Protein 4NVT (pdb70)

Solvent-accessible surface area: 35595 Å² total; per-residue (Å²): 104,108,24,1,0,0,0,2,4,42,0,38,11,73,20,94,28,11,99,52,0,35,46,0,7,71,26,6,59,57,76,8,9,90,45,6,49,6,4,0,0,0,2,13,3,0,0,14,28,0,22,25,6,9,73,43,83,94,6,16,6,0,0,7,25,2,15,80,89,82,51,20,52,26,1,24,17,22,0,0,36,4,1,87,64,4,32,2,61,20,0,0,0,0,8,12,28,11,35,91,81,52,128,13,60,45,173,52,0,30,41,10,0,91,15,0,46,91,13,42,4,28,0,0,0,0,2,9,1,50,58,85,47,82,188,54,167,102,20,81,78,10,0,9,84,24,5,68,30,0,2,6,120,41,2,48,11,125,28,0,0,0,0,6,10,6,28,21,11,120,83,72,86,93,74,11,72,46,116,35,0,107,56,4,0,48,32,0,19,94,52,3,75,88,93,11,30,77,93,0,39,112,0,39,0,0,1,17,9,47,5,111,61,106,39,0,74,64,8,12,66,7,68,49,13,16,0,0,8,0,23,55,9,0,67,133,8,76,51,0,34,44,0,0,99,46,43,61,144,108,112,25,1,0,0,0,3,4,33,0,39,12,66,18,115,27,29,99,56,0,47,44,0,5,70,35,9,77,55,67,27,4,170,51,5,51,5,5,0,0,0,2,13,3,0,0,10,53,0,27,133,47,9,142,82,84,107,6,18,6,0,0,7,25,3,14,86,87,83,50,21,50,22,1,24,18,23,1,0,39,6,1,85,76,4,33,2,64,20,0,0,0,0,10,11,29,9,36,89,80,52,127,13,58,45,76,50,0,26,39,10,0,91,14,0,44,88,13,44,4,28,0,0,0,0,1,9,1,50,59,85,44,85,187,55,163,106,20,82,81,11,2,9,82,22,6,72,30,0,3,8,120,42,1,45,12,128,29,0,0,0,0,6,8,4,28,22,9,118,30,52,6,78,35,10,70,61,126,39,1,93,57,5,0,33,40,0,18,56,66,3,76,147,93,11,31,77,93,0,36,109,0,39,0,0,1,18,11,24,4,59,46,20,32,0,44,43,9,10,68,17,55,38,13,17,0,0,7,0,18,30,9,0,70,39,7,75,56,0,40,45,0,2,104,40,57,94,106,113,25,1,0,0,0,3,3,44,0,38,13,60,19,131,22,20,78,59,0,117,41,0,5,70,28,14,80,67,86,5,12,74,38,4,51,5,4,0,0,0,2,13,2,0,0,11,44,0,26,133,29,8,79,83,83,131,12,15,7,0,0,8,27,2,17,51,39,78,51,8,31,27,0,22,19,22,0,0,38,5,1,86,61,6,31,2,59,20,0,0,1,1,9,18,27,11,34,83,83,50,126,12,59,48,74,52,0,26,28,10,0,86,18,0,44,91,12,45,4,29,0,0,0,0,1,9,0,51,58,83,58,71,94,75,97,29,16,84,103,26,1,9,96,21,5,67,31,0,3,6,128,43,1,46,16,131,30,0,0,0,0,4,13,10,37,42,14,124,114,88,27,81,36,103,30,0,97,48,5,0,48,29,0,18,106,63,3,73,88,91,14,33,77,93,0,39,106,0,38,0,0,2,17,13,70,6,104,54,100,37,0,71,108,11,12,66,9,73,46,10,16,0,0,7,0,18,54,16,0,65,38,7,77,56,0,37,43,0,0,74,47,39,122,142,103,113,26,1,0,0,0,3,2,41,0,35,13,77,2,84,26,2,75,56,0,67,42,0,7,67,30,6,77,59,56,10,6,174,44,4,50,7,4,0,0,0,2,13,3,0,0,7,28,0,26,97,32,9,75,88,84,85,10,15,7,0,1,7,28,3,17,88,83,84,49,19,54,29,1,24,18,23,0,0,40,5,1,88,72,5,33,2,59,21,0,0,1,1,8,16,29,11,36,80,84,53,124,13,57,47,75,50,0,28,40,10,0,96,14,0,44,90,13,44,4,28,0,0,0,0,1,9,1,51,60,78,57,77,93,76,93,28,18,86,97,24,2,8,91,21,5,68,30,0,3,5,126,45,1,47,12,132,30,0,0,0,0,5,12,9,36,35,16,126,109,106,14,67,31,107,38,1,117,62,6,0,51,32,0,20,102,59,4,70,91,94,15,31,86,88,0,42,112,0,36,0,0,1,16,12,64,6,104,57,103,28,1,75,122,12,11,67,12,74,47,12,18,0,0,7,0,18,54,13,0,61,37,5,78,52,0,36,45,0,0,72,48,41,121,135

Organism: Brucella melitensis biotype 2 (strain ATCC 23457) (NCBI:txid546272)

Nearest PDB structures (foldseek):
  4nvt-assembly2_B  TM=1.003E+00  e=1.559E-51  Brucella melitensis ATCC 23457
  1i45-assembly1_A  TM=9.392E-01  e=7.499E-29  Saccharomyces cerevisiae
  4ff7-assembly1_B  TM=9.339E-01  e=5.400E-28  Saccharomyces cerevisiae S288C
  3ypi-assembly1_B  TM=9.392E-01  e=1.540E-26  Saccharomyces cerevisiae
  3uwz-assembly1_B  TM=8.805E-01  e=1.287E-26  Staphylococcus aureus subsp. aureus MRSA252

Radius of gyration: 33.06 Å; Cα contacts (8 Å, |Δi|>4): 2331; chains: 4; bounding box: 88×71×91 Å

Sequence (989 aa):
IRPLVAGNWKMNGKGESLTELRAIAAGLSSDLGRKLDAVICVPATLLSRAAETLEGETVGLGGQDAHFKTSGAHTGDISPEMLKEAGATHVILGHSERRTDHHESNKLICAKTEAAWAAGLVAIVCVGETASERKAERALDVIGDQLSGSLPDGVTAENTIIAYEPVWAIGTGLTPTVQQDVRAAHAFMREQLIERFGAKGAHLRLLYGGSVKPSNAAELLGVADVDGALVGGASLKAADFLAICETYRNIRPLVAGNWKMNGKGESLTELRAIAAGLSSDLGRKLDAVICVPATLLSRAAETLEGETVGLGGQDAHFKTSGAHTGDISPEMLKEAGATHVILGHSERRTDHHESNKLICAKTEAAWAAGLVAIVCVGETASERKAERALDVIGDQLSGSLPDGVTAENTIIAYEPVWAIGTGLTPTVQDVRAAHAFMREQLIERFGAKGAHLRLLYGGSVKPSNAAELLGVADVDGALVGGASLKAADFLAICETYRIRPLVAGNWKMNGKGESLTELRAIAAGLSSDLGRKLDAVICVPATLLSRAAETLEGETVGLGGQDAHFKTSGAHTGDISPEMLKEAGATHVILGHSERRTDHHESNKLICAKTEAAWAAGLVAIVCVGETASERKAERALDVIGDQLSGSLPDGVTAENTIIAYEPVWAILTPTVQDVRAAHAFMREQLIERFGAKGAHLRLLYGGSVKPSNAAELLGVADVDGALVGGASLKAADFLAICETYRNIRPLVAGNWKMNGKGESLTELRAIAAGLSSDLGRKLDAVICVPATLLSRAAETLEGETVGLGGQDAHFKTSGAHTGDISPEMLKEAGATHVILGHSERRTDHHESNKLICAKTEAAWAAGLVAIVCVGETASERKAERALDVIGDQLSGSLPDGVTAENTIIAYEPVWAILTPTVQDVRAAHAFMREQLIERFGAKGAHLRLLYGGSVKPSNAAELLGVADVDGALVGGASLKAADFLAICETYRN

Foldseek 3Di:
DQFEAEEEADADDDPVLLVQLVLLQVLLVPVLVVRHAYEYEYELVCLLVNQVSQVPTRYAYEHAEAFLDQDDDDPPGHHLLSNVVSGHQAYEFDPVCCCPVVVQDLQRLQSNLVRNVVNNHAYAYEFEDALVCVVVVCGLVRRLVSCVSNHDLPDALPRYAYEYEHNNCPPVPDFDDLVRLLVNQVSQLVSQCVRPNPRSNNRAYAYEYADWLVCLLSNCPHPRHRYHHHYPLSSGSVGSSSSSCSRVD/DQFEAEEEADQDDDPVLLVQLLLLLVLLVDPLVVRHAYEYEDELVCLLVNQVSQPPTRYFYEHAFAFLDQDDDDPPGHHLLSSVVSGHQAYEFAPPCCCPPVVQDLQRLQSNLVRNVVNNHAYAYEAFDALVCVVVVCGLVRRLVSVVSNHDLPDAQVRYAYEYEHNNCPPVPDFDDLVVLLVNQVSQLVSQCVRPNPRSVNHAYAYEYADWLVCLLSNCPRPNHRYHHHYPLSSGSVTSSSSSSSSD/DQFEAEEEADPDDDPVLLVQVLLLLVLLPDPLVVSHAYEYADELNCQLVNQVSCPPGRHFYEHAFAFLDPDDDDPPGHHLLSNVVSGHQAYEFADVCCCPVVVQDLQRLQSSLVRNVVSNHAYAYEFEDALVCVVVPNGLVRSLVSVVSNHDLPDALVRYAYEYEHNHPCVDDDLVRLQVSLVSQLVSQCVRPNPRSNNHAYAYEYADWLVCLLSNCPHPNHRYHHHYPLSSGSVTSSSNSCSSVD/DQFEAEEEADADDDPVLLVQLLLLLVLLVDPLVVRHAYEYADELVCQLVNQVSCPPTRYAYEHAFAFLDPDDDDPPGHHLLSNVVSGHQAYEFADVCCCPPVVQDLQRLQSNLVRNVVSNHAYAYEFEDAQVCVVVVNGLVRSLVSVVSNHDLPDALVRYAYEYEHNHPCPDDDLVRLQVSQVSQLVSQCVRPNPRSVNHAYAYEYADWLVCLLSNCVHPNHRYHHHYPLSSGNVTSSSSSCSSVD

Secondary structure (DSSP, 8-state):
---EEEEE--B---GGGHHHHHHHHHHTSSSGGGT-EEEEE--TTTHHHHHHHTTTSS-EEEES---SSSSBS-TT---HHHHHHHT-SEEEES-HHHHHHS---HHHHHHHHHHHHHTTPEEEEEE---HHHHHTT-HHHHHHHHHHHHS-TT--TTTEEEEE--GGGTTSS----HHHHHHHHHHHHHHHHHHHTHHHHHS-EEE-S---TTTHHHHHTSTT--EEEESGGGSSHHHHHHHHGGG--/---EEEEE--B---GGGHHHHHHHHHHHSSSSGGGSEEEEE--TTTHHHHHHHTTTSS-EEEES---SSSSBS-TT---HHHHHHTT-SEEEES-HHHHHHT---HHHHHHHHHHHHHTTPEEEEEE---HHHHHTT-HHHHHHHHHHHHS-TT--TTTEEEEE--GGGTTTS----HHHHHHHHHHHHHHHHHHHTHHHHHSEEEE-S---TTTHHHHHTSTT--EEEESGGGSSHHHHHHHHHTT-/---EEEEE--B---GGGHHHHHHHHHHTSSTTTTT-EEEEE--TTTHHHHHHHHTTSS-EEEES---SSSSBS-TT---HHHHHHHT-SEEEES-HHHHHHT---HHHHHHHHHHHHHHT-EEEEEE---HHHHHTT-HHHHHHHHHHHHS-TT--TTTEEEEE--GGG-----HHHHHHHHHHHHHHHHHHHTHHHHHS-EEE-S---TTTHHHHHTSTT--EEEE-GGGSSHHHHHHHHHTT--/---EEEEE--B---GGGHHHHHHHHHHTSSHHHHHSEEEEE--TTTHHHHHHHTTTSS-EEEES---SSSSBS-TT---HHHHHHHT-SEEEES-HHHHHHS---HHHHHHHHHHHHHHT-EEEEEE---HHHHHTT-HHHHHHHHHHHHS-TT--TTTEEEEE--GGG-----HHHHHHHHHHHHHHHHHHHTHHHHHS-EEE-S---HHHHHHHHTSTT--EEEESGGGSSHHHHHHHHHGGG-

InterPro domains:
  IPR000652 Triosephosphate isomerase [PF00121] (7-250)
  IPR000652 Triosephosphate isomerase [PS51440] (6-250)
  IPR000652 Triosephosphate isomerase [PTHR21139] (7-249)
  IPR000652 Triosephosphate isomerase [TIGR00419] (8-241)
  IPR000652 Triosephosphate isomerase [cd00311] (7-249)
  IPR013785 Aldolase-type TIM barrel [G3DSA:3.20.20.70] (1-254)
  IPR020861 Triosephosphate isomerase, active site [PS00171] (167-177)
  IPR022896 Triosephosphate isomerase, bacterial/eukaryotic [MF_00147_B] (5-250)
  IPR035990 Triosephosphate isomerase superfamily [SSF51351] (5-251)

CATH classification: 3.20.20.70

Structure (mmCIF, N/CA/C/O backbone):
data_4NVT
#
_entry.id   4NVT
#
_cell.length_a   51.910
_cell.length_b   60.600
_cell.length_c   86.170
_cell.angle_alpha   104.57
_cell.angle_beta   99.46
_cell.angle_gamma   90.31
#
_symmetry.space_group_name_H-M   'P 1'
#
loop_
_entity.id
_entity.type
_entity.pdbx_description
1 polymer 'Triosephosphate isomerase'
2 water water
#
loop_
_atom_site.group_PDB
_atom_site.id
_atom_site.type_symbol
_atom_site.label_atom_id
_atom_site.label_alt_id
_atom_site.label_comp_id
_atom_site.label_asym_id
_atom_site.label_entity_id
_atom_site.label_seq_id
_atom_site.pdbx_PDB_ins_code
_atom_site.Cartn_x
_atom_site.Cartn_y
_atom_site.Cartn_z
_atom_site.occupancy
_atom_site.B_iso_or_equiv
_atom_site.auth_seq_id
_atom_site.auth_comp_id
_atom_site.auth_asym_id
_atom_site.auth_atom_id
_atom_site.pdbx_PDB_model_num
ATOM 1 N N . ILE A 1 13 ? -23.772 -0.590 -48.358 1.00 54.63 5 ILE A N 1
ATOM 2 C CA . ILE A 1 13 ? -24.174 -0.604 -46.901 1.00 53.96 5 ILE A CA 1
ATOM 3 C C . ILE A 1 13 ? -22.944 -0.931 -46.031 1.00 50.77 5 ILE A C 1
ATOM 4 O O . ILE A 1 13 ? -22.312 -1.975 -46.207 1.00 48.36 5 ILE A O 1
ATOM 9 N N . ARG A 1 14 ? -22.622 -0.044 -45.092 1.00 46.87 6 ARG A N 1
ATOM 10 C CA . ARG A 1 14 ? -21.479 -0.230 -44.167 1.00 45.30 6 ARG A CA 1
ATOM 11 C C . ARG A 1 14 ? -21.684 -1.398 -43.169 1.00 39.76 6 ARG A C 1
ATOM 12 O O . ARG A 1 14 ? -22.656 -1.401 -42.442 1.00 40.33 6 ARG A O 1
ATOM 20 N N . PRO A 1 15 ? -20.751 -2.364 -43.136 1.00 37.38 7 PRO A N 1
ATOM 21 C CA . PRO A 1 15 ? -20.974 -3.576 -42.373 1.00 36.06 7 PRO A CA 1
ATOM 22 C C . PRO A 1 15 ? -20.814 -3.390 -40.873 1.00 33.16 7 PRO A C 1
ATOM 23 O O . PRO A 1 15 ? -20.061 -2.532 -40.420 1.00 30.77 7 PRO A O 1
ATOM 27 N N . LEU A 1 16 ? -21.509 -4.240 -40.135 1.00 30.87 8 LEU A N 1
ATOM 28 C CA . LEU A 1 16 ? -21.532 -4.188 -38.683 1.00 29.39 8 LEU A CA 1
ATOM 29 C C . LEU A 1 16 ? -21.305 -5.585 -38.135 1.00 27.93 8 LEU A C 1
ATOM 30 O O . LEU A 1 16 ? -22.039 -6.523 -38.430 1.00 26.42 8 LEU A O 1
ATOM 35 N N . VAL A 1 17 ? -20.269 -5.724 -37.340 1.00 27.70 9 VAL A N 1
ATOM 36 C CA . VAL A 1 17 ? -20.071 -6.933 -36.579 1.00 26.86 9 VAL A CA 1
ATOM 37 C C . VAL A 1 17 ? -20.511 -6.663 -35.136 1.00 25.61 9 VAL A C 1
ATOM 38 O O . VAL A 1 17 ? -19.888 -5.900 -34.403 1.00 25.45 9 VAL A O 1
ATOM 42 N N . ALA A 1 18 ? -21.611 -7.296 -34.752 1.00 23.98 10 ALA A N 1
ATOM 43 C CA . ALA A 1 18 ? -22.131 -7.196 -33.419 1.00 22.70 10 ALA A CA 1
ATOM 44 C C . ALA A 1 18 ? -21.857 -8.471 -32.637 1.00 22.90 10 ALA A C 1
ATOM 45 O O . ALA A 1 18 ? -21.948 -9.574 -33.180 1.00 27.58 10 ALA A O 1
ATOM 47 N N . GLY A 1 19 ? -21.527 -8.346 -31.369 1.00 21.46 11 GLY A N 1
ATOM 48 C CA . GLY A 1 19 ? -21.210 -9.491 -30.545 1.00 21.92 11 GLY A CA 1
ATOM 49 C C . GLY A 1 19 ? -22.242 -9.593 -29.465 1.00 22.37 11 GLY A C 1
ATOM 50 O O . GLY A 1 19 ? -22.681 -8.568 -28.929 1.00 23.12 11 GLY A O 1
ATOM 51 N N . ASN A 1 20 ? -22.694 -10.816 -29.224 1.00 20.95 12 ASN A N 1
ATOM 52 C CA . ASN A 1 20 ? -23.686 -11.089 -28.242 1.00 21.17 12 ASN A CA 1
ATOM 53 C C . ASN A 1 20 ? -23.015 -11.952 -27.185 1.00 21.66 12 ASN A C 1
ATOM 54 O O . ASN A 1 20 ? -22.747 -13.119 -27.411 1.00 23.29 12 ASN A O 1
ATOM 59 N N . TRP A 1 21 ? -22.733 -11.364 -26.029 1.00 21.77 13 TRP A N 1
ATOM 60 C CA . TRP A 1 21 ? -22.115 -12.109 -24.944 1.00 21.22 13 TRP A CA 1
ATOM 61 C C . TRP A 1 21 ? -23.044 -13.061 -24.225 1.00 20.41 13 TRP A C 1
ATOM 62 O O . TRP A 1 21 ? -22.606 -13.934 -23.453 1.00 19.33 13 TRP A O 1
ATOM 73 N N . LYS A 1 22 ? -24.335 -12.890 -24.461 1.00 19.53 14 LYS A N 1
ATOM 74 C CA . LYS A 1 22 ? -25.348 -13.614 -23.735 1.00 19.43 14 LYS A CA 1
ATOM 75 C C . LYS A 1 22 ? -25.105 -13.452 -22.205 1.00 19.38 14 LYS A C 1
ATOM 76 O O . LYS A 1 22 ? -24.667 -12.404 -21.781 1.00 19.77 14 LYS A O 1
ATOM 82 N N . MET A 1 23 ? -25.381 -14.436 -21.376 1.00 19.69 15 MET A N 1
ATOM 83 C CA . MET A 1 23 ? -25.260 -14.241 -19.929 1.00 19.26 15 MET A CA 1
ATOM 84 C C . MET A 1 23 ? -23.824 -14.607 -19.565 1.00 20.16 15 MET A C 1
ATOM 85 O O . MET A 1 23 ? -23.576 -15.635 -18.930 1.00 21.27 15 MET A O 1
ATOM 90 N N . ASN A 1 24 ? -22.891 -13.770 -20.004 1.00 20.98 16 ASN A N 1
ATOM 91 C CA . ASN A 1 24 ? -21.453 -13.896 -19.702 1.00 22.19 16 ASN A CA 1
ATOM 92 C C . ASN A 1 24 ? -20.919 -12.486 -19.587 1.00 23.17 16 ASN A C 1
ATOM 93 O O . ASN A 1 24 ? -21.215 -11.621 -20.440 1.00 23.50 16 ASN A O 1
ATOM 98 N N . GLY A 1 25 ? -20.105 -12.253 -18.571 1.00 24.32 17 GLY A N 1
ATOM 99 C CA . GLY A 1 25 ? -19.452 -10.961 -18.416 1.00 24.94 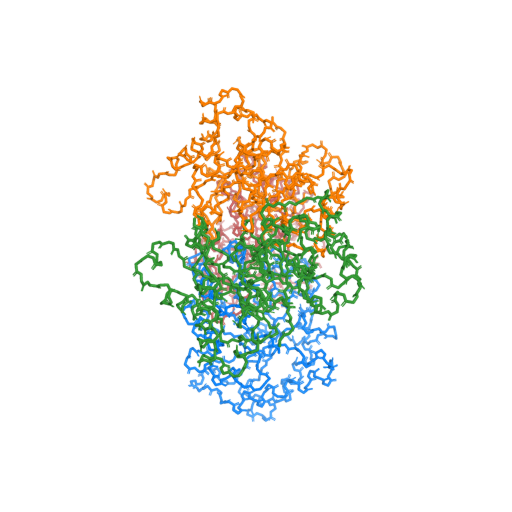17 GLY A CA 1
ATOM 100 C C . GLY A 1 25 ? -19.611 -10.296 -17.055 1.00 25.96 17 GLY A C 1
ATOM 101 O O . GLY A 1 25 ? -20.727 -10.085 -16.563 1.00 24.82 17 GLY A O 1
ATOM 102 N N . LYS A 1 26 ? -18.457 -9.934 -16.497 1.00 27.63 18 LYS A N 1
ATOM 103 C CA . LYS A 1 26 ? -18.297 -9.266 -15.215 1.00 27.82 18 LYS A CA 1
ATOM 104 C C . LYS A 1 26 ? -17.139 -8.281 -15.328 1.00 26.19 18 LYS A C 1
ATOM 105 O O . LYS A 1 26 ? -16.536 -8.128 -16.394 1.00 24.29 18 LYS A O 1
ATOM 111 N N . GLY A 1 27 ? -16.794 -7.655 -14.218 1.00 26.54 19 GLY A N 1
ATOM 112 C CA . GLY A 1 27 ? -15.685 -6.712 -14.181 1.00 26.83 19 GLY A CA 1
ATOM 113 C C . GLY A 1 27 ? -14.456 -7.267 -14.864 1.00 26.91 19 GLY A C 1
ATOM 114 O O . GLY A 1 27 ? -13.816 -6.592 -15.677 1.00 27.11 19 GLY A O 1
ATOM 115 N N . GLU A 1 28 ? -14.133 -8.510 -14.550 1.00 27.19 20 GLU A N 1
ATOM 116 C CA . GLU A 1 28 ? -12.923 -9.130 -15.099 1.00 28.62 20 GLU A CA 1
ATOM 117 C C . GLU A 1 28 ? -12.975 -9.216 -16.660 1.00 29.02 20 GLU A C 1
ATOM 118 O O . GLU A 1 28 ? -11.946 -9.279 -17.309 1.00 28.52 20 GLU A O 1
ATOM 120 N N . SER A 1 29 ? -14.172 -9.182 -17.258 1.00 28.52 21 SER A N 1
ATOM 121 C CA . SER A 1 29 ? -14.329 -9.269 -18.718 1.00 27.95 21 SER A CA 1
ATOM 122 C C . SER A 1 29 ? -14.018 -7.973 -19.485 1.00 28.64 21 SER A C 1
ATOM 123 O O . SER A 1 29 ? -13.948 -7.976 -20.732 1.00 27.22 21 SER A O 1
ATOM 126 N N . LEU A 1 30 ? -13.831 -6.872 -18.764 1.00 28.15 22 LEU A N 1
ATOM 127 C CA . LEU A 1 30 ? -13.736 -5.562 -19.388 1.00 29.52 22 LEU A CA 1
ATOM 128 C C . LEU A 1 30 ? -12.472 -5.419 -20.215 1.00 31.29 22 LEU A C 1
ATOM 129 O O . LEU A 1 30 ? -12.447 -4.601 -21.147 1.00 30.81 22 LEU A O 1
ATOM 134 N N . THR A 1 31 ? -11.440 -6.206 -19.900 1.00 30.92 23 THR A N 1
ATOM 135 C CA . THR A 1 31 ? -10.197 -6.139 -20.643 1.00 30.90 23 THR A CA 1
ATOM 136 C C . THR A 1 31 ? -10.413 -6.623 -22.056 1.00 30.78 23 THR A C 1
ATOM 137 O O . THR A 1 31 ? -9.760 -6.153 -22.973 1.00 29.76 23 THR A O 1
ATOM 141 N N . GLU A 1 32 ? -11.342 -7.565 -22.241 1.00 32.81 24 GLU A N 1
ATOM 142 C CA . GLU A 1 32 ? -11.704 -8.038 -23.591 1.00 32.12 24 GLU A CA 1
ATOM 143 C C . GLU A 1 32 ? -12.277 -6.929 -24.487 1.00 30.38 24 GLU A C 1
ATOM 144 O O . GLU A 1 32 ? -12.032 -6.893 -25.693 1.00 30.36 24 GLU A O 1
ATOM 150 N N . LEU A 1 33 ? -13.058 -6.045 -23.902 1.00 29.49 25 LEU A N 1
ATOM 151 C CA . LEU A 1 33 ? -13.639 -4.915 -24.623 1.00 30.90 25 LEU A CA 1
ATOM 152 C C . LEU A 1 33 ? -12.553 -3.955 -25.017 1.00 30.51 25 LEU A C 1
ATOM 153 O O . LEU A 1 33 ? -12.532 -3.412 -26.128 1.00 29.23 25 LEU A O 1
ATOM 158 N N . ARG A 1 34 ? -11.676 -3.733 -24.055 1.00 30.30 26 ARG A N 1
ATOM 159 C CA . ARG A 1 34 ? -10.470 -2.957 -24.257 1.00 31.04 26 ARG A CA 1
ATOM 160 C C . ARG A 1 34 ? -9.669 -3.528 -25.434 1.00 31.98 26 ARG A C 1
ATOM 161 O O . ARG A 1 34 ? -9.331 -2.789 -26.346 1.00 31.64 26 ARG A O 1
ATOM 163 N N . ALA A 1 35 ? -9.404 -4.837 -25.440 1.00 32.91 27 ALA A N 1
ATOM 164 C CA . ALA A 1 35 ? -8.618 -5.433 -26.548 1.00 33.56 27 ALA A CA 1
ATOM 165 C C . ALA A 1 35 ? -9.318 -5.311 -27.907 1.00 32.33 27 ALA A C 1
ATOM 166 O O . ALA A 1 35 ? -8.685 -5.027 -28.919 1.00 30.70 27 ALA A O 1
ATOM 168 N N . ILE A 1 36 ? -10.635 -5.485 -27.910 1.00 32.08 28 ILE A N 1
ATOM 169 C CA . ILE A 1 36 ? -11.413 -5.325 -29.128 1.00 31.65 28 ILE A CA 1
ATOM 170 C C . ILE A 1 36 ? -11.284 -3.905 -29.636 1.00 32.81 28 ILE A C 1
ATOM 171 O O . ILE A 1 36 ? -10.997 -3.710 -30.818 1.00 32.07 28 ILE A O 1
ATOM 176 N N . ALA A 1 37 ? -11.500 -2.916 -28.770 1.00 32.76 29 ALA A N 1
ATOM 177 C CA . ALA A 1 37 ? -11.313 -1.508 -29.183 1.00 35.22 29 ALA A CA 1
ATOM 178 C C . ALA A 1 37 ? -9.959 -1.285 -29.856 1.00 37.20 29 ALA A C 1
ATOM 179 O O . ALA A 1 37 ? -9.877 -0.632 -30.897 1.00 38.29 29 ALA A O 1
ATOM 181 N N . ALA A 1 38 ? -8.907 -1.848 -29.261 1.00 37.31 30 ALA A N 1
ATOM 182 C CA . ALA A 1 38 ? -7.536 -1.606 -29.707 1.00 38.13 30 ALA A CA 1
ATOM 183 C C . ALA A 1 38 ? -7.257 -2.289 -31.024 1.00 38.69 30 ALA A C 1
ATOM 184 O O . ALA A 1 38 ? -6.560 -1.739 -31.869 1.00 42.04 30 ALA A O 1
ATOM 186 N N . GLY A 1 39 ? -7.798 -3.491 -31.212 1.00 37.27 31 GLY A N 1
ATOM 187 C CA . GLY A 1 39 ? -7.715 -4.153 -32.504 1.00 39.08 31 GLY A CA 1
ATOM 188 C C . GLY A 1 39 ? -8.407 -3.430 -33.653 1.00 39.26 31 GLY A C 1
ATOM 189 O O . GLY A 1 39 ? -8.095 -3.641 -34.815 1.00 40.73 31 GLY A O 1
ATOM 190 N N . LEU A 1 40 ? -9.366 -2.585 -33.324 1.00 40.21 32 LEU A N 1
ATOM 191 C CA . LEU A 1 40 ? -10.192 -1.951 -34.321 1.00 42.05 32 LEU A CA 1
ATOM 192 C C . LEU A 1 40 ? -9.782 -0.503 -34.488 1.00 47.94 32 LEU A C 1
ATOM 193 O O . LEU A 1 40 ? -10.451 0.255 -35.182 1.00 45.97 32 LEU A O 1
ATOM 198 N N . SER A 1 41 ? -8.679 -0.134 -33.831 1.00 56.04 33 SER A N 1
ATOM 199 C CA . SER A 1 41 ? -8.026 1.166 -34.018 1.00 62.23 33 SER A CA 1
ATOM 200 C C . SER A 1 41 ? -7.275 1.239 -35.350 1.00 65.17 33 SER A C 1
ATOM 201 O O . SER A 1 41 ? -7.026 2.333 -35.843 1.00 77.52 33 SER A O 1
ATOM 203 N N . SER A 1 42 ? -6.940 0.086 -35.937 1.00 69.47 34 SER A N 1
ATOM 204 C CA . SER A 1 42 ? -6.231 0.016 -37.229 1.00 68.29 34 SER A CA 1
ATOM 205 C C . SER A 1 42 ? -7.032 0.649 -38.359 1.00 66.49 34 SER A C 1
ATOM 206 O O . SER A 1 42 ? -8.105 1.234 -38.132 1.00 62.82 34 SER A O 1
ATOM 208 N N . ASP A 1 43 ? -6.509 0.512 -39.580 1.00 64.47 35 ASP A N 1
ATOM 209 C CA . ASP A 1 43 ? -7.263 0.849 -40.791 1.00 66.40 35 ASP A CA 1
ATOM 210 C C . ASP A 1 43 ? -8.602 0.075 -40.837 1.00 65.09 35 ASP A C 1
ATOM 211 O O . ASP A 1 43 ? -9.534 0.470 -41.552 1.00 58.28 35 ASP A O 1
ATOM 213 N N . LEU A 1 44 ? -8.682 -1.006 -40.055 1.00 66.04 36 LEU A N 1
ATOM 214 C CA . LEU A 1 44 ? -9.839 -1.903 -40.032 1.00 64.07 36 LEU A CA 1
ATOM 215 C C . LEU A 1 44 ? -11.128 -1.212 -39.662 1.00 64.22 36 LEU A C 1
ATOM 216 O O . LEU A 1 44 ? -12.071 -1.182 -40.460 1.00 66.36 36 LEU A O 1
ATOM 221 N N . GLY A 1 45 ? -11.159 -0.626 -38.468 1.00 65.38 37 GLY A N 1
ATOM 222 C CA . GLY A 1 45 ? -12.373 0.008 -37.946 1.00 60.69 37 GLY A CA 1
ATOM 223 C C . GLY A 1 45 ? -12.884 1.202 -38.733 1.00 58.96 37 GLY A C 1
ATOM 224 O O . GLY A 1 45 ? -13.997 1.647 -38.512 1.00 57.15 37 GLY A O 1
ATOM 225 N N . ARG A 1 46 ? -12.091 1.721 -39.660 1.00 61.59 38 ARG A N 1
ATOM 226 C CA . ARG A 1 46 ? -12.577 2.793 -40.519 1.00 65.74 38 ARG A CA 1
ATOM 227 C C . ARG A 1 46 ? -13.605 2.243 -41.479 1.00 66.04 38 ARG A C 1
ATOM 228 O O . ARG A 1 46 ? -14.435 2.991 -41.988 1.00 76.06 38 ARG A O 1
ATOM 236 N N . LYS A 1 47 ? -13.525 0.942 -41.750 1.00 61.54 39 LYS A N 1
ATOM 237 C CA . LYS A 1 47 ? -14.379 0.289 -42.737 1.00 58.41 39 LYS A CA 1
ATOM 238 C C . LYS A 1 47 ? -15.617 -0.429 -42.146 1.00 52.93 39 LYS A C 1
ATOM 239 O O . LYS A 1 47 ? -16.542 -0.752 -42.890 1.00 53.07 39 LYS A O 1
ATOM 241 N N . LEU A 1 48 ? -15.651 -0.684 -40.834 1.00 46.94 40 LEU A N 1
ATOM 242 C CA . LEU A 1 48 ? -16.784 -1.427 -40.258 1.00 42.68 40 LEU A CA 1
ATOM 243 C C . LEU A 1 48 ? -17.222 -0.887 -38.899 1.00 37.71 40 LEU A C 1
ATOM 244 O O . LEU A 1 48 ? -16.448 -0.227 -38.199 1.00 36.34 40 LEU A O 1
ATOM 249 N N . ASP A 1 49 ? -18.474 -1.149 -38.523 1.00 32.88 41 ASP A N 1
ATOM 250 C CA . ASP A 1 49 ? -18.938 -0.765 -37.198 1.00 30.27 41 ASP A CA 1
ATOM 251 C C . ASP A 1 49 ? -18.912 -2.026 -36.332 1.00 30.10 41 ASP A C 1
ATOM 252 O O . ASP A 1 49 ? -19.065 -3.152 -36.827 1.00 29.90 41 ASP A O 1
ATOM 257 N N . ALA A 1 50 ? -18.766 -1.830 -35.034 1.00 26.97 42 ALA A N 1
ATOM 258 C CA . ALA A 1 50 ? -18.713 -2.915 -34.107 1.00 26.91 42 ALA A CA 1
ATOM 259 C C . ALA A 1 50 ? -19.515 -2.518 -32.881 1.00 25.28 42 ALA A C 1
ATOM 260 O O . ALA A 1 50 ? -19.469 -1.356 -32.460 1.00 25.73 42 ALA A O 1
ATOM 262 N N . VAL A 1 51 ? -20.267 -3.478 -32.352 1.00 23.83 43 VAL A N 1
ATOM 263 C CA . VAL A 1 51 ? -21.084 -3.311 -31.151 1.00 23.55 43 VAL A CA 1
ATOM 264 C C . VAL A 1 51 ? -20.963 -4.600 -30.367 1.00 24.34 43 VAL A C 1
ATOM 265 O O . VAL A 1 51 ? -21.044 -5.668 -30.932 1.00 25.99 43 VAL A O 1
ATOM 269 N N . ILE A 1 52 ? -20.761 -4.498 -29.066 1.00 24.18 44 ILE A N 1
ATOM 270 C CA . ILE A 1 52 ? -20.726 -5.638 -28.196 1.00 23.32 44 ILE A CA 1
ATOM 271 C C . ILE A 1 52 ? -21.927 -5.488 -27.253 1.00 23.02 44 ILE A C 1
ATOM 272 O O . ILE A 1 52 ? -22.093 -4.446 -26.625 1.00 21.31 44 ILE A O 1
ATOM 277 N N . CYS A 1 53 ? -22.738 -6.535 -27.162 1.00 21.95 45 CYS A N 1
ATOM 278 C CA . CYS A 1 53 ? -23.915 -6.526 -26.340 1.00 21.66 45 CYS A CA 1
ATOM 279 C C . CYS A 1 53 ? -23.636 -7.339 -25.078 1.00 21.15 45 CYS A C 1
ATOM 280 O O . CYS A 1 53 ? -23.526 -8.533 -25.141 1.00 20.49 45 CYS A O 1
ATOM 283 N N . VAL A 1 54 ? -23.598 -6.653 -23.934 1.00 19.66 46 VAL A N 1
ATOM 284 C CA . VAL A 1 54 ? -23.150 -7.180 -22.691 1.00 20.69 46 VAL A CA 1
ATOM 285 C C . VAL A 1 54 ? -24.294 -7.247 -21.693 1.00 19.71 46 VAL A C 1
ATOM 286 O O . VAL A 1 54 ? -25.306 -6.585 -21.850 1.00 21.99 46 VAL A O 1
ATOM 290 N N . PRO A 1 55 ? -24.125 -8.022 -20.642 1.00 19.98 47 PRO A N 1
ATOM 291 C CA . PRO A 1 55 ? -25.144 -8.047 -19.616 1.00 19.80 47 PRO A CA 1
ATOM 292 C C . PRO A 1 55 ? -25.459 -6.677 -19.081 1.00 19.00 47 PRO A C 1
ATOM 293 O O . PRO A 1 55 ? -24.589 -5.887 -18.906 1.00 19.06 47 PRO A O 1
ATOM 297 N N . ALA A 1 56 ? -26.719 -6.412 -18.796 1.00 19.91 48 ALA A N 1
ATOM 298 C CA . ALA A 1 56 ? -27.118 -5.118 -18.205 1.00 20.85 48 ALA A CA 1
ATOM 299 C C . ALA A 1 56 ? -26.314 -4.734 -16.924 1.00 21.39 48 ALA A C 1
ATOM 300 O O . ALA A 1 56 ? -26.098 -3.566 -16.650 1.00 20.70 48 ALA A O 1
ATOM 302 N N . THR A 1 57 ? -25.872 -5.714 -16.158 1.00 21.59 49 THR A N 1
ATOM 303 C CA . THR A 1 57 ? -25.085 -5.397 -14.951 1.00 23.07 49 THR A CA 1
ATOM 304 C C . THR A 1 57 ? -23.727 -4.762 -15.284 1.00 23.07 49 THR A C 1
ATOM 305 O O . THR A 1 57 ? -23.137 -4.087 -14.430 1.00 23.31 49 THR A O 1
ATOM 309 N N . LEU A 1 58 ? -23.225 -5.013 -16.498 1.00 22.07 50 LEU A N 1
ATOM 310 C CA . LEU A 1 58 ? -21.893 -4.576 -16.868 1.00 22.55 50 LEU A CA 1
ATOM 311 C C . LEU A 1 58 ? -21.939 -3.338 -17.720 1.00 23.27 50 LEU A C 1
ATOM 312 O O . LEU A 1 58 ? -20.902 -2.696 -17.973 1.00 24.08 50 LEU A O 1
ATOM 317 N N . LEU A 1 59 ? -23.116 -2.985 -18.197 1.00 22.32 51 LEU A N 1
ATOM 318 C CA . LEU A 1 59 ? -23.197 -1.941 -19.222 1.00 21.75 51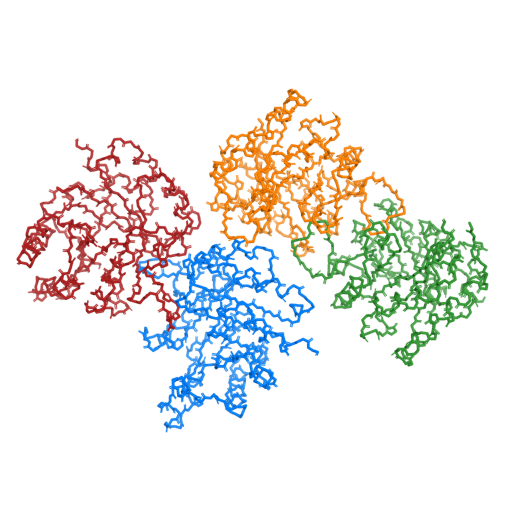 LEU A CA 1
ATOM 319 C C . LEU A 1 59 ? -22.499 -0.620 -18.909 1.00 21.65 51 LEU A C 1
ATOM 320 O O . LEU A 1 59 ? -21.730 -0.142 -19.755 1.00 20.52 51 LEU A O 1
ATOM 325 N N . SER A 1 60 ? -22.728 -0.060 -17.724 1.00 21.59 52 SER A N 1
ATOM 326 C CA . SER A 1 60 ? -22.191 1.228 -17.370 1.00 23.00 52 SER A CA 1
ATOM 327 C C . SER A 1 60 ? -20.688 1.135 -17.248 1.00 23.48 52 SER A C 1
ATOM 328 O O . SER A 1 60 ? -19.961 2.038 -17.675 1.00 25.51 52 SER A O 1
ATOM 331 N N . ARG A 1 61 ? -20.182 0.037 -16.712 1.00 23.13 53 ARG A N 1
ATOM 332 C CA . ARG A 1 61 ? -18.720 -0.142 -16.635 1.00 23.62 53 ARG A CA 1
ATOM 333 C C . ARG A 1 61 ? -18.073 -0.352 -18.026 1.00 23.70 53 ARG A C 1
ATOM 334 O O . ARG A 1 61 ? -16.982 0.175 -18.343 1.00 23.05 53 ARG A O 1
ATOM 342 N N . ALA A 1 62 ? -18.758 -1.097 -18.872 1.00 23.92 54 ALA A N 1
ATOM 343 C CA . ALA A 1 62 ? -18.324 -1.243 -20.265 1.00 25.08 54 ALA A CA 1
ATOM 344 C C . ALA A 1 62 ? -18.366 0.091 -21.023 1.00 24.51 54 ALA A C 1
ATOM 345 O O . ALA A 1 62 ? -17.505 0.347 -21.881 1.00 24.09 54 ALA A O 1
ATOM 347 N N . ALA A 1 63 ? -19.372 0.927 -20.719 1.00 24.57 55 ALA A N 1
ATOM 348 C CA . ALA A 1 63 ? -19.469 2.295 -21.282 1.00 24.85 55 ALA A CA 1
ATOM 349 C C . ALA A 1 63 ? -18.228 3.106 -20.887 1.00 26.27 55 ALA A C 1
ATOM 350 O O . ALA A 1 63 ? -17.625 3.805 -21.711 1.00 24.96 55 ALA A O 1
ATOM 352 N N . GLU A 1 64 ? -17.901 3.040 -19.605 1.00 27.11 56 GLU A N 1
ATOM 353 C CA . GLU A 1 64 ? -16.715 3.703 -19.096 1.00 30.96 56 GLU A CA 1
ATOM 354 C C . GLU A 1 64 ? -15.442 3.159 -19.793 1.00 30.40 56 GLU A C 1
ATOM 355 O O . GLU A 1 64 ? -14.540 3.909 -20.088 1.00 31.82 56 GLU A O 1
ATOM 361 N N . THR A 1 65 ? -15.401 1.849 -20.050 1.00 30.03 57 THR A N 1
ATOM 362 C CA . THR A 1 65 ? -14.258 1.188 -20.648 1.00 28.93 57 THR A CA 1
ATOM 363 C C . THR A 1 65 ? -14.039 1.686 -22.085 1.00 28.84 57 THR A C 1
ATOM 364 O O . THR A 1 65 ? -12.914 1.828 -22.550 1.00 26.30 57 THR A O 1
ATOM 368 N N . LEU A 1 66 ? -15.127 1.937 -22.785 1.00 29.05 58 LEU A N 1
ATOM 369 C CA . LEU A 1 66 ? -15.041 2.249 -24.207 1.00 30.61 58 LEU A CA 1
ATOM 370 C C . LEU A 1 66 ? -15.219 3.744 -24.501 1.00 31.36 58 LEU A C 1
ATOM 371 O O . LEU A 1 66 ? -15.397 4.124 -25.648 1.00 29.17 58 LEU A O 1
ATOM 376 N N . GLU A 1 67 ? -15.170 4.576 -23.463 1.00 33.12 59 GLU A N 1
ATOM 377 C CA . GLU A 1 67 ? -15.311 6.028 -23.613 1.00 36.40 59 GLU A CA 1
ATOM 378 C C . GLU A 1 67 ? -14.370 6.525 -24.685 1.00 34.16 59 GLU A C 1
ATOM 379 O O . GLU A 1 67 ? -13.205 6.200 -24.668 1.00 31.95 59 GLU A O 1
ATOM 385 N N . GLY A 1 68 ? -14.900 7.277 -25.639 1.00 35.28 60 GLY A N 1
ATOM 386 C CA . GLY A 1 68 ? -14.103 7.786 -26.764 1.00 37.56 60 GLY A CA 1
ATOM 387 C C . GLY A 1 68 ? -13.959 6.880 -27.973 1.00 38.91 60 GLY A C 1
ATOM 388 O O . GLY A 1 68 ? -13.656 7.361 -29.065 1.00 43.66 60 GLY A O 1
ATOM 389 N N . GLU A 1 69 ? -14.156 5.576 -27.789 1.00 40.05 61 GLU A N 1
ATOM 390 C CA . GLU A 1 69 ? -13.824 4.573 -28.802 1.00 40.55 61 GLU A CA 1
ATOM 391 C C . GLU A 1 69 ? -14.933 4.427 -29.798 1.00 40.94 61 GLU A C 1
ATOM 392 O O . GLU A 1 69 ? -16.038 4.852 -29.526 1.00 40.76 61 GLU A O 1
ATOM 398 N N . THR A 1 70 ? -14.635 3.778 -30.927 1.00 38.96 62 THR A N 1
ATOM 399 C CA . THR A 1 70 ? -15.620 3.522 -31.965 1.00 40.36 62 THR A CA 1
ATOM 400 C C . THR A 1 70 ? -16.600 2.358 -31.650 1.00 39.13 62 THR A C 1
ATOM 401 O O . THR A 1 70 ? -17.709 2.344 -32.175 1.00 40.32 62 THR A O 1
ATOM 405 N N . VAL A 1 71 ? -16.187 1.416 -30.790 1.00 36.86 63 VAL A N 1
ATOM 406 C CA . VAL A 1 71 ? -16.976 0.253 -30.467 1.00 34.16 63 VAL A CA 1
ATOM 407 C C . VAL A 1 71 ? -18.222 0.624 -29.679 1.00 32.09 63 VAL A C 1
ATOM 408 O O . VAL A 1 71 ? -18.145 1.092 -28.548 1.00 31.76 63 VAL A O 1
ATOM 412 N N . GLY A 1 72 ? -19.384 0.361 -30.263 1.00 29.69 64 GLY A N 1
ATOM 413 C CA . GLY A 1 72 ? -20.642 0.653 -29.595 1.00 27.32 64 GLY A CA 1
ATOM 414 C C . GLY A 1 72 ? -20.971 -0.411 -28.565 1.00 25.83 64 GLY A C 1
ATOM 415 O O . GLY A 1 72 ? -20.366 -1.477 -28.539 1.00 24.97 64 GLY A O 1
ATOM 416 N N . LEU A 1 73 ? -21.945 -0.104 -27.714 1.00 25.08 65 LEU A N 1
ATOM 417 C CA . LEU A 1 73 ? -22.429 -1.018 -26.723 1.00 25.00 65 LEU A CA 1
ATOM 418 C C . LEU A 1 73 ? -23.910 -1.318 -26.926 1.00 24.31 65 LEU A C 1
ATOM 419 O O . LEU A 1 73 ? -24.730 -0.412 -27.219 1.00 24.61 65 LEU A O 1
ATOM 424 N N . GLY A 1 74 ? -24.259 -2.583 -26.746 1.00 23.47 66 GLY A N 1
ATOM 425 C CA . GLY A 1 74 ? -25.668 -3.012 -26.759 1.00 22.89 66 GLY A CA 1
ATOM 426 C C . GLY A 1 74 ? -26.203 -3.635 -25.473 1.00 23.14 66 GLY A C 1
ATOM 427 O O . GLY A 1 74 ? -25.487 -4.298 -24.720 1.00 24.80 66 GLY A O 1
ATOM 428 N N . GLY A 1 75 ? -27.492 -3.473 -25.239 1.00 21.66 67 GLY A N 1
ATOM 429 C CA . GLY A 1 75 ? -28.173 -4.357 -24.298 1.00 21.06 67 GLY A CA 1
ATOM 430 C C . GLY A 1 75 ? -28.613 -5.594 -25.025 1.00 20.21 67 GLY A C 1
ATOM 431 O O . GLY A 1 75 ? -28.535 -5.665 -26.285 1.00 18.71 67 GLY A O 1
ATOM 432 N N . GLN A 1 76 ? -29.109 -6.554 -24.247 1.00 18.90 68 GLN A N 1
ATOM 433 C CA . GLN A 1 76 ? -29.508 -7.858 -24.779 1.00 18.65 68 GLN A CA 1
ATOM 434 C C . GLN A 1 76 ? -31.022 -8.128 -24.770 1.00 19.99 68 GLN A C 1
ATOM 435 O O . GLN A 1 76 ? -31.509 -9.152 -25.290 1.00 20.94 68 GLN A O 1
ATOM 441 N N . ASP A 1 77 ? -31.748 -7.179 -24.205 1.00 20.26 69 ASP A N 1
ATOM 442 C CA . ASP A 1 77 ? -33.192 -7.143 -24.176 1.00 20.44 69 ASP A CA 1
ATOM 443 C C . ASP A 1 77 ? -33.607 -5.805 -23.510 1.00 20.05 69 ASP A C 1
ATOM 444 O O . ASP A 1 77 ? -32.782 -5.079 -22.891 1.00 19.49 69 ASP A O 1
ATOM 449 N N . ALA A 1 78 ? -34.866 -5.441 -23.672 1.00 19.76 70 ALA A N 1
ATOM 450 C CA . ALA A 1 78 ? -35.412 -4.294 -22.958 1.00 19.94 70 ALA A CA 1
ATOM 451 C C . ALA A 1 78 ? -36.913 -4.359 -22.986 1.00 20.12 70 ALA A C 1
ATOM 452 O O . ALA A 1 78 ? -37.509 -4.966 -23.873 1.00 19.44 70 ALA A O 1
ATOM 454 N N . HIS A 1 79 ? -37.494 -3.712 -21.999 1.00 19.70 71 HIS A N 1
ATOM 455 C CA . HIS A 1 79 ? -38.911 -3.631 -21.847 1.00 20.28 71 HIS A CA 1
ATOM 456 C C . HIS A 1 79 ? -39.582 -2.732 -22.879 1.00 20.60 71 HIS A C 1
ATOM 457 O O . HIS A 1 79 ? -38.927 -2.019 -23.639 1.00 21.09 71 HIS A O 1
ATOM 464 N N . PHE A 1 80 ? -40.901 -2.832 -22.947 1.00 22.02 72 PHE A N 1
ATOM 465 C CA . PHE A 1 80 ? -41.729 -1.982 -23.849 1.00 22.68 72 PHE A CA 1
ATOM 466 C C . PHE A 1 80 ? -42.258 -0.683 -23.226 1.00 23.50 72 PHE A C 1
ATOM 467 O O . PHE A 1 80 ? -42.725 0.180 -23.922 1.00 25.59 72 PHE A O 1
ATOM 475 N N . LYS A 1 81 ? -42.128 -0.539 -21.915 1.00 23.94 73 LYS A N 1
ATOM 476 C CA . LYS A 1 81 ? -42.476 0.680 -21.208 1.00 24.45 73 LYS A CA 1
ATOM 477 C C . LYS A 1 81 ? -41.202 1.328 -20.694 1.00 24.08 73 LYS A C 1
ATOM 478 O O . LYS A 1 81 ? -40.173 0.675 -20.530 1.00 23.56 73 LYS A O 1
ATOM 484 N N . THR A 1 82 ? -41.313 2.608 -20.419 1.00 23.64 74 THR A N 1
ATOM 485 C CA . THR A 1 82 ? -40.234 3.474 -20.006 1.00 24.03 74 THR A CA 1
ATOM 486 C C . THR A 1 82 ? -39.914 3.226 -18.517 1.00 23.01 74 THR A C 1
ATOM 487 O O . THR A 1 82 ? -38.774 3.349 -18.037 1.00 23.89 74 THR A O 1
ATOM 491 N N . SER A 1 83 ? -40.940 2.916 -17.761 1.00 21.99 75 SER A N 1
ATOM 492 C CA . SER A 1 83 ? -40.773 2.686 -16.349 1.00 22.01 75 SER A CA 1
ATOM 493 C C . SER A 1 83 ? -42.041 2.051 -15.834 1.00 21.93 75 SER A C 1
ATOM 494 O O . SER A 1 83 ? -43.076 2.007 -16.548 1.00 22.42 75 SER A O 1
ATOM 497 N N . GLY A 1 84 ? -41.984 1.608 -14.583 1.00 20.32 76 GLY A N 1
ATOM 498 C CA . GLY A 1 84 ? -43.170 1.135 -13.892 1.00 19.80 76 GLY A CA 1
ATOM 499 C C . GLY A 1 84 ? -42.945 -0.149 -13.111 1.00 19.73 76 GLY A C 1
ATOM 500 O O . GLY A 1 84 ? -41.800 -0.526 -12.837 1.00 18.46 76 GLY A O 1
ATOM 501 N N . ALA A 1 85 ? -44.055 -0.815 -12.797 1.00 20.07 77 ALA A N 1
ATOM 502 C CA . ALA A 1 85 ? -44.088 -1.930 -11.878 1.00 20.74 77 ALA A CA 1
ATOM 503 C C . ALA A 1 85 ? -43.764 -3.218 -12.625 1.00 20.11 77 ALA A C 1
ATOM 504 O O . ALA A 1 85 ? -44.622 -4.020 -12.958 1.00 19.66 77 ALA A O 1
ATOM 506 N N . HIS A 1 86 ? -42.496 -3.383 -12.923 1.00 19.84 78 HIS A N 1
ATOM 507 C CA . HIS A 1 86 ? -42.063 -4.513 -13.711 1.00 19.92 78 HIS A CA 1
ATOM 508 C C . HIS A 1 86 ? -40.783 -5.012 -13.064 1.00 20.05 78 HIS A C 1
ATOM 509 O O . HIS A 1 86 ? -39.688 -4.812 -13.598 1.00 19.11 78 HIS A O 1
ATOM 516 N N . THR A 1 87 ? -40.948 -5.653 -11.902 1.00 18.81 79 THR A N 1
ATOM 517 C CA . THR A 1 87 ? -39.805 -6.001 -11.063 1.00 19.01 79 THR A CA 1
ATOM 518 C C . THR A 1 87 ? -38.864 -6.871 -11.884 1.00 18.78 79 THR A C 1
ATOM 519 O O . THR A 1 87 ? -39.305 -7.831 -12.455 1.00 17.46 79 THR A O 1
ATOM 523 N N . GLY A 1 88 ? -37.577 -6.494 -11.962 1.00 18.45 80 GLY A N 1
ATOM 524 C CA . GLY A 1 88 ? -36.569 -7.259 -12.681 1.00 18.36 80 GLY A CA 1
ATOM 525 C C . GLY A 1 88 ? -36.424 -6.924 -14.179 1.00 19.82 80 GLY A C 1
ATOM 526 O O . GLY A 1 88 ? -35.524 -7.440 -14.852 1.00 19.56 80 GLY A O 1
ATOM 527 N N . ASP A 1 89 ? -37.298 -6.075 -14.712 1.00 19.51 81 ASP A N 1
ATOM 528 C CA . ASP A 1 89 ? -37.200 -5.683 -16.112 1.00 20.37 81 ASP A CA 1
ATOM 529 C C . ASP A 1 89 ? -36.395 -4.369 -16.257 1.00 20.69 81 ASP A C 1
ATOM 530 O O . ASP A 1 89 ? -36.257 -3.590 -15.307 1.00 19.24 81 ASP A O 1
ATOM 535 N N . ILE A 1 90 ? -35.801 -4.178 -17.424 1.00 20.80 82 ILE A N 1
ATOM 536 C CA . ILE A 1 90 ? -34.964 -3.048 -17.689 1.00 21.91 82 ILE A CA 1
ATOM 537 C C . ILE A 1 90 ? -35.608 -2.283 -18.810 1.00 21.57 82 ILE A C 1
ATOM 538 O O . ILE A 1 90 ? -35.936 -2.877 -19.862 1.00 22.20 82 ILE A O 1
ATOM 543 N N . SER A 1 91 ? -35.786 -0.984 -18.628 1.00 20.11 83 SER A N 1
ATOM 544 C CA . SER A 1 91 ? -36.374 -0.198 -19.734 1.00 19.54 83 SER A CA 1
ATOM 545 C C . SER A 1 91 ? -35.303 0.260 -20.728 1.00 19.58 83 SER A C 1
ATOM 546 O O . SER A 1 91 ? -34.125 0.392 -20.402 1.00 18.96 83 SER A O 1
ATOM 549 N N . PRO A 1 92 ? -35.706 0.475 -21.966 1.00 19.80 84 PRO A N 1
ATOM 550 C CA . PRO A 1 92 ? -34.708 0.911 -22.950 1.00 20.45 84 PRO A CA 1
ATOM 551 C C . PRO A 1 92 ? -34.049 2.254 -22.528 1.00 21.43 84 PRO A C 1
ATOM 552 O O . PRO A 1 92 ? -32.907 2.474 -22.870 1.00 21.66 84 PRO A O 1
ATOM 556 N N . GLU A 1 93 ? -34.700 3.059 -21.674 1.00 21.75 85 GLU A N 1
ATOM 557 C CA . GLU A 1 93 ? -34.081 4.294 -21.218 1.00 24.10 85 GLU A CA 1
ATOM 558 C C . GLU A 1 93 ? -32.953 4.069 -20.232 1.00 22.94 85 GLU A C 1
ATOM 559 O O . GLU A 1 93 ? -32.007 4.882 -20.164 1.00 21.97 85 GLU A O 1
ATOM 565 N N . MET A 1 94 ? -33.038 2.986 -19.463 1.00 21.33 86 MET A N 1
ATOM 566 C CA . MET A 1 94 ? -31.979 2.617 -18.546 1.00 21.07 86 MET A CA 1
ATOM 567 C C . MET A 1 94 ? -30.792 2.146 -19.343 1.00 21.39 86 MET A C 1
ATOM 568 O O . MET A 1 94 ? -29.649 2.536 -19.069 1.00 21.31 86 MET A O 1
ATOM 573 N N . LEU A 1 95 ? -31.033 1.358 -20.387 1.00 21.79 87 LEU A N 1
ATOM 574 C CA . LEU A 1 95 ? -29.907 0.966 -21.246 1.00 21.94 87 LEU A CA 1
ATOM 575 C C . LEU A 1 95 ? -29.270 2.209 -21.829 1.00 21.84 87 LEU A C 1
ATOM 576 O O . LEU A 1 95 ? -28.058 2.373 -21.773 1.00 22.25 87 LEU A O 1
ATOM 581 N N . LYS A 1 96 ? -30.067 3.058 -22.448 1.00 22.01 88 LYS A N 1
ATOM 582 C CA . LYS A 1 96 ? -29.536 4.292 -23.036 1.00 21.81 88 LYS A CA 1
ATOM 583 C C . LYS A 1 96 ? -28.738 5.095 -22.031 1.00 22.75 88 LYS A C 1
ATOM 584 O O . LYS A 1 96 ? -27.622 5.500 -22.301 1.00 21.39 88 LYS A O 1
ATOM 590 N N . GLU A 1 97 ? -29.319 5.360 -20.860 1.00 24.16 89 GLU A N 1
ATOM 591 C CA . GLU A 1 97 ? -28.621 6.169 -19.862 1.00 24.09 89 GLU A CA 1
ATOM 592 C C . GLU A 1 97 ? -27.352 5.432 -19.366 1.00 23.93 89 GLU A C 1
ATOM 593 O O . GLU A 1 97 ? -26.417 6.062 -18.950 1.00 23.98 89 GLU A O 1
ATOM 599 N N . ALA A 1 98 ? -27.278 4.112 -19.418 1.00 24.09 90 ALA A N 1
ATOM 600 C CA . ALA A 1 98 ? -26.039 3.413 -18.992 1.00 24.25 90 ALA A CA 1
ATOM 601 C C . ALA A 1 98 ? -24.965 3.426 -20.040 1.00 24.35 90 ALA A C 1
ATOM 602 O O . ALA A 1 98 ? -23.868 2.939 -19.760 1.00 24.91 90 ALA A O 1
ATOM 604 N N . GLY A 1 99 ? -25.299 3.869 -21.264 1.00 25.08 91 GLY A N 1
ATOM 605 C CA . GLY A 1 99 ? -24.309 3.990 -22.330 1.00 23.72 91 GLY A CA 1
ATOM 606 C C . GLY A 1 99 ? -24.472 3.151 -23.570 1.00 23.21 91 GLY A C 1
ATOM 607 O O . GLY A 1 99 ? -23.661 3.217 -24.457 1.00 22.82 91 GLY A O 1
ATOM 608 N N . ALA A 1 100 ? -25.540 2.378 -23.670 1.00 22.87 92 ALA A N 1
ATOM 609 C CA . ALA A 1 100 ? -25.785 1.587 -24.825 1.00 22.18 92 ALA A CA 1
ATOM 610 C C . ALA A 1 100 ? -26.279 2.475 -25.954 1.00 22.49 92 ALA A C 1
ATOM 611 O O . ALA A 1 100 ? -27.052 3.449 -25.727 1.00 22.52 92 ALA A O 1
ATOM 613 N N . THR A 1 101 ? -25.927 2.086 -27.169 1.00 22.15 93 THR A N 1
ATOM 614 C CA . THR A 1 101 ? -26.562 2.635 -28.360 1.00 22.40 93 THR A CA 1
ATOM 615 C C . THR A 1 101 ? -27.486 1.641 -29.062 1.00 20.65 93 THR A C 1
ATOM 616 O O . THR A 1 101 ? -28.280 2.030 -29.916 1.00 20.03 93 THR A O 1
ATOM 620 N N . HIS A 1 102 ? -27.348 0.362 -28.744 1.00 20.45 94 HIS A N 1
ATOM 621 C CA . HIS A 1 102 ? -28.135 -0.694 -29.363 1.00 20.44 94 HIS A CA 1
ATOM 622 C C . HIS A 1 102 ? -28.800 -1.582 -28.327 1.00 20.31 94 HIS A C 1
ATOM 623 O O . HIS A 1 102 ? -28.427 -1.549 -27.167 1.00 19.41 94 HIS A O 1
ATOM 630 N N . VAL A 1 103 ? -29.795 -2.365 -28.772 1.00 19.56 95 VAL A N 1
ATOM 631 C CA . VAL A 1 103 ? -30.385 -3.408 -27.956 1.00 19.45 95 VAL A CA 1
ATOM 632 C C . VAL A 1 103 ? -30.843 -4.533 -28.838 1.00 19.34 95 VAL A C 1
ATOM 633 O O . VAL A 1 103 ? -31.461 -4.286 -29.875 1.00 20.67 95 VAL A O 1
ATOM 637 N N . ILE A 1 104 ? -30.472 -5.758 -28.452 1.00 18.25 96 ILE A N 1
ATOM 638 C CA . ILE A 1 104 ? -30.947 -6.943 -29.090 1.00 17.59 96 ILE A CA 1
ATOM 639 C C . ILE A 1 104 ? -32.365 -7.188 -28.606 1.00 18.03 96 ILE A C 1
ATOM 640 O O . ILE A 1 104 ? -32.670 -7.205 -27.347 1.00 16.76 96 ILE A O 1
ATOM 645 N N . LEU A 1 105 ? -33.244 -7.368 -29.578 1.00 17.18 97 LEU A N 1
ATOM 646 C CA . LEU A 1 105 ? -34.622 -7.754 -29.248 1.00 17.78 97 LEU A CA 1
ATOM 647 C C . LEU A 1 105 ? -35.101 -8.982 -30.036 1.00 18.27 97 LEU A C 1
ATOM 648 O O . LEU A 1 105 ? -34.856 -9.162 -31.272 1.00 18.21 97 LEU A O 1
ATOM 653 N N . GLY A 1 106 ? -35.834 -9.817 -29.333 1.00 17.69 98 GLY A N 1
ATOM 654 C CA . GLY A 1 106 ? -36.434 -10.985 -29.961 1.00 18.62 98 GLY A CA 1
ATOM 655 C C . GLY A 1 106 ? -35.462 -12.128 -30.239 1.00 19.48 98 GLY A C 1
ATOM 656 O O . GLY A 1 106 ? -35.740 -12.991 -31.121 1.00 19.81 98 GLY A O 1
ATOM 657 N N . HIS A 1 107 ? -34.340 -12.161 -29.505 1.00 19.95 99 HIS A N 1
ATOM 658 C CA . HIS A 1 107 ? -33.376 -13.260 -29.642 1.00 20.46 99 HIS A CA 1
ATOM 659 C C . HIS A 1 107 ? -34.102 -14.605 -29.451 1.00 20.82 99 HIS A C 1
ATOM 660 O O . HIS A 1 107 ? -35.003 -14.707 -28.631 1.00 18.10 99 HIS A O 1
ATOM 667 N N . SER A 1 108 ? -33.751 -15.616 -30.258 1.00 22.07 100 SER A N 1
ATOM 668 C CA . SER A 1 108 ? -34.386 -16.948 -30.152 1.00 22.95 100 SER A CA 1
ATOM 669 C C . SER A 1 108 ? -34.426 -17.478 -28.724 1.00 21.26 100 SER A C 1
ATOM 670 O O . SER A 1 108 ? -35.346 -18.134 -28.343 1.00 20.27 100 SER A O 1
ATOM 673 N N . GLU A 1 109 ? -33.439 -17.171 -27.930 1.00 20.81 101 GLU A N 1
ATOM 674 C CA . GLU A 1 109 ? -33.410 -17.663 -26.555 1.00 22.57 101 GLU A CA 1
ATOM 675 C C . GLU A 1 109 ? -34.549 -17.052 -25.743 1.00 22.03 101 GLU A C 1
ATOM 676 O O . GLU A 1 109 ? -35.136 -17.727 -24.923 1.00 22.05 101 GLU A O 1
ATOM 682 N N . ARG A 1 110 ? -34.894 -15.805 -26.047 1.00 19.97 102 ARG A N 1
ATOM 683 C CA . ARG A 1 110 ? -35.983 -15.141 -25.388 1.00 19.80 102 ARG A CA 1
ATOM 684 C C . ARG A 1 110 ? -37.334 -15.544 -26.014 1.00 20.07 102 ARG A C 1
ATOM 685 O O . ARG A 1 110 ? -38.307 -15.749 -25.282 1.00 19.36 102 ARG A O 1
ATOM 693 N N . ARG A 1 111 ? -37.385 -15.676 -27.344 1.00 19.14 103 ARG A N 1
ATOM 694 C CA . ARG A 1 111 ? -38.578 -16.140 -27.991 1.00 19.84 103 ARG A CA 1
ATOM 695 C C . ARG A 1 111 ? -38.928 -17.549 -27.491 1.00 20.64 103 ARG A C 1
ATOM 696 O O . ARG A 1 111 ? -40.050 -17.810 -27.260 1.00 20.69 103 ARG A O 1
ATOM 704 N N . THR A 1 112 ? -37.947 -18.418 -27.259 1.00 21.11 104 THR A N 1
ATOM 705 C CA . THR A 1 112 ? -38.220 -19.780 -26.846 1.00 22.64 104 THR A CA 1
ATOM 706 C C . THR A 1 112 ? -38.382 -19.847 -25.347 1.00 22.69 104 THR A C 1
ATOM 707 O O . THR A 1 112 ? -39.400 -20.305 -24.890 1.00 21.67 104 THR A O 1
ATOM 711 N N . ASP A 1 113 ? -37.405 -19.387 -24.583 1.00 22.59 105 ASP A N 1
ATOM 712 C CA . ASP A 1 113 ? -37.423 -19.605 -23.124 1.00 24.51 105 ASP A CA 1
ATOM 713 C C . ASP A 1 113 ? -38.247 -18.575 -22.360 1.00 24.07 105 ASP A C 1
ATOM 714 O O . ASP A 1 113 ? -38.615 -18.790 -21.209 1.00 21.62 105 ASP A O 1
ATOM 719 N N . HIS A 1 114 ? -38.468 -17.403 -22.935 1.00 24.22 106 HIS A N 1
ATOM 720 C CA . HIS A 1 114 ? -39.228 -16.403 -22.200 1.00 25.92 106 HIS A CA 1
ATOM 721 C C . HIS A 1 114 ? -40.557 -16.175 -22.907 1.00 25.39 106 HIS A C 1
ATOM 722 O O . HIS A 1 114 ? -41.291 -15.284 -22.551 1.00 24.16 106 HIS A O 1
ATOM 729 N N . HIS A 1 115 ? -40.855 -17.019 -23.886 1.00 25.53 107 HIS A N 1
ATOM 730 C CA . HIS A 1 115 ? -42.121 -17.000 -24.603 1.00 27.82 107 HIS A CA 1
ATOM 731 C C . HIS A 1 115 ? -42.486 -15.671 -25.217 1.00 26.16 107 HIS A C 1
ATOM 732 O O . HIS A 1 115 ? -43.653 -15.310 -25.211 1.00 26.02 107 HIS A O 1
ATOM 739 N N . GLU A 1 116 ? -41.505 -14.950 -25.737 1.00 24.74 108 GLU A N 1
ATOM 740 C CA . GLU A 1 116 ? -41.733 -13.621 -26.253 1.00 23.96 108 GLU A CA 1
ATOM 741 C C . GLU A 1 116 ? -42.411 -13.704 -27.615 1.00 23.16 108 GLU A C 1
ATOM 742 O O . GLU A 1 116 ? -41.896 -14.375 -28.516 1.00 23.62 108 GLU A O 1
ATOM 748 N N . SER A 1 117 ? -43.548 -13.024 -27.770 1.00 22.55 109 SER A N 1
ATOM 749 C CA . SER A 1 117 ? -44.301 -13.079 -29.017 1.00 24.16 109 SER A CA 1
ATOM 750 C C . SER A 1 117 ? -43.843 -11.969 -29.977 1.00 22.53 109 SER A C 1
ATOM 751 O O . SER A 1 117 ? -43.139 -11.049 -29.575 1.00 21.75 109 SER A O 1
ATOM 754 N N . ASN A 1 118 ? -44.255 -12.047 -31.234 1.00 22.87 110 ASN A N 1
ATOM 755 C CA . ASN A 1 118 ? -43.920 -10.994 -32.208 1.00 23.52 110 ASN A CA 1
ATOM 756 C C . ASN A 1 118 ? -44.488 -9.702 -31.702 1.00 23.59 110 ASN A C 1
ATOM 757 O O . ASN A 1 118 ? -43.851 -8.679 -31.715 1.00 23.62 110 ASN A O 1
ATOM 762 N N . LYS A 1 119 ? -45.705 -9.778 -31.208 1.00 25.19 111 LYS A N 1
ATOM 763 C CA . LYS A 1 119 ? -46.365 -8.618 -30.647 1.00 27.61 111 LYS A CA 1
ATOM 764 C C . LYS A 1 119 ? -45.533 -7.925 -29.546 1.00 24.85 111 LYS A C 1
ATOM 765 O O . LYS A 1 119 ? -45.359 -6.698 -29.558 1.00 23.00 111 LYS A O 1
ATOM 771 N N . LEU A 1 120 ? -44.998 -8.701 -28.616 1.00 23.33 112 LEU A N 1
ATOM 772 C CA . LEU A 1 120 ? -44.137 -8.113 -27.547 1.00 22.98 112 LEU A CA 1
ATOM 773 C C . LEU A 1 120 ? -42.902 -7.429 -28.146 1.00 22.35 112 LEU A C 1
ATOM 774 O O . LEU A 1 120 ? -42.519 -6.315 -27.768 1.00 21.40 112 LEU A O 1
ATOM 779 N N . ILE A 1 121 ? -42.313 -8.094 -29.125 1.00 22.11 113 ILE A N 1
ATOM 780 C CA . ILE A 1 121 ? -41.064 -7.631 -29.704 1.00 21.96 113 ILE A CA 1
ATOM 781 C C . ILE A 1 121 ? -41.302 -6.351 -30.492 1.00 22.02 113 ILE A C 1
ATOM 782 O O . ILE A 1 121 ? -40.470 -5.451 -30.516 1.00 22.46 113 ILE A O 1
ATOM 787 N N . CYS A 1 122 ? -42.454 -6.272 -31.130 1.00 23.22 114 CYS A N 1
ATOM 788 C CA . CYS A 1 122 ? -42.865 -5.058 -31.799 1.00 23.48 114 CYS A CA 1
ATOM 789 C C . CYS A 1 122 ? -42.979 -3.928 -30.796 1.00 22.40 114 CYS A C 1
ATOM 790 O O . CYS A 1 122 ? -42.453 -2.830 -31.021 1.00 22.08 114 CYS A O 1
ATOM 793 N N . ALA A 1 123 ? -43.595 -4.210 -29.652 1.00 22.24 115 ALA A N 1
ATOM 794 C CA . ALA A 1 123 ? -43.768 -3.186 -28.647 1.00 21.29 115 ALA A CA 1
ATOM 795 C C . ALA A 1 123 ? -42.411 -2.802 -28.076 1.00 21.59 115 ALA A C 1
ATOM 796 O O . ALA A 1 123 ? -42.131 -1.610 -27.829 1.00 22.44 115 ALA A O 1
ATOM 798 N N . LYS A 1 124 ? -41.544 -3.781 -27.885 1.00 20.93 116 LYS A N 1
ATOM 799 C CA . LYS A 1 124 ? -40.203 -3.475 -27.403 1.00 20.48 116 LYS A CA 1
ATOM 800 C C . LYS A 1 124 ? -39.428 -2.629 -28.437 1.00 19.36 116 LYS A C 1
ATOM 801 O O . LYS A 1 124 ? -38.716 -1.750 -28.046 1.00 19.52 116 LYS A O 1
ATOM 807 N N . THR A 1 125 ? -39.571 -2.901 -29.732 1.00 19.14 117 THR A N 1
ATOM 808 C CA . THR A 1 125 ? -38.816 -2.183 -30.755 1.00 19.42 117 THR A CA 1
ATOM 809 C C . THR A 1 125 ? -39.206 -0.673 -30.787 1.00 21.91 117 THR A C 1
ATOM 810 O O . THR A 1 125 ? -38.330 0.196 -30.781 1.00 21.70 117 THR A O 1
ATOM 814 N N . GLU A 1 126 ? -40.501 -0.364 -30.734 1.00 23.42 118 GLU A N 1
ATOM 815 C CA . GLU A 1 126 ? -40.958 1.028 -30.630 1.00 25.80 118 GLU A CA 1
ATOM 816 C C . GLU A 1 126 ? -40.358 1.696 -29.423 1.00 25.15 118 GLU A C 1
ATOM 817 O O . GLU A 1 126 ? -39.921 2.801 -29.528 1.00 23.62 118 GLU A O 1
ATOM 823 N N . ALA A 1 127 ? -40.374 1.039 -28.273 1.00 24.39 119 ALA A N 1
ATOM 824 C CA . ALA A 1 127 ? -39.881 1.695 -27.100 1.00 25.68 119 ALA A CA 1
ATOM 825 C C . ALA A 1 127 ? -38.356 1.904 -27.242 1.00 24.96 119 ALA A C 1
ATOM 826 O O . ALA A 1 127 ? -37.829 2.959 -26.860 1.00 25.65 119 ALA A O 1
ATOM 828 N N . ALA A 1 128 ? -37.664 0.932 -27.828 1.00 22.37 120 ALA A N 1
ATOM 829 C CA . ALA A 1 128 ? -36.233 1.104 -28.069 1.00 22.18 120 ALA A CA 1
ATOM 830 C C . ALA A 1 128 ? -35.971 2.367 -28.889 1.00 21.50 120 ALA A C 1
ATOM 831 O O . ALA A 1 128 ? -35.143 3.185 -28.519 1.00 21.46 120 ALA A O 1
ATOM 833 N N . TRP A 1 129 ? -36.663 2.519 -29.997 1.00 22.22 121 TRP A N 1
ATOM 834 C CA . TRP A 1 129 ? -36.547 3.751 -30.801 1.00 23.09 121 TRP A CA 1
ATOM 835 C C . TRP A 1 129 ? -36.820 5.016 -29.992 1.00 23.55 121 TRP A C 1
ATOM 836 O O . TRP A 1 129 ? -36.026 5.958 -29.997 1.00 22.28 121 TRP A O 1
ATOM 847 N N . ALA A 1 130 ? -37.922 5.011 -29.243 1.00 24.47 122 ALA A N 1
ATOM 848 C CA . ALA A 1 130 ? -38.255 6.194 -28.442 1.00 25.74 122 ALA A CA 1
ATOM 849 C C . ALA A 1 130 ? -37.212 6.506 -27.373 1.00 26.12 122 ALA A C 1
ATOM 850 O O . ALA A 1 130 ? -37.088 7.661 -26.959 1.00 27.23 122 ALA A O 1
ATOM 852 N N . ALA A 1 131 ? -36.417 5.514 -26.976 1.00 24.08 123 ALA A N 1
ATOM 853 C CA . ALA A 1 131 ? -35.337 5.767 -26.050 1.00 23.25 123 ALA A CA 1
ATOM 854 C C . ALA A 1 131 ? -34.054 6.225 -26.718 1.00 22.78 123 ALA A C 1
ATOM 855 O O . ALA A 1 131 ? -33.128 6.581 -26.019 1.00 23.14 123 ALA A O 1
ATOM 857 N N . GLY A 1 132 ? -33.990 6.249 -28.044 1.00 22.92 124 GLY A N 1
ATOM 858 C CA . GLY A 1 132 ? -32.737 6.597 -28.735 1.00 23.00 124 GLY A CA 1
ATOM 859 C C . GLY A 1 132 ? -31.816 5.411 -29.038 1.00 22.93 124 GLY A C 1
ATOM 860 O O . GLY A 1 132 ? -30.621 5.612 -29.338 1.00 22.43 124 GLY A O 1
ATOM 861 N N . LEU A 1 133 ? -32.359 4.187 -29.004 1.00 21.79 125 LEU A N 1
ATOM 862 C CA . LEU A 1 133 ? -31.584 3.009 -29.338 1.00 22.18 125 LEU A CA 1
ATOM 863 C C . LEU A 1 133 ? -31.879 2.495 -30.748 1.00 21.87 125 LEU A C 1
ATOM 864 O O . LEU A 1 133 ? -32.963 2.658 -31.246 1.00 23.96 125 LEU A O 1
ATOM 869 N N . VAL A 1 134 ? -30.883 1.893 -31.394 1.00 21.80 126 VAL A N 1
ATOM 870 C CA . VAL A 1 134 ? -31.068 1.070 -32.580 1.00 20.27 126 VAL A CA 1
ATOM 871 C C . VAL A 1 134 ? -31.439 -0.345 -32.148 1.00 20.25 126 VAL A C 1
ATOM 872 O O . VAL A 1 134 ? -30.724 -0.988 -31.372 1.00 21.86 126 VAL A O 1
ATOM 876 N N . ALA A 1 135 ? -32.575 -0.840 -32.609 1.00 20.92 127 ALA A N 1
ATOM 877 C CA . ALA A 1 135 ? -33.022 -2.184 -32.278 1.00 19.23 127 ALA A CA 1
ATOM 878 C C . ALA A 1 135 ? -32.418 -3.174 -33.221 1.00 20.35 127 ALA A C 1
ATOM 879 O O . ALA A 1 135 ? -32.515 -2.970 -34.454 1.00 21.13 127 ALA A O 1
ATOM 881 N N . ILE A 1 136 ? -31.731 -4.188 -32.659 1.00 18.95 128 ILE A N 1
ATOM 882 C CA . ILE A 1 136 ? -31.284 -5.357 -33.389 1.00 19.03 128 ILE A CA 1
ATOM 883 C C . ILE A 1 136 ? -32.300 -6.459 -33.221 1.00 18.54 128 ILE A C 1
ATOM 884 O O . ILE A 1 136 ? -32.293 -7.190 -32.215 1.00 18.68 128 ILE A O 1
ATOM 889 N N . VAL A 1 137 ? -33.178 -6.600 -34.202 1.00 18.69 129 VAL A N 1
ATOM 890 C CA . VAL A 1 137 ? -34.337 -7.477 -34.069 1.00 19.61 129 VAL A CA 1
ATOM 891 C C . VAL A 1 137 ? -34.122 -8.827 -34.723 1.00 19.68 129 VAL A C 1
ATOM 892 O O . VAL A 1 137 ? -33.828 -8.906 -35.896 1.00 19.14 129 VAL A O 1
ATOM 896 N N . CYS A 1 138 ? -34.221 -9.893 -33.935 1.00 21.21 130 CYS A N 1
ATOM 897 C CA . CYS A 1 138 ? -33.822 -11.243 -34.393 1.00 20.85 130 CYS A CA 1
ATOM 898 C C . CYS A 1 138 ? -35.001 -12.059 -34.844 1.00 20.89 130 CYS A C 1
ATOM 899 O O . CYS A 1 138 ? -36.059 -12.051 -34.219 1.00 21.12 130 CYS A O 1
ATOM 902 N N . VAL A 1 139 ? -34.777 -12.782 -35.927 1.00 20.37 131 VAL A N 1
ATOM 903 C CA . VAL A 1 139 ? -35.763 -13.656 -36.519 1.00 21.25 131 VAL A CA 1
ATOM 904 C C . VAL A 1 139 ? -35.041 -14.916 -36.865 1.00 20.28 131 VAL A C 1
ATOM 905 O O . VAL A 1 139 ? -33.811 -14.918 -36.928 1.00 20.38 131 VAL A O 1
ATOM 909 N N . GLY A 1 140 ? -35.791 -15.987 -37.062 1.00 20.28 132 GLY A N 1
ATOM 910 C CA . GLY A 1 140 ? -35.180 -17.285 -37.337 1.00 22.37 132 GLY A CA 1
ATOM 911 C C . GLY A 1 140 ? -36.086 -18.498 -37.142 1.00 22.11 132 GLY A C 1
ATOM 912 O O . GLY A 1 140 ? -36.843 -18.533 -36.199 1.00 22.81 132 GLY A O 1
ATOM 913 N N . GLU A 1 141 ? -35.971 -19.495 -38.015 1.00 20.69 133 GLU A N 1
ATOM 914 C CA . GLU A 1 141 ? -36.850 -20.661 -37.947 1.00 22.65 133 GLU A CA 1
ATOM 915 C C . GLU A 1 141 ? -36.172 -21.810 -37.209 1.00 22.65 133 GLU A C 1
ATOM 916 O O . GLU A 1 141 ? -34.940 -21.925 -37.244 1.00 22.11 133 GLU A O 1
ATOM 922 N N . THR A 1 142 ? -36.991 -22.672 -36.606 1.00 23.69 134 THR A N 1
ATOM 923 C CA . THR A 1 142 ? -36.540 -23.875 -35.870 1.00 25.61 134 THR A CA 1
ATOM 924 C C . THR A 1 142 ? -36.366 -25.052 -36.793 1.00 26.16 134 THR A C 1
ATOM 925 O O . THR A 1 142 ? -36.685 -24.947 -37.995 1.00 26.15 134 THR A O 1
ATOM 929 N N . ALA A 1 143 ? -35.835 -26.168 -36.252 1.00 24.68 135 ALA A N 1
ATOM 930 C CA . ALA A 1 143 ? -35.669 -27.357 -37.058 1.00 24.43 135 ALA A CA 1
ATOM 931 C C . ALA A 1 143 ? -37.061 -27.924 -37.368 1.00 23.89 135 ALA A C 1
ATOM 932 O O . ALA A 1 143 ? -37.301 -28.427 -38.458 1.00 23.36 135 ALA A O 1
ATOM 934 N N . SER A 1 144 ? -37.971 -27.794 -36.422 1.00 22.47 136 SER A N 1
ATOM 935 C CA . SER A 1 144 ? -39.323 -28.219 -36.651 1.00 26.92 136 SER A CA 1
ATOM 936 C C . SER A 1 144 ? -40.029 -27.435 -37.809 1.00 25.78 136 SER A C 1
ATOM 937 O O . SER A 1 144 ? -40.731 -28.037 -38.662 1.00 22.53 136 SER A O 1
ATOM 940 N N . GLU A 1 145 ? -39.828 -26.105 -37.837 1.00 23.76 137 GLU A N 1
ATOM 941 C CA . GLU A 1 145 ? -40.463 -25.291 -38.860 1.00 23.97 137 GLU A CA 1
ATOM 942 C C . GLU A 1 145 ? -39.814 -25.569 -40.226 1.00 24.73 137 GLU A C 1
ATOM 943 O O . GLU A 1 145 ? -40.475 -25.592 -41.261 1.00 23.29 137 GLU A O 1
ATOM 949 N N . ARG A 1 146 ? -38.526 -25.889 -40.207 1.00 26.34 138 ARG A N 1
ATOM 950 C CA . ARG A 1 146 ? -37.846 -26.262 -41.420 1.00 27.40 138 ARG A CA 1
ATOM 951 C C . ARG A 1 146 ? -38.344 -27.598 -41.952 1.00 26.62 138 ARG A C 1
ATOM 952 O O . ARG A 1 146 ? -38.669 -27.728 -43.130 1.00 25.15 138 ARG A O 1
ATOM 960 N N . LYS A 1 147 ? -38.439 -28.604 -41.089 1.00 25.66 139 LYS A N 1
ATOM 961 C CA . LYS A 1 147 ? -38.984 -29.870 -41.499 1.00 27.24 139 LYS A CA 1
ATOM 962 C C . LYS A 1 147 ? -40.444 -29.705 -41.923 1.00 26.00 139 LYS A C 1
ATOM 963 O O . LYS A 1 147 ? -40.912 -30.453 -42.730 1.00 27.20 139 LYS A O 1
ATOM 969 N N . ALA A 1 148 ? -41.162 -28.700 -41.427 1.00 25.36 140 ALA A N 1
ATOM 970 C CA . ALA A 1 148 ? -42.537 -28.454 -41.925 1.00 25.26 140 ALA A CA 1
ATOM 971 C C . ALA A 1 148 ? -42.546 -27.762 -43.304 1.00 24.81 140 ALA A C 1
ATOM 972 O O . ALA A 1 148 ? -43.605 -27.500 -43.827 1.00 21.69 140 ALA A O 1
ATOM 974 N N . GLU A 1 149 ? -41.382 -27.428 -43.844 1.00 25.31 141 GLU A N 1
ATOM 975 C CA . GLU A 1 149 ? -41.309 -26.705 -45.113 1.00 27.43 141 GLU A CA 1
ATOM 976 C C . GLU A 1 149 ? -41.959 -25.330 -44.985 1.00 28.06 141 GLU A C 1
ATOM 977 O O . GLU A 1 149 ? -42.663 -24.904 -45.876 1.00 30.57 141 GLU A O 1
ATOM 983 N N . ARG A 1 150 ? -41.750 -24.658 -43.855 1.00 26.44 142 ARG A N 1
ATOM 984 C CA . ARG A 1 150 ? -42.358 -23.351 -43.593 1.00 25.77 142 ARG A CA 1
ATOM 985 C C . ARG A 1 150 ? -41.282 -22.345 -43.187 1.00 24.24 142 ARG A C 1
ATOM 986 O O . ARG A 1 150 ? -41.561 -21.333 -42.557 1.00 23.73 142 ARG A O 1
ATOM 994 N N . ALA A 1 151 ? -40.045 -22.631 -43.546 1.00 24.41 143 ALA A N 1
ATOM 995 C CA . ALA A 1 151 ? -38.902 -21.792 -43.123 1.00 25.38 143 ALA A CA 1
ATOM 996 C C . ALA A 1 151 ? -39.164 -20.328 -43.420 1.00 26.14 143 ALA A C 1
ATOM 997 O O . ALA A 1 151 ? -39.186 -19.464 -42.509 1.00 23.70 143 ALA A O 1
ATOM 999 N N . LEU A 1 152 ? -39.409 -20.078 -44.699 1.00 25.27 144 LEU A N 1
ATOM 1000 C CA . LEU A 1 152 ? -39.561 -18.746 -45.205 1.00 29.36 144 LEU A CA 1
ATOM 1001 C C . LEU A 1 152 ? -40.854 -18.123 -44.727 1.00 29.89 144 LEU A C 1
ATOM 1002 O O . LEU A 1 152 ? -40.866 -16.960 -44.412 1.00 27.58 144 LEU A O 1
ATOM 1007 N N . ASP A 1 153 ? -41.932 -18.907 -44.686 1.00 30.45 145 ASP A N 1
ATOM 1008 C CA . ASP A 1 153 ? -43.201 -18.471 -44.118 1.00 31.98 145 ASP A CA 1
ATOM 1009 C C . ASP A 1 153 ? -43.047 -18.006 -42.646 1.00 30.81 145 ASP A C 1
ATOM 1010 O O . ASP A 1 153 ? -43.623 -17.007 -42.251 1.00 28.08 145 ASP A O 1
ATOM 1015 N N . VAL A 1 154 ? -42.270 -18.740 -41.849 1.00 28.65 146 VAL A N 1
ATOM 1016 C CA . VAL A 1 154 ? -41.996 -18.336 -40.450 1.00 27.81 146 VAL A CA 1
ATOM 1017 C C . VAL A 1 154 ? -41.213 -17.009 -40.353 1.00 25.48 146 VAL A C 1
ATOM 1018 O O . VAL A 1 154 ? -41.591 -16.078 -39.634 1.00 25.52 146 VAL A O 1
ATOM 1022 N N . ILE A 1 155 ? -40.126 -16.911 -41.095 1.00 25.23 147 ILE A N 1
ATOM 1023 C CA . ILE A 1 155 ? -39.297 -15.696 -41.089 1.00 24.47 147 ILE A CA 1
ATOM 1024 C C . ILE A 1 155 ? -40.141 -14.504 -41.552 1.00 25.47 147 ILE A C 1
ATOM 1025 O O . ILE A 1 155 ? -40.062 -13.418 -40.976 1.00 26.63 147 ILE A O 1
ATOM 1030 N N . GLY A 1 156 ? -40.985 -14.717 -42.563 1.00 25.36 148 GLY A N 1
ATOM 1031 C CA . GLY A 1 156 ? -41.926 -13.672 -43.023 1.00 26.23 148 GLY A CA 1
ATOM 1032 C C . GLY A 1 156 ? -42.921 -13.232 -41.952 1.00 25.98 148 GLY A C 1
ATOM 1033 O O . GLY A 1 156 ? -43.131 -12.045 -41.742 1.00 25.95 148 GLY A O 1
ATOM 1034 N N . ASP A 1 157 ? -43.521 -14.186 -41.258 1.00 28.01 149 ASP A N 1
ATOM 1035 C CA . ASP A 1 157 ? -44.465 -13.849 -40.195 1.00 31.28 149 ASP A CA 1
ATOM 1036 C C . ASP A 1 157 ? -43.739 -13.107 -39.071 1.00 26.51 149 ASP A C 1
ATOM 1037 O O . ASP A 1 157 ? -44.272 -12.182 -38.518 1.00 25.45 149 ASP A O 1
ATOM 1042 N N . GLN A 1 158 ? -42.550 -13.564 -38.715 1.00 25.60 150 GLN A N 1
ATOM 1043 C CA . GLN A 1 158 ? -41.754 -12.903 -37.672 1.00 23.71 150 GLN A CA 1
ATOM 1044 C C . GLN A 1 158 ? -41.390 -11.475 -38.077 1.00 23.96 150 GLN A C 1
ATOM 1045 O O . GLN A 1 158 ? -41.512 -10.566 -37.277 1.00 24.40 150 GLN A O 1
ATOM 1051 N N . LEU A 1 159 ? -40.978 -11.258 -39.311 1.00 24.82 151 LEU A N 1
ATOM 1052 C CA . LEU A 1 159 ? -40.615 -9.897 -39.735 1.00 25.86 151 LEU A CA 1
ATOM 1053 C C . LEU A 1 159 ? -41.813 -8.925 -39.736 1.00 27.31 151 LEU A C 1
ATOM 1054 O O . LEU A 1 159 ? -41.689 -7.779 -39.320 1.00 26.09 151 LEU A O 1
ATOM 1059 N N . SER A 1 160 ? -42.945 -9.382 -40.267 1.00 29.18 152 SER A N 1
ATOM 1060 C CA . SER A 1 160 ? -44.157 -8.582 -40.304 1.00 29.67 152 SER A CA 1
ATOM 1061 C C . SER A 1 160 ? -44.719 -8.290 -38.924 1.00 28.48 152 SER A C 1
ATOM 1062 O O . SER A 1 160 ? -45.227 -7.212 -38.703 1.00 26.56 152 SER A O 1
ATOM 1065 N N . GLY A 1 161 ? -44.654 -9.269 -38.034 1.00 25.01 153 GLY A N 1
ATOM 1066 C CA . GLY A 1 161 ? -45.260 -9.123 -36.701 1.00 24.73 153 GLY A CA 1
ATOM 1067 C C . GLY A 1 161 ? -44.340 -8.423 -35.720 1.00 23.80 153 GLY A C 1
ATOM 1068 O O . GLY A 1 161 ? -44.820 -7.703 -34.880 1.00 23.56 153 GLY A O 1
ATOM 1069 N N . SER A 1 162 ? -43.017 -8.613 -35.851 1.00 22.69 154 SER A N 1
ATOM 1070 C CA . SER A 1 162 ? -42.069 -8.086 -34.887 1.00 23.48 154 SER A CA 1
ATOM 1071 C C . SER A 1 162 ? -41.678 -6.651 -35.129 1.00 23.74 154 SER A C 1
ATOM 1072 O O . SER A 1 162 ? -41.266 -5.988 -34.204 1.00 25.32 154 SER A O 1
ATOM 1075 N N . LEU A 1 163 ? -41.796 -6.171 -36.372 1.00 23.84 155 LEU A N 1
ATOM 1076 C CA . LEU A 1 163 ? -41.304 -4.876 -36.775 1.00 23.36 155 LEU A CA 1
ATOM 1077 C C . LEU A 1 163 ? -42.441 -3.840 -36.869 1.00 24.36 155 LEU A C 1
ATOM 1078 O O . LEU A 1 163 ? -43.423 -4.044 -37.598 1.00 26.57 155 LEU A O 1
ATOM 1083 N N . PRO A 1 164 ? -42.309 -2.715 -36.161 1.00 24.79 156 PRO A N 1
ATOM 1084 C CA 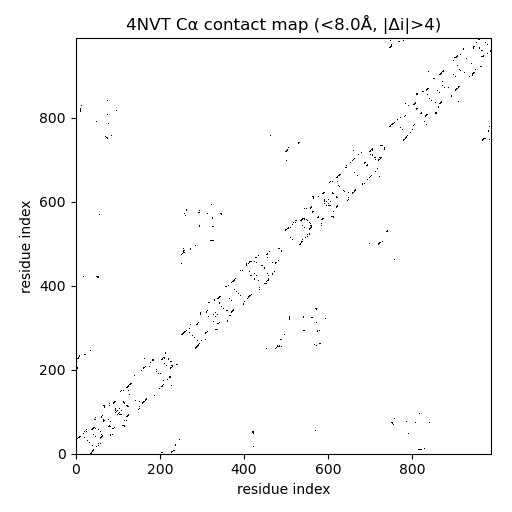. PRO A 1 164 ? -43.305 -1.618 -36.293 1.00 25.89 156 PRO A CA 1
ATOM 1085 C C . PRO A 1 164 ? -43.255 -0.887 -37.653 1.00 27.14 156 PRO A C 1
ATOM 1086 O O . PRO A 1 164 ? -42.344 -1.091 -38.457 1.00 26.07 156 PRO A O 1
ATOM 1090 N N . ASP A 1 165 ? -44.292 -0.091 -37.919 1.00 29.82 157 ASP A N 1
ATOM 1091 C CA . ASP A 1 165 ? -44.435 0.566 -39.212 1.00 30.27 157 ASP A CA 1
ATOM 1092 C C . ASP A 1 165 ? -43.378 1.633 -39.406 1.00 28.64 157 ASP A C 1
ATOM 1093 O O . ASP A 1 165 ? -42.986 1.930 -40.555 1.00 29.47 157 ASP A O 1
ATOM 1098 N N . GLY A 1 166 ? -42.935 2.214 -38.293 1.00 25.99 158 GLY A N 1
ATOM 1099 C CA . GLY A 1 166 ? -41.858 3.206 -38.289 1.00 26.19 158 GLY A CA 1
ATOM 1100 C C . GLY A 1 166 ? -40.419 2.752 -38.539 1.00 25.79 158 GLY A C 1
ATOM 1101 O O . GLY A 1 166 ? -39.503 3.487 -38.275 1.00 27.80 158 GLY A O 1
ATOM 1102 N N . VAL A 1 167 ? -40.168 1.569 -39.066 1.00 26.51 159 VAL A N 1
ATOM 1103 C CA . VAL A 1 167 ? -38.768 1.172 -39.300 1.00 26.84 159 VAL A CA 1
ATOM 1104 C C . VAL A 1 167 ? -38.025 2.177 -40.208 1.00 28.24 159 VAL A C 1
ATOM 1105 O O . VAL A 1 167 ? -38.577 2.610 -41.229 1.00 28.18 159 VAL A O 1
ATOM 1109 N N . THR A 1 168 ? -36.805 2.562 -39.817 1.00 27.45 160 THR A N 1
ATOM 1110 C CA . THR A 1 168 ? -35.881 3.244 -40.712 1.00 27.73 160 THR A CA 1
ATOM 1111 C C . THR A 1 168 ? -34.632 2.426 -40.860 1.00 28.42 160 THR A C 1
ATOM 1112 O O . THR A 1 168 ? -34.368 1.510 -40.065 1.00 27.29 160 THR A O 1
ATOM 1116 N N . ALA A 1 169 ? -33.816 2.794 -41.840 1.00 28.59 161 ALA A N 1
ATOM 1117 C CA . ALA A 1 169 ? -32.593 2.078 -42.074 1.00 30.42 161 ALA A CA 1
ATOM 1118 C C . ALA A 1 169 ? -31.594 2.395 -40.955 1.00 30.01 161 ALA A C 1
ATOM 1119 O O . ALA A 1 169 ? -30.570 1.728 -40.812 1.00 31.39 161 ALA A O 1
ATOM 1121 N N . GLU A 1 170 ? -31.875 3.426 -40.191 1.00 28.40 162 GLU A N 1
ATOM 1122 C CA . GLU A 1 170 ? -31.014 3.874 -39.113 1.00 30.44 162 GLU A CA 1
ATOM 1123 C C . GLU A 1 170 ? -31.487 3.383 -37.727 1.00 28.88 162 GLU A C 1
ATOM 1124 O O . GLU A 1 170 ? -30.723 3.399 -36.775 1.00 27.42 162 GLU A O 1
ATOM 1130 N N . ASN A 1 171 ? -32.761 3.037 -37.574 1.00 26.56 163 ASN A N 1
ATOM 1131 C CA . ASN A 1 171 ? -33.252 2.712 -36.230 1.00 24.81 163 ASN A CA 1
ATOM 1132 C C . ASN A 1 171 ? -33.394 1.201 -35.978 1.00 23.00 163 ASN A C 1
ATOM 1133 O O . ASN A 1 171 ? -33.587 0.764 -34.836 1.00 22.94 163 ASN A O 1
ATOM 1138 N N . THR A 1 172 ? -33.197 0.419 -37.035 1.00 21.66 164 THR A N 1
ATOM 1139 C CA . THR A 1 172 ? -33.444 -0.999 -37.007 1.00 22.18 164 THR A CA 1
ATOM 1140 C C . THR A 1 172 ? -32.390 -1.732 -37.775 1.00 22.43 164 THR A C 1
ATOM 1141 O O . THR A 1 172 ? -32.065 -1.372 -38.912 1.00 22.27 164 THR A O 1
ATOM 1145 N N . ILE A 1 173 ? -31.871 -2.775 -37.138 1.00 20.86 165 ILE A N 1
ATOM 1146 C CA . ILE A 1 173 ? -31.037 -3.761 -37.778 1.00 20.66 165 ILE A CA 1
ATOM 1147 C C . ILE A 1 173 ? -31.691 -5.129 -37.611 1.00 20.60 165 ILE A C 1
ATOM 1148 O O . ILE A 1 173 ? -32.240 -5.416 -36.539 1.00 19.56 165 ILE A O 1
ATOM 1153 N N . ILE A 1 174 ? -31.675 -5.967 -38.654 1.00 20.04 166 ILE A N 1
ATOM 1154 C CA . ILE A 1 174 ? -32.271 -7.282 -38.521 1.00 21.43 166 ILE A CA 1
ATOM 1155 C C . ILE A 1 174 ? -31.180 -8.314 -38.400 1.00 21.27 166 ILE A C 1
ATOM 1156 O O . ILE A 1 174 ? -30.225 -8.234 -39.131 1.00 24.55 166 ILE A O 1
ATOM 1161 N N . ALA A 1 175 ? -31.322 -9.288 -37.509 1.00 21.14 167 ALA A N 1
ATOM 1162 C CA . ALA A 1 175 ? -30.424 -10.432 -37.522 1.00 20.18 167 ALA A CA 1
ATOM 1163 C C . ALA A 1 175 ? -31.178 -11.757 -37.679 1.00 20.98 167 ALA A C 1
ATOM 1164 O O . ALA A 1 175 ? -32.152 -12.025 -36.969 1.00 21.54 167 ALA A O 1
ATOM 1166 N N . TYR A 1 176 ? -30.686 -12.582 -38.610 1.00 22.25 168 TYR A N 1
ATOM 1167 C CA . TYR A 1 176 ? -31.209 -13.901 -38.889 1.00 22.50 168 TYR A CA 1
ATOM 1168 C C . TYR A 1 176 ? -30.470 -14.978 -38.102 1.00 22.43 168 TYR A C 1
ATOM 1169 O O . TYR A 1 176 ? -29.228 -15.153 -38.225 1.00 21.88 168 TYR A O 1
ATOM 1178 N N . GLU A 1 177 ? -31.233 -15.726 -37.316 1.00 21.76 169 GLU A N 1
ATOM 1179 C CA . GLU A 1 177 ? -30.704 -16.847 -36.566 1.00 22.20 169 GLU A CA 1
ATOM 1180 C C . GLU A 1 177 ? -31.208 -18.148 -37.170 1.00 21.69 169 GLU A C 1
ATOM 1181 O O . GLU A 1 177 ? -32.427 -18.430 -37.172 1.00 20.78 169 GLU A O 1
ATOM 1187 N N . PRO A 1 178 ? -30.270 -18.964 -37.666 1.00 21.45 170 PRO A N 1
ATOM 1188 C CA . PRO A 1 178 ? -30.653 -20.257 -38.168 1.00 21.04 170 PRO A CA 1
ATOM 1189 C C . PRO A 1 178 ? -30.767 -21.175 -36.993 1.00 20.74 170 PRO A C 1
ATOM 1190 O O . PRO A 1 178 ? -29.859 -21.952 -36.695 1.00 19.91 170 PRO A O 1
ATOM 1194 N N . VAL A 1 179 ? -31.906 -21.089 -36.326 1.00 21.02 171 VAL A N 1
ATOM 1195 C CA . VAL A 1 179 ? -32.109 -21.733 -35.020 1.00 22.05 171 VAL A CA 1
ATOM 1196 C C . VAL A 1 179 ? -32.088 -23.243 -35.232 1.00 22.99 171 VAL A C 1
ATOM 1197 O O . VAL A 1 179 ? -31.645 -23.995 -34.349 1.00 21.46 171 VAL A O 1
ATOM 1201 N N . TRP A 1 180 ? -32.589 -23.660 -36.401 1.00 22.49 172 TRP A N 1
ATOM 1202 C CA . TRP A 1 180 ? -32.540 -25.065 -36.826 1.00 24.38 172 TRP A CA 1
ATOM 1203 C C . TRP A 1 180 ? -31.179 -25.778 -36.686 1.00 24.46 172 TRP A C 1
ATOM 1204 O O . TRP A 1 180 ? -31.137 -27.000 -36.497 1.00 25.16 172 TRP A O 1
ATOM 1215 N N . ALA A 1 181 ? -30.096 -25.014 -36.825 1.00 23.27 173 ALA A N 1
ATOM 1216 C CA . ALA A 1 181 ? -28.726 -25.548 -36.793 1.00 24.33 173 ALA A CA 1
ATOM 1217 C C . ALA A 1 181 ? -28.197 -25.742 -35.387 1.00 24.96 173 ALA A C 1
ATOM 1218 O O . ALA A 1 181 ? -27.256 -26.524 -35.172 1.00 23.18 173 ALA A O 1
ATOM 1220 N N . ILE A 1 182 ? -28.801 -25.051 -34.436 1.00 25.48 174 ILE A N 1
ATOM 1221 C CA . ILE A 1 182 ? -28.299 -25.084 -33.092 1.00 29.20 174 ILE A CA 1
ATOM 1222 C C . ILE A 1 182 ? -28.289 -26.515 -32.547 1.00 28.98 174 ILE A C 1
ATOM 1223 O O . ILE A 1 182 ? -29.264 -27.267 -32.657 1.00 27.62 174 ILE A O 1
ATOM 1228 N N . GLY A 1 183 ? -27.131 -26.907 -32.032 1.00 29.26 175 GLY A N 1
ATOM 1229 C CA . GLY A 1 183 ? -27.019 -28.167 -31.342 1.00 30.26 175 GLY A CA 1
ATOM 1230 C C . GLY A 1 183 ? -26.760 -29.323 -32.277 1.00 30.78 175 GLY A C 1
ATOM 1231 O O . GLY A 1 183 ? -26.601 -30.434 -31.798 1.00 35.76 175 GLY A O 1
ATOM 1232 N N . THR A 1 184 ? -26.702 -29.091 -33.593 1.00 31.95 176 THR A N 1
ATOM 1233 C CA . THR A 1 184 ? -26.548 -30.191 -34.573 1.00 31.17 176 THR A CA 1
ATOM 1234 C C . THR A 1 184 ? -25.100 -30.481 -34.967 1.00 31.22 176 THR A C 1
ATOM 1235 O O . THR A 1 184 ? -24.832 -31.528 -35.520 1.00 30.31 176 THR A O 1
ATOM 1239 N N . GLY A 1 185 ? -24.186 -29.547 -34.739 1.00 31.49 177 GLY A N 1
ATOM 1240 C CA . GLY A 1 185 ? -22.812 -29.711 -35.189 1.00 34.65 177 GLY A CA 1
ATOM 1241 C C . GLY A 1 185 ? -22.567 -29.404 -36.673 1.00 35.64 177 GLY A C 1
ATOM 1242 O O . GLY A 1 185 ? -21.418 -29.448 -37.129 1.00 35.66 177 GLY A O 1
ATOM 1243 N N . LEU A 1 186 ? -23.630 -29.101 -37.423 1.00 37.33 178 LEU A N 1
ATOM 1244 C CA . LEU A 1 186 ? -23.537 -28.663 -38.825 1.00 39.62 178 LEU A CA 1
ATOM 1245 C C . LEU A 1 186 ? -23.656 -27.128 -38.872 1.00 39.43 178 LEU A C 1
ATOM 1246 O O . LEU A 1 186 ? -24.304 -26.519 -38.003 1.00 36.59 178 LEU A O 1
ATOM 1251 N N . THR A 1 187 ? -22.992 -26.500 -39.833 1.00 39.60 179 THR A N 1
ATOM 1252 C CA . THR A 1 187 ? -23.153 -25.060 -40.043 1.00 42.22 179 THR A CA 1
ATOM 1253 C C . THR A 1 187 ? -23.864 -24.859 -41.366 1.00 38.49 179 THR A C 1
ATOM 1254 O O . THR A 1 187 ? -23.598 -25.584 -42.310 1.00 34.37 179 THR A O 1
ATOM 1258 N N . PRO A 1 188 ? -24.800 -23.885 -41.406 1.00 35.40 180 PRO A N 1
ATOM 1259 C CA . PRO A 1 188 ? -25.517 -23.522 -42.627 1.00 32.64 180 PRO A CA 1
ATOM 1260 C C . PRO A 1 188 ? -24.561 -23.299 -43.777 1.00 30.45 180 PRO A C 1
ATOM 1261 O O . PRO A 1 188 ? -23.463 -22.811 -43.572 1.00 29.75 180 PRO A O 1
ATOM 1265 N N . THR A 1 189 ? -24.993 -23.677 -44.967 1.00 30.51 181 THR A N 1
ATOM 1266 C CA . THR A 1 189 ? -24.224 -23.441 -46.173 1.00 32.34 181 THR A CA 1
ATOM 1267 C C . THR A 1 189 ? -24.433 -22.028 -46.673 1.00 32.65 181 THR A C 1
ATOM 1268 O O . THR A 1 189 ? -25.459 -21.416 -46.374 1.00 31.29 181 THR A O 1
ATOM 1272 N N . VAL A 1 190 ? -23.506 -21.536 -47.500 1.00 34.21 182 VAL A N 1
ATOM 1273 C CA . VAL A 1 190 ? -23.726 -20.266 -48.194 1.00 32.74 182 VAL A CA 1
ATOM 1274 C C . VAL A 1 190 ? -25.072 -20.207 -48.898 1.00 30.82 182 VAL A C 1
ATOM 1275 O O . VAL A 1 190 ? -25.677 -19.146 -48.988 1.00 31.10 182 VAL A O 1
ATOM 1279 N N A GLN A 1 191 ? -25.508 -21.346 -49.406 0.50 30.36 183 GLN A N 1
ATOM 1280 N N B GLN A 1 191 ? -25.575 -21.313 -49.423 0.50 30.72 183 GLN A N 1
ATOM 1281 C CA A GLN A 1 191 ? -26.799 -21.464 -50.061 0.50 30.21 183 GLN A CA 1
ATOM 1282 C CA B GLN A 1 191 ? -26.887 -21.243 -50.082 0.50 30.94 183 GLN A CA 1
ATOM 1283 C C A GLN A 1 191 ? -27.941 -21.173 -49.090 0.50 29.76 183 GLN A C 1
ATOM 1284 C C B GLN A 1 191 ? -28.025 -21.161 -49.080 0.50 30.19 183 GLN A C 1
ATOM 1285 O O A GLN A 1 191 ? -28.852 -20.410 -49.412 0.50 28.68 183 GLN A O 1
ATOM 1286 O O B GLN A 1 191 ? -29.047 -20.547 -49.380 0.50 29.30 183 GLN A O 1
ATOM 1297 N N . ASP A 1 192 ? -27.869 -21.772 -47.902 1.00 29.33 184 ASP A N 1
ATOM 1298 C CA . ASP A 1 192 ? -28.838 -21.503 -46.815 1.00 31.03 184 ASP A CA 1
ATOM 1299 C C . ASP A 1 192 ? -28.871 -20.015 -46.455 1.00 29.25 184 ASP A C 1
ATOM 1300 O O . ASP A 1 192 ? -29.941 -19.429 -46.396 1.00 32.25 184 ASP A O 1
ATOM 1305 N N . VAL A 1 193 ? -27.695 -19.421 -46.252 1.00 28.29 185 VAL A N 1
ATOM 1306 C CA . VAL A 1 193 ? -27.577 -18.024 -45.820 1.00 26.81 185 VAL A CA 1
ATOM 1307 C C . VAL A 1 193 ? -28.112 -17.094 -46.915 1.00 28.90 185 VAL A C 1
ATOM 1308 O O . VAL A 1 193 ? -28.912 -16.176 -46.639 1.00 26.03 185 VAL A O 1
ATOM 1312 N N . ARG A 1 194 ? -27.718 -17.362 -48.163 1.00 28.96 186 ARG A N 1
ATOM 1313 C CA . ARG A 1 194 ? -28.158 -16.540 -49.284 1.00 30.86 186 ARG A CA 1
ATOM 1314 C C . ARG A 1 194 ? -29.655 -16.551 -49.385 1.00 30.24 186 ARG A C 1
ATOM 1315 O O . ARG A 1 194 ? -30.274 -15.492 -49.478 1.00 33.08 186 ARG A O 1
ATOM 1323 N N . ALA A 1 195 ? -30.250 -17.737 -49.367 1.00 28.94 187 ALA A N 1
ATOM 1324 C CA . ALA A 1 195 ? -31.698 -17.873 -49.453 1.00 28.77 187 ALA A CA 1
ATOM 1325 C C . ALA A 1 195 ? -32.423 -17.146 -48.315 1.00 27.62 187 ALA A C 1
ATOM 1326 O O . ALA A 1 195 ? -33.446 -16.515 -48.533 1.00 28.41 187 ALA A O 1
ATOM 1328 N N . ALA A 1 196 ? -31.894 -17.201 -47.100 1.00 27.42 188 ALA A N 1
ATOM 1329 C CA . ALA A 1 196 ? -32.567 -16.525 -45.979 1.00 25.35 188 ALA A CA 1
ATOM 1330 C C . ALA A 1 196 ? -32.463 -15.016 -46.134 1.00 25.50 188 ALA A C 1
ATOM 1331 O O . ALA A 1 196 ? -33.429 -14.287 -45.886 1.00 24.28 188 ALA A O 1
ATOM 1333 N N . HIS A 1 197 ? -31.291 -14.539 -46.543 1.00 23.78 189 HIS A N 1
ATOM 1334 C CA . HIS A 1 197 ? -31.076 -13.117 -46.603 1.00 24.26 189 HIS A CA 1
ATOM 1335 C C . HIS A 1 197 ? -31.729 -12.465 -47.838 1.00 25.42 189 HIS A C 1
ATOM 1336 O O . HIS A 1 197 ? -32.271 -11.356 -47.760 1.00 24.63 189 HIS A O 1
ATOM 1343 N N . ALA A 1 198 ? -31.662 -13.137 -48.982 1.00 24.47 190 ALA A N 1
ATOM 1344 C CA . ALA A 1 198 ? -32.388 -12.689 -50.153 1.00 23.97 190 ALA A CA 1
ATOM 1345 C C . ALA A 1 198 ? -33.876 -12.566 -49.803 1.00 24.08 190 ALA A C 1
ATOM 1346 O O . ALA A 1 198 ? -34.525 -11.584 -50.154 1.00 25.03 190 ALA A O 1
ATOM 1348 N N . PHE A 1 199 ? -34.422 -13.559 -49.106 1.00 25.40 191 PHE A N 1
ATOM 1349 C CA . PHE A 1 199 ? -35.825 -13.504 -48.694 1.00 24.90 191 PHE A CA 1
ATOM 1350 C C . PHE A 1 199 ? -36.128 -12.331 -47.773 1.00 25.27 191 PHE A C 1
ATOM 1351 O O . PHE A 1 199 ? -37.112 -11.597 -47.987 1.00 24.78 191 PHE A O 1
ATOM 1359 N N . MET A 1 200 ? -35.309 -12.150 -46.742 1.00 23.94 192 MET A N 1
ATOM 1360 C CA . MET A 1 200 ? -35.516 -11.029 -45.840 1.00 24.17 192 MET A CA 1
ATOM 1361 C C . MET A 1 200 ? -35.448 -9.698 -46.576 1.00 24.26 192 MET A C 1
ATOM 1362 O O . MET A 1 200 ? -36.245 -8.830 -46.303 1.00 23.14 192 MET A O 1
ATOM 1367 N N . ARG A 1 201 ? -34.529 -9.544 -47.527 1.00 25.36 193 ARG A N 1
ATOM 1368 C CA . ARG A 1 201 ? -34.407 -8.275 -48.268 1.00 25.81 193 ARG A CA 1
ATOM 1369 C C . ARG A 1 201 ? -35.669 -7.970 -49.091 1.00 26.89 193 ARG A C 1
ATOM 1370 O O . ARG A 1 201 ? -36.201 -6.880 -49.034 1.00 26.60 193 ARG A O 1
ATOM 1378 N N . GLU A 1 202 ? -36.095 -8.930 -49.896 1.00 29.18 194 GLU A N 1
ATOM 1379 C CA . GLU A 1 202 ? -37.315 -8.791 -50.648 1.00 31.95 194 GLU A CA 1
ATOM 1380 C C . GLU A 1 202 ? -38.477 -8.408 -49.715 1.00 29.86 194 GLU A C 1
ATOM 1381 O O . GLU A 1 202 ? -39.183 -7.469 -49.981 1.00 29.15 194 GLU A O 1
ATOM 1387 N N . GLN A 1 203 ? -38.671 -9.103 -48.611 1.00 27.53 195 GLN A N 1
ATOM 1388 C CA . GLN A 1 203 ? -39.788 -8.780 -47.698 1.00 27.91 195 GLN A CA 1
ATOM 1389 C C . GLN A 1 203 ? -39.787 -7.341 -47.163 1.00 27.11 195 GLN A C 1
ATOM 1390 O O . GLN A 1 203 ? -40.821 -6.685 -47.093 1.00 26.54 195 GLN A O 1
ATOM 1396 N N . LEU A 1 204 ? -38.608 -6.898 -46.750 1.00 26.81 196 LEU A N 1
ATOM 1397 C CA . LEU A 1 204 ? -38.402 -5.593 -46.198 1.00 27.90 196 LEU A CA 1
ATOM 1398 C C . LEU A 1 204 ? -38.574 -4.498 -47.267 1.00 28.88 196 LEU A C 1
ATOM 1399 O O . LEU A 1 204 ? -39.130 -3.445 -46.970 1.00 29.19 196 LEU A O 1
ATOM 1404 N N . ILE A 1 205 ? -38.128 -4.763 -48.496 1.00 28.02 197 ILE A N 1
ATOM 1405 C CA . ILE A 1 205 ? -38.407 -3.845 -49.627 1.00 28.77 197 ILE A CA 1
ATOM 1406 C C . ILE A 1 205 ? -39.915 -3.794 -49.915 1.00 29.09 197 ILE A C 1
ATOM 1407 O O . ILE A 1 205 ? -40.455 -2.701 -50.072 1.00 30.11 197 ILE A O 1
ATOM 1412 N N . GLU A 1 206 ? -40.609 -4.934 -49.932 1.00 29.99 198 GLU A N 1
ATOM 1413 C CA . GLU A 1 206 ? -42.075 -4.894 -50.192 1.00 31.83 198 GLU A CA 1
ATOM 1414 C C . GLU A 1 206 ? -42.697 -3.992 -49.158 1.00 31.21 198 GLU A C 1
ATOM 1415 O O . GLU A 1 206 ? -43.449 -3.137 -49.492 1.00 30.01 198 GLU A O 1
ATOM 1417 N N . ARG A 1 207 ? -42.377 -4.189 -47.884 1.00 31.28 199 ARG A N 1
ATOM 1418 C CA . ARG A 1 207 ? -43.063 -3.438 -46.850 1.00 30.50 199 ARG A CA 1
ATOM 1419 C C . ARG A 1 207 ? -42.532 -2.003 -46.673 1.00 29.19 199 ARG A C 1
ATOM 1420 O O . ARG A 1 207 ? -43.307 -1.094 -46.553 1.00 29.98 199 ARG A O 1
ATOM 1428 N N . PHE A 1 208 ? -41.224 -1.798 -46.633 1.00 29.17 200 PHE A N 1
ATOM 1429 C CA . PHE A 1 208 ? -40.696 -0.496 -46.288 1.00 30.13 200 PHE A CA 1
ATOM 1430 C C . PHE A 1 208 ? -40.055 0.255 -47.487 1.00 32.73 200 PHE A C 1
ATOM 1431 O O . PHE A 1 208 ? -39.490 1.343 -47.305 1.00 33.39 200 PHE A O 1
ATOM 1439 N N . GLY A 1 209 ? -40.134 -0.310 -48.688 1.00 33.01 201 GLY A N 1
ATOM 1440 C CA . GLY A 1 209 ? -39.512 0.329 -49.863 1.00 33.46 201 GLY A CA 1
ATOM 1441 C C . GLY A 1 209 ? -37.998 0.471 -49.756 1.00 34.56 201 GLY A C 1
ATOM 1442 O O . GLY A 1 209 ? -37.301 -0.435 -49.277 1.00 32.28 201 GLY A O 1
ATOM 1443 N N . ALA A 1 210 ? -37.502 1.625 -50.189 1.00 35.71 202 ALA A N 1
ATOM 1444 C CA . ALA A 1 210 ? -36.073 1.942 -50.209 1.00 38.19 202 ALA A CA 1
ATOM 1445 C C . ALA A 1 210 ? -35.360 1.911 -48.844 1.00 39.69 202 ALA A C 1
ATOM 1446 O O . ALA A 1 210 ? -34.165 1.605 -48.781 1.00 43.99 202 ALA A O 1
ATOM 1448 N N . LYS A 1 211 ? -36.048 2.278 -47.776 1.00 38.19 203 LYS A N 1
ATOM 1449 C CA . LYS A 1 211 ? -35.540 2.043 -46.427 1.00 39.58 203 LYS A CA 1
ATOM 1450 C C . LYS A 1 211 ? -35.120 0.541 -46.293 1.00 38.84 203 LYS A C 1
ATOM 1451 O O . LYS A 1 211 ? -34.085 0.189 -45.692 1.00 36.09 203 LYS A O 1
ATOM 1457 N N . GLY A 1 212 ? -35.975 -0.322 -46.831 1.00 36.23 204 GLY A N 1
ATOM 1458 C CA . GLY A 1 212 ? -35.792 -1.755 -46.749 1.00 35.42 204 GLY A CA 1
ATOM 1459 C C . GLY A 1 212 ? -34.574 -2.247 -47.504 1.00 33.78 204 GLY A C 1
ATOM 1460 O O . GLY A 1 212 ? -34.000 -3.281 -47.126 1.00 32.14 204 GLY A O 1
ATOM 1461 N N . ALA A 1 213 ? -34.168 -1.512 -48.545 1.00 31.75 205 ALA A N 1
ATOM 1462 C CA . ALA A 1 213 ? -32.925 -1.822 -49.263 1.00 30.64 205 ALA A CA 1
ATOM 1463 C C . ALA A 1 213 ? -31.673 -1.413 -48.516 1.00 30.03 205 ALA A C 1
ATOM 1464 O O . ALA A 1 213 ? -30.606 -1.918 -48.808 1.00 31.55 205 ALA A O 1
ATOM 1466 N N . HIS A 1 214 ? -31.786 -0.516 -47.545 1.00 29.89 206 HIS A N 1
ATOM 1467 C CA . HIS A 1 214 ? -30.601 -0.066 -46.819 1.00 31.88 206 HIS A CA 1
ATOM 1468 C C . HIS A 1 214 ? -30.542 -0.634 -45.410 1.00 28.29 206 HIS A C 1
ATOM 1469 O O . HIS A 1 214 ? -29.639 -0.353 -44.702 1.00 28.51 206 HIS A O 1
ATOM 1476 N N . LEU A 1 215 ? -31.553 -1.362 -45.001 1.00 26.46 207 LEU A N 1
ATOM 1477 C CA . LEU A 1 215 ? -31.545 -2.041 -43.722 1.00 28.46 207 LEU A CA 1
ATOM 1478 C C . LEU A 1 215 ? -30.348 -3.005 -43.620 1.00 25.82 207 LEU A C 1
ATOM 1479 O O . LEU A 1 215 ? -30.147 -3.801 -44.483 1.00 26.52 207 LEU A O 1
ATOM 1484 N N . ARG A 1 216 ? -29.545 -2.885 -42.588 1.00 24.85 208 ARG A N 1
ATOM 1485 C CA . ARG A 1 216 ? -28.520 -3.899 -42.284 1.00 25.25 208 ARG A CA 1
ATOM 1486 C C . ARG A 1 216 ? -29.136 -5.248 -41.852 1.00 23.67 208 ARG A C 1
ATOM 1487 O O . ARG A 1 216 ? -29.918 -5.328 -40.865 1.00 23.88 208 ARG A O 1
ATOM 1495 N N . LEU A 1 217 ? -28.750 -6.279 -42.580 1.00 21.81 209 LEU A N 1
ATOM 1496 C CA . LEU A 1 217 ? -29.143 -7.667 -42.333 1.00 22.36 209 LEU A CA 1
ATOM 1497 C C . LEU A 1 217 ? -27.944 -8.497 -41.857 1.00 21.54 209 LEU A C 1
ATOM 1498 O O . LEU A 1 217 ? -27.059 -8.888 -42.645 1.00 22.83 209 LEU A O 1
ATOM 1503 N N . LEU A 1 218 ? -27.893 -8.717 -40.551 1.00 19.89 210 LEU A N 1
ATOM 1504 C CA . LEU A 1 218 ? -26.814 -9.466 -39.946 1.00 19.93 210 LEU A CA 1
ATOM 1505 C C . LEU A 1 218 ? -27.058 -10.974 -39.988 1.00 20.00 210 LEU A C 1
ATOM 1506 O O . LEU A 1 218 ? -28.174 -11.441 -39.785 1.00 18.89 210 LEU A O 1
ATOM 1511 N N . TYR A 1 219 ? -25.992 -11.716 -40.287 1.00 20.40 211 TYR A N 1
ATOM 1512 C CA . TYR A 1 219 ? -26.033 -13.153 -40.197 1.00 21.07 211 TYR A CA 1
ATOM 1513 C C . TYR A 1 219 ? -25.716 -13.554 -38.753 1.00 21.44 211 TYR A C 1
ATOM 1514 O O . TYR A 1 219 ? -24.629 -13.258 -38.228 1.00 22.81 211 TYR A O 1
ATOM 1523 N N . GLY A 1 220 ? -26.676 -14.190 -38.111 1.00 21.92 212 GLY A N 1
ATOM 1524 C CA . GLY A 1 220 ? -26.554 -14.565 -36.720 1.00 22.39 212 GLY A CA 1
ATOM 1525 C C . GLY A 1 220 ? -26.347 -16.057 -36.468 1.00 22.46 212 GLY A C 1
ATOM 1526 O O . GLY A 1 220 ? -26.642 -16.527 -35.401 1.00 22.86 212 GLY A O 1
ATOM 1527 N N . GLY A 1 221 ? -25.937 -16.808 -37.468 1.00 23.68 213 GLY A N 1
ATOM 1528 C CA . GLY A 1 221 ? -25.580 -18.198 -37.271 1.00 26.07 213 GLY A CA 1
ATOM 1529 C C . GLY A 1 221 ? -24.120 -18.286 -36.856 1.00 28.04 213 GLY A C 1
ATOM 1530 O O . GLY A 1 221 ? -23.442 -17.271 -36.624 1.00 30.76 213 GLY A O 1
ATOM 1531 N N . SER A 1 222 ? -23.639 -19.502 -36.761 1.00 29.27 214 SER A N 1
ATOM 1532 C CA . SER A 1 222 ? -22.284 -19.725 -36.326 1.00 32.28 214 SER A CA 1
ATOM 1533 C C . SER A 1 222 ? -21.317 -19.061 -37.239 1.00 33.11 214 SER A C 1
ATOM 1534 O O . SER A 1 222 ? -21.141 -19.479 -38.379 1.00 34.83 214 SER A O 1
ATOM 1537 N N . VAL A 1 223 ? -20.720 -17.984 -36.736 1.00 35.48 215 VAL A N 1
ATOM 1538 C CA . VAL A 1 223 ? -19.708 -17.249 -37.470 1.00 37.84 215 VAL A CA 1
ATOM 1539 C C . VAL A 1 223 ? -18.466 -17.251 -36.617 1.00 40.42 215 VAL A C 1
ATOM 1540 O O . VAL A 1 223 ? -18.495 -16.873 -35.421 1.00 41.86 215 VAL A O 1
ATOM 1544 N N . LYS A 1 224 ? -17.381 -17.694 -37.226 1.00 42.13 216 LYS A N 1
ATOM 1545 C CA . LYS A 1 224 ? -16.123 -17.819 -36.503 1.00 48.85 216 LYS A CA 1
ATOM 1546 C C . LYS A 1 224 ? -15.001 -17.447 -37.451 1.00 47.72 216 LYS A C 1
ATOM 1547 O O . LYS A 1 224 ? -15.211 -17.408 -38.677 1.00 46.35 216 LYS A O 1
ATOM 1553 N N . PRO A 1 225 ? -13.817 -17.123 -36.895 1.00 46.58 217 PRO A N 1
ATOM 1554 C CA . PRO A 1 225 ? -12.685 -16.791 -37.762 1.00 45.18 217 PRO A CA 1
ATOM 1555 C C . PRO A 1 225 ? -12.564 -17.720 -38.986 1.00 44.94 217 PRO A C 1
ATOM 1556 O O . PRO A 1 225 ? -12.249 -17.244 -40.058 1.00 46.40 217 PRO A O 1
ATOM 1560 N N . SER A 1 226 ? -12.878 -19.005 -38.818 1.00 42.72 218 SER A N 1
ATOM 1561 C CA . SER A 1 226 ? -12.736 -20.023 -39.863 1.00 42.78 218 SER A CA 1
ATOM 1562 C C . SER A 1 226 ? -13.706 -19.931 -41.067 1.00 41.86 218 SER A C 1
ATOM 1563 O O . SER A 1 226 ? -13.385 -20.444 -42.131 1.00 38.99 218 SER A O 1
ATOM 1565 N N . ASN A 1 227 ? -14.915 -19.366 -40.871 1.00 41.58 219 ASN A N 1
ATOM 1566 C CA . ASN A 1 227 ? -15.934 -19.293 -41.960 1.00 40.82 219 ASN A CA 1
ATOM 1567 C C . ASN A 1 227 ? -16.378 -17.887 -42.415 1.00 41.99 219 ASN A C 1
ATOM 1568 O O . ASN A 1 227 ? -17.102 -17.716 -43.431 1.00 36.30 219 ASN A O 1
ATOM 1573 N N . ALA A 1 228 ? -15.921 -16.891 -41.657 1.00 40.87 220 ALA A N 1
ATOM 1574 C CA . ALA A 1 228 ? -16.396 -15.521 -41.788 1.00 41.36 220 ALA A CA 1
ATOM 1575 C C . ALA A 1 228 ? -16.310 -14.982 -43.224 1.00 40.10 220 ALA A C 1
ATOM 1576 O O . ALA A 1 228 ? -17.272 -14.374 -43.719 1.00 36.49 220 ALA A O 1
ATOM 1578 N N . ALA A 1 229 ? -15.180 -15.213 -43.896 1.00 39.09 221 ALA A N 1
ATOM 1579 C CA . ALA A 1 229 ? -14.978 -14.687 -45.269 1.00 38.02 221 ALA A CA 1
ATOM 1580 C C . ALA A 1 229 ? -16.075 -15.068 -46.258 1.00 35.55 221 ALA A C 1
ATOM 1581 O O . ALA A 1 229 ? -16.662 -14.182 -46.907 1.00 36.74 221 ALA A O 1
ATOM 1583 N N . GLU A 1 230 ? -16.368 -16.357 -46.363 1.00 33.53 222 GLU A N 1
ATOM 1584 C CA . GLU A 1 230 ? -17.477 -16.857 -47.240 1.00 35.82 222 GLU A CA 1
ATOM 1585 C C . GLU A 1 230 ? -18.892 -16.324 -46.876 1.00 34.72 222 GLU A C 1
ATOM 1586 O O . GLU A 1 230 ? -19.604 -15.799 -47.727 1.00 34.40 222 GLU A O 1
ATOM 1588 N N . LEU A 1 231 ? -19.270 -16.441 -45.601 1.00 34.12 223 LEU A N 1
ATOM 1589 C CA . LEU A 1 231 ? -20.619 -16.046 -45.121 1.00 33.46 223 LEU A CA 1
ATOM 1590 C C . LEU A 1 231 ? -20.901 -14.553 -45.255 1.00 30.28 223 LEU A C 1
ATOM 1591 O O . LEU A 1 231 ? -21.965 -14.127 -45.695 1.00 28.22 223 LEU A O 1
ATOM 1596 N N . LEU A 1 232 ? -19.928 -13.757 -44.859 1.00 29.30 224 LEU A N 1
ATOM 1597 C CA . LEU A 1 232 ? -20.073 -12.344 -44.902 1.00 31.12 224 LEU A CA 1
ATOM 1598 C C . LEU A 1 232 ? -19.913 -11.789 -46.304 1.00 31.85 224 LEU A C 1
ATOM 1599 O O . LEU A 1 232 ? -20.322 -10.664 -46.521 1.00 32.60 224 LEU A O 1
ATOM 1604 N N . GLY A 1 233 ? -19.365 -12.569 -47.253 1.00 32.27 225 GLY A N 1
ATOM 1605 C CA . GLY A 1 233 ? -19.399 -12.185 -48.687 1.00 31.44 225 GLY A CA 1
ATOM 1606 C C . GLY A 1 233 ? -20.734 -12.453 -49.390 1.00 32.26 225 GLY A C 1
ATOM 1607 O O . GLY A 1 233 ? -20.928 -12.145 -50.564 1.00 32.34 225 GLY A O 1
ATOM 1608 N N . VAL A 1 234 ? -21.679 -13.036 -48.667 1.00 32.53 226 VAL A N 1
ATOM 1609 C CA . VAL A 1 234 ? -22.947 -13.375 -49.244 1.00 31.94 226 VAL A CA 1
ATOM 1610 C C . VAL A 1 234 ? -23.721 -12.101 -49.493 1.00 31.54 226 VAL A C 1
ATOM 1611 O O . VAL A 1 234 ? -23.716 -11.197 -48.661 1.00 32.22 226 VAL A O 1
ATOM 1615 N N . ALA A 1 235 ? -24.347 -12.012 -50.661 1.00 31.27 227 ALA A N 1
ATOM 1616 C CA . ALA A 1 235 ? -25.246 -10.912 -50.976 1.00 31.34 227 ALA A CA 1
ATOM 1617 C C . ALA A 1 235 ? -26.328 -10.754 -49.902 1.00 30.41 227 ALA A C 1
ATOM 1618 O O . ALA A 1 235 ? -26.920 -11.730 -49.434 1.00 28.72 227 ALA A O 1
ATOM 1620 N N . ASP A 1 236 ? -26.552 -9.514 -49.508 1.00 29.89 228 ASP A N 1
ATOM 1621 C CA . ASP A 1 236 ? -27.589 -9.171 -48.556 1.00 29.11 228 ASP A CA 1
ATOM 1622 C C . ASP A 1 236 ? -27.273 -9.587 -47.121 1.00 27.87 228 ASP A C 1
ATOM 1623 O O . ASP A 1 236 ? -28.126 -9.545 -46.270 1.00 25.87 228 ASP A O 1
ATOM 1628 N N . VAL A 1 237 ? -26.015 -9.935 -46.876 1.00 27.86 229 VAL A N 1
ATOM 1629 C CA . VAL A 1 237 ? -25.477 -10.064 -45.547 1.00 27.20 229 VAL A CA 1
ATOM 1630 C C . VAL A 1 237 ? -24.647 -8.814 -45.339 1.00 27.56 229 VAL A C 1
ATOM 1631 O O . VAL A 1 237 ? -23.713 -8.555 -46.058 1.00 26.54 229 VAL A O 1
ATOM 1635 N N . ASP A 1 238 ? -24.981 -8.049 -44.318 1.00 27.38 230 ASP A N 1
ATOM 1636 C CA . ASP A 1 238 ? -24.321 -6.791 -44.085 1.00 28.36 230 ASP A CA 1
ATOM 1637 C C . ASP A 1 238 ? -23.541 -6.857 -42.811 1.00 28.41 230 ASP A C 1
ATOM 1638 O O . ASP A 1 238 ? -23.217 -5.828 -42.261 1.00 30.18 230 ASP A O 1
ATOM 1643 N N . GLY A 1 239 ? -23.229 -8.070 -42.332 1.00 29.13 231 GLY A N 1
ATOM 1644 C CA . GLY A 1 239 ? -22.512 -8.218 -41.077 1.00 25.74 231 GLY A CA 1
ATOM 1645 C C . GLY A 1 239 ? -22.944 -9.456 -40.325 1.00 25.01 231 GLY A C 1
ATOM 1646 O O . GLY A 1 239 ? -23.477 -10.374 -40.900 1.00 23.95 231 GLY A O 1
ATOM 1647 N N . ALA A 1 240 ? -22.710 -9.477 -39.021 1.00 23.18 232 ALA A N 1
ATOM 1648 C CA . ALA A 1 240 ? -22.997 -10.650 -38.262 1.00 23.45 232 ALA A CA 1
ATOM 1649 C C . ALA A 1 240 ? -23.369 -10.318 -36.816 1.00 22.12 232 ALA A C 1
ATOM 1650 O O . ALA A 1 240 ? -22.913 -9.322 -36.267 1.00 20.70 232 ALA A O 1
ATOM 1652 N N . LEU A 1 241 ? -24.197 -11.168 -36.229 1.00 21.07 233 LEU A N 1
ATOM 1653 C CA . LEU A 1 241 ? -24.423 -11.131 -34.787 1.00 20.55 233 LEU A CA 1
ATOM 1654 C C . LEU A 1 241 ? -23.742 -12.346 -34.264 1.00 20.52 233 LEU A C 1
ATOM 1655 O O . LEU A 1 241 ? -24.231 -13.450 -34.449 1.00 22.13 233 LEU A O 1
ATOM 1660 N N . VAL A 1 242 ? -22.568 -12.152 -33.698 1.00 21.45 234 VAL A N 1
ATOM 1661 C CA . VAL A 1 242 ? -21.666 -13.210 -33.341 1.00 22.29 234 VAL A CA 1
ATOM 1662 C C . VAL A 1 242 ? -21.923 -13.612 -31.887 1.00 23.23 234 VAL A C 1
ATOM 1663 O O . VAL A 1 242 ? -21.998 -12.747 -31.018 1.00 24.04 234 VAL A O 1
ATOM 1667 N N . GLY A 1 243 ? -22.033 -14.914 -31.628 1.00 23.76 235 GLY A N 1
ATOM 1668 C CA . GLY A 1 243 ? -22.186 -15.467 -30.260 1.00 24.22 235 GLY A CA 1
ATOM 1669 C C . GLY A 1 243 ? -20.885 -15.791 -29.522 1.00 25.19 235 GLY A C 1
ATOM 1670 O O . GLY A 1 243 ? -20.155 -14.895 -29.066 1.00 27.02 235 GLY A O 1
ATOM 1671 N N . GLY A 1 244 ? -20.586 -17.075 -29.399 1.00 26.35 236 GLY A N 1
ATOM 1672 C CA . GLY A 1 244 ? -19.421 -17.555 -28.670 1.00 26.99 236 GLY A CA 1
ATOM 1673 C C . GLY A 1 244 ? -18.142 -16.824 -29.041 1.00 28.38 236 GLY A C 1
ATOM 1674 O O . GLY A 1 244 ? -17.444 -16.353 -28.162 1.00 26.86 236 GLY A O 1
ATOM 1675 N N . ALA A 1 245 ? -17.884 -16.678 -30.343 1.00 27.25 237 ALA A N 1
ATOM 1676 C CA . ALA A 1 245 ? -16.701 -16.027 -30.848 1.00 29.85 237 ALA A CA 1
ATOM 1677 C C . ALA A 1 245 ? -16.565 -14.520 -30.577 1.00 32.41 237 ALA A C 1
ATOM 1678 O O . ALA A 1 245 ? -15.619 -13.914 -31.100 1.00 33.19 237 ALA A O 1
ATOM 1680 N N . SER A 1 246 ? -17.535 -13.906 -29.867 1.00 30.45 238 SER A N 1
ATOM 1681 C CA . SER A 1 246 ? -17.444 -12.519 -29.418 1.00 27.15 238 SER A CA 1
ATOM 1682 C C . SER A 1 246 ? -16.918 -12.418 -28.000 1.00 26.81 238 SER A C 1
ATOM 1683 O O . SER A 1 246 ? -16.564 -11.360 -27.572 1.00 27.42 238 SER A O 1
ATOM 1686 N N . LEU A 1 247 ? -16.858 -13.531 -27.294 1.00 27.26 239 LEU A N 1
ATOM 1687 C CA . LEU A 1 247 ? -16.342 -13.593 -25.944 1.00 29.52 239 LEU A CA 1
ATOM 1688 C C . LEU A 1 247 ? -14.829 -13.339 -25.823 1.00 31.25 239 LEU A C 1
ATOM 1689 O O . LEU A 1 247 ? -14.360 -12.762 -24.815 1.00 29.80 239 LEU A O 1
ATOM 1694 N N . LYS A 1 248 ? -14.073 -13.711 -26.845 1.00 30.19 240 LYS A N 1
ATOM 1695 C CA . LYS A 1 248 ? -12.650 -13.442 -26.815 1.00 33.64 240 LYS A CA 1
ATOM 1696 C C . LYS A 1 248 ? -12.280 -12.491 -27.915 1.00 32.50 240 LYS A C 1
ATOM 1697 O O . LYS A 1 248 ? -12.566 -12.745 -29.083 1.00 31.90 240 LYS A O 1
ATOM 1703 N N . ALA A 1 249 ? -11.592 -11.431 -27.523 1.00 29.64 241 ALA A N 1
ATOM 1704 C CA . ALA A 1 249 ? -11.243 -10.364 -28.389 1.00 31.77 241 ALA A CA 1
ATOM 1705 C C . ALA A 1 249 ? -10.579 -10.839 -29.683 1.00 32.09 241 ALA A C 1
ATOM 1706 O O . ALA A 1 249 ? -10.912 -10.322 -30.728 1.00 32.68 241 ALA A O 1
ATOM 1708 N N . ALA A 1 250 ? -9.717 -11.860 -29.610 1.00 32.94 242 ALA A N 1
ATOM 1709 C CA . ALA A 1 250 ? -8.935 -12.321 -30.775 1.00 33.87 242 ALA A CA 1
ATOM 1710 C C . ALA A 1 250 ? -9.841 -13.017 -31.753 1.00 32.21 242 ALA A C 1
ATOM 1711 O O . ALA A 1 250 ? -9.723 -12.845 -32.952 1.00 34.52 242 ALA A O 1
ATOM 1713 N N . ASP A 1 251 ? -10.808 -13.762 -31.245 1.00 32.68 243 ASP A N 1
ATOM 1714 C CA . ASP A 1 251 ? -11.835 -14.366 -32.122 1.00 30.03 243 ASP A CA 1
ATOM 1715 C C . ASP A 1 251 ? -12.687 -13.278 -32.750 1.00 28.78 243 ASP A C 1
ATOM 1716 O O . ASP A 1 251 ? -12.870 -13.240 -33.951 1.00 27.02 243 ASP A O 1
ATOM 1721 N N . PHE A 1 252 ? -13.182 -12.349 -31.957 1.00 26.73 244 PHE A N 1
ATOM 1722 C CA . PHE A 1 252 ? -14.017 -11.302 -32.542 1.00 26.14 244 PHE A CA 1
ATOM 1723 C C . PHE A 1 252 ? -13.279 -10.541 -33.613 1.00 27.78 244 PHE A C 1
ATOM 1724 O O . PHE A 1 252 ? -13.839 -10.257 -34.659 1.00 28.13 244 PHE A O 1
ATOM 1732 N N . LEU A 1 253 ? -12.018 -10.195 -33.337 1.00 28.46 245 LEU A N 1
ATOM 1733 C CA . LEU A 1 253 ? -11.206 -9.416 -34.258 1.00 28.69 245 LEU A CA 1
ATOM 1734 C C . LEU A 1 253 ? -10.844 -10.150 -35.541 1.00 30.39 245 LEU A C 1
ATOM 1735 O O . LEU A 1 253 ? -10.780 -9.536 -36.606 1.00 29.08 245 LEU A O 1
ATOM 1740 N N . ALA A 1 254 ? -10.634 -11.460 -35.442 1.00 31.17 246 ALA A N 1
ATOM 1741 C CA . ALA A 1 254 ? -10.349 -12.258 -36.629 1.00 32.78 246 ALA A CA 1
ATOM 1742 C C . ALA A 1 254 ? -11.574 -12.317 -37.511 1.00 32.29 246 ALA A C 1
ATOM 1743 O O . ALA A 1 254 ? -11.448 -12.375 -38.744 1.00 30.14 246 ALA A O 1
ATOM 1745 N N . ILE A 1 255 ? -12.761 -12.316 -36.906 1.00 30.12 247 ILE A N 1
ATOM 1746 C CA . ILE A 1 255 ? -13.978 -12.216 -37.760 1.00 30.84 247 ILE A CA 1
ATOM 1747 C C . ILE A 1 255 ? -13.987 -10.849 -38.478 1.00 31.36 247 ILE A C 1
ATOM 1748 O O . ILE A 1 255 ? -14.136 -10.765 -39.688 1.00 32.35 247 ILE A O 1
ATOM 1753 N N . CYS A 1 256 ? -13.819 -9.787 -37.724 1.00 31.67 248 CYS A N 1
ATOM 1754 C CA . CYS A 1 256 ? -13.722 -8.446 -38.284 1.00 32.00 248 CYS A CA 1
ATOM 1755 C C . CYS A 1 256 ? -12.658 -8.294 -39.368 1.00 35.16 248 CYS A C 1
ATOM 1756 O O . CYS A 1 256 ? -12.864 -7.520 -40.294 1.00 32.50 248 CYS A O 1
ATOM 1759 N N . GLU A 1 257 ? -11.521 -8.992 -39.227 1.00 36.19 249 GLU A N 1
ATOM 1760 C CA . GLU A 1 257 ? -10.411 -8.849 -40.191 1.00 40.16 249 GLU A CA 1
ATOM 1761 C C . GLU A 1 257 ? -10.802 -9.377 -41.577 1.00 41.75 249 GLU A C 1
ATOM 1762 O O . GLU A 1 257 ? -10.132 -9.062 -42.565 1.00 42.60 249 GLU A O 1
ATOM 1768 N N . THR A 1 258 ? -11.882 -10.159 -41.656 1.00 39.64 250 THR A N 1
ATOM 1769 C CA . THR A 1 258 ? -12.495 -10.531 -42.936 1.00 42.25 250 THR A CA 1
ATOM 1770 C C . THR A 1 258 ? -12.769 -9.330 -43.844 1.00 42.13 250 THR A C 1
ATOM 1771 O O . THR A 1 258 ? -12.871 -9.471 -45.053 1.00 42.06 250 THR A O 1
ATOM 1775 N N . TYR A 1 259 ? -12.965 -8.156 -43.254 1.00 41.26 251 TYR A N 1
ATOM 1776 C CA . TYR A 1 259 ? -13.316 -6.978 -44.021 1.00 41.29 251 TYR A CA 1
ATOM 1777 C C . TYR A 1 259 ? -12.130 -6.068 -44.433 1.00 46.40 251 TYR A C 1
ATOM 1778 O O . TYR A 1 259 ? -12.367 -4.995 -45.014 1.00 46.71 251 TYR A O 1
ATOM 1787 N N . ARG A 1 260 ? -10.892 -6.486 -44.142 1.00 50.15 252 ARG A N 1
ATOM 1788 C CA . ARG A 1 260 ? -9.681 -5.665 -44.378 1.00 55.70 252 ARG A CA 1
ATOM 1789 C C . ARG A 1 260 ? -9.608 -5.078 -45.799 1.00 59.01 252 ARG A C 1
ATOM 1790 O O . ARG A 1 260 ? -9.150 -3.952 -45.964 1.00 58.63 252 ARG A O 1
ATOM 1792 N N . ASN A 1 261 ? -10.072 -5.835 -46.801 1.00 61.51 253 ASN A N 1
ATOM 1793 C CA . ASN A 1 261 ? -10.062 -5.400 -48.196 1.00 61.99 253 ASN A CA 1
ATOM 1794 C C . ASN A 1 261 ? -8.703 -5.674 -48.795 1.00 61.22 253 ASN A C 1
ATOM 1795 O O . ASN A 1 261 ? -8.273 -6.821 -48.814 1.00 59.99 253 ASN A O 1
ATOM 1797 N N . ILE B 1 13 ? -13.000 29.997 -3.456 1.00 52.49 5 ILE B N 1
ATOM 1798 C CA . ILE B 1 13 ? -12.687 29.775 -4.920 1.00 51.64 5 ILE B CA 1
ATOM 1799 C C . ILE B 1 13 ? -13.974 29.438 -5.690 1.00 48.65 5 ILE B C 1
ATOM 1800 O O . ILE B 1 13 ? -14.672 28.506 -5.331 1.00 51.99 5 ILE B O 1
ATOM 1805 N N . ARG B 1 14 ? -14.266 30.191 -6.751 1.00 46.93 6 ARG B N 1
ATOM 1806 C CA . ARG B 1 14 ? -15.498 30.027 -7.559 1.00 44.84 6 ARG B CA 1
ATOM 1807 C C . ARG B 1 14 ? -15.410 28.828 -8.521 1.00 39.52 6 ARG B C 1
ATOM 1808 O O . ARG B 1 14 ? -14.404 28.655 -9.199 1.00 37.95 6 ARG B O 1
ATOM 1816 N N . PRO B 1 15 ? -16.476 28.021 -8.602 1.00 36.49 7 PRO B N 1
ATOM 1817 C CA . PRO B 1 15 ? -16.347 26.765 -9.337 1.00 35.58 7 PRO B CA 1
ATOM 1818 C C . PRO B 1 15 ? -16.412 26.943 -10.853 1.00 33.40 7 PRO B C 1
ATOM 1819 O O . PRO B 1 15 ? -17.022 27.889 -11.346 1.00 33.20 7 PRO B O 1
ATOM 1823 N N . LEU B 1 16 ? -15.751 26.037 -11.563 1.00 31.07 8 LEU B N 1
ATOM 1824 C CA . LEU B 1 16 ? -15.672 26.079 -13.038 1.00 30.17 8 LEU B CA 1
ATOM 1825 C C . LEU B 1 16 ? -15.838 24.705 -13.634 1.00 28.18 8 LEU B C 1
ATOM 1826 O O . LEU B 1 16 ? -15.110 23.753 -13.309 1.00 26.25 8 LEU B O 1
ATOM 1831 N N . VAL B 1 17 ? -16.775 24.603 -14.553 1.00 27.91 9 VAL B N 1
ATOM 1832 C CA . VAL B 1 17 ? -16.926 23.368 -15.291 1.00 26.48 9 VAL B CA 1
ATOM 1833 C C . VAL B 1 17 ? -16.473 23.577 -16.728 1.00 26.15 9 VAL B C 1
ATOM 1834 O O . VAL B 1 17 ? -17.079 24.339 -17.489 1.00 26.46 9 VAL B O 1
ATOM 1838 N N . ALA B 1 18 ? -15.401 22.902 -17.108 1.00 23.48 10 ALA B N 1
ATOM 1839 C CA . ALA B 1 18 ? -14.897 23.044 -18.438 1.00 22.77 10 ALA B CA 1
ATOM 1840 C C . ALA B 1 18 ? -15.236 21.781 -19.190 1.00 22.62 10 ALA B C 1
ATOM 1841 O O . ALA B 1 18 ? -15.123 20.694 -18.653 1.00 24.91 10 ALA B O 1
ATOM 1843 N N . GLY B 1 19 ? -15.621 21.913 -20.432 1.00 20.74 11 GLY B N 1
ATOM 1844 C CA . GLY B 1 19 ? -15.944 20.769 -21.252 1.00 20.84 11 GLY B CA 1
ATOM 1845 C C . GLY B 1 19 ? -14.879 20.693 -22.289 1.00 21.38 11 GLY B C 1
ATOM 1846 O O . GLY B 1 19 ? -14.470 21.737 -22.840 1.00 22.36 11 GLY B O 1
ATOM 1847 N N . ASN B 1 20 ? -14.386 19.483 -22.524 1.00 20.46 12 ASN B N 1
ATOM 1848 C CA . ASN B 1 20 ? -13.389 19.252 -23.526 1.00 19.64 12 ASN B CA 1
ATOM 1849 C C . ASN B 1 20 ? -14.049 18.327 -24.531 1.00 21.19 12 ASN B C 1
ATOM 1850 O O . ASN B 1 20 ? -14.280 17.162 -24.237 1.00 20.73 12 ASN B O 1
ATOM 1855 N N . TRP B 1 21 ? -14.379 18.883 -25.698 1.00 19.86 13 TRP B N 1
ATOM 1856 C CA . TRP B 1 21 ? -15.051 18.149 -26.749 1.00 21.02 13 TRP B CA 1
ATOM 1857 C C . TRP B 1 21 ? -14.123 17.232 -27.530 1.00 20.03 13 TRP B C 1
ATOM 1858 O O . TRP B 1 21 ? -14.588 16.415 -28.299 1.00 19.63 13 TRP B O 1
ATOM 1869 N N . LYS B 1 22 ? -12.817 17.426 -27.375 1.00 17.84 14 LYS B N 1
ATOM 1870 C CA . LYS B 1 22 ? -11.834 16.703 -28.114 1.00 17.55 14 LYS B CA 1
ATOM 1871 C C . LYS B 1 22 ? -12.066 16.856 -29.613 1.00 17.72 14 LYS B C 1
ATOM 1872 O O . LYS B 1 22 ? -12.477 17.920 -30.068 1.00 18.45 14 LYS B O 1
ATOM 1878 N N . MET B 1 23 ? -11.735 15.873 -30.400 1.00 17.43 15 MET B N 1
ATOM 1879 C CA . MET B 1 23 ? -11.872 16.016 -31.846 1.00 17.81 15 MET B CA 1
ATOM 1880 C C . MET B 1 23 ? -13.321 15.603 -32.183 1.00 19.13 15 MET B C 1
ATOM 1881 O O . MET B 1 23 ? -13.557 14.603 -32.817 1.00 20.44 15 MET B O 1
ATOM 1886 N N . ASN B 1 24 ? -14.264 16.456 -31.773 1.00 21.16 16 ASN B N 1
ATOM 1887 C CA . ASN B 1 24 ? -15.685 16.322 -32.045 1.00 22.48 16 ASN B CA 1
ATOM 1888 C C . ASN B 1 24 ? -16.236 17.733 -32.153 1.00 24.55 16 ASN B C 1
ATOM 1889 O O . ASN B 1 24 ? -16.003 18.595 -31.272 1.00 23.84 16 ASN B O 1
ATOM 1894 N N . GLY B 1 25 ? -16.986 17.969 -33.218 1.00 25.83 17 GLY B N 1
ATOM 1895 C CA . GLY B 1 25 ? -17.712 19.221 -33.373 1.00 27.13 17 GLY B CA 1
ATOM 1896 C C . GLY B 1 25 ? -17.545 19.833 -34.760 1.00 27.74 17 GLY B C 1
ATOM 1897 O O . GLY B 1 25 ? -16.420 19.984 -35.265 1.00 27.02 17 GLY B O 1
ATOM 1898 N N . LYS B 1 26 ? -18.687 20.199 -35.334 1.00 28.35 18 LYS B N 1
ATOM 1899 C CA . LYS B 1 26 ? -18.794 20.836 -36.634 1.00 28.69 18 LYS B CA 1
ATOM 1900 C C . LYS B 1 26 ? -19.961 21.811 -36.530 1.00 27.11 18 LYS B C 1
ATOM 1901 O O . LYS B 1 26 ? -20.511 21.993 -35.438 1.00 25.86 18 LYS B O 1
ATOM 1907 N N . GLY B 1 27 ? -20.359 22.434 -37.625 1.00 26.62 19 GLY B N 1
ATOM 1908 C CA . GLY B 1 27 ? -21.427 23.455 -37.560 1.00 28.89 19 GLY B CA 1
ATOM 1909 C C . GLY B 1 27 ? -22.687 22.927 -36.883 1.00 29.78 19 GLY B C 1
ATOM 1910 O O . GLY B 1 27 ? -23.357 23.620 -36.127 1.00 28.28 19 GLY B O 1
ATOM 1911 N N . GLU B 1 28 ? -22.966 21.653 -37.119 1.00 33.44 20 GLU B N 1
ATOM 1912 C CA . GLU B 1 28 ? -24.161 20.997 -36.597 1.00 38.09 20 GLU B CA 1
ATOM 1913 C C . GLU B 1 28 ? -24.169 21.021 -35.068 1.00 34.04 20 GLU B C 1
ATOM 1914 O O . GLU B 1 28 ? -25.224 21.115 -34.453 1.00 32.51 20 GLU B O 1
ATOM 1920 N N . SER B 1 29 ? -22.985 21.007 -34.464 1.00 31.41 21 SER B N 1
ATOM 1921 C CA . SER B 1 29 ? -22.849 20.961 -32.999 1.00 29.16 21 SER B CA 1
ATOM 1922 C C . SER B 1 29 ? -23.129 22.264 -32.284 1.00 28.10 21 SER B C 1
ATOM 1923 O O . SER B 1 29 ? -23.230 22.281 -31.046 1.00 24.71 21 SER B O 1
ATOM 1926 N N . LEU B 1 30 ? -23.263 23.353 -33.033 1.00 27.17 22 LEU B N 1
ATOM 1927 C CA . LEU B 1 30 ? -23.417 24.668 -32.409 1.00 29.28 22 LEU B CA 1
ATOM 1928 C C . LEU B 1 30 ? -24.719 24.778 -31.594 1.00 29.88 22 LEU B C 1
ATOM 1929 O O . LEU B 1 30 ? -24.779 25.503 -30.599 1.00 27.77 22 LEU B O 1
ATOM 1934 N N . THR B 1 31 ? -25.732 24.016 -31.973 1.00 29.86 23 THR B N 1
ATOM 1935 C CA . THR B 1 31 ? -26.987 24.069 -31.215 1.00 31.73 23 THR B CA 1
ATOM 1936 C C . THR B 1 31 ? -26.737 23.580 -29.790 1.00 31.40 23 THR B C 1
ATOM 1937 O O . THR B 1 31 ? -27.396 24.013 -28.870 1.00 33.19 23 THR B O 1
ATOM 1941 N N . GLU B 1 32 ? -25.763 22.684 -29.593 1.00 31.79 24 GLU B N 1
ATOM 1942 C CA . GLU B 1 32 ? -25.441 22.215 -28.220 1.00 31.37 24 GLU B CA 1
ATOM 1943 C C . GLU B 1 32 ? -24.910 23.327 -27.339 1.00 29.31 24 GLU B C 1
ATOM 1944 O O . GLU B 1 32 ? -25.248 23.390 -26.163 1.00 30.55 24 GLU B O 1
ATOM 1950 N N . LEU B 1 33 ? -24.059 24.178 -27.897 1.00 28.47 25 LEU B N 1
ATOM 1951 C CA . LEU B 1 33 ? -23.498 25.313 -27.180 1.00 29.48 25 LEU B CA 1
ATOM 1952 C C . LEU B 1 33 ? -24.624 26.268 -26.826 1.00 30.45 25 LEU B C 1
ATOM 1953 O O . LEU B 1 33 ? -24.719 26.830 -25.707 1.00 29.91 25 LEU B O 1
ATOM 1958 N N . ARG B 1 34 ? -25.495 26.452 -27.799 1.00 29.49 26 ARG B N 1
ATOM 1959 C CA . ARG B 1 34 ? -26.652 27.294 -27.587 1.00 31.57 26 ARG B CA 1
ATOM 1960 C C . ARG B 1 34 ? -27.437 26.741 -26.380 1.00 32.65 26 ARG B C 1
ATOM 1961 O O . ARG B 1 34 ? -27.740 27.482 -25.428 1.00 33.98 26 ARG B O 1
ATOM 1963 N N . ALA B 1 35 ? -27.708 25.433 -26.364 1.00 33.46 27 ALA B N 1
ATOM 1964 C CA . ALA B 1 35 ? -28.484 24.837 -25.226 1.00 32.99 27 ALA B CA 1
ATOM 1965 C C . ALA B 1 35 ? -27.821 25.001 -23.853 1.00 30.23 27 ALA B C 1
ATOM 1966 O O . ALA B 1 35 ? -28.507 25.213 -22.844 1.00 30.25 27 ALA B O 1
ATOM 1968 N N . ILE B 1 36 ? -26.491 24.905 -23.831 1.00 28.27 28 ILE B N 1
ATOM 1969 C CA . ILE B 1 36 ? -25.714 25.025 -22.605 1.00 28.12 28 ILE B CA 1
ATOM 1970 C C . ILE B 1 36 ? -25.790 26.448 -22.101 1.00 29.03 28 ILE B C 1
ATOM 1971 O O . ILE B 1 36 ? -25.971 26.662 -20.910 1.00 29.62 28 ILE B O 1
ATOM 1976 N N . ALA B 1 37 ? -25.604 27.416 -22.993 1.00 30.35 29 ALA B N 1
ATOM 1977 C CA . ALA B 1 37 ? -25.841 28.839 -22.641 1.00 31.02 29 ALA B CA 1
ATOM 1978 C C . ALA B 1 37 ? -27.206 29.020 -22.048 1.00 32.21 29 ALA B C 1
ATOM 1979 O O . ALA B 1 37 ? -27.363 29.724 -21.067 1.00 32.56 29 ALA B O 1
ATOM 1981 N N . ALA B 1 38 ? -28.205 28.408 -22.680 1.00 34.49 30 ALA B N 1
ATOM 1982 C CA . ALA B 1 38 ? -29.603 28.600 -22.260 1.00 35.35 30 ALA B CA 1
ATOM 1983 C C . ALA B 1 38 ? -29.842 27.926 -20.924 1.00 36.65 30 ALA B C 1
ATOM 1984 O O . ALA B 1 38 ? -30.413 28.531 -20.043 1.00 38.82 30 ALA B O 1
ATOM 1986 N N . GLY B 1 39 ? -29.387 26.679 -20.768 1.00 38.41 31 GLY B N 1
ATOM 1987 C CA . GLY B 1 39 ? -29.439 26.002 -19.468 1.00 39.62 31 GLY B CA 1
ATOM 1988 C C . GLY B 1 39 ? -28.729 26.695 -18.311 1.00 40.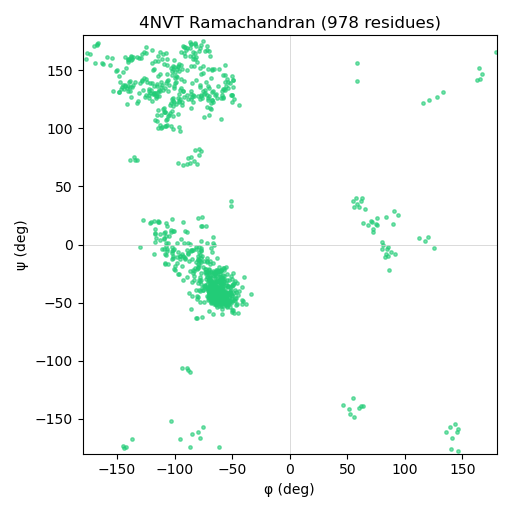61 31 GLY B C 1
ATOM 1989 O O . GLY B 1 39 ? -29.002 26.429 -17.152 1.00 41.76 31 GLY B O 1
ATOM 1990 N N . LEU B 1 40 ? -27.783 27.564 -18.629 1.00 43.41 32 LEU B N 1
ATOM 1991 C CA . LEU B 1 40 ? -27.002 28.257 -17.631 1.00 44.10 32 LEU B CA 1
ATOM 1992 C C . LEU B 1 40 ? -27.427 29.713 -17.524 1.00 49.17 32 LEU B C 1
ATOM 1993 O O . LEU B 1 40 ? -26.964 30.448 -16.650 1.00 49.09 32 LEU B O 1
ATOM 1998 N N . SER B 1 41 ? -28.331 30.116 -18.411 1.00 55.09 33 SER B N 1
ATOM 1999 C CA . SER B 1 41 ? -29.002 31.422 -18.335 1.00 58.63 33 SER B CA 1
ATOM 2000 C C . SER B 1 41 ? -29.945 31.594 -17.122 1.00 58.40 33 SER B C 1
ATOM 2001 O O . SER B 1 41 ? -30.631 32.605 -17.040 1.00 68.86 33 SER B O 1
ATOM 2003 N N . SER B 1 42 ? -29.983 30.630 -16.198 1.00 61.29 34 SER B N 1
ATOM 2004 C CA . SER B 1 42 ? -30.745 30.746 -14.942 1.00 62.77 34 SER B CA 1
ATOM 2005 C C . SER B 1 42 ? -29.879 31.231 -13.762 1.00 62.69 34 SER B C 1
ATOM 2006 O O . SER B 1 42 ? -28.747 31.697 -13.953 1.00 59.63 34 SER B O 1
ATOM 2008 N N . ASP B 1 43 ? -30.434 31.112 -12.549 1.00 63.38 35 ASP B N 1
ATOM 2009 C CA . ASP B 1 43 ? -29.746 31.469 -11.292 1.00 65.30 35 ASP B CA 1
ATOM 2010 C C . ASP B 1 43 ? -28.611 30.489 -10.952 1.00 68.83 35 ASP B C 1
ATOM 2011 O O . ASP B 1 43 ? -27.664 30.845 -10.217 1.00 59.31 35 ASP B O 1
ATOM 2013 N N . LEU B 1 44 ? -28.724 29.267 -11.491 1.00 72.35 36 LEU B N 1
ATOM 2014 C CA . LEU B 1 44 ? -27.736 28.197 -11.305 1.00 71.11 36 LEU B CA 1
ATOM 2015 C C . LEU B 1 44 ? -26.409 28.569 -11.954 1.00 64.51 36 LEU B C 1
ATOM 2016 O O . LEU B 1 44 ? -25.350 28.544 -11.311 1.00 63.33 36 LEU B O 1
ATOM 2018 N N . GLY B 1 45 ? -26.480 28.969 -13.213 1.00 61.65 37 GLY B N 1
ATOM 2019 C CA . GLY B 1 45 ? -25.288 29.390 -13.933 1.00 60.42 37 GLY B CA 1
ATOM 2020 C C . GLY B 1 45 ? -24.659 30.674 -13.443 1.00 60.87 37 GLY B C 1
ATOM 2021 O O . GLY B 1 45 ? -23.588 31.066 -13.907 1.00 67.60 37 GLY B O 1
ATOM 2022 N N . ARG B 1 46 ? -25.316 31.346 -12.517 1.00 58.95 38 ARG B N 1
ATOM 2023 C CA . ARG B 1 46 ? -24.795 32.586 -12.017 1.00 62.13 38 ARG B CA 1
ATOM 2024 C C . ARG B 1 46 ? -23.870 32.378 -10.845 1.00 60.24 38 ARG B C 1
ATOM 2025 O O . ARG B 1 46 ? -23.215 33.322 -10.425 1.00 61.57 38 ARG B O 1
ATOM 2033 N N . LYS B 1 47 ? -23.803 31.136 -10.352 1.00 60.21 39 LYS B N 1
ATOM 2034 C CA . LYS B 1 47 ? -22.914 30.728 -9.259 1.00 56.71 39 LYS B CA 1
ATOM 2035 C C . LYS B 1 47 ? -21.733 29.824 -9.715 1.00 52.82 39 LYS B C 1
ATOM 2036 O O . LYS B 1 47 ? -21.042 29.214 -8.895 1.00 49.47 39 LYS B O 1
ATOM 2038 N N . LEU B 1 48 ? -21.520 29.703 -11.019 1.00 48.36 40 LEU B N 1
ATOM 2039 C CA . LEU B 1 48 ? -20.376 28.933 -11.522 1.00 44.02 40 LEU B CA 1
ATOM 2040 C C . LEU B 1 48 ? -19.990 29.395 -12.922 1.00 37.88 40 LEU B C 1
ATOM 2041 O O . LEU B 1 48 ? -20.809 29.928 -13.662 1.00 36.85 40 LEU B O 1
ATOM 2046 N N . ASP B 1 49 ? -18.731 29.199 -13.280 1.00 33.64 41 ASP B N 1
ATOM 2047 C CA . ASP B 1 49 ? -18.298 29.525 -14.608 1.00 31.04 41 ASP B CA 1
ATOM 2048 C C . ASP B 1 49 ? -18.344 28.268 -15.446 1.00 28.31 41 ASP B C 1
ATOM 2049 O O . ASP B 1 49 ? -18.243 27.160 -14.921 1.00 27.42 41 ASP B O 1
ATOM 2054 N N . ALA B 1 50 ? -18.472 28.454 -16.751 1.00 25.91 42 ALA B N 1
ATOM 2055 C CA . ALA B 1 50 ? -18.485 27.362 -17.690 1.00 25.05 42 ALA B CA 1
ATOM 2056 C C . ALA B 1 50 ? -17.657 27.752 -18.905 1.00 25.15 42 ALA B C 1
ATOM 2057 O O . ALA B 1 50 ? -17.722 28.894 -19.348 1.00 25.25 42 ALA B O 1
ATOM 2059 N N . VAL B 1 51 ? -16.905 26.791 -19.435 1.00 24.73 43 VAL B N 1
ATOM 2060 C CA . VAL B 1 51 ? -16.079 26.965 -20.620 1.00 25.41 43 VAL B CA 1
ATOM 2061 C C . VAL B 1 51 ? -16.201 25.710 -21.429 1.00 25.32 43 VAL B C 1
ATOM 2062 O O . VAL B 1 51 ? -16.173 24.638 -20.879 1.00 26.75 43 VAL B O 1
ATOM 2066 N N . ILE B 1 52 ? -16.356 25.828 -22.725 1.00 23.77 44 ILE B N 1
ATOM 2067 C CA . ILE B 1 52 ? -16.406 24.663 -23.564 1.00 24.02 44 ILE B CA 1
ATOM 2068 C C . ILE B 1 52 ? -15.252 24.773 -24.535 1.00 22.93 44 ILE B C 1
ATOM 2069 O O . ILE B 1 52 ? -15.143 25.789 -25.239 1.00 22.12 44 ILE B O 1
ATOM 2074 N N . CYS B 1 53 ? -14.397 23.759 -24.546 1.00 21.32 45 CYS B N 1
ATOM 2075 C CA . CYS B 1 53 ? -13.255 23.758 -25.405 1.00 22.87 45 CYS B CA 1
ATOM 2076 C C . CYS B 1 53 ? -13.562 22.963 -26.689 1.00 22.37 45 CYS B C 1
ATOM 2077 O O . CYS B 1 53 ? -13.718 21.764 -26.676 1.00 22.17 45 CYS B O 1
ATOM 2080 N N . VAL B 1 54 ? -13.612 23.676 -27.796 1.00 21.14 46 VAL B N 1
ATOM 2081 C CA . VAL B 1 54 ? -14.026 23.144 -29.058 1.00 21.50 46 VAL B CA 1
ATOM 2082 C C . VAL B 1 54 ? -12.877 23.036 -30.038 1.00 19.85 46 VAL B C 1
ATOM 2083 O O . VAL B 1 54 ? -11.830 23.626 -29.837 1.00 22.94 46 VAL B O 1
ATOM 2087 N N . PRO B 1 55 ? -13.062 22.261 -31.114 1.00 19.56 47 PRO B N 1
ATOM 2088 C CA . PRO B 1 55 ? -12.044 22.169 -32.146 1.00 18.98 47 PRO B CA 1
ATOM 2089 C C . PRO B 1 55 ? -11.735 23.537 -32.719 1.00 19.79 47 PRO B C 1
ATOM 2090 O O . PRO B 1 55 ? -12.601 24.377 -32.825 1.00 20.75 47 PRO B O 1
ATOM 2094 N N . ALA B 1 56 ? -10.489 23.760 -33.095 1.00 19.89 48 ALA B N 1
ATOM 2095 C CA . ALA B 1 56 ? -10.069 25.064 -33.588 1.00 20.73 48 ALA B CA 1
ATOM 2096 C C . ALA B 1 56 ? -10.868 25.520 -34.834 1.00 21.55 48 ALA B C 1
ATOM 2097 O O . ALA B 1 56 ? -11.080 26.699 -35.037 1.00 21.77 48 ALA B O 1
ATOM 2099 N N . THR B 1 57 ? -11.263 24.575 -35.685 1.00 22.02 49 THR B N 1
ATOM 2100 C CA . THR B 1 57 ? -12.114 24.886 -36.826 1.00 22.07 49 THR B CA 1
ATOM 2101 C C . THR B 1 57 ? -13.477 25.477 -36.473 1.00 21.56 49 THR B C 1
ATOM 2102 O O . THR B 1 57 ? -14.059 26.137 -37.302 1.00 23.69 49 THR B O 1
ATOM 2106 N N . LEU B 1 58 ? -13.958 25.241 -35.248 1.00 20.77 50 LEU B N 1
ATOM 2107 C CA . LEU B 1 58 ? -15.271 25.609 -34.833 1.00 21.20 50 LEU B CA 1
ATOM 2108 C C . LEU B 1 58 ? -15.271 26.863 -33.979 1.00 21.00 50 LEU B C 1
ATOM 2109 O O . LEU B 1 58 ? -16.319 27.445 -33.730 1.00 21.79 50 LEU B O 1
ATOM 2114 N N . LEU B 1 59 ? -14.107 27.284 -33.533 1.00 20.77 51 LEU B N 1
ATOM 2115 C CA . LEU B 1 59 ? -14.015 28.335 -32.554 1.00 21.54 51 LEU B CA 1
ATOM 2116 C C . LEU B 1 59 ? -14.650 29.683 -32.922 1.00 22.50 51 LEU B C 1
ATOM 2117 O O . LEU B 1 59 ? -15.401 30.236 -32.072 1.00 23.13 51 LEU B O 1
ATOM 2122 N N . SER B 1 60 ? -14.466 30.181 -34.154 1.00 23.85 52 SER B N 1
ATOM 2123 C CA . SER B 1 60 ? -15.047 31.482 -34.538 1.00 25.19 52 SER B CA 1
ATOM 2124 C C . SER B 1 60 ? -16.561 31.372 -34.528 1.00 25.69 52 SER B C 1
ATOM 2125 O O . SER B 1 60 ? -17.245 32.237 -33.989 1.00 28.72 52 SER B O 1
ATOM 2128 N N . ARG B 1 61 ? -17.099 30.290 -35.083 1.00 25.39 53 ARG B N 1
ATOM 2129 C CA . ARG B 1 61 ? -18.540 30.148 -35.164 1.00 24.48 53 ARG B CA 1
ATOM 2130 C C . ARG B 1 61 ? -19.121 29.933 -33.762 1.00 24.89 53 ARG B C 1
ATOM 2131 O O . ARG B 1 61 ? -20.234 30.371 -33.485 1.00 24.42 53 ARG B O 1
ATOM 2139 N N . ALA B 1 62 ? -18.388 29.223 -32.909 1.00 24.12 54 ALA B N 1
ATOM 2140 C CA . ALA B 1 62 ? -18.800 29.029 -31.514 1.00 25.25 54 ALA B CA 1
ATOM 2141 C C . ALA B 1 62 ? -18.814 30.360 -30.762 1.00 25.82 54 ALA B C 1
ATOM 2142 O O . ALA B 1 62 ? -19.730 30.618 -29.956 1.00 26.19 54 ALA B O 1
ATOM 2144 N N . ALA B 1 63 ? -17.784 31.185 -30.995 1.00 24.72 55 ALA B N 1
ATOM 2145 C CA . ALA B 1 63 ? -17.773 32.557 -30.492 1.00 26.49 55 ALA B CA 1
ATOM 2146 C C . ALA B 1 63 ? -19.018 33.341 -30.908 1.00 27.66 55 ALA B C 1
ATOM 2147 O O . ALA B 1 63 ? -19.649 33.996 -30.059 1.00 26.86 55 ALA B O 1
ATOM 2149 N N . GLU B 1 64 ? -19.349 33.304 -32.200 1.00 28.34 56 GLU B N 1
ATOM 2150 C CA . GLU B 1 64 ? -20.552 33.987 -32.689 1.00 30.31 56 GLU B CA 1
ATOM 2151 C C . GLU B 1 64 ? -21.799 33.428 -31.995 1.00 29.86 56 GLU B C 1
ATOM 2152 O O . GLU B 1 64 ? -22.691 34.182 -31.633 1.00 29.17 56 GLU B O 1
ATOM 2158 N N . THR B 1 65 ? -21.828 32.107 -31.814 1.00 28.26 57 THR B N 1
ATOM 2159 C CA . THR B 1 65 ? -22.951 31.419 -31.231 1.00 27.27 57 THR B CA 1
ATOM 2160 C C . THR B 1 65 ? -23.172 31.914 -29.780 1.00 28.30 57 THR B C 1
ATOM 2161 O O . THR B 1 65 ? -24.307 32.078 -29.361 1.00 26.69 57 THR B O 1
ATOM 2165 N N . LEU B 1 66 ? -22.085 32.189 -29.059 1.00 27.27 58 LEU B N 1
ATOM 2166 C CA . LEU B 1 66 ? -22.159 32.520 -27.653 1.00 28.89 58 LEU B CA 1
ATOM 2167 C C . LEU B 1 66 ? -22.043 34.015 -27.381 1.00 29.77 58 LEU B C 1
ATOM 2168 O O . LEU B 1 66 ? -21.925 34.419 -26.226 1.00 27.99 58 LEU B O 1
ATOM 2173 N N . GLU B 1 67 ? -22.138 34.840 -28.415 1.00 29.30 59 GLU B N 1
ATOM 2174 C CA . GLU B 1 67 ? -21.987 36.260 -28.211 1.00 33.30 59 GLU B CA 1
ATOM 2175 C C . GLU B 1 67 ? -22.877 36.773 -27.079 1.00 31.90 59 GLU B C 1
ATOM 2176 O O . GLU B 1 67 ? -24.072 36.526 -27.055 1.00 32.62 59 GLU B O 1
ATOM 2182 N N . GLY B 1 68 ? -22.282 37.501 -26.146 1.00 32.39 60 GLY B N 1
ATOM 2183 C CA . GLY B 1 68 ? -23.020 38.073 -25.004 1.00 34.87 60 GLY B CA 1
ATOM 2184 C C . GLY B 1 68 ? -23.255 37.152 -23.822 1.00 36.51 60 GLY B C 1
ATOM 2185 O O . GLY B 1 68 ? -23.689 37.610 -22.760 1.00 41.38 60 GLY B O 1
ATOM 2186 N N . GLU B 1 69 ? -22.986 35.864 -23.985 1.00 36.85 61 GLU B N 1
ATOM 2187 C CA . GLU B 1 69 ? -23.355 34.875 -22.970 1.00 38.17 61 GLU B CA 1
ATOM 2188 C C . GLU B 1 69 ? -22.230 34.696 -22.002 1.00 37.73 61 GLU B C 1
ATOM 2189 O O . GLU B 1 69 ? -21.099 35.013 -22.312 1.00 39.24 61 GLU B O 1
ATOM 2195 N N . THR B 1 70 ? -22.551 34.120 -20.859 1.00 38.30 62 THR B N 1
ATOM 2196 C CA . THR B 1 70 ? -21.565 33.819 -19.832 1.00 42.67 62 THR B CA 1
ATOM 2197 C C . THR B 1 70 ? -20.582 32.692 -20.170 1.00 38.58 62 THR B C 1
ATOM 2198 O O . THR B 1 70 ? -19.460 32.723 -19.679 1.00 36.02 62 THR B O 1
ATOM 2202 N N . VAL B 1 71 ? -21.020 31.727 -20.983 1.00 36.43 63 VAL B N 1
ATOM 2203 C CA . VAL B 1 71 ? -20.252 30.524 -21.291 1.00 35.48 63 VAL B CA 1
ATOM 2204 C C . VAL B 1 71 ? -19.043 30.873 -22.146 1.00 32.53 63 VAL B C 1
ATOM 2205 O O . VAL B 1 71 ? -19.186 31.325 -23.272 1.00 32.12 63 VAL B O 1
ATOM 2209 N N . GLY B 1 72 ? -17.857 30.619 -21.621 1.00 30.13 64 GLY B N 1
ATOM 2210 C CA . GLY B 1 72 ? -16.612 30.932 -22.322 1.00 29.01 64 GLY B CA 1
ATOM 2211 C C . GLY B 1 72 ? -16.184 29.818 -23.264 1.00 27.64 64 GLY B C 1
ATOM 2212 O O . GLY B 1 72 ? -16.768 28.733 -23.289 1.00 27.59 64 GLY B O 1
ATOM 2213 N N . LEU B 1 73 ? -15.151 30.103 -24.045 1.00 26.92 65 LEU B N 1
ATOM 2214 C CA . LEU B 1 73 ? -14.694 29.229 -25.099 1.00 26.44 65 LEU B CA 1
ATOM 2215 C C . LEU B 1 73 ? -13.231 28.918 -24.866 1.00 25.29 65 LEU B C 1
ATOM 2216 O O . LEU B 1 73 ? -12.426 29.805 -24.475 1.00 24.27 65 LEU B O 1
ATOM 2221 N N . GLY B 1 74 ? -12.905 27.652 -25.111 1.00 23.33 66 GLY B N 1
ATOM 2222 C CA . GLY B 1 74 ? -11.549 27.165 -25.032 1.00 23.03 66 GLY B CA 1
ATOM 2223 C C . GLY B 1 74 ? -11.004 26.627 -26.327 1.00 22.97 66 GLY B C 1
ATOM 2224 O O . GLY B 1 74 ? -11.730 26.094 -27.169 1.00 26.05 66 GLY B O 1
ATOM 2225 N N . GLY B 1 75 ? -9.707 26.757 -26.487 1.00 22.14 67 GLY B N 1
ATOM 2226 C CA . GLY B 1 75 ? -8.985 25.975 -27.502 1.00 21.39 67 GLY B CA 1
ATOM 2227 C C . GLY B 1 75 ? -8.545 24.709 -26.795 1.00 21.18 67 GLY B C 1
ATOM 2228 O O . GLY B 1 75 ? -8.627 24.612 -25.550 1.00 19.19 67 GLY B O 1
ATOM 2229 N N . GLN B 1 76 ? -8.060 23.760 -27.568 1.00 20.52 68 GLN B N 1
ATOM 2230 C CA . GLN B 1 76 ? -7.665 22.449 -27.035 1.00 21.13 68 GLN B CA 1
ATOM 2231 C C . GLN B 1 76 ? -6.164 22.239 -27.005 1.00 22.45 68 GLN B C 1
ATOM 2232 O O . GLN B 1 76 ? -5.687 21.232 -26.456 1.00 23.23 68 GLN B O 1
ATOM 2238 N N . ASP B 1 77 ? -5.452 23.183 -27.615 1.00 22.06 69 ASP B N 1
ATOM 2239 C CA . ASP B 1 77 ? -3.982 23.230 -27.665 1.00 22.22 69 ASP B CA 1
ATOM 2240 C C . ASP B 1 77 ? -3.584 24.564 -28.330 1.00 20.79 69 ASP B C 1
ATOM 2241 O O . ASP B 1 77 ? -4.411 25.220 -28.989 1.00 19.36 69 ASP B O 1
ATOM 2246 N N . ALA B 1 78 ? -2.328 24.947 -28.166 1.00 19.88 70 ALA B N 1
ATOM 2247 C CA . ALA B 1 78 ? -1.779 26.079 -28.874 1.00 19.99 70 ALA B CA 1
ATOM 2248 C C . ALA B 1 78 ? -0.278 26.007 -28.818 1.00 20.74 70 ALA B C 1
ATOM 2249 O O . ALA B 1 78 ? 0.286 25.372 -27.934 1.00 20.96 70 ALA B O 1
ATOM 2251 N N . HIS B 1 79 ? 0.343 26.646 -29.788 1.00 19.16 71 HIS B N 1
ATOM 2252 C CA . HIS B 1 79 ? 1.752 26.635 -29.942 1.00 20.22 71 HIS B CA 1
ATOM 2253 C C . HIS B 1 79 ? 2.450 27.560 -28.945 1.00 20.73 71 HIS B C 1
ATOM 2254 O O . HIS B 1 79 ? 1.804 28.277 -28.177 1.00 21.62 71 HIS B O 1
ATOM 2261 N N . PHE B 1 80 ? 3.768 27.473 -28.916 1.00 21.81 72 PHE B N 1
ATOM 2262 C CA . PHE B 1 80 ? 4.612 28.301 -28.009 1.00 22.34 72 PHE B CA 1
ATOM 2263 C C . PHE B 1 80 ? 5.081 29.572 -28.692 1.00 23.12 72 PHE B C 1
ATOM 2264 O O . PHE B 1 80 ? 5.605 30.449 -28.071 1.00 23.45 72 PHE B O 1
ATOM 2272 N N . LYS B 1 81 ? 4.839 29.708 -29.992 1.00 23.24 73 LYS B N 1
ATOM 2273 C CA . LYS B 1 81 ? 5.265 30.905 -30.680 1.00 24.11 73 LYS B CA 1
ATOM 2274 C C . LYS B 1 81 ? 4.028 31.647 -31.145 1.00 23.45 73 LYS B C 1
ATOM 2275 O O . LYS B 1 81 ? 2.950 31.083 -31.293 1.00 21.54 73 LYS B O 1
ATOM 2281 N N . THR B 1 82 ? 4.201 32.927 -31.362 1.00 21.91 74 THR B N 1
ATOM 2282 C CA . THR B 1 82 ? 3.137 33.789 -31.781 1.00 21.92 74 THR B CA 1
ATOM 2283 C C . THR B 1 82 ? 2.809 33.516 -33.271 1.00 20.84 74 THR B C 1
ATOM 2284 O O . THR B 1 82 ? 1.666 33.621 -33.711 1.00 20.63 74 THR B O 1
ATOM 2288 N N . SER B 1 83 ? 3.822 33.203 -34.043 1.00 20.31 75 SER B N 1
ATOM 2289 C CA . SER B 1 83 ? 3.625 32.933 -35.466 1.00 20.40 75 SER B CA 1
ATOM 2290 C C . SER B 1 83 ? 4.876 32.311 -35.987 1.00 20.37 75 SER B C 1
ATOM 2291 O O . SER B 1 83 ? 5.898 32.221 -35.303 1.00 20.74 75 SER B O 1
ATOM 2294 N N . GLY B 1 84 ? 4.799 31.858 -37.224 1.00 20.90 76 GLY B N 1
ATOM 2295 C CA . GLY B 1 84 ? 6.011 31.412 -37.902 1.00 20.68 76 GLY B CA 1
ATOM 2296 C C . GLY B 1 84 ? 5.803 30.168 -38.698 1.00 20.74 76 GLY B C 1
ATOM 2297 O O . GLY B 1 84 ? 4.669 29.811 -39.060 1.00 20.98 76 GLY B O 1
ATOM 2298 N N . ALA B 1 85 ? 6.913 29.486 -38.926 1.00 20.83 77 ALA B N 1
ATOM 2299 C CA . ALA B 1 85 ? 6.935 28.393 -39.834 1.00 20.90 77 ALA B CA 1
ATOM 2300 C C . ALA B 1 85 ? 6.578 27.114 -39.124 1.00 20.03 77 ALA B C 1
ATOM 2301 O O . ALA B 1 85 ? 7.420 26.250 -38.896 1.00 20.77 77 ALA B O 1
ATOM 2303 N N . HIS B 1 86 ? 5.307 26.968 -38.814 1.00 19.38 78 HIS B N 1
ATOM 2304 C CA . HIS B 1 86 ? 4.851 25.812 -38.097 1.00 19.14 78 HIS B CA 1
ATOM 2305 C C . HIS B 1 86 ? 3.605 25.288 -38.725 1.00 18.86 78 HIS B C 1
ATOM 2306 O O . HIS B 1 86 ? 2.520 25.495 -38.220 1.00 18.12 78 HIS B O 1
ATOM 2313 N N . THR B 1 87 ? 3.768 24.631 -39.866 1.00 18.52 79 THR B N 1
ATOM 2314 C CA . THR B 1 87 ? 2.610 24.258 -40.667 1.00 18.61 79 THR B CA 1
ATOM 2315 C C . THR B 1 87 ? 1.673 23.386 -39.871 1.00 18.81 79 THR B C 1
ATOM 2316 O O . THR B 1 87 ? 2.111 22.452 -39.212 1.00 16.98 79 THR B O 1
ATOM 2320 N N . GLY B 1 88 ? 0.379 23.725 -39.905 1.00 20.12 80 GLY B N 1
ATOM 2321 C CA . GLY B 1 88 ? -0.632 22.943 -39.187 1.00 20.20 80 GLY B CA 1
ATOM 2322 C C . GLY B 1 88 ? -0.796 23.358 -37.723 1.00 21.24 80 GLY B C 1
ATOM 2323 O O . GLY B 1 88 ? -1.726 22.898 -37.036 1.00 19.99 80 GLY B O 1
ATOM 2324 N N . ASP B 1 89 ? 0.098 24.198 -37.202 1.00 21.60 81 ASP B N 1
ATOM 2325 C CA . ASP B 1 89 ? -0.013 24.599 -35.772 1.00 22.65 81 ASP B CA 1
ATOM 2326 C C . ASP B 1 89 ? -0.805 25.912 -35.598 1.00 21.79 81 ASP B C 1
ATOM 2327 O O . ASP B 1 89 ? -0.822 26.762 -36.498 1.00 20.35 81 ASP B O 1
ATOM 2332 N N . ILE B 1 90 ? -1.467 26.062 -34.455 1.00 21.25 82 ILE B N 1
ATOM 2333 C CA . ILE B 1 90 ? -2.274 27.231 -34.125 1.00 22.08 82 ILE B CA 1
ATOM 2334 C C . ILE B 1 90 ? -1.602 28.035 -33.031 1.00 22.21 82 ILE B C 1
ATOM 2335 O O . ILE B 1 90 ? -1.199 27.471 -32.042 1.00 21.51 82 ILE B O 1
ATOM 2340 N N . SER B 1 91 ? -1.499 29.352 -33.182 1.00 21.63 83 SER B N 1
ATOM 2341 C CA . SER B 1 91 ? -0.879 30.143 -32.142 1.00 20.60 83 SER B CA 1
ATOM 2342 C C . SER B 1 91 ? -1.935 30.571 -31.158 1.00 20.38 83 SER B C 1
ATOM 2343 O O . SER B 1 91 ? -3.113 30.709 -31.510 1.00 19.43 83 SER B O 1
ATOM 2346 N N . PRO B 1 92 ? -1.529 30.743 -29.912 1.00 19.73 84 PRO B N 1
ATOM 2347 C CA . PRO B 1 92 ? -2.514 31.179 -28.934 1.00 20.84 84 PRO B CA 1
ATOM 2348 C C . PRO B 1 92 ? -3.156 32.523 -29.319 1.00 22.53 84 PRO B C 1
ATOM 2349 O O . PRO B 1 92 ? -4.277 32.725 -28.993 1.00 20.95 84 PRO B O 1
ATOM 2353 N N . GLU B 1 93 ? -2.451 33.397 -30.046 1.00 23.92 85 GLU B N 1
ATOM 2354 C CA . GLU B 1 93 ? -3.070 34.617 -30.566 1.00 25.93 85 GLU B CA 1
ATOM 2355 C C . GLU B 1 93 ? -4.204 34.370 -31.567 1.00 25.44 85 GLU B C 1
ATOM 2356 O O . GLU B 1 93 ? -5.165 35.133 -31.619 1.00 24.41 85 GLU B O 1
ATOM 2362 N N . MET B 1 94 ? -4.115 33.302 -32.354 1.00 24.03 86 MET B N 1
ATOM 2363 C CA . MET B 1 94 ? -5.185 32.958 -33.255 1.00 23.49 86 MET B CA 1
ATOM 2364 C C . MET B 1 94 ? -6.394 32.489 -32.471 1.00 23.80 86 MET B C 1
ATOM 2365 O O . MET B 1 94 ? -7.553 32.844 -32.771 1.00 24.54 86 MET B O 1
ATOM 2370 N N . LEU B 1 95 ? -6.153 31.687 -31.450 1.00 23.65 87 LEU B N 1
ATOM 2371 C CA . LEU B 1 95 ? -7.261 31.278 -30.583 1.00 23.25 87 LEU B CA 1
ATOM 2372 C C . LEU B 1 95 ? -7.962 32.500 -29.988 1.00 22.83 87 LEU B C 1
ATOM 2373 O O . LEU B 1 95 ? -9.191 32.589 -29.978 1.00 22.30 87 LEU B O 1
ATOM 2378 N N . LYS B 1 96 ? -7.172 33.403 -29.444 1.00 22.93 88 LYS B N 1
ATOM 2379 C CA . LYS B 1 96 ? -7.700 34.582 -28.795 1.00 23.28 88 LYS B CA 1
ATOM 2380 C C . LYS B 1 96 ? -8.554 35.411 -29.757 1.00 23.04 88 LYS B C 1
ATOM 2381 O O . LYS B 1 96 ? -9.613 35.837 -29.393 1.00 20.99 88 LYS B O 1
ATOM 2387 N N . GLU B 1 97 ? -8.063 35.650 -30.972 1.00 23.69 89 GLU B N 1
ATOM 2388 C CA . GLU B 1 97 ? -8.755 36.490 -31.958 1.00 24.69 89 GLU B CA 1
ATOM 2389 C C . GLU B 1 97 ? -9.994 35.763 -32.530 1.00 24.66 89 GLU B C 1
ATOM 2390 O O . GLU B 1 97 ? -10.945 36.381 -32.943 1.00 26.53 89 GLU B O 1
ATOM 2396 N N . ALA B 1 98 ? -10.008 34.451 -32.517 1.00 25.04 90 ALA B N 1
ATOM 2397 C CA . ALA B 1 98 ? -11.206 33.676 -32.892 1.00 24.96 90 ALA B CA 1
ATOM 2398 C C . ALA B 1 98 ? -12.297 33.611 -31.812 1.00 26.04 90 ALA B C 1
ATOM 2399 O O . ALA B 1 98 ? -13.364 33.062 -32.058 1.00 28.62 90 ALA B O 1
ATOM 2401 N N . GLY B 1 99 ? -12.015 34.161 -30.627 1.00 25.37 91 GLY B N 1
ATOM 2402 C CA . GLY B 1 99 ? -12.986 34.286 -29.555 1.00 24.60 91 GLY B CA 1
ATOM 2403 C C . GLY B 1 99 ? -12.745 33.440 -28.310 1.00 24.13 91 GLY B C 1
ATOM 2404 O O . GLY B 1 99 ? -13.547 33.432 -27.441 1.00 23.20 91 GLY B O 1
ATOM 2405 N N . ALA B 1 100 ? -11.634 32.736 -28.213 1.00 22.65 92 ALA B N 1
ATOM 2406 C CA . ALA B 1 100 ? -11.368 31.941 -27.029 1.00 22.75 92 ALA B CA 1
ATOM 2407 C C . ALA B 1 100 ? -10.814 32.831 -25.917 1.00 22.38 92 ALA B C 1
ATOM 2408 O O . ALA B 1 100 ? -10.005 33.739 -26.184 1.00 22.95 92 ALA B O 1
ATOM 2410 N N . THR B 1 101 ? -11.247 32.534 -24.699 1.00 21.19 93 THR B N 1
ATOM 2411 C CA . THR B 1 101 ? -10.619 32.990 -23.462 1.00 21.15 93 THR B CA 1
ATOM 2412 C C . THR B 1 101 ? -9.697 31.965 -22.735 1.00 20.37 93 THR B C 1
ATOM 2413 O O . THR B 1 101 ? -8.859 32.357 -21.877 1.00 19.95 93 THR B O 1
ATOM 2417 N N . HIS B 1 102 ? -9.867 30.680 -23.014 1.00 19.89 94 HIS B N 1
ATOM 2418 C CA . HIS B 1 102 ? -9.014 29.626 -22.434 1.00 19.89 94 HIS B CA 1
ATOM 2419 C C . HIS B 1 102 ? -8.357 28.732 -23.503 1.00 19.54 94 HIS B C 1
ATOM 2420 O O . HIS B 1 102 ? -8.676 28.815 -24.683 1.00 19.59 94 HIS B O 1
ATOM 2427 N N . VAL B 1 103 ? -7.413 27.903 -23.061 1.00 18.82 95 VAL B N 1
ATOM 2428 C CA . VAL B 1 103 ? -6.834 26.851 -23.875 1.00 19.38 95 VAL B CA 1
ATOM 2429 C C . VAL B 1 103 ? -6.334 25.746 -22.966 1.00 19.45 95 VAL B C 1
ATOM 2430 O O . VAL B 1 103 ? -5.667 26.035 -21.966 1.00 19.20 95 VAL B O 1
ATOM 2434 N N . ILE B 1 104 ? -6.693 24.504 -23.312 1.00 18.15 96 ILE B N 1
ATOM 2435 C CA . ILE B 1 104 ? -6.179 23.328 -22.693 1.00 18.07 96 ILE B CA 1
ATOM 2436 C C . ILE B 1 104 ? -4.742 23.103 -23.157 1.00 18.27 96 ILE B C 1
ATOM 2437 O O . ILE B 1 104 ? -4.436 23.105 -24.377 1.00 18.68 96 ILE B O 1
ATOM 2442 N N . LEU B 1 105 ? -3.866 22.888 -22.194 1.00 17.13 97 LEU B N 1
ATOM 2443 C CA . LEU B 1 105 ? -2.482 22.573 -22.497 1.00 16.94 97 LEU B CA 1
ATOM 2444 C C . LEU B 1 105 ? -2.033 21.347 -21.731 1.00 17.18 97 LEU B C 1
ATOM 2445 O O . LEU B 1 105 ? -2.325 21.149 -20.532 1.00 17.16 97 LEU B O 1
ATOM 2450 N N . GLY B 1 106 ? -1.285 20.516 -22.412 1.00 16.51 98 GLY B N 1
ATOM 2451 C CA . GLY B 1 106 ? -0.750 19.337 -21.769 1.00 17.60 98 GLY B CA 1
ATOM 2452 C C . GLY B 1 106 ? -1.677 18.152 -21.486 1.00 17.56 98 GLY B C 1
ATOM 2453 O O . GLY B 1 106 ? -1.348 17.297 -20.695 1.00 20.55 98 GLY B O 1
ATOM 2454 N N . HIS B 1 107 ? -2.819 18.095 -22.134 1.00 18.60 99 HIS B N 1
ATOM 2455 C CA . HIS B 1 107 ? -3.718 16.975 -21.996 1.00 18.88 99 HIS B CA 1
ATOM 2456 C C . HIS B 1 107 ? -2.948 15.675 -22.234 1.00 19.51 99 HIS B C 1
ATOM 2457 O O . HIS B 1 107 ? -2.060 15.600 -23.133 1.00 19.37 99 HIS B O 1
ATOM 2464 N N . SER B 1 108 ? -3.250 14.663 -21.417 1.00 19.91 100 SER B N 1
ATOM 2465 C CA . SER B 1 108 ? -2.654 13.313 -21.556 1.00 20.53 100 SER B CA 1
ATOM 2466 C C . SER B 1 108 ? -2.586 12.787 -22.994 1.00 20.09 100 SER B C 1
ATOM 2467 O O . SER B 1 108 ? -1.635 12.147 -23.369 1.00 19.82 100 SER B O 1
ATOM 2470 N N . GLU B 1 109 ? -3.614 13.031 -23.778 1.00 19.80 101 GLU B N 1
ATOM 2471 C CA . GLU B 1 109 ? -3.638 12.629 -25.180 1.00 21.20 101 GLU B CA 1
ATOM 2472 C C . GLU B 1 109 ? -2.528 13.322 -25.966 1.00 21.12 101 GLU B C 1
ATOM 2473 O O . GLU B 1 109 ? -1.892 12.689 -26.810 1.00 22.65 101 GLU B O 1
ATOM 2479 N N . ARG B 1 110 ? -2.231 14.582 -25.638 1.00 19.35 102 ARG B N 1
ATOM 2480 C CA . ARG B 1 110 ? -1.091 15.243 -26.267 1.00 19.27 102 ARG B CA 1
ATOM 2481 C C . ARG B 1 110 ? 0.259 14.844 -25.686 1.00 19.79 102 ARG B C 1
ATOM 2482 O O . ARG B 1 110 ? 1.216 14.627 -26.453 1.00 19.85 102 ARG B O 1
ATOM 2490 N N . ARG B 1 111 ? 0.331 14.685 -24.371 1.00 19.50 103 ARG B N 1
ATOM 2491 C CA . ARG B 1 111 ? 1.534 14.233 -23.748 1.00 19.94 103 ARG B CA 1
ATOM 2492 C C . ARG B 1 111 ? 1.906 12.861 -24.213 1.00 21.36 103 ARG B C 1
ATOM 2493 O O . ARG B 1 111 ? 3.053 12.635 -24.479 1.00 22.12 103 ARG B O 1
ATOM 2501 N N . THR B 1 112 ? 0.934 11.964 -24.341 1.00 23.01 104 THR B N 1
ATOM 2502 C CA . THR B 1 112 ? 1.151 10.632 -24.912 1.00 24.61 104 THR B CA 1
ATOM 2503 C C . THR B 1 112 ? 1.285 10.565 -26.455 1.00 25.82 104 THR B C 1
ATOM 2504 O O . THR B 1 112 ? 2.330 10.171 -26.954 1.00 25.94 104 THR B O 1
ATOM 2508 N N . ASP B 1 113 ? 0.258 10.932 -27.212 1.00 23.19 105 ASP B N 1
ATOM 2509 C CA . ASP B 1 113 ? 0.319 10.717 -28.640 1.00 24.37 105 ASP B CA 1
ATOM 2510 C C . ASP B 1 113 ? 1.138 11.747 -29.380 1.00 24.42 105 ASP B C 1
ATOM 2511 O O . ASP B 1 113 ? 1.502 11.517 -30.525 1.00 23.62 105 ASP B O 1
ATOM 2516 N N . HIS B 1 114 ? 1.417 12.889 -28.780 1.00 23.35 106 HIS B N 1
ATOM 2517 C CA . HIS B 1 114 ? 2.179 13.907 -29.485 1.00 24.46 106 HIS B CA 1
ATOM 2518 C C . HIS B 1 114 ? 3.488 14.183 -28.819 1.00 25.09 106 HIS B C 1
ATOM 2519 O O . HIS B 1 114 ? 4.150 15.189 -29.164 1.00 23.63 106 HIS B O 1
ATOM 2526 N N . HIS B 1 115 ? 3.826 13.334 -27.847 1.00 26.06 107 HIS B N 1
ATOM 2527 C CA . HIS B 1 115 ? 5.119 13.376 -27.167 1.00 27.86 107 HIS B CA 1
ATOM 2528 C C . HIS B 1 115 ? 5.425 14.718 -26.542 1.00 26.41 107 HIS B C 1
ATOM 2529 O O . HIS B 1 115 ? 6.588 15.110 -26.480 1.00 25.99 107 HIS B O 1
ATOM 2536 N N . GLU B 1 116 ? 4.398 15.422 -26.077 1.00 23.54 108 GLU B N 1
ATOM 2537 C CA . GLU B 1 116 ? 4.625 16.741 -25.537 1.00 23.96 108 GLU B CA 1
ATOM 2538 C C . GLU B 1 116 ? 5.280 16.646 -24.170 1.00 23.50 108 GLU B C 1
ATOM 2539 O O . GLU B 1 116 ? 4.781 15.938 -23.309 1.00 24.15 108 GLU B O 1
ATOM 2545 N N . SER B 1 117 ? 6.374 17.383 -23.992 1.00 23.05 109 SER B N 1
ATOM 2546 C CA . SER B 1 117 ? 7.173 17.340 -22.772 1.00 24.38 109 SER B CA 1
ATOM 2547 C C . SER B 1 117 ? 6.751 18.442 -21.780 1.00 23.26 109 SER B C 1
ATOM 2548 O O . SER B 1 117 ? 6.036 19.401 -22.136 1.00 23.12 109 SER B O 1
ATOM 2551 N N . ASN B 1 118 ? 7.176 18.342 -20.532 1.00 24.19 110 ASN B N 1
ATOM 2552 C CA . ASN B 1 118 ? 6.823 19.419 -19.586 1.00 22.96 110 ASN B CA 1
ATOM 2553 C C . ASN B 1 118 ? 7.388 20.733 -20.066 1.00 22.57 110 ASN B C 1
ATOM 2554 O O . ASN B 1 118 ? 6.707 21.725 -19.975 1.00 21.44 110 ASN B O 1
ATOM 2559 N N . LYS B 1 119 ? 8.616 20.735 -20.591 1.00 22.65 111 LYS B N 1
ATOM 2560 C CA . LYS B 1 119 ? 9.235 21.977 -21.121 1.00 22.68 111 LYS B CA 1
ATOM 2561 C C . LYS B 1 119 ? 8.392 22.614 -22.190 1.00 22.18 111 LYS B C 1
ATOM 2562 O O . LYS B 1 119 ? 8.247 23.806 -22.208 1.00 19.73 111 LYS B O 1
ATOM 2564 N N . LEU B 1 120 ? 7.878 21.805 -23.110 1.00 23.95 112 LEU B N 1
ATOM 2565 C CA . LEU B 1 120 ? 7.019 22.302 -24.197 1.00 23.41 112 LEU B CA 1
ATOM 2566 C C . LEU B 1 120 ? 5.757 22.947 -23.650 1.00 22.51 112 LEU B C 1
ATOM 2567 O O . LEU B 1 120 ? 5.386 24.056 -24.004 1.00 22.94 112 LEU B O 1
ATOM 2572 N N . ILE B 1 121 ? 5.125 22.256 -22.734 1.00 21.76 113 ILE B N 1
ATOM 2573 C CA . ILE B 1 121 ? 3.903 22.738 -22.124 1.00 21.83 113 ILE B CA 1
ATOM 2574 C C . ILE B 1 121 ? 4.104 24.067 -21.371 1.00 22.93 113 ILE B C 1
ATOM 2575 O O . ILE B 1 121 ? 3.245 24.972 -21.397 1.00 21.81 113 ILE B O 1
ATOM 2580 N N . CYS B 1 122 ? 5.246 24.184 -20.722 1.00 22.80 114 CYS B N 1
ATOM 2581 C CA . CYS B 1 122 ? 5.614 25.406 -20.008 1.00 23.07 114 CYS B CA 1
ATOM 2582 C C . CYS B 1 122 ? 5.790 26.554 -20.989 1.00 22.28 114 CYS B C 1
ATOM 2583 O O . CYS B 1 122 ? 5.273 27.670 -20.785 1.00 20.19 114 CYS B O 1
ATOM 2586 N N . ALA B 1 123 ? 6.460 26.254 -22.088 1.00 21.53 115 ALA B N 1
ATOM 2587 C CA . ALA B 1 123 ? 6.626 27.221 -23.135 1.00 21.71 115 ALA B CA 1
ATOM 2588 C C . ALA B 1 123 ? 5.271 27.603 -23.664 1.00 21.59 115 ALA B C 1
ATOM 2589 O O . ALA B 1 123 ? 5.012 28.775 -23.870 1.00 22.35 115 ALA B O 1
ATOM 2591 N N . LYS B 1 124 ? 4.374 26.630 -23.836 1.00 20.86 116 LYS B N 1
ATOM 2592 C CA . LYS B 1 124 ? 3.059 26.929 -24.358 1.00 19.49 116 LYS B CA 1
ATOM 2593 C C . LYS B 1 124 ? 2.268 27.776 -23.371 1.00 18.43 116 LYS B C 1
ATOM 2594 O O . LYS B 1 124 ? 1.627 28.714 -23.766 1.00 17.38 116 LYS B O 1
ATOM 2600 N N . THR B 1 125 ? 2.355 27.455 -22.097 1.00 17.63 117 THR B N 1
ATOM 2601 C CA . THR B 1 125 ? 1.631 28.175 -21.073 1.00 18.46 117 THR B CA 1
ATOM 2602 C C . THR B 1 125 ? 2.005 29.681 -21.049 1.00 21.05 117 THR B C 1
ATOM 2603 O O . THR B 1 125 ? 1.102 30.545 -21.055 1.00 21.90 117 THR B O 1
ATOM 2607 N N . GLU B 1 126 ? 3.300 29.998 -21.091 1.00 22.52 118 GLU B N 1
ATOM 2608 C CA . GLU B 1 126 ? 3.727 31.396 -21.177 1.00 24.42 118 GLU B CA 1
ATOM 2609 C C . GLU B 1 126 ? 3.168 32.036 -22.420 1.00 23.96 118 GLU B C 1
ATOM 2610 O O . GLU B 1 126 ? 2.665 33.140 -22.322 1.00 24.51 118 GLU B O 1
ATOM 2616 N N . ALA B 1 127 ? 3.229 31.384 -23.587 1.00 22.76 119 ALA B N 1
ATOM 2617 C CA . ALA B 1 127 ? 2.665 32.007 -24.751 1.00 22.88 119 ALA B CA 1
ATOM 2618 C C . ALA B 1 127 ? 1.155 32.232 -24.568 1.00 22.55 119 ALA B C 1
ATOM 2619 O O . ALA B 1 127 ? 0.649 33.282 -24.985 1.00 21.51 119 ALA B O 1
ATOM 2621 N N . ALA B 1 128 ? 0.448 31.275 -23.961 1.00 20.42 120 ALA B N 1
ATOM 2622 C CA . ALA B 1 128 ? -0.982 31.461 -23.763 1.00 21.50 120 ALA B CA 1
ATOM 2623 C C . ALA B 1 128 ? -1.216 32.726 -22.930 1.00 21.62 120 ALA B C 1
ATOM 2624 O O . ALA B 1 128 ? -2.052 33.527 -23.286 1.00 22.70 120 ALA B O 1
ATOM 2626 N N . TRP B 1 129 ? -0.507 32.884 -21.823 1.00 22.89 121 TRP B N 1
ATOM 2627 C CA . TRP B 1 129 ? -0.665 34.079 -20.986 1.00 24.27 121 TRP B CA 1
ATOM 2628 C C . TRP B 1 129 ? -0.399 35.358 -21.787 1.00 23.73 121 TRP B C 1
ATOM 2629 O O . TRP B 1 129 ? -1.166 36.310 -21.696 1.00 24.02 121 TRP B O 1
ATOM 2640 N N . ALA B 1 130 ? 0.640 35.338 -22.633 1.00 24.81 122 ALA B N 1
ATOM 2641 C CA . ALA B 1 130 ? 1.021 36.537 -23.396 1.00 25.09 122 ALA B CA 1
ATOM 2642 C C . ALA B 1 130 ? -0.058 36.897 -24.404 1.00 25.17 122 ALA B C 1
ATOM 2643 O O . ALA B 1 130 ? -0.199 38.064 -24.760 1.00 24.51 122 ALA B O 1
ATOM 2645 N N . ALA B 1 131 ? -0.851 35.907 -24.816 1.00 25.60 123 ALA B N 1
ATOM 2646 C CA . ALA B 1 131 ? -1.976 36.118 -25.759 1.00 25.42 123 ALA B CA 1
ATOM 2647 C C . ALA B 1 131 ? -3.273 36.577 -25.084 1.00 25.39 123 ALA B C 1
ATOM 2648 O O . ALA B 1 131 ? -4.234 36.898 -25.754 1.00 25.34 123 ALA B O 1
ATOM 2650 N N . GLY B 1 132 ? -3.278 36.631 -23.769 1.00 25.62 124 GLY B N 1
ATOM 2651 C CA . GLY B 1 132 ? -4.470 36.956 -23.009 1.00 25.69 124 GLY B CA 1
ATOM 2652 C C . GLY B 1 132 ? -5.405 35.767 -22.750 1.00 24.59 124 GLY B C 1
ATOM 2653 O O . GLY B 1 132 ? -6.602 35.975 -22.523 1.00 24.41 124 GLY B O 1
ATOM 2654 N N . LEU B 1 133 ? -4.868 34.548 -22.788 1.00 23.85 125 LEU B N 1
ATOM 2655 C CA . LEU B 1 133 ? -5.620 33.307 -22.487 1.00 23.19 125 LEU B CA 1
ATOM 2656 C C . LEU B 1 133 ? -5.313 32.786 -21.078 1.00 24.32 125 LEU B C 1
ATOM 2657 O O . LEU B 1 133 ? -4.218 32.922 -20.598 1.00 25.37 125 LEU B O 1
ATOM 2662 N N . VAL B 1 134 ? -6.307 32.201 -20.422 1.00 23.07 126 VAL B N 1
ATOM 2663 C CA . VAL B 1 134 ? -6.128 31.419 -19.235 1.00 22.09 126 VAL B CA 1
ATOM 2664 C C . VAL B 1 134 ? -5.744 30.003 -19.643 1.00 21.95 126 VAL B C 1
ATOM 2665 O O . VAL B 1 134 ? -6.442 29.381 -20.472 1.00 22.66 126 VAL B O 1
ATOM 2669 N N . ALA B 1 135 ? -4.648 29.484 -19.089 1.00 20.84 127 ALA B N 1
ATOM 2670 C CA . ALA B 1 135 ? -4.180 28.160 -19.476 1.00 19.98 127 ALA B CA 1
ATOM 2671 C C . ALA B 1 135 ? -4.798 27.163 -18.529 1.00 19.60 127 ALA B C 1
ATOM 2672 O O . ALA B 1 135 ? -4.719 27.357 -17.320 1.00 19.02 127 ALA B O 1
ATOM 2674 N N . ILE B 1 136 ? -5.459 26.144 -19.086 1.00 18.53 128 ILE B N 1
ATOM 2675 C CA . ILE B 1 136 ? -5.889 24.986 -18.333 1.00 19.05 128 ILE B CA 1
ATOM 2676 C C . ILE B 1 136 ? -4.863 23.876 -18.493 1.00 19.11 128 ILE B C 1
ATOM 2677 O O . ILE B 1 136 ? -4.821 23.147 -19.557 1.00 18.84 128 ILE B O 1
ATOM 2682 N N . VAL B 1 137 ? -4.025 23.722 -17.489 1.00 18.03 129 VAL B N 1
ATOM 2683 C CA . VAL B 1 137 ? -2.822 22.900 -17.671 1.00 18.48 129 VAL B CA 1
ATOM 2684 C C . VAL B 1 137 ? -3.036 21.546 -17.051 1.00 19.66 129 VAL B C 1
ATOM 2685 O O . VAL B 1 137 ? -3.398 21.447 -15.885 1.00 21.16 129 VAL B O 1
ATOM 2689 N N . CYS B 1 138 ? -2.879 20.501 -17.841 1.00 19.98 130 CYS B N 1
ATOM 2690 C CA . CYS B 1 138 ? -3.259 19.167 -17.374 1.00 20.84 130 CYS B CA 1
ATOM 2691 C C . CYS B 1 138 ? -2.089 18.335 -16.886 1.00 20.55 130 CYS B C 1
ATOM 2692 O O . CYS B 1 138 ? -1.025 18.291 -17.510 1.00 21.65 130 CYS B O 1
ATOM 2695 N N . VAL B 1 139 ? -2.318 17.624 -15.801 1.00 20.01 131 VAL B N 1
ATOM 2696 C CA . VAL B 1 139 ? -1.321 16.721 -15.271 1.00 19.87 131 VAL B CA 1
ATOM 2697 C C . VAL B 1 139 ? -1.995 15.385 -14.954 1.00 19.58 131 VAL B C 1
ATOM 2698 O O . VAL B 1 139 ? -3.197 15.348 -14.815 1.00 20.06 131 VAL B O 1
ATOM 2702 N N . GLY B 1 140 ? -1.220 14.303 -14.824 1.00 20.19 132 GLY B N 1
ATOM 2703 C CA . GLY B 1 140 ? -1.730 13.028 -14.334 1.00 20.20 132 GLY B CA 1
ATOM 2704 C C . GLY B 1 140 ? -0.817 11.861 -14.612 1.00 21.61 132 GLY B C 1
ATOM 2705 O O . GLY B 1 140 ? -0.115 11.848 -15.635 1.00 22.75 132 GLY B O 1
ATOM 2706 N N . GLU B 1 141 ? -0.893 10.848 -13.747 1.00 21.16 133 GLU B N 1
ATOM 2707 C CA . GLU B 1 141 ? -0.064 9.652 -13.848 1.00 22.26 133 GLU B CA 1
ATOM 2708 C C . GLU B 1 141 ? -0.773 8.497 -14.554 1.00 22.60 133 GLU B C 1
ATOM 2709 O O . GLU B 1 141 ? -2.015 8.331 -14.462 1.00 22.82 133 GLU B O 1
ATOM 2715 N N . THR B 1 142 ? 0.033 7.695 -15.228 1.00 22.45 134 THR B N 1
ATOM 2716 C CA . THR B 1 142 ? -0.418 6.482 -15.928 1.00 23.77 134 THR B CA 1
ATOM 2717 C C . THR B 1 142 ? -0.541 5.305 -14.975 1.00 23.83 134 THR B C 1
ATOM 2718 O O . THR B 1 142 ? -0.156 5.408 -13.798 1.00 22.08 134 THR B O 1
ATOM 2722 N N . ALA B 1 143 ? -1.090 4.197 -15.489 1.00 23.40 135 ALA B N 1
ATOM 2723 C CA . ALA B 1 143 ? -1.236 2.964 -14.711 1.00 24.07 135 ALA B CA 1
ATOM 2724 C C . ALA B 1 143 ? 0.147 2.418 -14.362 1.00 23.65 135 ALA B C 1
ATOM 2725 O O . ALA B 1 143 ? 0.376 1.943 -13.294 1.00 23.29 135 ALA B O 1
ATOM 2727 N N . SER B 1 144 ? 1.066 2.501 -15.302 1.00 25.03 136 SER B N 1
ATOM 2728 C CA . SER B 1 144 ? 2.435 2.083 -15.098 1.00 27.37 136 SER B CA 1
ATOM 2729 C C . SER B 1 144 ? 3.125 2.865 -13.964 1.00 26.41 136 SER B C 1
ATOM 2730 O O . SER B 1 144 ? 3.841 2.297 -13.124 1.00 26.92 136 SER B O 1
ATOM 2733 N N . GLU B 1 145 ? 2.913 4.179 -13.942 1.00 25.52 137 GLU B N 1
ATOM 2734 C CA . GLU B 1 145 ? 3.480 5.033 -12.892 1.00 25.36 137 GLU B CA 1
ATOM 2735 C C . GLU B 1 145 ? 2.858 4.795 -11.501 1.00 25.86 137 GLU B C 1
ATOM 2736 O O . GLU B 1 145 ? 3.509 4.935 -10.507 1.00 27.20 137 GLU B O 1
ATOM 2742 N N . ARG B 1 146 ? 1.596 4.422 -11.432 1.00 27.89 138 ARG B N 1
ATOM 2743 C CA . ARG B 1 146 ? 0.992 3.993 -10.169 1.00 29.29 138 ARG B CA 1
ATOM 2744 C C . ARG B 1 146 ? 1.499 2.642 -9.664 1.00 26.82 138 ARG B C 1
ATOM 2745 O O . ARG B 1 146 ? 1.792 2.493 -8.471 1.00 24.51 138 ARG B O 1
ATOM 2753 N N . LYS B 1 147 ? 1.588 1.658 -10.562 1.00 25.93 139 LYS B N 1
ATOM 2754 C CA . LYS B 1 147 ? 2.122 0.361 -10.196 1.00 26.75 139 LYS B CA 1
ATOM 2755 C C . LYS B 1 147 ? 3.576 0.492 -9.790 1.00 25.15 139 LYS B C 1
ATOM 2756 O O . LYS B 1 147 ? 4.072 -0.314 -9.033 1.00 26.82 139 LYS B O 1
ATOM 2762 N N . ALA B 1 148 ? 4.257 1.537 -10.251 1.00 24.22 140 ALA B N 1
ATOM 2763 C CA . ALA B 1 148 ? 5.620 1.826 -9.826 1.00 23.40 140 ALA B CA 1
ATOM 2764 C C . ALA B 1 148 ? 5.640 2.558 -8.479 1.00 23.27 140 ALA B C 1
ATOM 2765 O O . ALA B 1 148 ? 6.712 2.850 -7.969 1.00 21.23 140 ALA B O 1
ATOM 2767 N N . GLU B 1 149 ? 4.469 2.859 -7.928 1.00 24.55 141 GLU B N 1
ATOM 2768 C CA . GLU B 1 149 ? 4.349 3.650 -6.689 1.00 27.26 141 GLU B CA 1
ATOM 2769 C C . GLU B 1 149 ? 5.002 5.035 -6.792 1.00 28.70 141 GLU B C 1
ATOM 2770 O O . GLU B 1 149 ? 5.628 5.494 -5.822 1.00 29.51 141 GLU B O 1
ATOM 2776 N N . ARG B 1 150 ? 4.846 5.687 -7.953 1.00 26.82 142 ARG B N 1
ATOM 2777 C CA . ARG B 1 150 ? 5.417 7.003 -8.204 1.00 27.50 142 ARG B CA 1
ATOM 2778 C C . ARG B 1 150 ? 4.340 8.031 -8.565 1.00 26.60 142 ARG B C 1
ATOM 2779 O O . ARG B 1 150 ? 4.621 9.113 -9.150 1.00 24.36 142 ARG B O 1
ATOM 2787 N N . ALA B 1 151 ? 3.101 7.702 -8.221 1.00 27.03 143 ALA B N 1
ATOM 2788 C CA . ALA B 1 151 ? 1.950 8.522 -8.617 1.00 27.55 143 ALA B CA 1
ATOM 2789 C C . ALA B 1 151 ? 2.230 9.998 -8.292 1.00 28.12 143 ALA B C 1
ATOM 2790 O O . ALA B 1 151 ? 2.279 10.873 -9.163 1.00 25.28 143 ALA B O 1
ATOM 2792 N N . LEU B 1 152 ? 2.469 10.245 -7.014 1.00 27.38 144 LEU B N 1
ATOM 2793 C CA . LEU B 1 152 ? 2.618 11.604 -6.534 1.00 29.67 144 LEU B CA 1
ATOM 2794 C C . LEU B 1 152 ? 3.877 12.233 -7.049 1.00 29.89 144 LEU B C 1
ATOM 2795 O O . LEU B 1 152 ? 3.903 13.429 -7.382 1.00 29.63 144 LEU B O 1
ATOM 2800 N N . ASP B 1 153 ? 4.923 11.426 -7.078 1.00 28.43 145 ASP B N 1
ATOM 2801 C CA . ASP B 1 153 ? 6.162 11.817 -7.682 1.00 30.89 145 ASP B CA 1
ATOM 2802 C C . ASP B 1 153 ? 5.978 12.353 -9.101 1.00 29.63 145 ASP B C 1
ATOM 2803 O O . ASP B 1 153 ? 6.485 13.403 -9.430 1.00 27.78 145 ASP B O 1
ATOM 2808 N N . VAL B 1 154 ? 5.264 11.598 -9.929 1.00 27.38 146 VAL B N 1
ATOM 2809 C CA . VAL B 1 154 ? 5.014 12.026 -11.314 1.00 28.10 146 VAL B CA 1
ATOM 2810 C C . VAL B 1 154 ? 4.218 13.344 -11.372 1.00 25.36 146 VAL B C 1
ATOM 2811 O O . VAL B 1 154 ? 4.552 14.255 -12.129 1.00 24.30 146 VAL B O 1
ATOM 2815 N N . ILE B 1 155 ? 3.182 13.454 -10.550 1.00 25.94 147 ILE B N 1
ATOM 2816 C CA . ILE B 1 155 ? 2.308 14.631 -10.593 1.00 24.58 147 ILE B CA 1
ATOM 2817 C C . ILE B 1 155 ? 3.098 15.864 -10.186 1.00 24.83 147 ILE B C 1
ATOM 2818 O O . ILE B 1 155 ? 2.953 16.923 -10.799 1.00 25.21 147 ILE B O 1
ATOM 2823 N N . GLY B 1 156 ? 3.965 15.725 -9.188 1.00 24.27 148 GLY B N 1
ATOM 2824 C CA . GLY B 1 156 ? 4.850 16.827 -8.776 1.00 24.77 148 GLY B CA 1
ATOM 2825 C C . GLY B 1 156 ? 5.856 17.246 -9.825 1.00 25.82 148 GLY B C 1
ATOM 2826 O O . GLY B 1 156 ? 6.112 18.442 -10.000 1.00 25.02 148 GLY B O 1
ATOM 2827 N N . ASP B 1 157 ? 6.416 16.271 -10.549 1.00 27.13 149 ASP B N 1
ATOM 2828 C CA . ASP B 1 157 ? 7.378 16.567 -11.633 1.00 27.96 149 ASP B CA 1
ATOM 2829 C C . ASP B 1 157 ? 6.679 17.328 -12.756 1.00 25.40 149 ASP B C 1
ATOM 2830 O O . ASP B 1 157 ? 7.226 18.266 -13.297 1.00 23.48 149 ASP B O 1
ATOM 2835 N N . GLN B 1 158 ? 5.467 16.899 -13.101 1.00 24.37 150 GLN B N 1
ATOM 2836 C CA . GLN B 1 158 ? 4.668 17.546 -14.128 1.00 23.59 150 GLN B CA 1
ATOM 2837 C C . GLN B 1 158 ? 4.262 18.956 -13.717 1.00 23.78 150 GLN B C 1
ATOM 2838 O O . GLN B 1 158 ? 4.356 19.889 -14.489 1.00 24.23 150 GLN B O 1
ATOM 2844 N N . LEU B 1 159 ? 3.784 19.120 -12.496 1.00 24.02 151 LEU B N 1
ATOM 2845 C CA . LEU B 1 159 ? 3.438 20.449 -12.017 1.00 24.83 151 LEU B CA 1
ATOM 2846 C C . LEU B 1 159 ? 4.646 21.386 -12.018 1.00 25.40 151 LEU B C 1
ATOM 2847 O O . LEU B 1 159 ? 4.572 22.554 -12.476 1.00 24.29 151 LEU B O 1
ATOM 2852 N N . SER B 1 160 ? 5.741 20.883 -11.461 1.00 26.29 152 SER B N 1
ATOM 2853 C CA . SER B 1 160 ? 6.977 21.644 -11.392 1.00 27.23 152 SER B CA 1
ATOM 2854 C C . SER B 1 160 ? 7.535 22.020 -12.772 1.00 26.80 152 SER B C 1
ATOM 2855 O O . SER B 1 160 ? 7.974 23.134 -12.939 1.00 25.98 152 SER B O 1
ATOM 2858 N N . GLY B 1 161 ? 7.538 21.105 -13.752 1.00 25.97 153 GLY B N 1
ATOM 2859 C CA . GLY B 1 161 ? 8.123 21.391 -15.074 1.00 24.61 153 GLY B CA 1
ATOM 2860 C C . GLY B 1 161 ? 7.130 21.993 -16.071 1.00 25.07 153 GLY B C 1
ATOM 2861 O O . GLY B 1 161 ? 7.525 22.736 -16.957 1.00 24.74 153 GLY B O 1
ATOM 2862 N N . SER B 1 162 ? 5.833 21.705 -15.939 1.00 23.04 154 SER B N 1
ATOM 2863 C CA . SER B 1 162 ? 4.863 22.287 -16.865 1.00 23.14 154 SER B CA 1
ATOM 2864 C C . SER B 1 162 ? 4.480 23.746 -16.610 1.00 23.16 154 SER B C 1
ATOM 2865 O O . SER B 1 162 ? 4.071 24.415 -17.528 1.00 23.22 154 SER B O 1
ATOM 2868 N N . LEU B 1 163 ? 4.549 24.203 -15.353 1.00 23.16 155 LEU B N 1
ATOM 2869 C CA . LEU B 1 163 ? 4.138 25.545 -14.969 1.00 24.18 155 LEU B CA 1
ATOM 2870 C C . LEU B 1 163 ? 5.334 26.535 -14.916 1.00 24.26 155 LEU B C 1
ATOM 2871 O O . LEU B 1 163 ? 6.369 26.251 -14.305 1.00 23.19 155 LEU B O 1
ATOM 2876 N N . PRO B 1 164 ? 5.198 27.694 -15.579 1.00 25.04 156 PRO B N 1
ATOM 2877 C CA . PRO B 1 164 ? 6.171 28.793 -15.384 1.00 25.53 156 PRO B CA 1
ATOM 2878 C C . PRO B 1 164 ? 6.064 29.493 -14.012 1.00 25.72 156 PRO B C 1
ATOM 2879 O O . PRO B 1 164 ? 5.132 29.258 -13.244 1.00 24.97 156 PRO B O 1
ATOM 2883 N N . ASP B 1 165 ? 7.039 30.349 -13.727 1.00 27.82 157 ASP B N 1
ATOM 2884 C CA . ASP B 1 165 ? 7.127 31.035 -12.435 1.00 30.28 157 ASP B CA 1
ATOM 2885 C C . ASP B 1 165 ? 6.033 32.076 -12.279 1.00 28.85 157 ASP B C 1
ATOM 2886 O O . ASP B 1 165 ? 5.608 32.397 -11.147 1.00 29.96 157 ASP B O 1
ATOM 2891 N N . GLY B 1 166 ? 5.618 32.650 -13.400 1.00 26.56 158 GLY B N 1
ATOM 2892 C CA . GLY B 1 166 ? 4.530 33.637 -13.404 1.00 27.16 158 GLY B CA 1
ATOM 2893 C C . GLY B 1 166 ? 3.117 33.092 -13.246 1.00 26.04 158 GLY B C 1
ATOM 2894 O O . GLY B 1 166 ? 2.152 33.742 -13.623 1.00 26.30 158 GLY B O 1
ATOM 2895 N N . VAL B 1 167 ? 2.935 31.925 -12.663 1.00 25.18 159 VAL B N 1
ATOM 2896 C CA . VAL B 1 167 ? 1.558 31.485 -12.445 1.00 26.08 159 VAL B CA 1
ATOM 2897 C C . VAL B 1 167 ? 0.830 32.448 -11.500 1.00 27.20 159 VAL B C 1
ATOM 2898 O O . VAL B 1 167 ? 1.428 32.870 -10.491 1.00 27.12 159 VAL B O 1
ATOM 2902 N N . THR B 1 168 ? -0.424 32.792 -11.840 1.00 26.45 160 THR B N 1
ATOM 2903 C CA . THR B 1 168 ? -1.362 33.513 -10.958 1.00 26.48 160 THR B CA 1
ATOM 2904 C C . THR B 1 168 ? -2.657 32.712 -10.882 1.00 27.69 160 THR B C 1
ATOM 2905 O O . THR B 1 168 ? -2.897 31.843 -11.717 1.00 25.62 160 THR B O 1
ATOM 2909 N N . ALA B 1 169 ? -3.529 33.033 -9.921 1.00 28.92 161 ALA B N 1
ATOM 2910 C CA . ALA B 1 169 ? -4.800 32.337 -9.789 1.00 28.02 161 ALA B CA 1
ATOM 2911 C C . ALA B 1 169 ? -5.717 32.678 -10.942 1.00 27.21 161 ALA B C 1
ATOM 2912 O O . ALA B 1 169 ? -6.690 31.997 -11.171 1.00 25.39 161 ALA B O 1
ATOM 2914 N N . GLU B 1 170 ? -5.415 33.740 -11.654 1.00 26.86 162 GLU B N 1
ATOM 2915 C CA . GLU B 1 170 ? -6.274 34.244 -12.692 1.00 29.64 162 GLU B CA 1
ATOM 2916 C C . GLU B 1 170 ? -5.782 33.778 -14.075 1.00 28.81 162 GLU B C 1
ATOM 2917 O O . GLU B 1 170 ? -6.507 33.859 -15.043 1.00 28.84 162 GLU B O 1
ATOM 2923 N N . ASN B 1 171 ? -4.531 33.356 -14.188 1.00 26.64 163 ASN B N 1
ATOM 2924 C CA . ASN B 1 171 ? -4.004 33.038 -15.515 1.00 25.72 163 ASN B CA 1
ATOM 2925 C C . ASN B 1 171 ? -3.834 31.550 -15.758 1.00 24.58 163 ASN B C 1
ATOM 2926 O O . ASN B 1 171 ? -3.676 31.145 -16.904 1.00 22.53 163 ASN B O 1
ATOM 2931 N N . THR B 1 172 ? -3.995 30.752 -14.692 1.00 23.63 164 THR B N 1
ATOM 2932 C CA . THR B 1 172 ? -3.748 29.326 -14.732 1.00 22.92 164 THR B CA 1
ATOM 2933 C C . THR B 1 172 ? -4.807 28.548 -13.973 1.00 22.77 164 THR B C 1
ATOM 2934 O O . THR B 1 172 ? -5.205 28.931 -12.859 1.00 20.17 164 THR B O 1
ATOM 2938 N N . ILE B 1 173 ? -5.257 27.459 -14.601 1.00 21.77 165 ILE B N 1
ATOM 2939 C CA . ILE B 1 173 ? -6.138 26.465 -13.998 1.00 21.05 165 ILE B CA 1
ATOM 2940 C C . ILE B 1 173 ? -5.501 25.098 -14.185 1.00 22.68 165 ILE B C 1
ATOM 2941 O O . ILE B 1 173 ? -4.973 24.794 -15.284 1.00 21.55 165 ILE B O 1
ATOM 2946 N N . ILE B 1 174 ? -5.471 24.315 -13.109 1.00 20.63 166 ILE B N 1
ATOM 2947 C CA . ILE B 1 174 ? -4.901 23.003 -13.189 1.00 22.13 166 ILE B CA 1
ATOM 2948 C C . ILE B 1 174 ? -5.999 21.961 -13.312 1.00 21.95 166 ILE B C 1
ATOM 2949 O O . ILE B 1 174 ? -6.971 22.039 -12.583 1.00 24.83 166 ILE B O 1
ATOM 2954 N N . ALA B 1 175 ? -5.829 20.979 -14.197 1.00 20.56 167 ALA B N 1
ATOM 2955 C CA . ALA B 1 175 ? -6.707 19.826 -14.230 1.00 20.77 167 ALA B CA 1
ATOM 2956 C C . ALA B 1 175 ? -5.919 18.532 -14.026 1.00 21.22 167 ALA B C 1
ATOM 2957 O O . ALA B 1 175 ? -4.902 18.289 -14.708 1.00 21.04 167 ALA B O 1
ATOM 2959 N N . TYR B 1 176 ? -6.415 17.709 -13.094 1.00 20.37 168 TYR B N 1
ATOM 2960 C CA . TYR B 1 176 ? -5.869 16.404 -12.804 1.00 20.76 168 TYR B CA 1
ATOM 2961 C C . TYR B 1 176 ? -6.596 15.311 -13.606 1.00 20.65 168 TYR B C 1
ATOM 2962 O O . TYR B 1 176 ? -7.830 15.129 -13.498 1.00 19.66 168 TYR B O 1
ATOM 2971 N N . GLU B 1 177 ? -5.827 14.593 -14.428 1.00 20.76 169 GLU B N 1
ATOM 2972 C CA . GLU B 1 177 ? -6.349 13.494 -15.217 1.00 20.85 169 GLU B CA 1
ATOM 2973 C C . GLU B 1 177 ? -5.833 12.181 -14.626 1.00 20.81 169 GLU B C 1
ATOM 2974 O O . GLU B 1 177 ? -4.600 11.914 -14.662 1.00 20.48 169 GLU B O 1
ATOM 2980 N N . PRO B 1 178 ? -6.752 11.357 -14.080 1.00 20.88 170 PRO B N 1
ATOM 2981 C CA . PRO B 1 178 ? -6.349 10.056 -13.610 1.00 20.38 170 PRO B CA 1
ATOM 2982 C C . PRO B 1 178 ? -6.222 9.111 -14.783 1.00 20.18 170 PRO B C 1
ATOM 2983 O O . PRO B 1 178 ? -7.090 8.304 -15.019 1.00 19.27 170 PRO B O 1
ATOM 2987 N N . VAL B 1 179 ? -5.109 9.259 -15.515 1.00 21.43 171 VAL B N 1
ATOM 2988 C CA . VAL B 1 179 ? -4.834 8.607 -16.820 1.00 21.48 171 VAL B CA 1
ATOM 2989 C C . VAL B 1 179 ? -4.833 7.115 -16.591 1.00 22.42 171 VAL B C 1
ATOM 2990 O O . VAL B 1 179 ? -5.246 6.337 -17.450 1.00 20.42 171 VAL B O 1
ATOM 2994 N N . TRP B 1 180 ? -4.436 6.737 -15.375 1.00 23.64 172 TRP B N 1
ATOM 2995 C CA . TRP B 1 180 ? -4.380 5.334 -15.025 1.00 25.87 172 TRP B CA 1
ATOM 2996 C C . TRP B 1 180 ? -5.739 4.635 -15.125 1.00 26.64 172 TRP B C 1
ATOM 2997 O O . TRP B 1 180 ? -5.776 3.427 -15.279 1.00 26.72 172 TRP B O 1
ATOM 3008 N N . ALA B 1 181 ? -6.824 5.388 -14.942 1.00 25.02 173 ALA B N 1
ATOM 3009 C CA . ALA B 1 181 ? -8.179 4.835 -14.964 1.00 26.73 173 ALA B CA 1
ATOM 3010 C C . ALA B 1 181 ? -8.720 4.648 -16.388 1.00 27.15 173 ALA B C 1
ATOM 3011 O O . ALA B 1 181 ? -9.671 3.914 -16.588 1.00 25.67 173 ALA B O 1
ATOM 3013 N N . ILE B 1 182 ? -8.083 5.260 -17.381 1.00 27.78 174 ILE B N 1
ATOM 3014 C CA . ILE B 1 182 ? -8.636 5.229 -18.724 1.00 29.81 174 ILE B CA 1
ATOM 3015 C C . ILE B 1 182 ? -8.618 3.805 -19.291 1.00 29.62 174 ILE B C 1
ATOM 3016 O O . ILE B 1 182 ? -7.636 3.091 -19.180 1.00 29.03 174 ILE B O 1
ATOM 3021 N N . GLY B 1 183 ? -9.743 3.370 -19.846 1.00 31.04 175 GLY B N 1
ATOM 3022 C CA . GLY B 1 183 ? -9.833 2.008 -20.415 1.00 31.25 175 GLY B CA 1
ATOM 3023 C C . GLY B 1 183 ? -10.057 0.852 -19.448 1.00 31.06 175 GLY B C 1
ATOM 3024 O O . GLY B 1 183 ? -10.082 -0.300 -19.879 1.00 35.77 175 GLY B O 1
ATOM 3025 N N . THR B 1 184 ? -10.209 1.119 -18.149 1.00 31.60 176 THR B N 1
ATOM 3026 C CA . THR B 1 184 ? -10.256 0.049 -17.161 1.00 31.57 176 THR B CA 1
ATOM 3027 C C . THR B 1 184 ? -11.669 -0.278 -16.839 1.00 31.80 176 THR B C 1
ATOM 3028 O O . THR B 1 184 ? -11.941 -1.374 -16.400 1.00 34.08 176 THR B O 1
ATOM 3032 N N . GLY B 1 185 ? -12.560 0.682 -17.023 1.00 32.22 177 GLY B N 1
ATOM 3033 C CA . GLY B 1 185 ? -13.915 0.564 -16.527 1.00 36.26 177 GLY B CA 1
ATOM 3034 C C . GLY B 1 185 ? -14.098 0.887 -15.037 1.00 36.77 177 GLY B C 1
ATOM 3035 O O . GLY B 1 185 ? -15.207 0.821 -14.511 1.00 38.45 177 GLY B O 1
ATOM 3036 N N . LEU B 1 186 ? -13.029 1.225 -14.347 1.00 38.91 178 LEU B N 1
ATOM 3037 C CA . LEU B 1 186 ? -13.129 1.640 -12.953 1.00 41.72 178 LEU B CA 1
ATOM 3038 C C . LEU B 1 186 ? -13.086 3.156 -12.975 1.00 40.16 178 LEU B C 1
ATOM 3039 O O . LEU B 1 186 ? -12.399 3.741 -13.793 1.00 36.19 178 LEU B O 1
ATOM 3044 N N . THR B 1 187 ? -13.832 3.807 -12.111 1.00 41.76 179 THR B N 1
ATOM 3045 C CA . THR B 1 187 ? -13.600 5.229 -11.911 1.00 43.50 179 THR B CA 1
ATOM 3046 C C . THR B 1 187 ? -12.929 5.341 -10.576 1.00 40.39 179 THR B C 1
ATOM 3047 O O . THR B 1 187 ? -13.263 4.580 -9.685 1.00 35.06 179 THR B O 1
ATOM 3051 N N . PRO B 1 188 ? -12.029 6.326 -10.426 1.00 36.28 180 PRO B N 1
ATOM 3052 C CA . PRO B 1 188 ? -11.400 6.608 -9.137 1.00 33.60 180 PRO B CA 1
ATOM 3053 C C . PRO B 1 188 ? -12.390 6.881 -8.027 1.00 31.25 180 PRO B C 1
ATOM 3054 O O . PRO B 1 188 ? -13.479 7.352 -8.261 1.00 29.95 180 PRO B O 1
ATOM 3058 N N . THR B 1 189 ? -11.973 6.624 -6.802 1.00 32.25 181 THR B N 1
ATOM 3059 C CA . THR B 1 189 ? -12.813 6.898 -5.676 1.00 32.92 181 THR B CA 1
ATOM 3060 C C . THR B 1 189 ? -12.599 8.289 -5.171 1.00 32.65 181 THR B C 1
ATOM 3061 O O . THR B 1 189 ? -11.633 8.959 -5.543 1.00 29.98 181 THR B O 1
ATOM 3065 N N . VAL B 1 190 ? -13.491 8.698 -4.275 1.00 34.45 182 VAL B N 1
ATOM 3066 C CA . VAL B 1 190 ? -13.318 9.960 -3.586 1.00 34.78 182 VAL B CA 1
ATOM 3067 C C . VAL B 1 190 ? -11.971 10.018 -2.887 1.00 32.24 182 VAL B C 1
ATOM 3068 O O . VAL B 1 190 ? -11.382 11.074 -2.860 1.00 32.44 182 VAL B O 1
ATOM 3072 N N . GLN B 1 191 ? -11.469 8.898 -2.370 1.00 30.84 183 GLN B N 1
ATOM 3073 C CA . GLN B 1 191 ? -10.155 8.863 -1.696 1.00 32.68 183 GLN B CA 1
ATOM 3074 C C . GLN B 1 191 ? -9.013 9.090 -2.675 1.00 31.79 183 GLN B C 1
ATOM 3075 O O . GLN B 1 191 ? -8.062 9.796 -2.343 1.00 28.35 183 GLN B O 1
ATOM 3081 N N . ASP B 1 192 ? -9.094 8.453 -3.852 1.00 28.13 184 ASP B N 1
ATOM 3082 C CA . ASP B 1 192 ? -8.139 8.761 -4.936 1.00 30.14 184 ASP B CA 1
ATOM 3083 C C . ASP B 1 192 ? -8.185 10.251 -5.342 1.00 27.59 184 ASP B C 1
ATOM 3084 O O . ASP B 1 192 ? -7.150 10.903 -5.414 1.00 28.19 184 ASP B O 1
ATOM 3089 N N . VAL B 1 193 ? -9.380 10.781 -5.581 1.00 25.51 185 VAL B N 1
ATOM 3090 C CA . VAL B 1 193 ? -9.507 12.176 -5.986 1.00 24.15 185 VAL B CA 1
ATOM 3091 C C . VAL B 1 193 ? -8.948 13.096 -4.899 1.00 26.25 185 VAL B C 1
ATOM 3092 O O . VAL B 1 193 ? -8.206 14.041 -5.218 1.00 22.97 185 VAL B O 1
ATOM 3096 N N . ARG B 1 194 ? -9.297 12.840 -3.620 1.00 26.04 186 ARG B N 1
ATOM 3097 C CA . ARG B 1 194 ? -8.793 13.677 -2.527 1.00 28.05 186 ARG B CA 1
ATOM 3098 C C . ARG B 1 194 ? -7.273 13.608 -2.426 1.00 27.07 186 ARG B C 1
ATOM 3099 O O . ARG B 1 194 ? -6.597 14.631 -2.312 1.00 27.58 186 ARG B O 1
ATOM 3107 N N . ALA B 1 195 ? -6.698 12.424 -2.495 1.00 25.89 187 ALA B N 1
ATOM 3108 C CA . ALA B 1 195 ? -5.248 12.347 -2.395 1.00 26.48 187 ALA B CA 1
ATOM 3109 C C . ALA B 1 195 ? -4.595 13.194 -3.488 1.00 26.56 187 ALA B C 1
ATOM 3110 O O . ALA B 1 195 ? -3.655 13.941 -3.212 1.00 27.39 187 ALA B O 1
ATOM 3112 N N . ALA B 1 196 ? -5.074 13.074 -4.729 1.00 25.82 188 ALA B N 1
ATOM 3113 C CA . ALA B 1 196 ? -4.457 13.794 -5.856 1.00 25.63 188 ALA B CA 1
ATOM 3114 C C . ALA B 1 196 ? -4.586 15.295 -5.675 1.00 25.32 188 ALA B C 1
ATOM 3115 O O . ALA B 1 196 ? -3.636 16.025 -5.867 1.00 24.39 188 ALA B O 1
ATOM 3117 N N . HIS B 1 197 ? -5.753 15.747 -5.237 1.00 25.13 189 HIS B N 1
ATOM 3118 C CA . HIS B 1 197 ? -6.021 17.184 -5.207 1.00 25.65 189 HIS B CA 1
ATOM 3119 C C . HIS B 1 197 ? -5.384 17.867 -4.001 1.00 26.12 189 HIS B C 1
ATOM 3120 O O . HIS B 1 197 ? -4.972 19.021 -4.100 1.00 24.38 189 HIS B O 1
ATOM 3127 N N . ALA B 1 198 ? -5.301 17.150 -2.884 1.00 24.99 190 ALA B N 1
ATOM 3128 C CA . ALA B 1 198 ? -4.617 17.625 -1.716 1.00 25.79 190 ALA B CA 1
ATOM 3129 C C . ALA B 1 198 ? -3.118 17.756 -2.004 1.00 25.74 190 ALA B C 1
ATOM 3130 O O . ALA B 1 198 ? -2.480 18.717 -1.558 1.00 25.77 190 ALA B O 1
ATOM 3132 N N . PHE B 1 199 ? -2.559 16.783 -2.731 1.00 25.79 191 PHE B N 1
ATOM 3133 C CA . PHE B 1 199 ? -1.152 16.821 -3.088 1.00 25.18 191 PHE B CA 1
ATOM 3134 C C . PHE B 1 199 ? -0.892 18.028 -4.019 1.00 25.52 191 PHE B C 1
ATOM 3135 O O . PHE B 1 199 ? 0.058 18.805 -3.810 1.00 23.35 191 PHE B O 1
ATOM 3143 N N . MET B 1 200 ? -1.756 18.222 -5.015 1.00 24.19 192 MET B N 1
ATOM 3144 C CA . MET B 1 200 ? -1.546 19.346 -5.925 1.00 23.85 192 MET B CA 1
ATOM 3145 C C . MET B 1 200 ? -1.592 20.656 -5.163 1.00 23.63 192 MET B C 1
ATOM 3146 O O . MET B 1 200 ? -0.735 21.498 -5.362 1.00 22.82 192 MET B O 1
ATOM 3151 N N . ARG B 1 201 ? -2.587 20.814 -4.291 1.00 24.51 193 ARG B N 1
ATOM 3152 C CA . ARG B 1 201 ? -2.743 22.039 -3.506 1.00 25.38 193 ARG B CA 1
ATOM 3153 C C . ARG B 1 201 ? -1.507 22.338 -2.668 1.00 25.65 193 ARG B C 1
ATOM 3154 O O . ARG B 1 201 ? -0.951 23.433 -2.755 1.00 26.12 193 ARG B O 1
ATOM 3162 N N . GLU B 1 202 ? -1.076 21.365 -1.884 1.00 25.29 194 GLU B N 1
ATOM 3163 C CA . GLU B 1 202 ? 0.179 21.477 -1.175 1.00 26.20 194 GLU B CA 1
ATOM 3164 C C . GLU B 1 202 ? 1.340 21.886 -2.066 1.00 26.94 194 GLU B C 1
ATOM 3165 O O . GLU B 1 202 ? 2.081 22.776 -1.718 1.00 26.93 194 GLU B O 1
ATOM 3167 N N . GLN B 1 203 ? 1.525 21.248 -3.209 1.00 27.28 195 GLN B N 1
ATOM 3168 C CA . GLN B 1 203 ? 2.674 21.591 -4.070 1.00 28.24 195 GLN B CA 1
ATOM 3169 C C . GLN B 1 203 ? 2.602 23.013 -4.603 1.00 27.08 195 GLN B C 1
ATOM 3170 O O . GLN B 1 203 ? 3.606 23.707 -4.644 1.00 26.36 195 GLN B O 1
ATOM 3176 N N . LEU B 1 204 ? 1.420 23.412 -5.058 1.00 25.85 196 LEU B N 1
ATOM 3177 C CA . LEU B 1 204 ? 1.203 24.776 -5.562 1.00 26.54 196 LEU B CA 1
ATOM 3178 C C . LEU B 1 204 ? 1.368 25.864 -4.467 1.00 27.74 196 LEU B C 1
ATOM 3179 O O . LEU B 1 204 ? 1.828 26.961 -4.764 1.00 26.51 196 LEU B O 1
ATOM 3184 N N . ILE B 1 205 ? 0.977 25.567 -3.224 1.00 27.20 197 ILE B N 1
ATOM 3185 C CA . ILE B 1 205 ? 1.166 26.534 -2.133 1.00 27.95 197 ILE B CA 1
ATOM 3186 C C . ILE B 1 205 ? 2.672 26.619 -1.846 1.00 29.63 197 ILE B C 1
ATOM 3187 O O . ILE B 1 205 ? 3.237 27.690 -1.747 1.00 30.15 197 ILE B O 1
ATOM 3192 N N . GLU B 1 206 ? 3.334 25.491 -1.797 1.00 30.45 198 GLU B N 1
ATOM 3193 C CA . GLU B 1 206 ? 4.766 25.483 -1.548 1.00 34.39 198 GLU B CA 1
ATOM 3194 C C . GLU B 1 206 ? 5.500 26.316 -2.601 1.00 32.45 198 GLU B C 1
ATOM 3195 O O . GLU B 1 206 ? 6.328 27.142 -2.254 1.00 30.33 198 GLU B O 1
ATOM 3201 N N . ARG B 1 207 ? 5.188 26.155 -3.888 1.00 30.38 199 ARG B N 1
ATOM 3202 C CA . ARG B 1 207 ? 5.874 26.955 -4.914 1.00 29.00 199 ARG B CA 1
ATOM 3203 C C . ARG B 1 207 ? 5.334 28.407 -5.016 1.00 28.43 199 ARG B C 1
ATOM 3204 O O . ARG B 1 207 ? 6.098 29.350 -5.043 1.00 28.57 199 ARG B O 1
ATOM 3212 N N . PHE B 1 208 ? 4.030 28.582 -5.100 1.00 28.50 200 PHE B N 1
ATOM 3213 C CA . PHE B 1 208 ? 3.484 29.895 -5.454 1.00 30.34 200 PHE B CA 1
ATOM 3214 C C . PHE B 1 208 ? 2.816 30.652 -4.284 1.00 31.15 200 PHE B C 1
ATOM 3215 O O . PHE B 1 208 ? 2.198 31.696 -4.502 1.00 31.38 200 PHE B O 1
ATOM 3223 N N . GLY B 1 209 ? 2.923 30.123 -3.068 1.00 32.42 201 GLY B N 1
ATOM 3224 C CA . GLY B 1 209 ? 2.292 30.756 -1.915 1.00 33.50 201 GLY B CA 1
ATOM 3225 C C . GLY B 1 209 ? 0.783 30.864 -2.062 1.00 35.17 201 GLY B C 1
ATOM 3226 O O . GLY B 1 209 ? 0.111 29.939 -2.573 1.00 34.09 201 GLY B O 1
ATOM 3227 N N . ALA B 1 210 ? 0.252 31.999 -1.616 1.00 35.90 202 ALA B N 1
ATOM 3228 C CA . ALA B 1 210 ? -1.184 32.255 -1.612 1.00 38.46 202 ALA B CA 1
ATOM 3229 C C . ALA B 1 210 ? -1.841 32.217 -2.995 1.00 39.15 202 ALA B C 1
ATOM 3230 O O . ALA B 1 210 ? -3.030 31.950 -3.087 1.00 46.02 202 ALA B O 1
ATOM 3232 N N . LYS B 1 211 ? -1.109 32.507 -4.060 1.00 38.96 203 LYS B N 1
ATOM 3233 C CA . LYS B 1 211 ? -1.648 32.322 -5.393 1.00 40.52 203 LYS B CA 1
ATOM 3234 C C . LYS B 1 211 ? -2.110 30.849 -5.530 1.00 40.55 203 LYS B C 1
ATOM 3235 O O . LYS B 1 211 ? -3.177 30.555 -6.083 1.00 37.38 203 LYS B O 1
ATOM 3241 N N . GLY B 1 212 ? -1.294 29.944 -4.993 1.00 39.48 204 GLY B N 1
ATOM 3242 C CA . GLY B 1 212 ? -1.496 28.519 -5.173 1.00 37.79 204 GLY B CA 1
ATOM 3243 C C . GLY B 1 212 ? -2.706 28.037 -4.418 1.00 35.97 204 GLY B C 1
ATOM 3244 O O . GLY B 1 212 ? -3.328 27.053 -4.820 1.00 32.37 204 GLY B O 1
ATOM 3245 N N . ALA B 1 213 ? -3.003 28.702 -3.294 1.00 33.75 205 ALA B N 1
ATOM 3246 C CA . ALA B 1 213 ? -4.184 28.390 -2.533 1.00 32.71 205 ALA B CA 1
ATOM 3247 C C . ALA B 1 213 ? -5.438 28.805 -3.258 1.00 32.60 205 ALA B C 1
ATOM 3248 O O . ALA B 1 213 ? -6.494 28.278 -2.968 1.00 33.30 205 ALA B O 1
ATOM 3250 N N . HIS B 1 214 ? -5.336 29.735 -4.210 1.00 32.12 206 HIS B N 1
ATOM 3251 C CA . HIS B 1 214 ? -6.495 30.202 -4.917 1.00 33.77 206 HIS B CA 1
ATOM 3252 C C . HIS B 1 214 ? -6.590 29.590 -6.303 1.00 30.82 206 HIS B C 1
ATOM 3253 O O . HIS B 1 214 ? -7.520 29.869 -6.989 1.00 29.07 206 HIS B O 1
ATOM 3260 N N . LEU B 1 215 ? -5.629 28.774 -6.707 1.00 29.37 207 LEU B N 1
ATOM 3261 C CA . LEU B 1 215 ? -5.630 28.216 -8.042 1.00 29.49 207 LEU B CA 1
ATOM 3262 C C . LEU B 1 215 ? -6.808 27.241 -8.151 1.00 26.71 207 LEU B C 1
ATOM 3263 O O . LEU B 1 215 ? -7.021 26.460 -7.252 1.00 25.55 207 LEU B O 1
ATOM 3268 N N . ARG B 1 216 ? -7.603 27.357 -9.195 1.00 24.42 208 ARG B N 1
ATOM 3269 C CA . ARG B 1 216 ? -8.659 26.366 -9.475 1.00 25.20 208 ARG B CA 1
ATOM 3270 C C . ARG B 1 216 ? -8.051 25.027 -9.886 1.00 23.82 208 ARG B C 1
ATOM 3271 O O . ARG B 1 216 ? -7.246 24.958 -10.826 1.00 25.87 208 ARG B O 1
ATOM 3279 N N . LEU B 1 217 ? -8.376 23.994 -9.133 1.00 22.46 209 LEU B N 1
ATOM 3280 C CA . LEU B 1 217 ? -7.959 22.609 -9.397 1.00 22.94 209 LEU B CA 1
ATOM 3281 C C . LEU B 1 217 ? -9.173 21.797 -9.901 1.00 21.90 209 LEU B C 1
ATOM 3282 O O . LEU B 1 217 ? -10.100 21.509 -9.148 1.00 20.71 209 LEU B O 1
ATOM 3287 N N . LEU B 1 218 ? -9.190 21.481 -11.184 1.00 20.22 210 LEU B N 1
ATOM 3288 C CA . LEU B 1 218 ? -10.298 20.764 -11.747 1.00 20.52 210 LEU B CA 1
ATOM 3289 C C . LEU B 1 218 ? -10.047 19.269 -11.714 1.00 20.84 210 LEU B C 1
ATOM 3290 O O . LEU B 1 218 ? -8.940 18.806 -11.952 1.00 21.01 210 LEU B O 1
ATOM 3295 N N . TYR B 1 219 ? -11.071 18.494 -11.416 1.00 20.87 211 TYR B N 1
ATOM 3296 C CA . TYR B 1 219 ? -10.935 17.063 -11.545 1.00 20.32 211 TYR B CA 1
ATOM 3297 C C . TYR B 1 219 ? -11.250 16.709 -12.989 1.00 20.45 211 TYR B C 1
ATOM 3298 O O . TYR B 1 219 ? -12.274 17.125 -13.508 1.00 20.37 211 TYR B O 1
ATOM 3307 N N . GLY B 1 220 ? -10.371 15.941 -13.614 1.00 21.29 212 GLY B N 1
ATOM 3308 C CA . GLY B 1 220 ? -10.458 15.615 -15.043 1.00 22.09 212 GLY B CA 1
ATOM 3309 C C . GLY B 1 220 ? -10.644 14.128 -15.341 1.00 22.92 212 GLY B C 1
ATOM 3310 O O . GLY B 1 220 ? -10.406 13.704 -16.451 1.00 23.98 212 GLY B O 1
ATOM 3311 N N . GLY B 1 221 ? -10.983 13.331 -14.338 1.00 23.79 213 GLY B N 1
ATOM 3312 C CA . GLY B 1 221 ? -11.362 11.931 -14.549 1.00 25.25 213 GLY B CA 1
ATOM 3313 C C . GLY B 1 221 ? -12.798 11.881 -15.060 1.00 27.90 213 GLY B C 1
ATOM 3314 O O . GLY B 1 221 ? -13.351 12.902 -15.474 1.00 27.02 213 GLY B O 1
ATOM 3315 N N . SER B 1 222 ? -13.402 10.701 -15.042 1.00 27.78 214 SER B N 1
ATOM 3316 C CA . SER B 1 222 ? -14.730 10.541 -15.595 1.00 29.99 214 SER B CA 1
ATOM 3317 C C . SER B 1 222 ? -15.711 11.268 -14.688 1.00 31.22 214 SER B C 1
ATOM 3318 O O . SER B 1 222 ? -15.892 10.901 -13.526 1.00 29.64 214 SER B O 1
ATOM 3321 N N . VAL B 1 223 ? -16.284 12.359 -15.185 1.00 31.84 215 VAL B N 1
ATOM 3322 C CA . VAL B 1 223 ? -17.303 13.082 -14.425 1.00 34.78 215 VAL B CA 1
ATOM 3323 C C . VAL B 1 223 ? -18.591 12.936 -15.231 1.00 36.78 215 VAL B C 1
ATOM 3324 O O . VAL B 1 223 ? -18.603 13.144 -16.467 1.00 36.56 215 VAL B O 1
ATOM 3328 N N . LYS B 1 224 ? -19.653 12.550 -14.545 1.00 36.36 216 LYS B N 1
ATOM 3329 C CA . LYS B 1 224 ? -20.931 12.300 -15.202 1.00 40.69 216 LYS B CA 1
ATOM 3330 C C . LYS B 1 224 ? -22.043 12.850 -14.329 1.00 40.97 216 LYS B C 1
ATOM 3331 O O . LYS B 1 224 ? -21.809 13.110 -13.134 1.00 39.46 216 LYS B O 1
ATOM 3337 N N . PRO B 1 225 ? -23.231 13.098 -14.930 1.00 38.78 217 PRO B N 1
ATOM 3338 C CA . PRO B 1 225 ? -24.394 13.373 -14.106 1.00 39.28 217 PRO B CA 1
ATOM 3339 C C . PRO B 1 225 ? -24.403 12.494 -12.839 1.00 38.56 217 PRO B C 1
ATOM 3340 O O . PRO B 1 225 ? -24.463 13.008 -11.728 1.00 38.60 217 PRO B O 1
ATOM 3344 N N . SER B 1 226 ? -24.247 11.196 -13.046 1.00 38.65 218 SER B N 1
ATOM 3345 C CA . SER B 1 226 ? -24.248 10.162 -12.012 1.00 40.37 218 SER B CA 1
ATOM 3346 C C . SER B 1 226 ? -23.358 10.404 -10.797 1.00 38.98 218 SER B C 1
ATOM 3347 O O . SER B 1 226 ? -23.664 9.942 -9.704 1.00 37.54 218 SER B O 1
ATOM 3350 N N . ASN B 1 227 ? -22.206 11.041 -11.005 1.00 36.92 219 ASN B N 1
ATOM 3351 C CA . ASN B 1 227 ? -21.169 11.046 -9.968 1.00 36.32 219 ASN B CA 1
ATOM 3352 C C . ASN B 1 227 ? -20.579 12.412 -9.603 1.00 34.19 219 ASN B C 1
ATOM 3353 O O . ASN B 1 227 ? -19.787 12.516 -8.657 1.00 33.90 219 ASN B O 1
ATOM 3358 N N . ALA B 1 228 ? -21.040 13.453 -10.299 1.00 33.65 220 ALA B N 1
ATOM 3359 C CA . ALA B 1 228 ? -20.543 14.807 -10.109 1.00 35.26 220 ALA B CA 1
ATOM 3360 C C . ALA B 1 228 ? -20.745 15.313 -8.667 1.00 35.62 220 ALA B C 1
ATOM 3361 O O . ALA B 1 228 ? -19.887 15.976 -8.137 1.00 36.86 220 ALA B O 1
ATOM 3363 N N . ALA B 1 229 ? -21.855 14.980 -8.029 1.00 35.88 221 ALA B N 1
ATOM 3364 C CA . ALA B 1 229 ? -22.147 15.534 -6.700 1.00 36.44 221 ALA B CA 1
ATOM 3365 C C . ALA B 1 229 ? -21.065 15.143 -5.696 1.00 35.77 221 ALA B C 1
ATOM 3366 O O . ALA B 1 229 ? -20.481 16.014 -5.037 1.00 37.45 221 ALA B O 1
ATOM 3368 N N . GLU B 1 230 ? -20.761 13.857 -5.644 1.00 31.82 222 GLU B N 1
ATOM 3369 C CA . GLU B 1 230 ? -19.680 13.329 -4.816 1.00 33.84 222 GLU B CA 1
ATOM 3370 C C . GLU B 1 230 ? -18.227 13.836 -5.169 1.00 35.22 222 GLU B C 1
ATOM 3371 O O . GLU B 1 230 ? -17.466 14.269 -4.283 1.00 35.29 222 GLU B O 1
ATOM 3373 N N . LEU B 1 231 ? -17.837 13.766 -6.446 1.00 31.46 223 LEU B N 1
ATOM 3374 C CA . LEU B 1 231 ? -16.467 14.118 -6.822 1.00 31.04 223 LEU B CA 1
ATOM 3375 C C . LEU B 1 231 ? -16.221 15.610 -6.585 1.00 29.62 223 LEU B C 1
ATOM 3376 O O . LEU B 1 231 ? -15.177 16.013 -6.076 1.00 26.40 223 LEU B O 1
ATOM 3381 N N . LEU B 1 232 ? -17.210 16.420 -6.940 1.00 29.40 224 LEU B N 1
ATOM 3382 C CA . LEU B 1 232 ? -17.050 17.848 -6.924 1.00 31.85 224 LEU B CA 1
ATOM 3383 C C . LEU B 1 232 ? -17.171 18.463 -5.536 1.00 31.77 224 LEU B C 1
ATOM 3384 O O . LEU B 1 232 ? -16.809 19.597 -5.386 1.00 33.19 224 LEU B O 1
ATOM 3389 N N . GLY B 1 233 ? -17.665 17.717 -4.540 1.00 32.16 225 GLY B N 1
ATOM 3390 C CA . GLY B 1 233 ? -17.659 18.176 -3.150 1.00 32.40 225 GLY B CA 1
ATOM 3391 C C . GLY B 1 233 ? -16.378 17.807 -2.443 1.00 33.92 225 GLY B C 1
ATOM 3392 O O . GLY B 1 233 ? -16.223 18.065 -1.252 1.00 34.59 225 GLY B O 1
ATOM 3393 N N . VAL B 1 234 ? -15.447 17.167 -3.154 1.00 33.77 226 VAL B N 1
ATOM 3394 C CA . VAL B 1 234 ? -14.189 16.762 -2.540 1.00 32.61 226 VAL B CA 1
ATOM 3395 C C . VAL B 1 234 ? -13.363 18.017 -2.264 1.00 31.54 226 VAL B C 1
ATOM 3396 O O . VAL B 1 234 ? -13.243 18.877 -3.136 1.00 29.46 226 VAL B O 1
ATOM 3400 N N . ALA B 1 235 ? -12.772 18.109 -1.072 1.00 29.88 227 ALA B N 1
ATOM 3401 C CA . ALA B 1 235 ? -11.845 19.194 -0.750 1.00 31.18 227 ALA B CA 1
ATOM 3402 C C . ALA B 1 235 ? -10.779 19.372 -1.843 1.00 30.25 227 ALA B C 1
ATOM 3403 O O . ALA B 1 235 ? -10.219 18.402 -2.317 1.00 28.77 227 ALA B O 1
ATOM 3405 N N . ASP B 1 236 ? -10.528 20.626 -2.212 1.00 29.88 228 ASP B N 1
ATOM 3406 C CA . ASP B 1 236 ? -9.525 21.018 -3.191 1.00 26.80 228 ASP B CA 1
ATOM 3407 C C . ASP B 1 236 ? -9.876 20.683 -4.659 1.00 25.54 228 ASP B C 1
ATOM 3408 O O . ASP B 1 236 ? -9.039 20.796 -5.536 1.00 23.41 228 ASP B O 1
ATOM 3413 N N . VAL B 1 237 ? -11.120 20.288 -4.903 1.00 25.45 229 VAL B N 1
ATOM 3414 C CA . VAL B 1 237 ? -11.679 20.194 -6.237 1.00 23.89 229 VAL B CA 1
ATOM 3415 C C . VAL B 1 237 ? -12.559 21.424 -6.463 1.00 25.02 229 VAL B C 1
ATOM 3416 O O . VAL B 1 237 ? -13.518 21.659 -5.748 1.00 24.31 229 VAL B O 1
ATOM 3420 N N . ASP B 1 238 ? -12.219 22.224 -7.463 1.00 24.91 230 ASP B N 1
ATOM 3421 C CA . ASP B 1 238 ? -12.870 23.488 -7.698 1.00 25.40 230 ASP B CA 1
ATOM 3422 C C . ASP B 1 238 ? -13.619 23.432 -8.998 1.00 25.22 230 ASP B C 1
ATOM 3423 O O . ASP B 1 238 ? -13.901 24.472 -9.587 1.00 25.60 230 ASP B O 1
ATOM 3428 N N . GLY B 1 239 ? -13.899 22.212 -9.468 1.00 24.64 231 GLY B N 1
ATOM 3429 C CA . GLY B 1 239 ? -14.689 22.018 -10.656 1.00 22.52 231 GLY B CA 1
ATOM 3430 C C . GLY B 1 239 ? -14.143 20.827 -11.412 1.00 22.57 231 GLY B C 1
ATOM 3431 O O . GLY B 1 239 ? -13.517 19.926 -10.832 1.00 22.13 231 GLY B O 1
ATOM 3432 N N . ALA B 1 240 ? -14.372 20.821 -12.719 1.00 21.08 232 ALA B N 1
ATOM 3433 C CA . ALA B 1 240 ? -14.153 19.638 -13.506 1.00 21.74 232 ALA B CA 1
ATOM 3434 C C . ALA B 1 240 ? -13.780 19.965 -14.919 1.00 20.37 232 ALA B C 1
ATOM 3435 O O . ALA B 1 240 ? -14.214 20.963 -15.450 1.00 19.72 232 ALA B O 1
ATOM 3437 N N . LEU B 1 241 ? -12.984 19.098 -15.522 1.00 20.77 233 LEU B N 1
ATOM 3438 C CA . LEU B 1 241 ? -12.717 19.167 -16.972 1.00 20.97 233 LEU B CA 1
ATOM 3439 C C . LEU B 1 241 ? -13.383 17.928 -17.471 1.00 20.70 233 LEU B C 1
ATOM 3440 O O . LEU B 1 241 ? -12.877 16.843 -17.237 1.00 21.57 233 LEU B O 1
ATOM 3445 N N . VAL B 1 242 ? -14.548 18.106 -18.067 1.00 20.67 234 VAL B N 1
ATOM 3446 C CA . VAL B 1 242 ? -15.455 17.027 -18.478 1.00 21.11 234 VAL B CA 1
ATOM 3447 C C . VAL B 1 242 ? -15.177 16.630 -19.936 1.00 21.34 234 VAL B C 1
ATOM 3448 O O . VAL B 1 242 ? -15.066 17.497 -20.829 1.00 19.78 234 VAL B O 1
ATOM 3452 N N . GLY B 1 243 ? -15.063 15.332 -20.160 1.00 21.68 235 GLY B N 1
ATOM 3453 C CA . GLY B 1 243 ? -14.899 14.728 -21.500 1.00 22.62 235 GLY B CA 1
ATOM 3454 C C . GLY B 1 243 ? -16.199 14.441 -22.226 1.00 23.56 235 GLY B C 1
ATOM 3455 O O . GLY B 1 243 ? -16.900 15.354 -22.684 1.00 24.97 235 GLY B O 1
ATOM 3456 N N . GLY B 1 244 ? -16.540 13.174 -22.360 1.00 25.68 236 GLY B N 1
ATOM 3457 C CA . GLY B 1 244 ? -17.718 12.769 -23.131 1.00 25.98 236 GLY B CA 1
ATOM 3458 C C . GLY B 1 244 ? -19.024 13.477 -22.748 1.00 27.07 236 GLY B C 1
ATOM 3459 O O . GLY B 1 244 ? -19.817 13.849 -23.617 1.00 26.92 236 GLY B O 1
ATOM 3460 N N . ALA B 1 245 ? -19.223 13.674 -21.449 1.00 26.18 237 ALA B N 1
ATOM 3461 C CA . ALA B 1 245 ? -20.405 14.297 -20.911 1.00 28.53 237 ALA B CA 1
ATOM 3462 C C . ALA B 1 245 ? -20.552 15.799 -21.227 1.00 31.09 237 ALA B C 1
ATOM 3463 O O . ALA B 1 245 ? -21.568 16.391 -20.844 1.00 34.14 237 ALA B O 1
ATOM 3465 N N . SER B 1 246 ? -19.556 16.406 -21.900 1.00 28.10 238 SER B N 1
ATOM 3466 C CA . SER B 1 246 ? -19.662 17.780 -22.348 1.00 25.79 238 SER B CA 1
ATOM 3467 C C . SER B 1 246 ? -20.223 17.883 -23.744 1.00 24.89 238 SER B C 1
ATOM 3468 O O . SER B 1 246 ? -20.614 18.956 -24.138 1.00 23.28 238 SER B O 1
ATOM 3471 N N . LEU B 1 247 ? -20.324 16.763 -24.457 1.00 26.45 239 LEU B N 1
ATOM 3472 C CA . LEU B 1 247 ? -20.784 16.738 -25.865 1.00 27.99 239 LEU B CA 1
ATOM 3473 C C . LEU B 1 247 ? -22.262 16.971 -26.042 1.00 28.53 239 LEU B C 1
ATOM 3474 O O . LEU B 1 247 ? -22.699 17.431 -27.121 1.00 28.34 239 LEU B O 1
ATOM 3479 N N . LYS B 1 248 ? -23.034 16.684 -24.998 1.00 26.93 240 LYS B N 1
ATOM 3480 C CA . LYS B 1 248 ? -24.466 16.917 -25.051 1.00 27.95 240 LYS B CA 1
ATOM 3481 C C . LYS B 1 248 ? -24.823 17.872 -23.945 1.00 28.88 240 LYS B C 1
ATOM 3482 O O . LYS B 1 248 ? -24.414 17.665 -22.791 1.00 28.76 240 LYS B O 1
ATOM 3484 N N . ALA B 1 249 ? -25.611 18.888 -24.288 1.00 27.06 241 ALA B N 1
ATOM 3485 C CA . ALA B 1 249 ? -25.907 19.952 -23.384 1.00 28.29 241 ALA B CA 1
ATOM 3486 C C . ALA B 1 249 ? -26.506 19.441 -22.096 1.00 29.37 241 ALA B C 1
ATOM 3487 O O . ALA B 1 249 ? -26.120 19.893 -21.025 1.00 29.70 241 ALA B O 1
ATOM 3489 N N . ALA B 1 250 ? -27.412 18.456 -22.202 1.00 30.34 242 ALA B N 1
ATOM 3490 C CA . ALA B 1 250 ? -28.178 17.996 -21.063 1.00 31.21 242 ALA B CA 1
ATOM 3491 C C . ALA B 1 250 ? -27.217 17.307 -20.093 1.00 29.92 242 ALA B C 1
ATOM 3492 O O . ALA B 1 250 ? -27.338 17.445 -18.892 1.00 30.82 242 ALA B O 1
ATOM 3494 N N . ASP B 1 251 ? -26.208 16.616 -20.600 1.00 29.73 243 ASP B N 1
ATOM 3495 C CA . ASP B 1 251 ? -25.245 15.976 -19.689 1.00 29.33 243 ASP B CA 1
ATOM 3496 C C . ASP B 1 251 ? -24.377 17.023 -19.000 1.00 28.39 243 ASP B C 1
ATOM 3497 O O . ASP B 1 251 ? -24.110 16.949 -17.806 1.00 25.78 243 ASP B O 1
ATOM 3502 N N . PHE B 1 252 ? -23.973 18.036 -19.755 1.00 27.36 244 PHE B N 1
ATOM 3503 C CA . PHE B 1 252 ? -23.106 19.056 -19.209 1.00 25.91 244 PHE B CA 1
ATOM 3504 C C . PHE B 1 252 ? -23.829 19.795 -18.110 1.00 27.13 244 PHE B C 1
ATOM 3505 O O . PHE B 1 252 ? -23.231 20.059 -17.038 1.00 26.47 244 PHE B O 1
ATOM 3513 N N . LEU B 1 253 ? -25.113 20.109 -18.367 1.00 27.77 245 LEU B N 1
ATOM 3514 C CA . LEU B 1 253 ? -25.928 20.936 -17.463 1.00 28.18 245 LEU B CA 1
ATOM 3515 C C . LEU B 1 253 ? -26.258 20.175 -16.169 1.00 29.60 245 LEU B C 1
ATOM 3516 O O . LEU B 1 253 ? -26.329 20.763 -15.069 1.00 31.23 245 LEU B O 1
ATOM 3521 N N . ALA B 1 254 ? -26.498 18.880 -16.318 1.00 30.41 246 ALA B N 1
ATOM 3522 C CA . ALA B 1 254 ? -26.770 18.009 -15.172 1.00 32.34 246 ALA B CA 1
ATOM 3523 C C . ALA B 1 254 ? -25.535 17.947 -14.287 1.00 32.95 246 ALA B C 1
ATOM 3524 O O . ALA B 1 254 ? -25.655 18.068 -13.070 1.00 32.03 246 ALA B O 1
ATOM 3526 N N . ILE B 1 255 ? -24.337 17.859 -14.879 1.00 30.31 247 ILE B N 1
ATOM 3527 C CA . ILE B 1 255 ? -23.125 18.079 -14.066 1.00 30.03 247 ILE B CA 1
ATOM 3528 C C . ILE B 1 255 ? -23.112 19.442 -13.318 1.00 31.37 247 ILE B C 1
ATOM 3529 O O . ILE B 1 255 ? -22.876 19.490 -12.100 1.00 33.99 247 ILE B O 1
ATOM 3534 N N . CYS B 1 256 ? -23.333 20.541 -14.029 1.00 31.00 248 CYS B N 1
ATOM 3535 C CA . CYS B 1 256 ? -23.333 21.887 -13.427 1.00 30.97 248 CYS B CA 1
ATOM 3536 C C . CYS B 1 256 ? -24.323 22.057 -12.261 1.00 34.16 248 CYS B C 1
ATOM 3537 O O . CYS B 1 256 ? -23.987 22.668 -11.222 1.00 33.25 248 CYS B O 1
ATOM 3540 N N . GLU B 1 257 ? -25.527 21.518 -12.469 1.00 34.51 249 GLU B N 1
ATOM 3541 C CA . GLU B 1 257 ? -26.628 21.481 -11.483 1.00 38.62 249 GLU B CA 1
ATOM 3542 C C . GLU B 1 257 ? -26.202 20.962 -10.097 1.00 39.56 249 GLU B C 1
ATOM 3543 O O . GLU B 1 257 ? -26.836 21.271 -9.083 1.00 39.95 249 GLU B O 1
ATOM 3549 N N . THR B 1 258 ? -25.136 20.171 -10.062 1.00 40.16 250 THR B N 1
ATOM 3550 C CA . THR B 1 258 ? -24.499 19.744 -8.819 1.00 40.22 250 THR B CA 1
ATOM 3551 C C . THR B 1 258 ? -24.260 20.922 -7.886 1.00 40.27 250 THR B C 1
ATOM 3552 O O . THR B 1 258 ? -24.304 20.769 -6.667 1.00 41.14 250 THR B O 1
ATOM 3556 N N . TYR B 1 259 ? -23.991 22.097 -8.453 1.00 38.93 251 TYR B N 1
ATOM 3557 C CA . TYR B 1 259 ? -23.755 23.272 -7.640 1.00 39.34 251 TYR B CA 1
ATOM 3558 C C . TYR B 1 259 ? -25.029 24.127 -7.368 1.00 44.04 251 TYR B C 1
ATOM 3559 O O . TYR B 1 259 ? -24.910 25.292 -7.025 1.00 44.41 251 TYR B O 1
ATOM 3568 N N . ARG B 1 260 ? -26.230 23.574 -7.526 1.00 47.39 252 ARG B N 1
ATOM 3569 C CA . ARG B 1 260 ? -27.433 24.213 -6.982 1.00 51.22 252 ARG B CA 1
ATOM 3570 C C . ARG B 1 260 ? -27.959 23.318 -5.865 1.00 52.77 252 ARG B C 1
ATOM 3571 O O . ARG B 1 260 ? -27.189 22.590 -5.226 1.00 55.82 252 ARG B O 1
ATOM 3573 N N . ILE C 1 13 ? -1.027 19.564 -68.416 1.00 51.68 5 ILE C N 1
ATOM 3574 C CA . ILE C 1 13 ? -1.427 19.665 -66.960 1.00 50.92 5 ILE C CA 1
ATOM 3575 C C . ILE C 1 13 ? -1.644 21.106 -66.520 1.00 44.74 5 ILE C C 1
ATOM 3576 O O . ILE C 1 13 ? -0.710 21.898 -66.525 1.00 43.66 5 ILE C O 1
ATOM 3581 N N . ARG C 1 14 ? -2.864 21.403 -66.088 1.00 42.97 6 ARG C N 1
ATOM 3582 C CA . ARG C 1 14 ? -3.236 22.722 -65.570 1.00 44.56 6 ARG C CA 1
ATOM 3583 C C . ARG C 1 14 ? -2.388 23.088 -64.346 1.00 40.91 6 ARG C C 1
ATOM 3584 O O . ARG C 1 14 ? -2.295 22.302 -63.409 1.00 46.91 6 ARG C O 1
ATOM 3592 N N . PRO C 1 15 ? -1.730 24.254 -64.359 1.00 36.90 7 PRO C N 1
ATOM 3593 C CA . PRO C 1 15 ? -0.862 24.584 -63.232 1.00 34.51 7 PRO C CA 1
ATOM 3594 C C . PRO C 1 15 ? -1.663 24.908 -61.974 1.00 33.11 7 PRO C C 1
ATOM 3595 O O . PRO C 1 15 ? -2.780 25.391 -62.075 1.00 29.88 7 PRO C O 1
ATOM 3599 N N . LEU C 1 16 ? -1.087 24.651 -60.803 1.00 31.88 8 LEU C N 1
ATOM 3600 C CA . LEU C 1 16 ? -1.731 25.034 -59.550 1.00 31.08 8 LEU C CA 1
ATOM 3601 C C . LEU C 1 16 ? -0.727 25.782 -58.656 1.00 30.14 8 LEU C C 1
ATOM 3602 O O . LEU C 1 16 ? 0.388 25.313 -58.440 1.00 30.76 8 LEU C O 1
ATOM 3607 N N . VAL C 1 17 ? -1.128 26.935 -58.130 1.00 28.69 9 VAL C N 1
ATOM 3608 C CA . VAL C 1 17 ? -0.271 27.704 -57.224 1.00 27.94 9 VAL C CA 1
ATOM 3609 C C . VAL C 1 17 ? -0.980 27.682 -55.889 1.00 27.04 9 VAL C C 1
ATOM 3610 O O . VAL C 1 17 ? -2.099 28.165 -55.757 1.00 26.57 9 VAL C O 1
ATOM 3614 N N . ALA C 1 18 ? -0.334 27.065 -54.911 1.00 25.68 10 ALA C N 1
ATOM 3615 C CA . ALA C 1 18 ? -0.932 26.889 -53.613 1.00 24.47 10 ALA C CA 1
ATOM 3616 C C . ALA C 1 18 ? -0.134 27.720 -52.630 1.00 24.37 10 ALA C C 1
ATOM 3617 O O . ALA C 1 18 ? 1.112 27.701 -52.633 1.00 25.16 10 ALA C O 1
ATOM 3619 N N . GLY C 1 19 ? -0.841 28.473 -51.811 1.00 22.88 11 GLY C N 1
ATOM 3620 C CA . GLY C 1 19 ? -0.209 29.194 -50.739 1.00 23.60 11 GLY C CA 1
ATOM 3621 C C . GLY C 1 19 ? -0.245 28.438 -49.418 1.00 22.87 11 GLY C C 1
ATOM 3622 O O . GLY C 1 19 ? -1.276 27.907 -49.048 1.00 27.09 11 GLY C O 1
ATOM 3623 N N . ASN C 1 20 ? 0.874 28.367 -48.718 1.00 21.75 12 ASN C N 1
ATOM 3624 C CA . ASN C 1 20 ? 0.908 27.786 -47.375 1.00 20.41 12 ASN C CA 1
ATOM 3625 C C . ASN C 1 20 ? 1.186 28.885 -46.364 1.00 20.22 12 ASN C C 1
ATOM 3626 O O . ASN C 1 20 ? 2.309 29.326 -46.224 1.00 20.33 12 ASN C O 1
ATOM 3631 N N . TRP C 1 21 ? 0.148 29.363 -45.690 1.00 21.01 13 TRP C N 1
ATOM 3632 C CA . TRP C 1 21 ? 0.292 30.476 -44.745 1.00 21.35 13 TRP C CA 1
ATOM 3633 C C . TRP C 1 21 ? 1.027 30.028 -43.472 1.00 20.78 13 TRP C C 1
ATOM 3634 O O . TRP C 1 21 ? 1.481 30.876 -42.660 1.00 19.99 13 TRP C O 1
ATOM 3645 N N . LYS C 1 22 ? 1.121 28.718 -43.292 1.00 18.30 14 LYS C N 1
ATOM 3646 C CA . LYS C 1 22 ? 1.734 28.124 -42.123 1.00 18.27 14 LYS C CA 1
ATOM 3647 C C . LYS C 1 22 ? 1.089 28.764 -40.927 1.00 17.69 14 LYS C C 1
ATOM 3648 O O . LYS C 1 22 ? -0.090 29.062 -40.999 1.00 17.35 14 LYS C O 1
ATOM 3654 N N . MET C 1 23 ? 1.822 29.053 -39.856 1.00 18.73 15 MET C N 1
ATOM 3655 C CA . MET C 1 23 ? 1.146 29.562 -38.617 1.00 19.12 15 MET C CA 1
ATOM 3656 C C . MET C 1 23 ? 1.152 31.121 -38.650 1.00 20.67 15 MET C C 1
ATOM 3657 O O . MET C 1 23 ? 1.884 31.783 -37.901 1.00 20.04 15 MET C O 1
ATOM 3662 N N . ASN C 1 24 ? 0.374 31.665 -39.589 1.00 21.82 16 ASN C N 1
ATOM 3663 C CA . ASN C 1 24 ? 0.164 33.120 -39.792 1.00 21.82 16 ASN C CA 1
ATOM 3664 C C . ASN C 1 24 ? -1.252 33.319 -40.298 1.00 22.03 16 ASN C C 1
ATOM 3665 O O . ASN C 1 24 ? -1.725 32.540 -41.111 1.00 24.32 16 ASN C O 1
ATOM 3670 N N . GLY C 1 25 ? -1.950 34.340 -39.843 1.00 22.13 17 GLY C N 1
ATOM 3671 C CA . GLY C 1 25 ? -3.261 34.659 -40.411 1.00 23.91 17 GLY C CA 1
ATOM 3672 C C . GLY C 1 25 ? -4.367 34.634 -39.386 1.00 24.92 17 GLY C C 1
ATOM 3673 O O . GLY C 1 25 ? -4.553 33.645 -38.662 1.00 26.06 17 GLY C O 1
ATOM 3674 N N . LYS C 1 26 ? -5.077 35.744 -39.295 1.00 25.26 18 LYS C N 1
ATOM 3675 C CA . LYS C 1 26 ? -6.192 35.904 -38.380 1.00 26.84 18 LYS C CA 1
ATOM 3676 C C . LYS C 1 26 ? -7.195 36.716 -39.159 1.00 28.79 18 LYS C C 1
ATOM 3677 O O . LYS C 1 26 ? -6.973 36.959 -40.392 1.00 25.35 18 LYS C O 1
ATOM 3683 N N . GLY C 1 27 ? -8.286 37.109 -38.478 1.00 28.30 19 GLY C N 1
ATOM 3684 C CA . GLY C 1 27 ? -9.361 37.907 -39.105 1.00 31.62 19 GLY C CA 1
ATOM 3685 C C . GLY C 1 27 ? -8.903 39.010 -40.053 1.00 32.44 19 GLY C C 1
ATOM 3686 O O . GLY C 1 27 ? -9.357 39.092 -41.181 1.00 32.08 19 GLY C O 1
ATOM 3687 N N . GLU C 1 28 ? -7.950 39.808 -39.592 1.00 35.05 20 GLU C N 1
ATOM 3688 C CA . GLU C 1 28 ? -7.403 40.911 -40.354 1.00 38.26 20 GLU C CA 1
ATOM 3689 C C . GLU C 1 28 ? -6.772 40.463 -41.680 1.00 34.29 20 GLU C C 1
ATOM 3690 O O . GLU C 1 28 ? -6.705 41.265 -42.574 1.00 33.90 20 GLU C O 1
ATOM 3696 N N . SER C 1 29 ? -6.348 39.208 -41.831 1.00 29.41 21 SER C N 1
ATOM 3697 C CA . SER C 1 29 ? -5.620 38.823 -43.063 1.00 28.89 21 SER C CA 1
ATOM 3698 C C . SER C 1 29 ? -6.540 38.452 -44.195 1.00 30.46 21 SER C C 1
ATOM 3699 O O . SER C 1 29 ? -6.099 38.337 -45.349 1.00 29.95 21 SER C O 1
ATOM 3702 N N . LEU C 1 30 ? -7.816 38.263 -43.890 1.00 31.61 22 LEU C N 1
ATOM 3703 C CA . LEU C 1 30 ? -8.806 37.940 -44.931 1.00 33.98 22 LEU C CA 1
ATOM 3704 C C . LEU C 1 30 ? -8.849 38.938 -46.115 1.00 33.81 22 LEU C C 1
ATOM 3705 O O . LEU C 1 30 ? -9.233 38.561 -47.239 1.00 32.76 22 LEU C O 1
ATOM 3710 N N . THR C 1 31 ? -8.429 40.180 -45.873 1.00 32.89 23 THR C N 1
ATOM 3711 C CA . THR C 1 31 ? -8.318 41.158 -46.934 1.00 35.80 23 THR C CA 1
ATOM 3712 C C . THR C 1 31 ? -7.347 40.666 -47.969 1.00 35.65 23 THR C C 1
ATOM 3713 O O . THR C 1 31 ? -7.572 40.876 -49.157 1.00 35.43 23 THR C O 1
ATOM 3717 N N . GLU C 1 32 ? -6.264 40.010 -47.533 1.00 33.84 24 GLU C N 1
ATOM 3718 C CA . GLU C 1 32 ? -5.308 39.451 -48.472 1.00 33.08 24 GLU C CA 1
ATOM 3719 C C . GLU C 1 32 ? -5.971 38.399 -49.356 1.00 33.46 24 GLU C C 1
ATOM 3720 O O . GLU C 1 32 ? -5.747 38.350 -50.559 1.00 28.99 24 GLU C O 1
ATOM 3726 N N . LEU C 1 33 ? -6.819 37.581 -48.750 1.00 33.87 25 LEU C N 1
ATOM 3727 C CA . LEU C 1 33 ? -7.555 36.570 -49.483 1.00 35.08 25 LEU C CA 1
ATOM 3728 C C . LEU C 1 33 ? -8.471 37.188 -50.518 1.00 33.43 25 LEU C C 1
ATOM 3729 O O . LEU C 1 33 ? -8.536 36.705 -51.633 1.00 33.21 25 LEU C O 1
ATOM 3734 N N . ARG C 1 34 ? -9.191 38.233 -50.148 1.00 34.12 26 ARG C N 1
ATOM 3735 C CA . ARG C 1 34 ? -10.084 38.890 -51.098 1.00 34.90 26 ARG C CA 1
ATOM 3736 C C . ARG C 1 34 ? -9.300 39.428 -52.268 1.00 32.91 26 ARG C C 1
ATOM 3737 O O . ARG C 1 34 ? -9.723 39.285 -53.416 1.00 34.63 26 ARG C O 1
ATOM 3745 N N . ALA C 1 35 ? -8.138 40.002 -51.980 1.00 31.36 27 ALA C N 1
ATOM 3746 C CA . ALA C 1 35 ? -7.270 40.564 -53.018 1.00 31.75 27 ALA C CA 1
ATOM 3747 C C . ALA C 1 35 ? -6.789 39.495 -54.004 1.00 33.85 27 ALA C C 1
ATOM 3748 O O . ALA C 1 35 ? -6.682 39.755 -55.209 1.00 37.35 27 ALA C O 1
ATOM 3750 N N . ILE C 1 36 ? -6.483 38.301 -53.504 1.00 32.26 28 ILE C N 1
ATOM 3751 C CA . ILE C 1 36 ? -5.968 37.237 -54.363 1.00 33.75 28 ILE C CA 1
ATOM 3752 C C . ILE C 1 36 ? -7.091 36.811 -55.314 1.00 34.62 28 ILE C C 1
ATOM 3753 O O . ILE C 1 36 ? -6.894 36.713 -56.536 1.00 33.61 28 ILE C O 1
ATOM 3758 N N . ALA C 1 37 ? -8.266 36.574 -54.742 1.00 33.19 29 ALA C N 1
ATOM 3759 C CA . ALA C 1 37 ? -9.461 36.247 -55.528 1.00 34.64 29 ALA C CA 1
ATOM 3760 C C . ALA C 1 37 ? -9.727 37.262 -56.665 1.00 35.15 29 ALA C C 1
ATOM 3761 O O . ALA C 1 37 ? -10.124 36.877 -57.772 1.00 36.54 29 ALA C O 1
ATOM 3763 N N . ALA C 1 38 ? -9.525 38.549 -56.374 1.00 35.26 30 ALA C N 1
ATOM 3764 C CA . ALA C 1 38 ? -9.819 39.609 -57.334 1.00 37.50 30 ALA C CA 1
ATOM 3765 C C . ALA C 1 38 ? -8.800 39.599 -58.462 1.00 39.20 30 ALA C C 1
ATOM 3766 O O . ALA C 1 38 ? -9.165 39.711 -59.639 1.00 41.30 30 ALA C O 1
ATOM 3768 N N . GLY C 1 39 ? -7.524 39.452 -58.094 1.00 38.71 31 GLY C N 1
ATOM 3769 C CA . GLY C 1 39 ? -6.449 39.309 -59.065 1.00 37.18 31 GLY C CA 1
ATOM 3770 C C . GLY C 1 39 ? -6.635 38.148 -60.005 1.00 37.09 31 GLY C C 1
ATOM 3771 O O . GLY C 1 39 ? -6.188 38.195 -61.142 1.00 40.67 31 GLY C O 1
ATOM 3772 N N . LEU C 1 40 ? -7.280 37.092 -59.527 1.00 38.93 32 LEU C N 1
ATOM 3773 C CA . LEU C 1 40 ? -7.523 35.905 -60.322 1.00 41.65 32 LEU C CA 1
ATOM 3774 C C . LEU C 1 40 ? -8.951 35.839 -60.895 1.00 46.13 32 LEU C C 1
ATOM 3775 O O . LEU C 1 40 ? -9.360 34.798 -61.404 1.00 53.00 32 LEU C O 1
ATOM 3780 N N . SER C 1 41 ? -9.712 36.925 -60.821 1.00 48.18 33 SER C N 1
ATOM 3781 C CA . SER C 1 41 ? -11.047 36.946 -61.442 1.00 51.26 33 SER C CA 1
ATOM 3782 C C . SER C 1 41 ? -10.949 37.185 -62.965 1.00 50.98 33 SER C C 1
ATOM 3783 O O . SER C 1 41 ? -11.918 36.966 -63.664 1.00 56.33 33 SER C O 1
ATOM 3785 N N . SER C 1 42 ? -9.781 37.608 -63.454 1.00 50.94 34 SER C N 1
ATOM 3786 C CA . SER C 1 42 ? -9.527 37.886 -64.878 1.00 54.37 34 SER C CA 1
ATOM 3787 C C . SER C 1 42 ? -9.139 36.661 -65.739 1.00 55.49 34 SER C C 1
ATOM 3788 O O . SER C 1 42 ? -9.340 35.499 -65.342 1.00 55.57 34 SER C O 1
ATOM 3790 N N . ASP C 1 43 ? -8.579 36.950 -66.922 1.00 51.48 35 ASP C N 1
ATOM 3791 C CA . ASP C 1 43 ? -8.023 35.934 -67.828 1.00 52.19 35 ASP C CA 1
ATOM 3792 C C . ASP C 1 43 ? -6.894 35.130 -67.162 1.00 52.13 35 ASP C C 1
ATOM 3793 O O . ASP C 1 43 ? -6.581 34.009 -67.587 1.00 49.62 35 ASP C O 1
ATOM 3795 N N . LEU C 1 44 ? -6.279 35.701 -66.125 1.00 51.94 36 LEU C N 1
ATOM 3796 C CA . LEU C 1 44 ? -5.213 35.005 -65.423 1.00 52.58 36 LEU C CA 1
ATOM 3797 C C . LEU C 1 44 ? -5.835 33.812 -64.750 1.00 52.35 36 LEU C C 1
ATOM 3798 O O . LEU C 1 44 ? -5.507 32.672 -65.078 1.00 53.60 36 LEU C O 1
ATOM 3803 N N . GLY C 1 45 ? -6.792 34.086 -63.863 1.00 54.37 37 GLY C N 1
ATOM 3804 C CA . GLY C 1 45 ? -7.540 33.071 -63.145 1.00 49.22 37 GLY C CA 1
ATOM 3805 C C . GLY C 1 45 ? -7.946 31.848 -63.929 1.00 51.35 37 GLY C C 1
ATOM 3806 O O . GLY C 1 45 ? -8.099 30.796 -63.352 1.00 54.11 37 GLY C O 1
ATOM 3807 N N . ARG C 1 46 ? -8.133 31.973 -65.240 1.00 51.92 38 ARG C N 1
ATOM 3808 C CA . ARG C 1 46 ? -8.522 30.834 -66.071 1.00 51.02 38 ARG C CA 1
ATOM 3809 C C . ARG C 1 46 ? -7.308 30.036 -66.586 1.00 49.68 38 ARG C C 1
ATOM 3810 O O . ARG C 1 46 ? -7.464 28.943 -67.092 1.00 50.14 38 ARG C O 1
ATOM 3812 N N . LYS C 1 47 ? -6.106 30.587 -66.483 1.00 47.99 39 LYS C N 1
ATOM 3813 C CA . LYS C 1 47 ? -4.891 29.849 -66.814 1.00 44.94 39 LYS C CA 1
ATOM 3814 C C . LYS C 1 47 ? -4.428 28.887 -65.677 1.00 46.04 39 LYS C C 1
ATOM 3815 O O . LYS C 1 47 ? -3.624 27.981 -65.919 1.00 43.23 39 LYS C O 1
ATOM 3817 N N . LEU C 1 48 ? -4.923 29.069 -64.451 1.00 43.20 40 LEU C N 1
ATOM 3818 C CA . LEU C 1 48 ? -4.388 28.305 -63.300 1.00 41.45 40 LEU C CA 1
ATOM 3819 C C . LEU C 1 48 ? -5.387 28.143 -62.178 1.00 38.11 40 LEU C C 1
ATOM 3820 O O . LEU C 1 48 ? -6.357 28.895 -62.069 1.00 36.93 40 LEU C O 1
ATOM 3825 N N . ASP C 1 49 ? -5.137 27.159 -61.324 1.00 35.88 41 ASP C N 1
ATOM 3826 C CA . ASP C 1 49 ? -5.924 27.009 -60.118 1.00 33.64 41 ASP C CA 1
ATOM 3827 C C . ASP C 1 49 ? -5.077 27.608 -59.017 1.00 32.52 41 ASP C C 1
ATOM 3828 O O . ASP C 1 49 ? -3.844 27.609 -59.091 1.00 30.59 41 ASP C O 1
ATOM 3833 N N . ALA C 1 50 ? -5.747 28.093 -57.989 1.00 30.99 42 ALA C N 1
ATOM 3834 C CA . ALA C 1 50 ? -5.099 28.668 -56.837 1.00 28.92 42 ALA C CA 1
ATOM 3835 C C . ALA C 1 50 ? -5.767 28.164 -55.562 1.00 26.83 42 ALA C C 1
ATOM 3836 O O . ALA C 1 50 ? -7.002 28.122 -55.463 1.00 26.19 42 ALA C O 1
ATOM 3838 N N . VAL C 1 51 ? -4.946 27.827 -54.574 1.00 25.70 43 VAL C N 1
ATOM 3839 C CA . VAL C 1 51 ? -5.448 27.314 -53.295 1.00 25.12 43 VAL C CA 1
ATOM 3840 C C . VAL C 1 51 ? -4.643 27.951 -52.208 1.00 23.25 43 VAL C C 1
ATOM 3841 O O . VAL C 1 51 ? -3.441 27.985 -52.304 1.00 23.25 43 VAL C O 1
ATOM 3845 N N . ILE C 1 52 ? -5.310 28.467 -51.187 1.00 21.73 44 ILE C N 1
ATOM 3846 C CA . ILE C 1 52 ? -4.644 29.044 -50.067 1.00 21.71 44 ILE C CA 1
ATOM 3847 C C . ILE C 1 52 ? -4.909 28.189 -48.829 1.00 21.21 44 ILE C C 1
ATOM 3848 O O . ILE C 1 52 ? -6.033 27.921 -48.489 1.00 20.61 44 ILE C O 1
ATOM 3853 N N . CYS C 1 53 ? -3.859 27.798 -48.137 1.00 20.93 45 CYS C N 1
ATOM 3854 C CA . CYS C 1 53 ? -3.973 26.893 -46.997 1.00 21.64 45 CYS C CA 1
ATOM 3855 C C . CYS C 1 53 ? -3.745 27.755 -45.751 1.00 20.28 45 CYS C C 1
ATOM 3856 O O . CYS C 1 53 ? -2.619 28.231 -45.487 1.00 20.15 45 CYS C O 1
ATOM 3859 N N . VAL C 1 54 ? -4.833 27.984 -45.037 1.00 19.29 46 VAL C N 1
ATOM 3860 C CA . VAL C 1 54 ? -4.890 28.922 -43.921 1.00 19.92 46 VAL C CA 1
ATOM 3861 C C . VAL C 1 54 ? -4.954 28.144 -42.604 1.00 19.88 46 VAL C C 1
ATOM 3862 O O . VAL C 1 54 ? -5.304 26.975 -42.610 1.00 20.65 46 VAL C O 1
ATOM 3866 N N . PRO C 1 55 ? -4.600 28.789 -41.484 1.00 19.28 47 PRO C N 1
ATOM 3867 C CA . PRO C 1 55 ? -4.779 28.158 -40.199 1.00 19.28 47 PRO C CA 1
ATOM 3868 C C . PRO C 1 55 ? -6.211 27.732 -39.956 1.00 19.13 47 PRO C C 1
ATOM 3869 O O . PRO C 1 55 ? -7.169 28.421 -40.352 1.00 21.30 47 PRO C O 1
ATOM 3873 N N . ALA C 1 56 ? -6.353 26.632 -39.268 1.00 19.33 48 ALA C N 1
ATOM 3874 C CA . ALA C 1 56 ? -7.638 26.042 -39.050 1.00 20.22 48 ALA C CA 1
ATOM 3875 C C . ALA C 1 56 ? -8.597 26.965 -38.291 1.00 21.22 48 ALA C C 1
ATOM 3876 O O . ALA C 1 56 ? -9.801 26.912 -38.539 1.00 21.32 48 ALA C O 1
ATOM 3878 N N . THR C 1 57 ? -8.054 27.826 -37.426 1.00 20.09 49 THR C N 1
ATOM 3879 C CA . THR C 1 57 ? -8.866 28.837 -36.803 1.00 22.02 49 THR C CA 1
ATOM 3880 C C . THR C 1 57 ? -9.537 29.788 -37.794 1.00 23.31 49 THR C C 1
ATOM 3881 O O . THR C 1 57 ? -10.600 30.342 -37.492 1.00 25.09 49 THR C O 1
ATOM 3885 N N . LEU C 1 58 ? -8.912 30.021 -38.950 1.00 23.13 50 LEU C N 1
ATOM 3886 C CA . LEU C 1 58 ? -9.385 31.053 -39.898 1.00 22.98 50 LEU C CA 1
ATOM 3887 C C . LEU C 1 58 ? -10.280 30.487 -40.991 1.00 23.45 50 LEU C C 1
ATOM 3888 O O . LEU C 1 58 ? -10.929 31.223 -41.731 1.00 24.68 50 LEU C O 1
ATOM 3893 N N . LEU C 1 59 ? -10.340 29.184 -41.075 1.00 24.03 51 LEU C N 1
ATOM 3894 C CA . LEU C 1 59 ? -10.881 28.517 -42.247 1.00 26.38 51 LEU C CA 1
ATOM 3895 C C . LEU C 1 59 ? -12.305 28.864 -42.590 1.00 24.64 51 LEU C C 1
ATOM 3896 O O . LEU C 1 59 ? -12.588 29.135 -43.745 1.00 23.42 51 LEU C O 1
ATOM 3901 N N . SER C 1 60 ? -13.219 28.815 -41.619 1.00 24.49 52 SER C N 1
ATOM 3902 C CA . SER C 1 60 ? -14.637 29.006 -41.970 1.00 25.39 52 SER C CA 1
ATOM 3903 C C . SER C 1 60 ? -14.817 30.472 -42.377 1.00 27.02 52 SER C C 1
ATOM 3904 O O . SER C 1 60 ? -15.564 30.762 -43.315 1.00 27.57 52 SER C O 1
ATOM 3907 N N . ARG C 1 61 ? -14.065 31.377 -41.745 1.00 26.71 53 ARG C N 1
ATOM 3908 C CA . ARG C 1 61 ? -14.125 32.791 -42.123 1.00 27.11 53 ARG C CA 1
ATOM 3909 C C . ARG C 1 61 ? -13.555 33.014 -43.515 1.00 26.84 53 ARG C C 1
ATOM 3910 O O . ARG C 1 61 ? -14.099 33.777 -44.326 1.00 27.41 53 ARG C O 1
ATOM 3918 N N . ALA C 1 62 ? -12.455 32.336 -43.808 1.00 25.30 54 ALA C N 1
ATOM 3919 C CA . ALA C 1 62 ? -11.928 32.376 -45.136 1.00 26.15 54 ALA C CA 1
ATOM 3920 C C . ALA C 1 62 ? -12.928 31.873 -46.170 1.00 26.12 54 ALA C C 1
ATOM 3921 O O . ALA C 1 62 ? -13.089 32.491 -47.237 1.00 25.64 54 ALA C O 1
ATOM 3923 N N . ALA C 1 63 ? -13.571 30.751 -45.886 1.00 26.16 55 ALA C N 1
ATOM 3924 C CA . ALA C 1 63 ? -14.543 30.175 -46.813 1.00 28.43 55 ALA C CA 1
ATOM 3925 C C . ALA C 1 63 ? -15.651 31.176 -47.110 1.00 31.69 55 ALA C C 1
ATOM 3926 O O . ALA C 1 63 ? -16.080 31.261 -48.232 1.00 34.82 55 ALA C O 1
ATOM 3928 N N . GLU C 1 64 ? -16.100 31.919 -46.104 1.00 34.86 56 GLU C N 1
ATOM 3929 C CA . GLU C 1 64 ? -17.118 32.976 -46.277 1.00 39.40 56 GLU C CA 1
ATOM 3930 C C . GLU C 1 64 ? -16.645 34.086 -47.211 1.00 39.04 56 GLU C C 1
ATOM 3931 O O . GLU C 1 64 ? -17.326 34.427 -48.172 1.00 40.24 56 GLU C O 1
ATOM 3937 N N . THR C 1 65 ? -15.475 34.632 -46.907 1.00 39.29 57 THR C N 1
ATOM 3938 C CA . THR C 1 65 ? -14.783 35.609 -47.732 1.00 39.19 57 THR C CA 1
ATOM 3939 C C . THR C 1 65 ? -14.708 35.193 -49.195 1.00 39.62 57 THR C C 1
ATOM 3940 O O . THR C 1 65 ? -14.853 36.028 -50.086 1.00 39.75 57 THR C O 1
ATOM 3944 N N . LEU C 1 66 ? -14.441 33.917 -49.437 1.00 38.73 58 LEU C N 1
ATOM 3945 C CA . LEU C 1 66 ? -14.261 33.399 -50.787 1.00 39.74 58 LEU C CA 1
ATOM 3946 C C . LEU C 1 66 ? -15.495 32.740 -51.377 1.00 41.43 58 LEU C C 1
ATOM 3947 O O . LEU C 1 66 ? -15.414 32.268 -52.506 1.00 41.12 58 LEU C O 1
ATOM 3952 N N . GLU C 1 67 ? -16.617 32.705 -50.650 1.00 44.77 59 GLU C N 1
ATOM 3953 C CA . GLU C 1 67 ? -17.897 32.195 -51.200 1.00 48.36 59 GLU C CA 1
ATOM 3954 C C . GLU C 1 67 ? -18.102 32.738 -52.604 1.00 51.10 59 GLU C C 1
ATOM 3955 O O . GLU C 1 67 ? -18.119 33.958 -52.811 1.00 53.68 59 GLU C O 1
ATOM 3957 N N . GLY C 1 68 ? -18.211 31.832 -53.569 1.00 51.77 60 GLY C N 1
ATOM 3958 C CA . GLY C 1 68 ? -18.466 32.214 -54.951 1.00 53.85 60 GLY C CA 1
ATOM 3959 C C . GLY C 1 68 ? -17.251 32.612 -55.757 1.00 52.98 60 GLY C C 1
ATOM 3960 O O . GLY C 1 68 ? -17.359 32.817 -56.951 1.00 57.26 60 GLY C O 1
ATOM 3961 N N . GLU C 1 69 ? -16.096 32.750 -55.125 1.00 51.72 61 GLU C N 1
ATOM 3962 C CA . GLU C 1 69 ? -14.861 32.971 -55.867 1.00 51.95 61 GLU C CA 1
ATOM 3963 C C . GLU C 1 69 ? -14.329 31.583 -56.225 1.00 53.61 61 GLU C C 1
ATOM 3964 O O . GLU C 1 69 ? -14.855 30.592 -55.712 1.00 58.39 61 GLU C O 1
ATOM 3970 N N . THR C 1 70 ? -13.322 31.478 -57.098 1.00 52.87 62 THR C N 1
ATOM 3971 C CA . THR C 1 70 ? -12.803 30.141 -57.467 1.00 51.38 62 THR C CA 1
ATOM 3972 C C . THR C 1 70 ? -11.406 29.840 -56.903 1.00 47.27 62 THR C C 1
ATOM 3973 O O . THR C 1 70 ? -10.806 28.834 -57.258 1.00 53.77 62 THR C O 1
ATOM 3977 N N . VAL C 1 71 ? -10.911 30.690 -56.015 1.00 43.30 63 VAL C N 1
ATOM 3978 C CA . VAL C 1 71 ? -9.744 30.355 -55.180 1.00 37.53 63 VAL C CA 1
ATOM 3979 C C . VAL C 1 71 ? -10.154 29.313 -54.156 1.00 36.31 63 VAL C C 1
ATOM 3980 O O . VAL C 1 71 ? -11.088 29.543 -53.402 1.00 29.71 63 VAL C O 1
ATOM 3984 N N . GLY C 1 72 ? -9.451 28.177 -54.129 1.00 33.55 64 GLY C N 1
ATOM 3985 C CA . GLY C 1 72 ? -9.710 27.127 -53.145 1.00 32.29 64 GLY C CA 1
ATOM 3986 C C . GLY C 1 72 ? -9.057 27.378 -51.793 1.00 30.65 64 GLY C C 1
ATOM 3987 O O . GLY C 1 72 ? -8.133 28.196 -51.641 1.00 29.30 64 GLY C O 1
ATOM 3988 N N . LEU C 1 73 ? -9.577 26.672 -50.800 1.00 30.17 65 LEU C N 1
ATOM 3989 C CA . LEU C 1 73 ? -9.089 26.750 -49.444 1.00 28.21 65 LEU C CA 1
ATOM 3990 C C . LEU C 1 73 ? -8.554 25.394 -49.005 1.00 25.81 65 LEU C C 1
ATOM 3991 O O . LEU C 1 73 ? -9.175 24.334 -49.236 1.00 24.75 65 LEU C O 1
ATOM 3996 N N . GLY C 1 74 ? -7.402 25.448 -48.345 1.00 24.12 66 GLY C N 1
ATOM 3997 C CA . GLY C 1 74 ? -6.811 24.254 -47.765 1.00 23.85 66 GLY C CA 1
ATOM 3998 C C . GLY C 1 74 ? -6.661 24.398 -46.276 1.00 23.49 66 GLY C C 1
ATOM 3999 O O . GLY C 1 74 ? -6.608 25.509 -45.744 1.00 23.17 66 GLY C O 1
ATOM 4000 N N . GLY C 1 75 ? -6.604 23.248 -45.627 1.00 22.67 67 GLY C N 1
ATOM 4001 C CA . GLY C 1 75 ? -6.017 23.114 -44.300 1.00 22.67 67 GLY C CA 1
ATOM 4002 C C . GLY C 1 75 ? -4.552 22.733 -44.396 1.00 20.94 67 GLY C C 1
ATOM 4003 O O . GLY C 1 75 ? -4.026 22.412 -45.468 1.00 20.44 67 GLY C O 1
ATOM 4004 N N . GLN C 1 76 ? -3.896 22.769 -43.257 1.00 19.67 68 GLN C N 1
ATOM 4005 C CA . GLN C 1 76 ? -2.464 22.597 -43.205 1.00 19.89 68 GLN C CA 1
ATOM 4006 C C . GLN C 1 76 ? -2.077 21.255 -42.591 1.00 20.24 68 GLN C C 1
ATOM 4007 O O . GLN C 1 76 ? -0.891 20.913 -42.495 1.00 20.09 68 GLN C O 1
ATOM 4013 N N . ASP C 1 77 ? -3.083 20.516 -42.143 1.00 21.06 69 ASP C N 1
ATOM 4014 C CA . ASP C 1 77 ? -2.896 19.193 -41.545 1.00 23.15 69 ASP C CA 1
ATOM 4015 C C . ASP 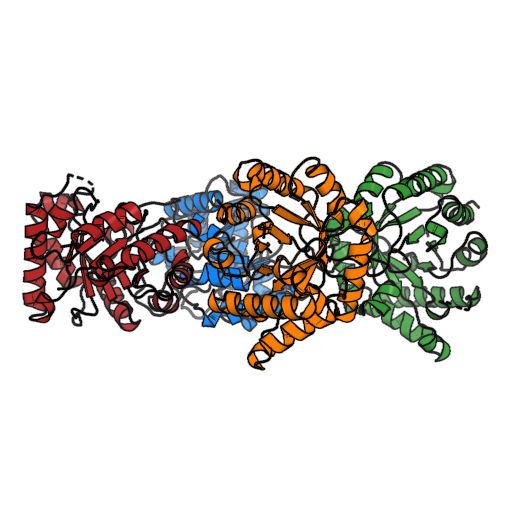C 1 77 ? -4.286 18.702 -41.156 1.00 22.17 69 ASP C C 1
ATOM 4016 O O . ASP C 1 77 ? -5.255 19.470 -41.176 1.00 22.07 69 ASP C O 1
ATOM 4021 N N . ALA C 1 78 ? -4.377 17.416 -40.867 1.00 21.92 70 ALA C N 1
ATOM 4022 C CA . ALA C 1 78 ? -5.607 16.825 -40.381 1.00 21.97 70 ALA C CA 1
ATOM 4023 C C . ALA C 1 78 ? -5.306 15.429 -39.903 1.00 21.70 70 ALA C C 1
ATOM 4024 O O . ALA C 1 78 ? -4.367 14.765 -40.347 1.00 23.11 70 ALA C O 1
ATOM 4026 N N . HIS C 1 79 ? -6.137 14.960 -39.024 1.00 21.66 71 HIS C N 1
ATOM 4027 C CA . HIS C 1 79 ? -5.933 13.677 -38.416 1.00 22.36 71 HIS C CA 1
ATOM 4028 C C . HIS C 1 79 ? -6.285 12.541 -39.399 1.00 21.94 71 HIS C C 1
ATOM 4029 O O . HIS C 1 79 ? -6.746 12.801 -40.510 1.00 23.82 71 HIS C O 1
ATOM 4036 N N . PHE C 1 80 ? -6.050 11.312 -38.985 1.00 21.99 72 PHE C N 1
ATOM 4037 C CA . PHE C 1 80 ? -6.440 10.111 -39.708 1.00 23.08 72 PHE C CA 1
ATOM 4038 C C . PHE C 1 80 ? -7.806 9.539 -39.303 1.00 24.64 72 PHE C C 1
ATOM 4039 O O . PHE C 1 80 ? -8.350 8.717 -40.038 1.00 24.16 72 PHE C O 1
ATOM 4047 N N . LYS C 1 81 ? -8.418 10.033 -38.216 1.00 23.88 73 LYS C N 1
ATOM 4048 C CA . LYS C 1 81 ? -9.760 9.598 -37.823 1.00 24.06 73 LYS C CA 1
ATOM 4049 C C . LYS C 1 81 ? -10.763 10.711 -38.066 1.00 24.74 73 LYS C C 1
ATOM 4050 O O . LYS C 1 81 ? -10.408 11.921 -38.091 1.00 24.61 73 LYS C O 1
ATOM 4056 N N . THR C 1 82 ? -12.009 10.300 -38.249 1.00 23.27 74 THR C N 1
ATOM 4057 C CA . THR C 1 82 ? -13.124 11.209 -38.418 1.00 25.76 74 THR C CA 1
ATOM 4058 C C . THR C 1 82 ? -13.476 12.051 -37.167 1.00 24.10 74 THR C C 1
ATOM 4059 O O . THR C 1 82 ? -13.875 13.208 -37.295 1.00 26.20 74 THR C O 1
ATOM 4063 N N . SER C 1 83 ? -13.321 11.454 -35.984 1.00 23.39 75 SER C N 1
ATOM 4064 C CA . SER C 1 83 ? -13.638 12.071 -34.672 1.00 22.79 75 SER C CA 1
ATOM 4065 C C . SER C 1 83 ? -13.015 11.203 -33.585 1.00 23.11 75 SER C C 1
ATOM 4066 O O . SER C 1 83 ? -12.465 10.169 -33.882 1.00 23.17 75 SER C O 1
ATOM 4069 N N . GLY C 1 84 ? -13.059 11.625 -32.313 1.00 24.28 76 GLY C N 1
ATOM 4070 C CA . GLY C 1 84 ? -12.499 10.799 -31.254 1.00 23.21 76 GLY C CA 1
ATOM 4071 C C . GLY C 1 84 ? -11.750 11.603 -30.204 1.00 23.68 76 GLY C C 1
ATOM 4072 O O . GLY C 1 84 ? -11.701 12.854 -30.215 1.00 21.71 76 GLY C O 1
ATOM 4073 N N . ALA C 1 85 ? -11.170 10.855 -29.284 1.00 23.67 77 ALA C N 1
ATOM 4074 C CA . ALA C 1 85 ? -10.542 11.393 -28.108 1.00 23.23 77 ALA C CA 1
ATOM 4075 C C . ALA C 1 85 ? -9.118 11.827 -28.474 1.00 22.73 77 ALA C C 1
ATOM 4076 O O . ALA C 1 85 ? -8.167 11.210 -28.089 1.00 22.91 77 ALA C O 1
ATOM 4078 N N . HIS C 1 86 ? -8.992 12.907 -29.220 1.00 23.69 78 HIS C N 1
ATOM 4079 C CA . HIS C 1 86 ? -7.698 13.418 -29.640 1.00 22.57 78 HIS C CA 1
ATOM 4080 C C . HIS C 1 86 ? -7.659 14.925 -29.438 1.00 21.19 78 HIS C C 1
ATOM 4081 O O . HIS C 1 86 ? -7.759 15.673 -30.375 1.00 19.37 78 HIS C O 1
ATOM 4088 N N . THR C 1 87 ? -7.570 15.348 -28.181 1.00 20.27 79 THR C N 1
ATOM 4089 C CA . THR C 1 87 ? -7.535 16.760 -27.809 1.00 19.62 79 THR C CA 1
ATOM 4090 C C . THR C 1 87 ? -6.532 17.547 -28.623 1.00 19.98 79 THR C C 1
ATOM 4091 O O . THR C 1 87 ? -5.363 17.164 -28.715 1.00 21.87 79 THR C O 1
ATOM 4095 N N . GLY C 1 88 ? -7.000 18.618 -29.254 1.00 19.58 80 GLY C N 1
ATOM 4096 C CA . GLY C 1 88 ? -6.169 19.495 -30.044 1.00 19.41 80 GLY C CA 1
ATOM 4097 C C . GLY C 1 88 ? -6.069 19.137 -31.509 1.00 20.52 80 GLY C C 1
ATOM 4098 O O . GLY C 1 88 ? -5.515 19.910 -32.277 1.00 20.67 80 GLY C O 1
ATOM 4099 N N . ASP C 1 89 ? -6.596 17.986 -31.922 1.00 21.84 81 ASP C N 1
ATOM 4100 C CA . ASP C 1 89 ? -6.483 17.552 -33.307 1.00 22.53 81 ASP C CA 1
ATOM 4101 C C . ASP C 1 89 ? -7.775 17.837 -34.076 1.00 23.65 81 ASP C C 1
ATOM 4102 O O . ASP C 1 89 ? -8.854 17.924 -33.481 1.00 22.27 81 ASP C O 1
ATOM 4107 N N . ILE C 1 90 ? -7.649 17.906 -35.400 1.00 21.97 82 ILE C N 1
ATOM 4108 C CA . ILE C 1 90 ? -8.709 18.341 -36.293 1.00 23.50 82 ILE C CA 1
ATOM 4109 C C . ILE C 1 90 ? -8.914 17.259 -37.337 1.00 23.44 82 ILE C C 1
ATOM 4110 O O . ILE C 1 90 ? -7.976 16.903 -38.031 1.00 23.08 82 ILE C O 1
ATOM 4115 N N . SER C 1 91 ? -10.135 16.784 -37.510 1.00 24.02 83 SER C N 1
ATOM 4116 C CA . SER C 1 91 ? -10.356 15.775 -38.530 1.00 24.44 83 SER C CA 1
ATOM 4117 C C . SER C 1 91 ? -10.475 16.405 -39.898 1.00 25.51 83 SER C C 1
ATOM 4118 O O . SER C 1 91 ? -10.818 17.565 -40.034 1.00 26.28 83 SER C O 1
ATOM 4121 N N . PRO C 1 92 ? -10.219 15.629 -40.931 1.00 26.70 84 PRO C N 1
ATOM 4122 C CA . PRO C 1 92 ? -10.452 16.202 -42.250 1.00 26.03 84 PRO C CA 1
ATOM 4123 C C . PRO C 1 92 ? -11.946 16.551 -42.490 1.00 26.42 84 PRO C C 1
ATOM 4124 O O . PRO C 1 92 ? -12.236 17.422 -43.308 1.00 23.90 84 PRO C O 1
ATOM 4128 N N . GLU C 1 93 ? -12.864 15.903 -41.769 1.00 26.42 85 GLU C N 1
ATOM 4129 C CA . GLU C 1 93 ? -14.274 16.233 -41.931 1.00 29.59 85 GLU C CA 1
ATOM 4130 C C . GLU C 1 93 ? -14.585 17.598 -41.402 1.00 26.99 85 GLU C C 1
ATOM 4131 O O . GLU C 1 93 ? -15.446 18.284 -41.963 1.00 27.88 85 GLU C O 1
ATOM 4137 N N . MET C 1 94 ? -13.862 18.015 -40.369 1.00 24.77 86 MET C N 1
ATOM 4138 C CA . MET C 1 94 ? -13.981 19.398 -39.891 1.00 25.12 86 MET C CA 1
ATOM 4139 C C . MET C 1 94 ? -13.422 20.361 -40.918 1.00 23.82 86 MET C C 1
ATOM 4140 O O . MET C 1 94 ? -14.010 21.400 -41.209 1.00 24.82 86 MET C O 1
ATOM 4145 N N . LEU C 1 95 ? -12.290 20.033 -41.504 1.00 23.12 87 LEU C N 1
ATOM 4146 C CA . LEU C 1 95 ? -11.768 20.921 -42.536 1.00 23.82 87 LEU C CA 1
ATOM 4147 C C . LEU C 1 95 ? -12.812 21.070 -43.659 1.00 23.42 87 LEU C C 1
ATOM 4148 O O . LEU C 1 95 ? -13.135 22.178 -44.110 1.00 22.37 87 LEU C O 1
ATOM 4153 N N . LYS C 1 96 ? -13.308 19.946 -44.113 1.00 24.11 88 LYS C N 1
ATOM 4154 C CA . LYS C 1 96 ? -14.315 19.926 -45.170 1.00 25.26 88 LYS C CA 1
ATOM 4155 C C . LYS C 1 96 ? -15.522 20.751 -44.777 1.00 25.46 88 LYS C C 1
ATOM 4156 O O . LYS C 1 96 ? -15.944 21.571 -45.512 1.00 24.68 88 LYS C O 1
ATOM 4162 N N . GLU C 1 97 ? -16.068 20.526 -43.580 1.00 26.65 89 GLU C N 1
ATOM 4163 C CA . GLU C 1 97 ? -17.299 21.153 -43.190 1.00 27.41 89 GLU C CA 1
ATOM 4164 C C . GLU C 1 97 ? -17.083 22.633 -43.002 1.00 28.18 89 GLU C C 1
ATOM 4165 O O . GLU C 1 97 ? -18.007 23.406 -43.248 1.00 28.64 89 GLU C O 1
ATOM 4171 N N . ALA C 1 98 ? -15.871 23.044 -42.609 1.00 26.99 90 ALA C N 1
ATOM 4172 C CA . ALA C 1 98 ? -15.555 24.457 -42.495 1.00 27.47 90 ALA C CA 1
ATOM 4173 C C . ALA C 1 98 ? -15.305 25.105 -43.858 1.00 28.77 90 ALA C C 1
ATOM 4174 O O . ALA C 1 98 ? -15.251 26.320 -43.944 1.00 30.48 90 ALA C O 1
ATOM 4176 N N . GLY C 1 99 ? -15.159 24.317 -44.928 1.00 28.29 91 GLY C N 1
ATOM 4177 C CA . GLY C 1 99 ? -15.026 24.882 -46.264 1.00 29.24 91 GLY C CA 1
ATOM 4178 C C . GLY C 1 99 ? -13.760 24.578 -47.061 1.00 28.52 91 GLY C C 1
ATOM 4179 O O . GLY C 1 99 ? -13.568 25.118 -48.137 1.00 25.36 91 GLY C O 1
ATOM 4180 N N . ALA C 1 100 ? -12.892 23.709 -46.557 1.00 27.48 92 ALA C N 1
ATOM 4181 C CA . ALA C 1 100 ? -11.678 23.392 -47.269 1.00 27.15 92 ALA C CA 1
ATOM 4182 C C . ALA C 1 100 ? -11.977 22.447 -48.423 1.00 26.35 92 ALA C C 1
ATOM 4183 O O . ALA C 1 100 ? -12.912 21.668 -48.339 1.00 27.83 92 ALA C O 1
ATOM 4185 N N . THR C 1 101 ? -11.224 22.575 -49.516 1.00 26.17 93 THR C N 1
ATOM 4186 C CA . THR C 1 101 ? -11.213 21.586 -50.613 1.00 25.79 93 THR C CA 1
ATOM 4187 C C . THR C 1 101 ? -9.921 20.740 -50.599 1.00 25.67 93 THR C C 1
ATOM 4188 O O . THR C 1 101 ? -9.826 19.699 -51.282 1.00 25.61 93 THR C O 1
ATOM 4192 N N . HIS C 1 102 ? -8.903 21.219 -49.875 1.00 24.06 94 HIS C N 1
ATOM 4193 C CA . HIS C 1 102 ? -7.583 20.613 -49.888 1.00 23.65 94 HIS C CA 1
ATOM 4194 C C . HIS C 1 102 ? -7.022 20.573 -48.484 1.00 22.78 94 HIS C C 1
ATOM 4195 O O . HIS C 1 102 ? -7.437 21.345 -47.612 1.00 22.01 94 HIS C O 1
ATOM 4202 N N . VAL C 1 103 ? -6.015 19.731 -48.302 1.00 21.50 95 VAL C N 1
ATOM 4203 C CA . VAL C 1 103 ? -5.227 19.760 -47.086 1.00 20.19 95 VAL C CA 1
ATOM 4204 C C . VAL C 1 103 ? -3.802 19.390 -47.364 1.00 19.80 95 VAL C C 1
ATOM 4205 O O . VAL C 1 103 ? -3.561 18.401 -48.047 1.00 19.63 95 VAL C O 1
ATOM 4209 N N . ILE C 1 104 ? -2.860 20.181 -46.810 1.00 19.24 96 ILE C N 1
ATOM 4210 C CA . ILE C 1 104 ? -1.445 19.817 -46.795 1.00 17.75 96 ILE C CA 1
ATOM 4211 C C . ILE C 1 104 ? -1.227 18.687 -45.760 1.00 18.49 96 ILE C C 1
ATOM 4212 O O . ILE C 1 104 ? -1.693 18.783 -44.627 1.00 17.10 96 ILE C O 1
ATOM 4217 N N . LEU C 1 105 ? -0.495 17.659 -46.174 1.00 17.86 97 LEU C N 1
ATOM 4218 C CA . LEU C 1 105 ? -0.116 16.558 -45.324 1.00 19.13 97 LEU C CA 1
ATOM 4219 C C . LEU C 1 105 ? 1.365 16.229 -45.515 1.00 19.28 97 LEU C C 1
ATOM 4220 O O . LEU C 1 105 ? 1.914 16.259 -46.669 1.00 18.67 97 LEU C O 1
ATOM 4225 N N . GLY C 1 106 ? 2.012 15.929 -44.394 1.00 18.34 98 GLY C N 1
ATOM 4226 C CA . GLY C 1 106 ? 3.420 15.544 -44.403 1.00 19.29 98 GLY C CA 1
ATOM 4227 C C . GLY C 1 106 ? 4.416 16.665 -44.696 1.00 19.75 98 GLY C C 1
ATOM 4228 O O . GLY C 1 106 ? 5.568 16.407 -45.055 1.00 20.12 98 GLY C O 1
ATOM 4229 N N . HIS C 1 107 ? 3.998 17.906 -44.528 1.00 20.71 99 HIS C N 1
ATOM 4230 C CA . HIS C 1 107 ? 4.916 19.028 -44.586 1.00 20.41 99 HIS C CA 1
ATOM 4231 C C . HIS C 1 107 ? 6.152 18.814 -43.710 1.00 21.26 99 HIS C C 1
ATOM 4232 O O . HIS C 1 107 ? 6.053 18.319 -42.557 1.00 18.54 99 HIS C O 1
ATOM 4239 N N . SER C 1 108 ? 7.317 19.244 -44.208 1.00 21.45 100 SER C N 1
ATOM 4240 C CA . SER C 1 108 ? 8.581 18.894 -43.522 1.00 21.97 100 SER C CA 1
ATOM 4241 C C . SER C 1 108 ? 8.514 19.343 -42.094 1.00 21.48 100 SER C C 1
ATOM 4242 O O . SER C 1 108 ? 9.103 18.719 -41.220 1.00 22.41 100 SER C O 1
ATOM 4245 N N . GLU C 1 109 ? 7.828 20.438 -41.847 1.00 19.78 101 GLU C N 1
ATOM 4246 C CA . GLU C 1 109 ? 7.760 20.971 -40.485 1.00 20.98 101 GLU C CA 1
ATOM 4247 C C . GLU C 1 109 ? 7.062 19.999 -39.520 1.00 20.59 101 GLU C C 1
ATOM 4248 O O . GLU C 1 109 ? 7.347 20.001 -38.324 1.00 21.59 101 GLU C O 1
ATOM 4254 N N . ARG C 1 110 ? 6.102 19.215 -40.018 1.00 20.21 102 ARG C N 1
ATOM 4255 C CA . ARG C 1 110 ? 5.420 18.219 -39.215 1.00 19.24 102 ARG C CA 1
ATOM 4256 C C . ARG C 1 110 ? 6.187 16.900 -39.148 1.00 19.55 102 ARG C C 1
ATOM 4257 O O . ARG C 1 110 ? 6.347 16.324 -38.048 1.00 17.23 102 ARG C O 1
ATOM 4265 N N . ARG C 1 111 ? 6.706 16.441 -40.292 1.00 19.03 103 ARG C N 1
ATOM 4266 C CA . ARG C 1 111 ? 7.603 15.311 -40.284 1.00 20.68 103 ARG C CA 1
ATOM 4267 C C . ARG C 1 111 ? 8.711 15.475 -39.269 1.00 22.79 103 ARG C C 1
ATOM 4268 O O . ARG C 1 111 ? 8.980 14.538 -38.550 1.00 23.95 103 ARG C O 1
ATOM 4276 N N . THR C 1 112 ? 9.340 16.655 -39.252 1.00 23.50 104 THR C N 1
ATOM 4277 C CA . THR C 1 112 ? 10.492 16.946 -38.435 1.00 25.51 104 THR C CA 1
ATOM 4278 C C . THR C 1 112 ? 10.061 17.273 -36.978 1.00 27.74 104 THR C C 1
ATOM 4279 O O . THR C 1 112 ? 10.378 16.520 -36.085 1.00 27.41 104 THR C O 1
ATOM 4283 N N . ASP C 1 113 ? 9.301 18.355 -36.748 1.00 24.85 105 ASP C N 1
ATOM 4284 C CA . ASP C 1 113 ? 9.019 18.764 -35.361 1.00 24.20 105 ASP C CA 1
ATOM 4285 C C . ASP C 1 113 ? 7.897 17.960 -34.729 1.00 23.55 105 ASP C C 1
ATOM 4286 O O . ASP C 1 113 ? 7.743 17.979 -33.492 1.00 22.26 105 ASP C O 1
ATOM 4291 N N . HIS C 1 114 ? 7.045 17.331 -35.533 1.00 21.88 106 HIS C N 1
ATOM 4292 C CA . HIS C 1 114 ? 6.005 16.517 -34.961 1.00 23.94 106 HIS C CA 1
ATOM 4293 C C . HIS C 1 114 ? 6.219 15.042 -35.174 1.00 24.43 106 HIS C C 1
ATOM 4294 O O . HIS C 1 114 ? 5.339 14.271 -34.858 1.00 25.39 106 HIS C O 1
ATOM 4301 N N . HIS C 1 115 ? 7.360 14.655 -35.734 1.00 27.10 107 HIS C N 1
ATOM 4302 C CA . HIS C 1 115 ? 7.730 13.242 -35.886 1.00 30.28 107 HIS C CA 1
ATOM 4303 C C . HIS C 1 115 ? 6.718 12.437 -36.703 1.00 29.38 107 HIS C C 1
ATOM 4304 O O . HIS C 1 115 ? 6.491 11.264 -36.413 1.00 29.05 107 HIS C O 1
ATOM 4311 N N . GLU C 1 116 ? 6.114 13.060 -37.713 1.00 27.56 108 GLU C N 1
ATOM 4312 C CA . GLU C 1 116 ? 5.122 12.345 -38.480 1.00 25.25 108 GLU C CA 1
ATOM 4313 C C . GLU C 1 116 ? 5.837 11.407 -39.452 1.00 26.77 108 GLU C C 1
ATOM 4314 O O . GLU C 1 116 ? 6.685 11.834 -40.273 1.00 22.59 108 GLU C O 1
ATOM 4320 N N . SER C 1 117 ? 5.455 10.122 -39.341 1.00 26.32 109 SER C N 1
ATOM 4321 C CA . SER C 1 117 ? 5.983 9.062 -40.183 1.00 27.33 109 SER C CA 1
ATOM 4322 C C . SER C 1 117 ? 5.246 8.963 -41.511 1.00 25.61 109 SER C C 1
ATOM 4323 O O . SER C 1 117 ? 4.145 9.473 -41.652 1.00 24.44 109 SER C O 1
ATOM 4326 N N . ASN C 1 118 ? 5.873 8.286 -42.469 1.00 26.06 110 ASN C N 1
ATOM 4327 C CA . ASN C 1 118 ? 5.244 7.981 -43.732 1.00 26.30 110 ASN C CA 1
ATOM 4328 C C . ASN C 1 118 ? 3.939 7.256 -43.521 1.00 25.56 110 ASN C C 1
ATOM 4329 O O . ASN C 1 118 ? 2.942 7.594 -44.152 1.00 26.57 110 ASN C O 1
ATOM 4334 N N . LYS C 1 119 ? 3.924 6.249 -42.651 1.00 25.22 111 LYS C N 1
ATOM 4335 C CA . LYS C 1 119 ? 2.689 5.500 -42.398 1.00 24.52 111 LYS C CA 1
ATOM 4336 C C . LYS C 1 119 ? 1.598 6.421 -41.863 1.00 24.36 111 LYS C C 1
ATOM 4337 O O . LYS C 1 119 ? 0.436 6.243 -42.192 1.00 22.95 111 LYS C O 1
ATOM 4339 N N . LEU C 1 120 ? 1.955 7.383 -41.018 1.00 23.02 112 LEU C N 1
ATOM 4340 C CA . LEU C 1 120 ? 0.939 8.316 -40.501 1.00 23.69 112 LEU C CA 1
ATOM 4341 C C . LEU C 1 120 ? 0.356 9.187 -41.606 1.00 22.94 112 LEU C C 1
ATOM 4342 O O . LEU C 1 120 ? -0.842 9.358 -41.701 1.00 23.20 112 LEU C O 1
ATOM 4347 N N . ILE C 1 121 ? 1.230 9.718 -42.455 1.00 23.64 113 ILE C N 1
ATOM 4348 C CA . ILE C 1 121 ? 0.820 10.517 -43.605 1.00 23.44 113 ILE C CA 1
ATOM 4349 C C . ILE C 1 121 ? -0.042 9.732 -44.593 1.00 23.76 113 ILE C C 1
ATOM 4350 O O . ILE C 1 121 ? -1.031 10.259 -45.142 1.00 23.08 113 ILE C O 1
ATOM 4355 N N . CYS C 1 122 ? 0.311 8.475 -44.817 1.00 24.08 114 CYS C N 1
ATOM 4356 C CA . CYS C 1 122 ? -0.498 7.599 -45.644 1.00 24.99 114 CYS C CA 1
ATOM 4357 C C . CYS C 1 122 ? -1.922 7.478 -45.097 1.00 24.91 114 CYS C C 1
ATOM 4358 O O . CYS C 1 122 ? -2.886 7.673 -45.813 1.00 24.04 114 CYS C O 1
ATOM 4361 N N . ALA C 1 123 ? -2.041 7.232 -43.807 1.00 23.88 115 ALA C N 1
ATOM 4362 C CA . ALA C 1 123 ? -3.339 7.157 -43.168 1.00 24.02 115 ALA C CA 1
ATOM 4363 C C . ALA C 1 123 ? -4.122 8.486 -43.195 1.00 24.04 115 ALA C C 1
ATOM 4364 O O . ALA C 1 123 ? -5.338 8.517 -43.423 1.00 24.85 115 ALA C O 1
ATOM 4366 N N . LYS C 1 124 ? -3.427 9.589 -42.967 1.00 22.68 116 LYS C N 1
ATOM 4367 C CA . LYS C 1 124 ? -4.037 10.923 -43.125 1.00 20.98 116 LYS C CA 1
ATOM 4368 C C . LYS C 1 124 ? -4.485 11.153 -44.545 1.00 21.04 116 LYS C C 1
ATOM 4369 O O . LYS C 1 124 ? -5.530 11.737 -44.751 1.00 21.04 116 LYS C O 1
ATOM 4375 N N . THR C 1 125 ? -3.721 10.664 -45.520 1.00 20.82 117 THR C N 1
ATOM 4376 C CA . THR C 1 125 ? -4.082 10.857 -46.899 1.00 21.84 117 THR C CA 1
ATOM 4377 C C . THR C 1 125 ? -5.368 10.114 -47.283 1.00 24.15 117 THR C C 1
ATOM 4378 O O . THR C 1 125 ? -6.239 10.696 -47.926 1.00 23.99 117 THR C O 1
ATOM 4382 N N . GLU C 1 126 ? -5.521 8.863 -46.838 1.00 26.50 118 GLU C N 1
ATOM 4383 C CA . GLU C 1 126 ? -6.779 8.101 -47.088 1.00 27.56 118 GLU C CA 1
ATOM 4384 C C . GLU C 1 126 ? -7.948 8.765 -46.425 1.00 26.48 118 GLU C C 1
ATOM 4385 O O . GLU C 1 126 ? -9.023 8.890 -47.007 1.00 26.62 118 GLU C O 1
ATOM 4391 N N . ALA C 1 127 ? -7.762 9.182 -45.179 1.00 25.38 119 ALA C N 1
ATOM 4392 C CA . ALA C 1 127 ? -8.851 9.831 -44.467 1.00 24.79 119 ALA C CA 1
ATOM 4393 C C . ALA C 1 127 ? -9.251 11.164 -45.129 1.00 24.74 119 ALA C C 1
ATOM 4394 O O . ALA C 1 127 ? -10.440 11.519 -45.125 1.00 23.73 119 ALA C O 1
ATOM 4396 N N . ALA C 1 128 ? -8.265 11.906 -45.671 1.00 23.66 120 ALA C N 1
ATOM 4397 C CA . ALA C 1 128 ? -8.568 13.153 -46.347 1.00 23.78 120 ALA C CA 1
ATOM 4398 C C . ALA C 1 128 ? -9.380 12.866 -47.604 1.00 23.47 120 ALA C C 1
ATOM 4399 O O . ALA C 1 128 ? -10.393 13.506 -47.841 1.00 22.74 120 ALA C O 1
ATOM 4401 N N . TRP C 1 129 ? -8.974 11.882 -48.387 1.00 25.74 121 TRP C N 1
ATOM 4402 C CA . TRP C 1 129 ? -9.829 11.454 -49.524 1.00 27.64 121 TRP C CA 1
ATOM 4403 C C . TRP C 1 129 ? -11.242 11.119 -49.064 1.00 26.85 121 TRP C C 1
ATOM 4404 O O . TRP C 1 129 ? -12.201 11.657 -49.588 1.00 25.10 121 TRP C O 1
ATOM 4415 N N . ALA C 1 130 ? -11.364 10.288 -48.036 1.00 26.07 122 ALA C N 1
ATOM 4416 C CA . ALA C 1 130 ? -12.688 9.897 -47.568 1.00 28.26 122 ALA C CA 1
ATOM 4417 C C . ALA C 1 130 ? -13.545 11.119 -47.171 1.00 28.77 122 ALA C C 1
ATOM 4418 O O . ALA C 1 130 ? -14.777 11.077 -47.264 1.00 28.45 122 ALA C O 1
ATOM 4420 N N . ALA C 1 131 ? -12.912 12.198 -46.718 1.00 26.13 123 ALA C N 1
ATOM 4421 C CA . ALA C 1 131 ? -13.654 13.381 -46.308 1.00 26.47 123 ALA C CA 1
ATOM 4422 C C . ALA C 1 131 ? -13.971 14.308 -47.473 1.00 27.04 123 ALA C C 1
ATOM 4423 O O . ALA C 1 131 ? -14.701 15.287 -47.322 1.00 26.98 123 ALA C O 1
ATOM 4425 N N . GLY C 1 132 ? -13.455 13.964 -48.656 1.00 27.07 124 GLY C N 1
ATOM 4426 C CA . GLY C 1 132 ? -13.718 14.681 -49.877 1.00 27.42 124 GLY C CA 1
ATOM 4427 C C . GLY C 1 132 ? -12.721 15.778 -50.118 1.00 27.75 124 GLY C C 1
ATOM 4428 O O . GLY C 1 132 ? -13.061 16.771 -50.736 1.00 30.72 124 GLY C O 1
ATOM 4429 N N . LEU C 1 133 ? -11.497 15.615 -49.617 1.00 25.38 125 LEU C N 1
ATOM 4430 C CA . LEU C 1 133 ? -10.491 16.649 -49.760 1.00 24.62 125 LEU C CA 1
ATOM 4431 C C . LEU C 1 133 ? -9.385 16.116 -50.637 1.00 25.13 125 LEU C C 1
ATOM 4432 O O . LEU C 1 133 ? -9.012 14.957 -50.533 1.00 24.66 125 LEU C O 1
ATOM 4437 N N . VAL C 1 134 ? -8.818 16.989 -51.438 1.00 25.37 126 VAL C N 1
ATOM 4438 C CA . VAL C 1 134 ? -7.567 16.699 -52.143 1.00 25.73 126 VAL C CA 1
ATOM 4439 C C . VAL C 1 134 ? -6.356 16.805 -51.213 1.00 25.36 126 VAL C C 1
ATOM 4440 O O . VAL C 1 134 ? -6.134 17.823 -50.544 1.00 25.26 126 VAL C O 1
ATOM 4444 N N . ALA C 1 135 ? -5.547 15.757 -51.193 1.00 25.46 127 ALA C N 1
ATOM 4445 C CA . ALA C 1 135 ? -4.336 15.780 -50.408 1.00 23.90 127 ALA C CA 1
ATOM 4446 C C . ALA C 1 135 ? -3.201 16.435 -51.161 1.00 24.35 127 ALA C C 1
ATOM 4447 O O . ALA C 1 135 ? -2.890 16.075 -52.344 1.00 23.16 127 ALA C O 1
ATOM 4449 N N . ILE C 1 136 ? -2.559 17.398 -50.499 1.00 22.94 128 ILE C N 1
ATOM 4450 C CA . ILE C 1 136 ? -1.286 17.921 -50.982 1.00 21.97 128 ILE C CA 1
ATOM 4451 C C . ILE C 1 136 ? -0.233 17.290 -50.103 1.00 21.46 128 ILE C C 1
ATOM 4452 O O . ILE C 1 136 ? -0.066 17.688 -48.936 1.00 21.12 128 ILE C O 1
ATOM 4457 N N . VAL C 1 137 ? 0.438 16.269 -50.634 1.00 20.20 129 VAL C N 1
ATOM 4458 C CA . VAL C 1 137 ? 1.398 15.498 -49.851 1.00 20.09 129 VAL C CA 1
ATOM 4459 C C . VAL C 1 137 ? 2.794 15.967 -50.065 1.00 20.72 129 VAL C C 1
ATOM 4460 O O . VAL C 1 137 ? 3.290 15.983 -51.208 1.00 23.91 129 VAL C O 1
ATOM 4464 N N . CYS C 1 138 ? 3.483 16.283 -48.988 1.00 20.40 130 CYS C N 1
ATOM 4465 C CA . CYS C 1 138 ? 4.813 16.847 -49.105 1.00 20.16 130 CYS C CA 1
ATOM 4466 C C . CYS C 1 138 ? 5.857 15.784 -48.867 1.00 20.86 130 CYS C C 1
ATOM 4467 O O . CYS C 1 138 ? 5.766 15.005 -47.866 1.00 19.85 130 CYS C O 1
ATOM 4470 N N . VAL C 1 139 ? 6.866 15.784 -49.753 1.00 20.55 131 VAL C N 1
ATOM 4471 C CA . VAL C 1 139 ? 8.097 14.991 -49.567 1.00 20.99 131 VAL C CA 1
ATOM 4472 C C . VAL C 1 139 ? 9.289 15.902 -49.645 1.00 20.98 131 VAL C C 1
ATOM 4473 O O . VAL C 1 139 ? 9.166 17.023 -50.065 1.00 22.08 131 VAL C O 1
ATOM 4477 N N . GLY C 1 140 ? 10.445 15.455 -49.208 1.00 22.29 132 GLY C N 1
ATOM 4478 C CA . GLY C 1 140 ? 11.623 16.301 -49.277 1.00 23.48 132 GLY C CA 1
ATOM 4479 C C . GLY C 1 140 ? 12.779 15.814 -48.435 1.00 25.75 132 GLY C C 1
ATOM 4480 O O . GLY C 1 140 ? 12.552 15.348 -47.299 1.00 25.36 132 GLY C O 1
ATOM 4481 N N . GLU C 1 141 ? 14.016 15.970 -48.939 1.00 27.74 133 GLU C N 1
ATOM 4482 C CA . GLU C 1 141 ? 15.203 15.521 -48.170 1.00 30.11 133 GLU C CA 1
ATOM 4483 C C . GLU C 1 141 ? 15.931 16.616 -47.389 1.00 29.49 133 GLU C C 1
ATOM 4484 O O . GLU C 1 141 ? 15.885 17.794 -47.758 1.00 29.84 133 GLU C O 1
ATOM 4490 N N . THR C 1 142 ? 16.566 16.227 -46.290 1.00 27.10 134 THR C N 1
ATOM 4491 C CA . THR C 1 142 ? 17.401 17.150 -45.494 1.00 29.30 134 THR C CA 1
ATOM 4492 C C . THR C 1 142 ? 18.753 17.397 -46.097 1.00 31.51 134 THR C C 1
ATOM 4493 O O . THR C 1 142 ? 19.164 16.729 -47.055 1.00 30.56 134 THR C O 1
ATOM 4497 N N . ALA C 1 143 ? 19.438 18.386 -45.539 1.00 35.28 135 ALA C N 1
ATOM 4498 C CA . ALA C 1 143 ? 20.827 18.651 -45.874 1.00 38.37 135 ALA C CA 1
ATOM 4499 C C . ALA C 1 143 ? 21.640 17.401 -45.679 1.00 38.61 135 ALA C C 1
ATOM 4500 O O . ALA C 1 143 ? 22.313 16.962 -46.585 1.00 41.95 135 ALA C O 1
ATOM 4502 N N . SER C 1 144 ? 21.579 16.796 -44.507 1.00 40.34 136 SER C N 1
ATOM 4503 C CA . SER C 1 144 ? 22.422 15.624 -44.298 1.00 43.05 136 SER C CA 1
ATOM 4504 C C . SER C 1 144 ? 22.041 14.441 -45.227 1.00 43.55 136 SER C C 1
ATOM 4505 O O . SER C 1 144 ? 22.892 13.662 -45.634 1.00 47.23 136 SER C O 1
ATOM 4508 N N . GLU C 1 145 ? 20.775 14.304 -45.579 1.00 42.38 137 GLU C N 1
ATOM 4509 C CA . GLU C 1 145 ? 20.401 13.265 -46.522 1.00 40.84 137 GLU C CA 1
ATOM 4510 C C . GLU C 1 145 ? 20.985 13.572 -47.928 1.00 43.56 137 GLU C C 1
ATOM 4511 O O . GLU C 1 145 ? 21.479 12.658 -48.622 1.00 40.11 137 GLU C O 1
ATOM 4517 N N . ARG C 1 146 ? 20.957 14.853 -48.316 1.00 41.53 138 ARG C N 1
ATOM 4518 C CA . ARG C 1 146 ? 21.412 15.278 -49.623 1.00 46.02 138 ARG C CA 1
ATOM 4519 C C . ARG C 1 146 ? 22.917 15.151 -49.729 1.00 51.31 138 ARG C C 1
ATOM 4520 O O . ARG C 1 146 ? 23.412 14.455 -50.617 1.00 49.00 138 ARG C O 1
ATOM 4528 N N . LYS C 1 147 ? 23.630 15.823 -48.818 1.00 55.35 139 LYS C N 1
ATOM 4529 C CA . LYS C 1 147 ? 25.101 15.830 -48.804 1.00 53.48 139 LYS C CA 1
ATOM 4530 C C . LYS C 1 147 ? 25.608 14.392 -48.832 1.00 55.69 139 LYS C C 1
ATOM 4531 O O . LYS C 1 147 ? 26.536 14.068 -49.581 1.00 60.58 139 LYS C O 1
ATOM 4533 N N . ALA C 1 148 ? 24.962 13.521 -48.058 1.00 53.11 140 ALA C N 1
ATOM 4534 C CA . ALA C 1 148 ? 25.312 12.099 -48.017 1.00 51.57 140 ALA C CA 1
ATOM 4535 C C . ALA C 1 148 ? 24.835 11.272 -49.232 1.00 53.59 140 ALA C C 1
ATOM 4536 O O . ALA C 1 148 ? 24.810 10.033 -49.172 1.00 58.93 140 ALA C O 1
ATOM 4538 N N . GLU C 1 149 ? 24.450 11.920 -50.329 1.00 49.35 141 GLU C N 1
ATOM 4539 C CA . GLU C 1 149 ? 24.166 11.195 -51.553 1.00 50.62 141 GLU C CA 1
ATOM 4540 C C . GLU C 1 149 ? 22.945 10.255 -51.450 1.00 50.28 141 GLU C C 1
ATOM 4541 O O . GLU C 1 149 ? 22.873 9.232 -52.144 1.00 51.03 141 GLU C O 1
ATOM 4543 N N . ARG C 1 150 ? 21.967 10.620 -50.625 1.00 45.59 142 ARG C N 1
ATOM 4544 C CA . ARG C 1 150 ? 20.792 9.787 -50.412 1.00 40.52 142 ARG C CA 1
ATOM 4545 C C . ARG C 1 150 ? 19.482 10.479 -50.866 1.00 38.91 142 ARG C C 1
ATOM 4546 O O . ARG C 1 150 ? 18.377 9.981 -50.605 1.00 36.88 142 ARG C O 1
ATOM 4548 N N . ALA C 1 151 ? 19.582 11.615 -51.549 1.00 35.82 143 ALA C N 1
ATOM 4549 C CA . ALA C 1 151 ? 18.384 12.441 -51.788 1.00 36.94 143 ALA C CA 1
ATOM 4550 C C . ALA C 1 151 ? 17.240 11.667 -52.438 1.00 37.31 143 ALA C C 1
ATOM 4551 O O . ALA C 1 151 ? 16.100 11.705 -51.970 1.00 33.32 143 ALA C O 1
ATOM 4553 N N . LEU C 1 152 ? 17.569 10.959 -53.514 1.00 39.30 144 LEU C N 1
ATOM 4554 C CA . LEU C 1 152 ? 16.591 10.270 -54.316 1.00 38.21 144 LEU C CA 1
ATOM 4555 C C . LEU C 1 152 ? 16.049 9.051 -53.585 1.00 36.60 144 LEU C C 1
ATOM 4556 O O . LEU C 1 152 ? 14.852 8.760 -53.705 1.00 33.54 144 LEU C O 1
ATOM 4561 N N . ASP C 1 153 ? 16.904 8.336 -52.843 1.00 34.19 145 ASP C N 1
ATOM 4562 C CA . ASP C 1 153 ? 16.438 7.203 -52.024 1.00 36.16 145 ASP C CA 1
ATOM 4563 C C . ASP C 1 153 ? 15.338 7.678 -51.041 1.00 32.49 145 ASP C C 1
ATOM 4564 O O . ASP C 1 153 ? 14.308 7.042 -50.918 1.00 32.34 145 ASP C O 1
ATOM 4569 N N . VAL C 1 154 ? 15.603 8.804 -50.379 1.00 29.64 146 VAL C N 1
ATOM 4570 C CA . VAL C 1 154 ? 14.726 9.390 -49.376 1.00 28.62 146 VAL C CA 1
ATOM 4571 C C . VAL C 1 154 ? 13.403 9.836 -50.011 1.00 27.87 146 VAL C C 1
ATOM 4572 O O . VAL C 1 154 ? 12.342 9.487 -49.499 1.00 26.00 146 VAL C O 1
ATOM 4576 N N . ILE C 1 155 ? 13.479 10.591 -51.116 1.00 27.70 147 ILE C N 1
ATOM 4577 C CA . ILE C 1 155 ? 12.309 11.102 -51.825 1.00 27.84 147 ILE C CA 1
ATOM 4578 C C . ILE C 1 155 ? 11.496 9.885 -52.220 1.00 27.83 147 ILE C C 1
ATOM 4579 O O . ILE C 1 155 ? 10.266 9.848 -52.014 1.00 25.94 147 ILE C O 1
ATOM 4584 N N . GLY C 1 156 ? 12.192 8.903 -52.801 1.00 28.29 148 GLY C N 1
ATOM 4585 C CA . GLY C 1 156 ? 11.581 7.641 -53.260 1.00 27.78 148 GLY C CA 1
ATOM 4586 C C . GLY C 1 156 ? 10.796 6.926 -52.167 1.00 26.20 148 GLY C C 1
ATOM 4587 O O . GLY C 1 156 ? 9.656 6.494 -52.362 1.00 25.26 148 GLY C O 1
ATOM 4588 N N . ASP C 1 157 ? 11.440 6.789 -51.022 1.00 26.46 149 ASP C N 1
ATOM 4589 C CA . ASP C 1 157 ? 10.848 6.130 -49.849 1.00 27.29 149 ASP C CA 1
ATOM 4590 C C . ASP C 1 157 ? 9.677 6.908 -49.229 1.00 25.14 149 ASP C C 1
ATOM 4591 O O . ASP C 1 157 ? 8.681 6.316 -48.856 1.00 23.77 149 ASP C O 1
ATOM 4596 N N . GLN C 1 158 ? 9.764 8.224 -49.183 1.00 25.28 150 GLN C N 1
ATOM 4597 C CA . GLN C 1 158 ? 8.632 9.034 -48.750 1.00 24.99 150 GLN C CA 1
ATOM 4598 C C . GLN C 1 158 ? 7.465 8.909 -49.717 1.00 24.37 150 GLN C C 1
ATOM 4599 O O . GLN C 1 158 ? 6.304 8.817 -49.283 1.00 22.61 150 GLN C O 1
ATOM 4605 N N . LEU C 1 159 ? 7.750 8.906 -51.026 1.00 23.62 151 LEU C N 1
ATOM 4606 C CA . LEU C 1 159 ? 6.670 8.792 -51.989 1.00 24.46 151 LEU C CA 1
ATOM 4607 C C . LEU C 1 159 ? 5.975 7.422 -51.863 1.00 25.06 151 LEU C C 1
ATOM 4608 O O . LEU C 1 159 ? 4.740 7.320 -51.880 1.00 21.85 151 LEU C O 1
ATOM 4613 N N . SER C 1 160 ? 6.753 6.358 -51.685 1.00 27.10 152 SER C N 1
ATOM 4614 C CA . SER C 1 160 ? 6.098 5.047 -51.623 1.00 29.33 152 SER C CA 1
ATOM 4615 C C . SER C 1 160 ? 5.397 4.776 -50.293 1.00 28.72 152 SER C C 1
ATOM 4616 O O . SER C 1 160 ? 4.321 4.256 -50.294 1.00 30.74 152 SER C O 1
ATOM 4619 N N . GLY C 1 161 ? 5.964 5.201 -49.176 1.00 30.54 153 GLY C N 1
ATOM 4620 C CA . GLY C 1 161 ? 5.340 5.023 -47.845 1.00 29.73 153 GLY C CA 1
ATOM 4621 C C . GLY C 1 161 ? 4.225 6.015 -47.520 1.00 29.50 153 GLY C C 1
ATOM 4622 O O . GLY C 1 161 ? 3.330 5.655 -46.794 1.00 31.41 153 GLY C O 1
ATOM 4623 N N . SER C 1 162 ? 4.276 7.258 -48.041 1.00 27.98 154 SER C N 1
ATOM 4624 C CA . SER C 1 162 ? 3.232 8.281 -47.769 1.00 25.96 154 SER C CA 1
ATOM 4625 C C . SER C 1 162 ? 1.992 8.171 -48.660 1.00 26.42 154 SER C C 1
ATOM 4626 O O . SER C 1 162 ? 0.916 8.567 -48.239 1.00 26.81 154 SER C O 1
ATOM 4629 N N . LEU C 1 163 ? 2.112 7.624 -49.872 1.00 27.07 155 LEU C N 1
ATOM 4630 C CA . LEU C 1 163 ? 0.982 7.590 -50.765 1.00 26.42 155 LEU C CA 1
ATOM 4631 C C . LEU C 1 163 ? 0.250 6.237 -50.686 1.00 27.28 155 LEU C C 1
ATOM 4632 O O . LEU C 1 163 ? 0.869 5.194 -50.832 1.00 26.57 155 LEU C O 1
ATOM 4637 N N . PRO C 1 164 ? -1.068 6.262 -50.382 1.00 27.60 156 PRO C N 1
ATOM 4638 C CA . PRO C 1 164 ? -1.855 5.027 -50.408 1.00 29.17 156 PRO C CA 1
ATOM 4639 C C . PRO C 1 164 ? -2.023 4.516 -51.850 1.00 30.14 156 PRO C C 1
ATOM 4640 O O . PRO C 1 164 ? -1.776 5.251 -52.807 1.00 31.91 156 PRO C O 1
ATOM 4644 N N . ASP C 1 165 ? -2.381 3.256 -52.007 1.00 31.14 157 ASP C N 1
ATOM 4645 C CA . ASP C 1 165 ? -2.650 2.684 -53.339 1.00 32.76 157 ASP C CA 1
ATOM 4646 C C . ASP C 1 165 ? -3.687 3.450 -54.157 1.00 32.98 157 ASP C C 1
ATOM 4647 O O . ASP C 1 165 ? -3.622 3.427 -55.373 1.00 33.64 157 ASP C O 1
ATOM 4652 N N . GLY C 1 166 ? -4.664 4.087 -53.517 1.00 32.20 158 GLY C N 1
ATOM 4653 C CA . GLY C 1 166 ? -5.745 4.781 -54.245 1.00 32.81 158 GLY C CA 1
ATOM 4654 C C . GLY C 1 166 ? -5.493 6.157 -54.887 1.00 33.12 158 GLY C C 1
ATOM 4655 O O . GLY C 1 166 ? -6.436 6.844 -55.228 1.00 32.05 158 GLY C O 1
ATOM 4656 N N . VAL C 1 167 ? -4.242 6.564 -55.055 1.00 32.66 159 VAL C N 1
ATOM 4657 C CA . VAL C 1 167 ? -3.921 7.837 -55.684 1.00 33.83 159 VAL C CA 1
ATOM 4658 C C . VAL C 1 167 ? -4.524 7.987 -57.081 1.00 35.11 159 VAL C C 1
ATOM 4659 O O . VAL C 1 167 ? -4.435 7.073 -57.904 1.00 38.68 159 VAL C O 1
ATOM 4663 N N . THR C 1 168 ? -5.142 9.145 -57.327 1.00 34.47 160 THR C N 1
ATOM 4664 C CA . THR C 1 168 ? -5.529 9.585 -58.664 1.00 35.95 160 THR C CA 1
ATOM 4665 C C . THR C 1 168 ? -5.018 10.973 -58.833 1.00 33.85 160 THR C C 1
ATOM 4666 O O . THR C 1 168 ? -4.766 11.659 -57.864 1.00 33.30 160 THR C O 1
ATOM 4670 N N . ALA C 1 169 ? -4.904 11.392 -60.081 1.00 34.46 161 ALA C N 1
ATOM 4671 C CA . ALA C 1 169 ? -4.549 12.762 -60.434 1.00 33.61 161 ALA C CA 1
ATOM 4672 C C . ALA C 1 169 ? -5.495 13.835 -59.840 1.00 32.58 161 ALA C C 1
ATOM 4673 O O . ALA C 1 169 ? -5.130 15.026 -59.758 1.00 29.99 161 ALA C O 1
ATOM 4675 N N . GLU C 1 170 ? -6.705 13.422 -59.463 1.00 30.32 162 GLU C N 1
ATOM 4676 C CA . GLU C 1 170 ? -7.709 14.343 -58.980 1.00 32.52 162 GLU C CA 1
ATOM 4677 C C . GLU C 1 170 ? -7.716 14.401 -57.451 1.00 29.83 162 GLU C C 1
ATOM 4678 O O . GLU C 1 170 ? -8.116 15.406 -56.918 1.00 29.01 162 GLU C O 1
ATOM 4684 N N . ASN C 1 171 ? -7.266 13.354 -56.760 1.00 28.53 163 ASN C N 1
ATOM 4685 C CA . ASN C 1 171 ? -7.357 13.326 -55.283 1.00 29.44 163 ASN C CA 1
ATOM 4686 C C . ASN C 1 171 ? -6.030 13.633 -54.573 1.00 28.10 163 ASN C C 1
ATOM 4687 O O . ASN C 1 171 ? -6.007 13.766 -53.343 1.00 28.14 163 ASN C O 1
ATOM 4692 N N . THR C 1 172 ? -4.946 13.766 -55.351 1.00 26.20 164 THR C N 1
ATOM 4693 C CA . THR C 1 172 ? -3.619 13.945 -54.793 1.00 24.85 164 THR C CA 1
ATOM 4694 C C . THR C 1 172 ? -2.770 14.866 -55.581 1.00 24.53 164 THR C C 1
ATOM 4695 O O . THR C 1 172 ? -2.694 14.781 -56.808 1.00 23.96 164 THR C O 1
ATOM 4699 N N . ILE C 1 173 ? -2.079 15.731 -54.867 1.00 23.52 165 ILE C N 1
ATOM 4700 C CA . ILE C 1 173 ? -1.064 16.550 -55.438 1.00 23.00 165 ILE C CA 1
ATOM 4701 C C . ILE C 1 173 ? 0.178 16.313 -54.602 1.00 22.95 165 ILE C C 1
ATOM 4702 O O . ILE C 1 173 ? 0.075 16.169 -53.406 1.00 21.60 165 ILE C O 1
ATOM 4707 N N . ILE C 1 174 ? 1.338 16.302 -55.244 1.00 22.30 166 ILE C N 1
ATOM 4708 C CA . ILE C 1 174 ? 2.618 16.157 -54.548 1.00 23.33 166 ILE C CA 1
ATOM 4709 C C . ILE C 1 174 ? 3.370 17.468 -54.546 1.00 23.47 166 ILE C C 1
ATOM 4710 O O . ILE C 1 174 ? 3.377 18.174 -55.556 1.00 24.72 166 ILE C O 1
ATOM 4715 N N . ALA C 1 175 ? 4.002 17.814 -53.424 1.00 22.72 167 ALA C N 1
ATOM 4716 C CA . ALA C 1 175 ? 4.871 18.963 -53.386 1.00 22.25 167 ALA C CA 1
ATOM 4717 C C . ALA C 1 175 ? 6.243 18.509 -52.951 1.00 22.80 167 ALA C C 1
ATOM 4718 O O . ALA C 1 175 ? 6.362 17.789 -51.970 1.00 22.67 167 ALA C O 1
ATOM 4720 N N . TYR C 1 176 ? 7.271 18.972 -53.658 1.00 22.91 168 TYR C N 1
ATOM 4721 C CA . TYR C 1 176 ? 8.658 18.683 -53.312 1.00 24.51 168 TYR C CA 1
ATOM 4722 C C . TYR C 1 176 ? 9.234 19.840 -52.496 1.00 25.97 168 TYR C C 1
ATOM 4723 O O . TYR C 1 176 ? 9.233 20.982 -52.946 1.00 28.06 168 TYR C O 1
ATOM 4732 N N . GLU C 1 177 ? 9.725 19.552 -51.299 1.00 25.61 169 GLU C N 1
ATOM 4733 C CA . GLU C 1 177 ? 10.383 20.572 -50.486 1.00 26.86 169 GLU C CA 1
ATOM 4734 C C . GLU C 1 177 ? 11.867 20.311 -50.391 1.00 26.78 169 GLU C C 1
ATOM 4735 O O . GLU C 1 177 ? 12.268 19.293 -49.851 1.00 28.71 169 GLU C O 1
ATOM 4741 N N . PRO C 1 178 ? 12.708 21.205 -50.914 1.00 27.08 170 PRO C N 1
ATOM 4742 C CA . PRO C 1 178 ? 14.137 20.995 -50.686 1.00 29.45 170 PRO C CA 1
ATOM 4743 C C . PRO C 1 178 ? 14.519 21.459 -49.276 1.00 30.58 170 PRO C C 1
ATOM 4744 O O . PRO C 1 178 ? 15.035 22.553 -49.094 1.00 28.96 170 PRO C O 1
ATOM 4748 N N . VAL C 1 179 ? 14.285 20.594 -48.303 1.00 31.63 171 VAL C N 1
ATOM 4749 C CA . VAL C 1 179 ? 14.455 20.947 -46.907 1.00 32.24 171 VAL C CA 1
ATOM 4750 C C . VAL C 1 179 ? 15.931 21.223 -46.680 1.00 35.06 1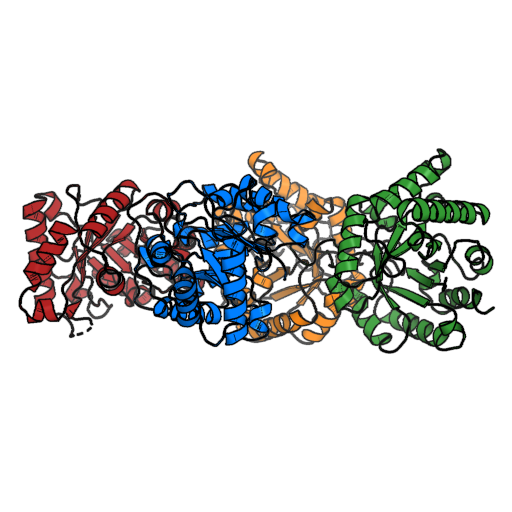71 VAL C C 1
ATOM 4751 O O . VAL C 1 179 ? 16.300 22.029 -45.811 1.00 33.41 171 VAL C O 1
ATOM 4755 N N . TRP C 1 180 ? 16.763 20.544 -47.488 1.00 35.46 172 TRP C N 1
ATOM 4756 C CA . TRP C 1 180 ? 18.204 20.732 -47.476 1.00 38.08 172 TRP C CA 1
ATOM 4757 C C . TRP C 1 180 ? 18.650 22.166 -47.575 1.00 41.18 172 TRP C C 1
ATOM 4758 O O . TRP C 1 180 ? 19.662 22.503 -46.978 1.00 41.54 172 TRP C O 1
ATOM 4769 N N . ALA C 1 181 ? 17.912 22.992 -48.322 1.00 43.99 173 ALA C N 1
ATOM 4770 C CA . ALA C 1 181 ? 18.302 24.379 -48.555 1.00 45.28 173 ALA C CA 1
ATOM 4771 C C . ALA C 1 181 ? 17.774 25.346 -47.494 1.00 47.52 173 ALA C C 1
ATOM 4772 O O . ALA C 1 181 ? 18.154 26.514 -47.500 1.00 48.96 173 ALA C O 1
ATOM 4774 N N . ILE C 1 182 ? 16.924 24.866 -46.587 1.00 49.57 174 ILE C N 1
ATOM 4775 C CA . ILE C 1 182 ? 16.387 25.690 -45.500 1.00 47.84 174 ILE C CA 1
ATOM 4776 C C . ILE C 1 182 ? 17.509 26.411 -44.755 1.00 50.70 174 ILE C C 1
ATOM 4777 O O . ILE C 1 182 ? 18.069 25.873 -43.815 1.00 52.58 174 ILE C O 1
ATOM 4779 N N . LEU C 1 186 ? 21.665 28.192 -48.107 1.00 56.05 178 LEU C N 1
ATOM 4780 C CA . LEU C 1 186 ? 21.692 27.628 -49.458 1.00 56.38 178 LEU C CA 1
ATOM 4781 C C . LEU C 1 186 ? 20.383 27.920 -50.231 1.00 57.57 178 LEU C C 1
ATOM 4782 O O . LEU C 1 186 ? 19.346 28.164 -49.630 1.00 63.21 178 LEU C O 1
ATOM 4784 N N . THR C 1 187 ? 20.455 27.910 -51.563 1.00 57.46 179 THR C N 1
ATOM 4785 C CA . THR C 1 187 ? 19.314 28.171 -52.459 1.00 52.78 179 THR C CA 1
ATOM 4786 C C . THR C 1 187 ? 19.439 27.211 -53.663 1.00 49.24 179 THR C C 1
ATOM 4787 O O . THR C 1 187 ? 20.438 27.242 -54.347 1.00 46.27 179 THR C O 1
ATOM 4789 N N . PRO C 1 188 ? 18.437 26.336 -53.913 1.00 46.64 180 PRO C N 1
ATOM 4790 C CA . PRO C 1 188 ? 18.659 25.318 -54.962 1.00 41.73 180 PRO C CA 1
ATOM 4791 C C . PRO C 1 188 ? 18.760 25.871 -56.373 1.00 40.73 180 PRO C C 1
ATOM 4792 O O . PRO C 1 188 ? 18.206 26.918 -56.667 1.00 41.43 180 PRO C O 1
ATOM 4796 N N . THR C 1 189 ? 19.503 25.176 -57.225 1.00 38.51 181 THR C N 1
ATOM 4797 C CA . THR C 1 189 ? 19.619 25.548 -58.635 1.00 41.34 181 THR C CA 1
ATOM 4798 C C . THR C 1 189 ? 18.429 25.022 -59.411 1.00 38.14 181 THR C C 1
ATOM 4799 O O . THR C 1 189 ? 17.699 24.129 -58.953 1.00 36.60 181 THR C O 1
ATOM 4803 N N . VAL C 1 190 ? 18.263 25.555 -60.609 1.00 38.38 182 VAL C N 1
ATOM 4804 C CA . VAL C 1 190 ? 17.178 25.133 -61.474 1.00 38.54 182 VAL C CA 1
ATOM 4805 C C . VAL C 1 190 ? 17.343 23.646 -61.737 1.00 38.65 182 VAL C C 1
ATOM 4806 O O . VAL C 1 190 ? 16.352 22.905 -61.785 1.00 35.56 182 VAL C O 1
ATOM 4810 N N . GLN C 1 191 ? 18.596 23.210 -61.893 1.00 38.00 183 GLN C N 1
ATOM 4811 C CA . GLN C 1 191 ? 18.879 21.811 -62.194 1.00 37.98 183 GLN C CA 1
ATOM 4812 C C . GLN C 1 191 ? 18.488 20.904 -61.028 1.00 36.29 183 GLN C C 1
ATOM 4813 O O . GLN C 1 191 ? 18.013 19.781 -61.227 1.00 33.77 183 GLN C O 1
ATOM 4819 N N . ASP C 1 192 ? 18.720 21.383 -59.812 1.00 36.10 184 ASP C N 1
ATOM 4820 C CA . ASP C 1 192 ? 18.275 20.672 -58.624 1.00 35.91 184 ASP C CA 1
ATOM 4821 C C . ASP C 1 192 ? 16.805 20.346 -58.724 1.00 32.18 184 ASP C C 1
ATOM 4822 O O . ASP C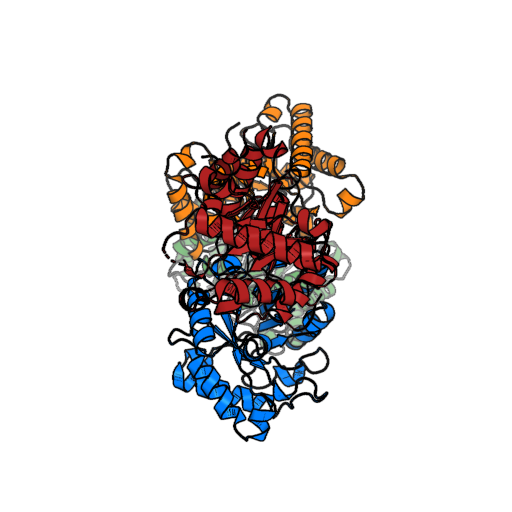 1 192 ? 16.402 19.230 -58.452 1.00 32.66 184 ASP C O 1
ATOM 4827 N N . VAL C 1 193 ? 16.011 21.350 -59.086 1.00 31.58 185 VAL C N 1
ATOM 4828 C CA . VAL C 1 193 ? 14.550 21.236 -59.111 1.00 31.00 185 VAL C CA 1
ATOM 4829 C C . VAL C 1 1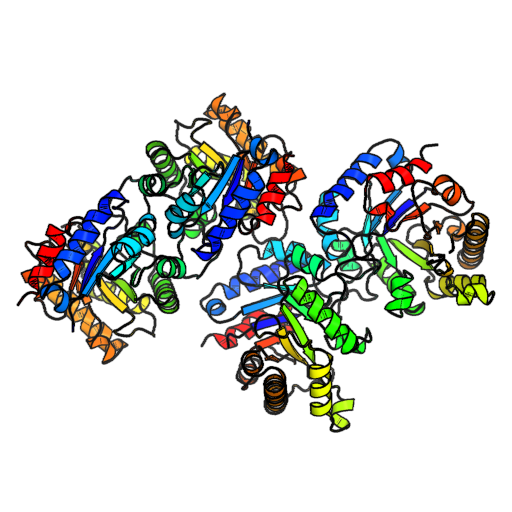93 ? 14.120 20.285 -60.227 1.00 31.33 185 VAL C C 1
ATOM 4830 O O . VAL C 1 193 ? 13.286 19.409 -60.045 1.00 31.53 185 VAL C O 1
ATOM 4834 N N . ARG C 1 194 ? 14.742 20.471 -61.389 1.00 32.08 186 ARG C N 1
ATOM 4835 C CA . ARG C 1 194 ? 14.580 19.587 -62.553 1.00 30.08 186 ARG C CA 1
ATOM 4836 C C . ARG C 1 194 ? 14.757 18.103 -62.232 1.00 27.75 186 ARG C C 1
ATOM 4837 O O . ARG C 1 194 ? 13.872 17.312 -62.472 1.00 27.98 186 ARG C O 1
ATOM 4845 N N . ALA C 1 195 ? 15.882 17.716 -61.674 1.00 27.73 187 ALA C N 1
ATOM 4846 C CA . ALA C 1 195 ? 16.145 16.300 -61.377 1.00 28.53 187 ALA C CA 1
ATOM 4847 C C . ALA C 1 195 ? 15.210 15.719 -60.286 1.00 28.36 187 ALA C C 1
ATOM 4848 O O . ALA C 1 195 ? 14.827 14.576 -60.345 1.00 29.23 187 ALA C O 1
ATOM 4850 N N . ALA C 1 196 ? 14.833 16.528 -59.308 1.00 28.24 188 ALA C N 1
ATOM 4851 C CA . ALA C 1 196 ? 13.940 16.076 -58.224 1.00 25.63 188 ALA C CA 1
ATOM 4852 C C . ALA C 1 196 ? 12.562 15.811 -58.802 1.00 24.11 188 ALA C C 1
ATOM 4853 O O . ALA C 1 196 ? 11.980 14.757 -58.640 1.00 22.68 188 ALA C O 1
ATOM 4855 N N . HIS C 1 197 ? 12.055 16.767 -59.540 1.00 23.89 189 HIS C N 1
ATOM 4856 C CA . HIS C 1 197 ? 10.776 16.550 -60.194 1.00 25.27 189 HIS C CA 1
ATOM 4857 C C . HIS C 1 197 ? 10.752 15.452 -61.272 1.00 26.28 189 HIS C C 1
ATOM 4858 O O . HIS C 1 197 ? 9.722 14.764 -61.447 1.00 23.94 189 HIS C O 1
ATOM 4865 N N . ALA C 1 198 ? 11.845 15.306 -62.032 1.00 27.40 190 ALA C N 1
ATOM 4866 C CA . ALA C 1 198 ? 11.908 14.210 -63.041 1.00 28.65 190 ALA C CA 1
ATOM 4867 C C . ALA C 1 198 ? 11.880 12.847 -62.317 1.00 29.65 190 ALA C C 1
ATOM 4868 O O . ALA C 1 198 ? 11.197 11.891 -62.736 1.00 29.26 190 ALA C O 1
ATOM 4870 N N . PHE C 1 199 ? 12.646 12.758 -61.229 1.00 29.16 191 PHE C N 1
ATOM 4871 C CA . PHE C 1 199 ? 12.676 11.528 -60.431 1.00 29.05 191 PHE C CA 1
ATOM 4872 C C . PHE C 1 199 ? 11.309 11.295 -59.840 1.00 27.73 191 PHE C C 1
ATOM 4873 O O . PHE C 1 199 ? 10.751 10.230 -60.010 1.00 30.18 191 PHE C O 1
ATOM 4881 N N . MET C 1 200 ? 10.745 12.299 -59.177 1.00 26.89 192 MET C N 1
ATOM 4882 C CA . MET C 1 200 ? 9.357 12.162 -58.701 1.00 27.26 192 MET C CA 1
ATOM 4883 C C . MET C 1 200 ? 8.441 11.593 -59.778 1.00 27.09 192 MET C C 1
ATOM 4884 O O . MET C 1 200 ? 7.735 10.607 -59.542 1.00 26.01 192 MET C O 1
ATOM 4889 N N . ARG C 1 201 ? 8.475 12.191 -60.963 1.00 27.37 193 ARG C N 1
ATOM 4890 C CA . ARG C 1 201 ? 7.564 11.795 -62.040 1.00 29.62 193 ARG C CA 1
ATOM 4891 C C . ARG C 1 201 ? 7.798 10.327 -62.443 1.00 30.66 193 ARG C C 1
ATOM 4892 O O . ARG C 1 201 ? 6.839 9.556 -62.572 1.00 30.52 193 ARG C O 1
ATOM 4900 N N . GLU C 1 202 ? 9.055 9.926 -62.601 1.00 33.71 194 GLU C N 1
ATOM 4901 C CA . GLU C 1 202 ? 9.319 8.533 -62.990 1.00 36.08 194 GLU C CA 1
ATOM 4902 C C . GLU C 1 202 ? 8.880 7.561 -61.896 1.00 34.15 194 GLU C C 1
ATOM 4903 O O . GLU C 1 202 ? 8.286 6.506 -62.181 1.00 30.95 194 GLU C O 1
ATOM 4909 N N . GLN C 1 203 ? 9.144 7.925 -60.643 1.00 33.89 195 GLN C N 1
ATOM 4910 C CA . GLN C 1 203 ? 8.681 7.106 -59.497 1.00 33.59 195 GLN C CA 1
ATOM 4911 C C . GLN C 1 203 ? 7.196 6.918 -59.465 1.00 32.29 195 GLN C C 1
ATOM 4912 O O . GLN C 1 203 ? 6.744 5.822 -59.143 1.00 32.02 195 GLN C O 1
ATOM 4918 N N . LEU C 1 204 ? 6.427 7.970 -59.753 1.00 30.43 196 LEU C N 1
ATOM 4919 C CA . LEU C 1 204 ? 4.977 7.837 -59.708 1.00 30.31 196 LEU C CA 1
ATOM 4920 C C . LEU C 1 204 ? 4.422 7.111 -60.953 1.00 32.52 196 LEU C C 1
ATOM 4921 O O . LEU C 1 204 ? 3.381 6.445 -60.878 1.00 34.25 196 LEU C O 1
ATOM 4926 N N . ILE C 1 205 ? 5.091 7.262 -62.093 1.00 33.71 197 ILE C N 1
ATOM 4927 C CA . ILE C 1 205 ? 4.744 6.441 -63.267 1.00 34.16 197 ILE C CA 1
ATOM 4928 C C . ILE C 1 205 ? 5.009 4.969 -62.958 1.00 33.43 197 ILE C C 1
ATOM 4929 O O . ILE C 1 205 ? 4.103 4.171 -63.051 1.00 35.99 197 ILE C O 1
ATOM 4934 N N . GLU C 1 206 ? 6.209 4.619 -62.527 1.00 34.04 198 GLU C N 1
ATOM 4935 C CA . GLU C 1 206 ? 6.503 3.235 -62.098 1.00 35.66 198 GLU C CA 1
ATOM 4936 C C . GLU C 1 206 ? 5.378 2.615 -61.264 1.00 37.72 198 GLU C C 1
ATOM 4937 O O . GLU C 1 206 ? 4.877 1.511 -61.557 1.00 34.93 198 GLU C O 1
ATOM 4939 N N . ARG C 1 207 ? 4.955 3.338 -60.226 1.00 35.41 199 ARG C N 1
ATOM 4940 C CA . ARG C 1 207 ? 3.982 2.801 -59.315 1.00 34.43 199 ARG C CA 1
ATOM 4941 C C . ARG C 1 207 ? 2.557 2.903 -59.855 1.00 36.13 199 ARG C C 1
ATOM 4942 O O . ARG C 1 207 ? 1.801 1.926 -59.779 1.00 40.56 199 ARG C O 1
ATOM 4950 N N . PHE C 1 208 ? 2.167 4.059 -60.388 1.00 34.94 200 PHE C N 1
ATOM 4951 C CA . PHE C 1 208 ? 0.738 4.324 -60.648 1.00 35.95 200 PHE C CA 1
ATOM 4952 C C . PHE C 1 208 ? 0.333 4.266 -62.114 1.00 40.50 200 PHE C C 1
ATOM 4953 O O . PHE C 1 208 ? -0.843 4.515 -62.432 1.00 41.88 200 PHE C O 1
ATOM 4961 N N . GLY C 1 209 ? 1.288 3.954 -62.990 1.00 41.92 201 GLY C N 1
ATOM 4962 C CA . GLY C 1 209 ? 1.051 3.999 -64.427 1.00 44.45 201 GLY C CA 1
ATOM 4963 C C . GLY C 1 209 ? 0.731 5.384 -64.982 1.00 47.19 201 GLY C C 1
ATOM 4964 O O . GLY C 1 209 ? 1.347 6.388 -64.593 1.00 45.59 201 GLY C O 1
ATOM 4965 N N . ALA C 1 210 ? -0.232 5.438 -65.909 1.00 50.00 202 ALA C N 1
ATOM 4966 C CA . ALA C 1 210 ? -0.545 6.669 -66.631 1.00 49.31 202 ALA C CA 1
ATOM 4967 C C . ALA C 1 210 ? -1.140 7.738 -65.726 1.00 47.54 202 ALA C C 1
ATOM 4968 O O . ALA C 1 210 ? -0.906 8.915 -65.938 1.00 46.05 202 ALA C O 1
ATOM 4970 N N . LYS C 1 211 ? -1.903 7.327 -64.720 1.00 47.16 203 LYS C N 1
ATOM 4971 C CA . LYS C 1 211 ? -2.338 8.246 -63.665 1.00 46.66 203 LYS C CA 1
ATOM 4972 C C . LYS C 1 211 ? -1.149 9.084 -63.167 1.00 46.36 203 LYS C C 1
ATOM 4973 O O . LYS C 1 211 ? -1.273 10.292 -62.955 1.00 42.72 203 LYS C O 1
ATOM 4979 N N . GLY C 1 212 ? 0.006 8.439 -63.017 1.00 45.36 204 GLY C N 1
ATOM 4980 C CA . GLY C 1 212 ? 1.195 9.059 -62.435 1.00 42.49 204 GLY C CA 1
ATOM 4981 C C . GLY C 1 212 ? 1.726 10.233 -63.209 1.00 39.37 204 GLY C C 1
ATOM 4982 O O . GLY C 1 212 ? 2.213 11.197 -62.634 1.00 35.75 204 GLY C O 1
ATOM 4983 N N . ALA C 1 213 ? 1.631 10.141 -64.524 1.00 38.99 205 ALA C N 1
ATOM 4984 C CA . ALA C 1 213 ? 1.995 11.222 -65.392 1.00 37.10 205 ALA C CA 1
ATOM 4985 C C . ALA C 1 213 ? 1.054 12.423 -65.330 1.00 36.06 205 ALA C C 1
ATOM 4986 O O . ALA C 1 213 ? 1.383 13.506 -65.839 1.00 34.65 205 ALA C O 1
ATOM 4988 N N . HIS C 1 214 ? -0.121 12.256 -64.745 1.00 34.97 206 HIS C N 1
ATOM 4989 C CA . HIS C 1 214 ? -1.082 13.360 -64.681 1.00 37.28 206 HIS C CA 1
ATOM 4990 C C . HIS C 1 214 ? -1.122 14.077 -63.303 1.00 36.89 206 HIS C C 1
ATOM 4991 O O . HIS C 1 214 ? -1.760 15.129 -63.168 1.00 34.74 206 HIS C O 1
ATOM 4998 N N . LEU C 1 215 ? -0.447 13.491 -62.311 1.00 34.21 207 LEU C N 1
ATOM 4999 C CA . LEU C 1 215 ? -0.326 14.061 -60.968 1.00 33.45 207 LEU C CA 1
ATOM 5000 C C . LEU C 1 215 ? 0.407 15.393 -60.972 1.00 31.91 207 LEU C C 1
ATOM 5001 O O . LEU C 1 215 ? 1.530 15.504 -61.479 1.00 32.40 207 LEU C O 1
ATOM 5006 N N . ARG C 1 216 ? -0.218 16.414 -60.397 1.00 31.17 208 ARG C N 1
ATOM 5007 C CA . ARG C 1 216 ? 0.434 17.716 -60.303 1.00 30.74 208 ARG C CA 1
ATOM 5008 C C . ARG C 1 216 ? 1.557 17.642 -59.283 1.00 28.72 208 ARG C C 1
ATOM 5009 O O . ARG C 1 216 ? 1.337 17.224 -58.156 1.00 28.59 208 ARG C O 1
ATOM 5017 N N . LEU C 1 217 ? 2.758 18.026 -59.691 1.00 26.85 209 LEU C N 1
ATOM 5018 C CA . LEU C 1 217 ? 3.906 18.052 -58.818 1.00 26.66 209 LEU C CA 1
ATOM 5019 C C . LEU C 1 217 ? 4.302 19.486 -58.604 1.00 26.18 209 LEU C C 1
ATOM 5020 O O . LEU C 1 217 ? 4.799 20.112 -59.531 1.00 26.13 209 LEU C O 1
ATOM 5025 N N . LEU C 1 218 ? 4.129 20.004 -57.396 1.00 23.80 210 LEU C N 1
ATOM 5026 C CA . LEU C 1 218 ? 4.426 21.395 -57.089 1.00 21.96 210 LEU C CA 1
ATOM 5027 C C . LEU C 1 218 ? 5.825 21.557 -56.527 1.00 21.77 210 LEU C C 1
ATOM 5028 O O . LEU C 1 218 ? 6.276 20.754 -55.691 1.00 21.00 210 LEU C O 1
ATOM 5033 N N . TYR C 1 219 ? 6.501 22.634 -56.883 1.00 21.85 211 TYR C N 1
ATOM 5034 C CA . TYR C 1 219 ? 7.794 22.870 -56.277 1.00 22.99 211 TYR C CA 1
ATOM 5035 C C . TYR C 1 219 ? 7.502 23.683 -55.028 1.00 22.59 211 TYR C C 1
ATOM 5036 O O . TYR C 1 219 ? 6.827 24.699 -55.127 1.00 22.29 211 TYR C O 1
ATOM 5045 N N . GLY C 1 220 ? 8.030 23.239 -53.889 1.00 22.57 212 GLY C N 1
ATOM 5046 C CA . GLY C 1 220 ? 7.714 23.802 -52.588 1.00 23.79 212 GLY C CA 1
ATOM 5047 C C . GLY C 1 220 ? 8.920 24.353 -51.834 1.00 25.46 212 GLY C C 1
ATOM 5048 O O . GLY C 1 220 ? 8.860 24.562 -50.590 1.00 24.91 212 GLY C O 1
ATOM 5049 N N . GLY C 1 221 ? 9.985 24.627 -52.578 1.00 25.32 213 GLY C N 1
ATOM 5050 C CA . GLY C 1 221 ? 11.140 25.366 -52.066 1.00 29.22 213 GLY C CA 1
ATOM 5051 C C . GLY C 1 221 ? 10.805 26.835 -51.957 1.00 33.51 213 GLY C C 1
ATOM 5052 O O . GLY C 1 221 ? 9.635 27.195 -51.825 1.00 38.18 213 GLY C O 1
ATOM 5053 N N . SER C 1 222 ? 11.815 27.692 -51.968 1.00 35.79 214 SER C N 1
ATOM 5054 C CA . SER C 1 222 ? 11.574 29.127 -51.909 1.00 36.84 214 SER C CA 1
ATOM 5055 C C . SER C 1 222 ? 11.013 29.543 -53.237 1.00 36.24 214 SER C C 1
ATOM 5056 O O . SER C 1 222 ? 11.669 29.386 -54.286 1.00 37.26 214 SER C O 1
ATOM 5059 N N . VAL C 1 223 ? 9.791 30.059 -53.206 1.00 33.95 215 VAL C N 1
ATOM 5060 C CA . VAL C 1 223 ? 9.229 30.638 -54.403 1.00 37.02 215 VAL C CA 1
ATOM 5061 C C . VAL C 1 223 ? 8.793 32.046 -54.149 1.00 36.68 215 VAL C C 1
ATOM 5062 O O . VAL C 1 223 ? 8.049 32.344 -53.181 1.00 34.45 215 VAL C O 1
ATOM 5066 N N . LYS C 1 224 ? 9.272 32.911 -55.033 1.00 36.84 216 LYS C N 1
ATOM 5067 C CA . LYS C 1 224 ? 9.100 34.351 -54.879 1.00 41.92 216 LYS C CA 1
ATOM 5068 C C . LYS C 1 224 ? 8.820 34.936 -56.233 1.00 37.75 216 LYS C C 1
ATOM 5069 O O . LYS C 1 224 ? 9.194 34.327 -57.236 1.00 37.37 216 LYS C O 1
ATOM 5075 N N . PRO C 1 225 ? 8.206 36.141 -56.268 1.00 37.09 217 PRO C N 1
ATOM 5076 C CA . PRO C 1 225 ? 8.010 36.838 -57.535 1.00 37.72 217 PRO C CA 1
ATOM 5077 C C . PRO C 1 225 ? 9.260 36.808 -58.402 1.00 39.10 217 PRO C C 1
ATOM 5078 O O . PRO C 1 225 ? 9.160 36.569 -59.579 1.00 37.20 217 PRO C O 1
ATOM 5082 N N . SER C 1 226 ? 10.425 37.041 -57.810 1.00 40.23 218 SER C N 1
ATOM 5083 C CA . SER C 1 226 ? 11.667 37.132 -58.584 1.00 44.11 218 SER C CA 1
ATOM 5084 C C . SER C 1 226 ? 12.170 35.828 -59.202 1.00 42.96 218 SER C C 1
ATOM 5085 O O . SER C 1 226 ? 12.891 35.873 -60.199 1.00 44.20 218 SER C O 1
ATOM 5088 N N . ASN C 1 227 ? 11.846 34.678 -58.612 1.00 41.14 219 ASN C N 1
ATOM 5089 C CA . ASN C 1 227 ? 12.337 33.399 -59.147 1.00 36.81 219 ASN C CA 1
ATOM 5090 C C . ASN C 1 227 ? 11.260 32.453 -59.668 1.00 39.14 219 ASN C C 1
ATOM 5091 O O . ASN C 1 227 ? 11.562 31.329 -60.063 1.00 39.82 219 ASN C O 1
ATOM 5096 N N . ALA C 1 228 ? 10.015 32.905 -59.696 1.00 39.99 220 ALA C N 1
ATOM 5097 C CA . ALA C 1 228 ? 8.911 32.048 -60.089 1.00 38.54 220 ALA C CA 1
ATOM 5098 C C . ALA C 1 228 ? 8.991 31.656 -61.566 1.00 38.10 220 ALA C C 1
ATOM 5099 O O . ALA C 1 228 ? 8.777 30.498 -61.925 1.00 36.88 220 ALA C O 1
ATOM 5101 N N . ALA C 1 229 ? 9.311 32.587 -62.444 1.00 38.82 221 ALA C N 1
ATOM 5102 C CA . ALA C 1 229 ? 9.286 32.236 -63.882 1.00 40.38 221 ALA C CA 1
ATOM 5103 C C . ALA C 1 229 ? 10.302 31.130 -64.234 1.00 39.12 221 ALA C C 1
ATOM 5104 O O . ALA C 1 229 ? 9.994 30.207 -64.957 1.00 37.93 221 ALA C O 1
ATOM 5106 N N . GLU C 1 230 ? 11.505 31.244 -63.701 1.00 40.72 222 GLU C N 1
ATOM 5107 C CA . GLU C 1 230 ? 12.554 30.248 -63.890 1.00 44.02 222 GLU C CA 1
ATOM 5108 C C . GLU C 1 230 ? 12.142 28.853 -63.339 1.00 42.46 222 GLU C C 1
ATOM 5109 O O . GLU C 1 230 ? 12.225 27.823 -64.026 1.00 40.57 222 GLU C O 1
ATOM 5115 N N . LEU C 1 231 ? 11.652 28.829 -62.101 1.00 40.49 223 LEU C N 1
ATOM 5116 C CA . LEU C 1 231 ? 11.356 27.567 -61.434 1.00 38.98 223 LEU C CA 1
ATOM 5117 C C . LEU C 1 231 ? 10.154 26.869 -62.052 1.00 35.97 223 LEU C C 1
ATOM 5118 O O . LEU C 1 231 ? 10.158 25.649 -62.247 1.00 36.79 223 LEU C O 1
ATOM 5123 N N . LEU C 1 232 ? 9.139 27.636 -62.407 1.00 33.06 224 LEU C N 1
ATOM 5124 C CA . LEU C 1 232 ? 7.882 27.043 -62.833 1.00 33.15 224 LEU C CA 1
ATOM 5125 C C . LEU C 1 232 ? 7.857 26.680 -64.314 1.00 34.13 224 LEU C C 1
ATOM 5126 O O . LEU C 1 232 ? 6.875 26.127 -64.790 1.00 33.06 224 LEU C O 1
ATOM 5131 N N . GLY C 1 233 ? 8.914 27.021 -65.039 1.00 34.96 225 GLY C N 1
ATOM 5132 C CA . GLY C 1 233 ? 9.074 26.601 -66.434 1.00 33.93 225 GLY C CA 1
ATOM 5133 C C . GLY C 1 233 ? 9.784 25.265 -66.521 1.00 33.94 225 GLY C C 1
ATOM 5134 O O . GLY C 1 233 ? 9.914 24.717 -67.593 1.00 34.40 225 GLY C O 1
ATOM 5135 N N . VAL C 1 234 ? 10.233 24.713 -65.395 1.00 33.58 226 VAL C N 1
ATOM 5136 C CA . VAL C 1 234 ? 10.933 23.433 -65.450 1.00 34.92 226 VAL C CA 1
ATOM 5137 C C . VAL C 1 234 ? 9.944 22.313 -65.732 1.00 35.47 226 VAL C C 1
ATOM 5138 O O . VAL C 1 234 ? 8.841 22.340 -65.209 1.00 33.17 226 VAL C O 1
ATOM 5142 N N . ALA C 1 235 ? 10.352 21.351 -66.580 1.00 33.53 227 ALA C N 1
ATOM 5143 C CA . ALA C 1 235 ? 9.570 20.148 -66.858 1.00 32.26 227 ALA C CA 1
ATOM 5144 C C . ALA C 1 235 ? 9.231 19.399 -65.556 1.00 30.10 227 ALA C C 1
ATOM 5145 O O . ALA C 1 235 ? 10.058 19.291 -64.645 1.00 28.29 227 ALA C O 1
ATOM 5147 N N . ASP C 1 236 ? 7.985 18.965 -65.486 1.00 28.53 228 ASP C N 1
ATOM 5148 C CA . ASP C 1 236 ? 7.422 18.240 -64.381 1.00 29.19 228 ASP C CA 1
ATOM 5149 C C . ASP C 1 236 ? 7.288 19.061 -63.099 1.00 28.61 228 ASP C C 1
ATOM 5150 O O . ASP C 1 236 ? 7.127 18.491 -62.028 1.00 25.88 228 ASP C O 1
ATOM 5155 N N . VAL C 1 237 ? 7.368 20.388 -63.218 1.00 27.99 229 VAL C N 1
ATOM 5156 C CA . VAL C 1 237 ? 6.935 21.280 -62.160 1.00 27.85 229 VAL C CA 1
ATOM 5157 C C . VAL C 1 237 ? 5.637 21.876 -62.618 1.00 28.82 229 VAL C C 1
ATOM 5158 O O . VAL C 1 237 ? 5.629 22.682 -63.564 1.00 29.40 229 VAL C O 1
ATOM 5162 N N . ASP C 1 238 ? 4.552 21.482 -61.962 1.00 26.56 230 ASP C N 1
ATOM 5163 C CA . ASP C 1 238 ? 3.210 21.843 -62.367 1.00 27.37 230 ASP C CA 1
ATOM 5164 C C . ASP C 1 238 ? 2.641 22.940 -61.517 1.00 26.36 230 ASP C C 1
ATOM 5165 O O . ASP C 1 238 ? 1.436 23.104 -61.468 1.00 28.54 230 ASP C O 1
ATOM 5170 N N . GLY C 1 239 ? 3.498 23.719 -60.876 1.00 25.23 231 GLY C N 1
ATOM 5171 C CA . GLY C 1 239 ? 3.038 24.728 -59.945 1.00 23.79 231 GLY C CA 1
ATOM 5172 C C . GLY C 1 239 ? 3.954 24.809 -58.746 1.00 23.95 231 GLY C C 1
ATOM 5173 O O . GLY C 1 239 ? 5.053 24.251 -58.752 1.00 23.98 231 GLY C O 1
ATOM 5174 N N . ALA C 1 240 ? 3.475 25.491 -57.708 1.00 23.75 232 ALA C N 1
ATOM 5175 C CA . ALA C 1 240 ? 4.268 25.761 -56.546 1.00 23.47 232 ALA C CA 1
ATOM 5176 C C . ALA C 1 240 ? 3.417 25.729 -55.270 1.00 23.10 232 ALA C C 1
ATOM 5177 O O . ALA C 1 240 ? 2.217 25.966 -55.300 1.00 23.47 232 ALA C O 1
ATOM 5179 N N . LEU C 1 241 ? 4.042 25.317 -54.182 1.00 22.79 233 LEU C N 1
ATOM 5180 C CA . LEU C 1 241 ? 3.496 25.467 -52.848 1.00 22.32 233 LEU C CA 1
ATOM 5181 C C . LEU C 1 241 ? 4.330 26.556 -52.253 1.00 21.93 233 LEU C C 1
ATOM 5182 O O . LEU C 1 241 ? 5.469 26.344 -51.907 1.00 21.11 233 LEU C O 1
ATOM 5187 N N . VAL C 1 242 ? 3.744 27.740 -52.209 1.00 23.02 234 VAL C N 1
ATOM 5188 C CA . VAL C 1 242 ? 4.428 28.993 -51.914 1.00 22.98 234 VAL C CA 1
ATOM 5189 C C . VAL C 1 242 ? 4.292 29.297 -50.425 1.00 22.60 234 VAL C C 1
ATOM 5190 O O . VAL C 1 242 ? 3.190 29.186 -49.870 1.00 22.36 234 VAL C O 1
ATOM 5194 N N . GLY C 1 243 ? 5.382 29.700 -49.778 1.00 22.07 235 GLY C N 1
ATOM 5195 C CA . GLY C 1 243 ? 5.300 29.973 -48.327 1.00 22.32 235 GLY C CA 1
ATOM 5196 C C . GLY C 1 243 ? 5.027 31.424 -47.999 1.00 22.53 235 GLY C C 1
ATOM 5197 O O . GLY C 1 243 ? 3.918 31.914 -48.168 1.00 22.40 235 GLY C O 1
ATOM 5198 N N . GLY C 1 244 ? 6.062 32.110 -47.515 1.00 23.67 236 GLY C N 1
ATOM 5199 C CA . GLY C 1 244 ? 6.007 33.509 -47.132 1.00 25.48 236 GLY C CA 1
ATOM 5200 C C . GLY C 1 244 ? 5.457 34.440 -48.199 1.00 25.77 236 GLY C C 1
ATOM 5201 O O . GLY C 1 244 ? 4.633 35.314 -47.922 1.00 26.50 236 GLY C O 1
ATOM 5202 N N . ALA C 1 245 ? 5.865 34.234 -49.435 1.00 25.26 237 ALA C N 1
ATOM 5203 C CA . ALA C 1 245 ? 5.358 35.083 -50.496 1.00 28.00 237 ALA C CA 1
ATOM 5204 C C . ALA C 1 245 ? 3.844 34.900 -50.728 1.00 28.88 237 ALA C C 1
ATOM 5205 O O . ALA C 1 245 ? 3.300 35.582 -51.594 1.00 33.87 237 ALA C O 1
ATOM 5207 N N . SER C 1 246 ? 3.163 34.011 -49.984 1.00 24.68 238 SER C N 1
ATOM 5208 C CA . SER C 1 246 ? 1.712 33.856 -50.172 1.00 23.55 238 SER C CA 1
ATOM 5209 C C . SER C 1 246 ? 0.927 34.657 -49.142 1.00 22.78 238 SER C C 1
ATOM 5210 O O . SER C 1 246 ? -0.298 34.752 -49.238 1.00 19.90 238 SER C O 1
ATOM 5213 N N . LEU C 1 247 ? 1.641 35.236 -48.183 1.00 22.35 239 LEU C N 1
ATOM 5214 C CA . LEU C 1 247 ? 0.991 36.010 -47.110 1.00 23.92 239 LEU C CA 1
ATOM 5215 C C . LEU C 1 247 ? 0.432 37.347 -47.595 1.00 25.49 239 LEU C C 1
ATOM 5216 O O . LEU C 1 247 ? -0.581 37.811 -47.075 1.00 25.58 239 LEU C O 1
ATOM 5221 N N . LYS C 1 248 ? 1.043 37.902 -48.649 1.00 26.02 240 LYS C N 1
ATOM 5222 C CA . LYS C 1 248 ? 0.602 39.143 -49.261 1.00 26.35 240 LYS C CA 1
ATOM 5223 C C . LYS C 1 248 ? 0.151 38.896 -50.714 1.00 27.16 240 LYS C C 1
ATOM 5224 O O . LYS C 1 248 ? 0.863 38.267 -51.533 1.00 25.21 240 LYS C O 1
ATOM 5226 N N . ALA C 1 249 ? -1.034 39.394 -51.029 1.00 26.79 241 ALA C N 1
ATOM 5227 C CA . ALA C 1 249 ? -1.675 39.178 -52.306 1.00 27.13 241 ALA C CA 1
ATOM 5228 C C . ALA C 1 249 ? -0.815 39.586 -53.500 1.00 28.59 241 ALA C C 1
ATOM 5229 O O . ALA C 1 249 ? -0.779 38.881 -54.521 1.00 27.34 241 ALA C O 1
ATOM 5231 N N . ALA C 1 250 ? -0.129 40.716 -53.367 1.00 28.81 242 ALA C N 1
ATOM 5232 C CA . ALA C 1 250 ? 0.698 41.235 -54.453 1.00 30.12 242 ALA C CA 1
ATOM 5233 C C . ALA C 1 250 ? 1.859 40.291 -54.782 1.00 30.30 242 ALA C C 1
ATOM 5234 O O . ALA C 1 250 ? 2.214 40.077 -55.951 1.00 29.44 242 ALA C O 1
ATOM 5236 N N . ASP C 1 251 ? 2.431 39.679 -53.747 1.00 30.69 243 ASP C N 1
ATOM 5237 C CA . ASP C 1 251 ? 3.488 38.701 -53.952 1.00 31.95 243 ASP C CA 1
ATOM 5238 C C . ASP C 1 251 ? 2.927 37.435 -54.551 1.00 31.62 243 ASP C C 1
ATOM 5239 O O . ASP C 1 251 ? 3.472 36.903 -55.516 1.00 31.72 243 ASP C O 1
ATOM 5244 N N . PHE C 1 252 ? 1.842 36.940 -53.973 1.00 27.72 244 PHE C N 1
ATOM 5245 C CA . PHE C 1 252 ? 1.213 35.764 -54.529 1.00 27.44 244 PHE C CA 1
ATOM 5246 C C . PHE C 1 252 ? 0.786 35.926 -55.999 1.00 29.13 244 PHE C C 1
ATOM 5247 O O . PHE C 1 252 ? 1.034 35.048 -56.832 1.00 27.27 244 PHE C O 1
ATOM 5255 N N . LEU C 1 253 ? 0.103 37.030 -56.291 1.00 30.68 245 LEU C N 1
ATOM 5256 C CA . LEU C 1 253 ? -0.308 37.342 -57.662 1.00 30.84 245 LEU C CA 1
ATOM 5257 C C . LEU C 1 253 ? 0.856 37.504 -58.607 1.00 30.67 245 LEU C C 1
ATOM 5258 O O . LEU C 1 253 ? 0.801 37.068 -59.763 1.00 30.76 245 LEU C O 1
ATOM 5263 N N . ALA C 1 254 ? 1.937 38.105 -58.129 1.00 32.60 246 ALA C N 1
ATOM 5264 C CA . ALA C 1 254 ? 3.113 38.289 -58.996 1.00 34.10 246 ALA C CA 1
ATOM 5265 C C . ALA C 1 254 ? 3.658 36.916 -59.408 1.00 33.44 246 ALA C C 1
ATOM 5266 O O . ALA C 1 254 ? 4.121 36.730 -60.528 1.00 34.08 246 ALA C O 1
ATOM 5268 N N . ILE C 1 255 ? 3.527 35.933 -58.522 1.00 31.18 247 ILE C N 1
ATOM 5269 C CA . ILE C 1 255 ? 3.894 34.574 -58.835 1.00 29.50 247 ILE C CA 1
ATOM 5270 C C . ILE C 1 255 ? 2.920 33.960 -59.803 1.00 31.90 247 ILE C C 1
ATOM 5271 O O . ILE C 1 255 ? 3.346 33.316 -60.774 1.00 29.85 247 ILE C O 1
ATOM 5276 N N . CYS C 1 256 ? 1.620 34.144 -59.567 1.00 31.36 248 CYS C N 1
ATOM 5277 C CA . CYS C 1 256 ? 0.626 33.646 -60.535 1.00 32.48 248 CYS C CA 1
ATOM 5278 C C . CYS C 1 256 ? 0.794 34.214 -61.974 1.00 35.18 248 CYS C C 1
ATOM 5279 O O . CYS C 1 256 ? 0.504 33.517 -62.957 1.00 33.12 248 CYS C O 1
ATOM 5282 N N . GLU C 1 257 ? 1.230 35.475 -62.046 1.00 34.58 249 GLU C N 1
ATOM 5283 C CA . GLU C 1 257 ? 1.365 36.276 -63.273 1.00 37.23 249 GLU C CA 1
ATOM 5284 C C . GLU C 1 257 ? 2.312 35.608 -64.256 1.00 40.14 249 GLU C C 1
ATOM 5285 O O . GLU C 1 257 ? 2.193 35.780 -65.488 1.00 39.67 249 GLU C O 1
ATOM 5291 N N . THR C 1 258 ? 3.277 34.879 -63.689 1.00 38.16 250 THR C N 1
ATOM 5292 C CA . THR C 1 258 ? 4.173 34.004 -64.425 1.00 39.73 250 THR C CA 1
ATOM 5293 C C . THR C 1 258 ? 3.429 33.119 -65.457 1.00 40.71 250 THR C C 1
ATOM 5294 O O . THR C 1 258 ? 3.983 32.838 -66.524 1.00 43.89 250 THR C O 1
ATOM 5298 N N . TYR C 1 259 ? 2.191 32.706 -65.189 1.00 38.04 251 TYR C N 1
ATOM 5299 C CA . TYR C 1 259 ? 1.470 31.871 -66.158 1.00 38.71 251 TYR C CA 1
ATOM 5300 C C . TYR C 1 259 ? 0.655 32.646 -67.204 1.00 44.17 251 TYR C C 1
ATOM 5301 O O . TYR C 1 259 ? -0.143 32.035 -67.941 1.00 44.15 251 TYR C O 1
ATOM 5310 N N . ARG C 1 260 ? 0.840 33.962 -67.290 1.00 45.85 252 ARG C N 1
ATOM 5311 C CA . ARG C 1 260 ? 0.060 34.742 -68.236 1.00 52.06 252 ARG C CA 1
ATOM 5312 C C . ARG C 1 260 ? 0.244 34.271 -69.691 1.00 54.69 252 ARG C C 1
ATOM 5313 O O . ARG C 1 260 ? -0.743 34.139 -70.421 1.00 58.21 252 ARG C O 1
ATOM 5321 N N . ASN C 1 261 ? 1.487 34.003 -70.094 1.00 54.38 253 ASN C N 1
ATOM 5322 C CA . ASN C 1 261 ? 1.796 33.539 -71.457 1.00 54.93 253 ASN C CA 1
ATOM 5323 C C . ASN C 1 261 ? 1.802 34.722 -72.429 1.00 57.25 253 ASN C C 1
ATOM 5324 O O . ASN C 1 261 ? 2.302 35.806 -72.095 1.00 56.13 253 ASN C O 1
ATOM 5326 N N . ILE D 1 13 ? -36.021 -10.614 16.520 1.00 47.10 5 ILE D N 1
ATOM 5327 C CA . ILE D 1 13 ? -35.648 -10.547 15.052 1.00 43.93 5 ILE D CA 1
ATOM 5328 C C . ILE D 1 13 ? -35.385 -9.112 14.621 1.00 38.99 5 ILE D C 1
ATOM 5329 O O . ILE D 1 13 ? -36.273 -8.279 14.693 1.00 39.51 5 ILE D O 1
ATOM 5334 N N . ARG D 1 14 ? -34.174 -8.830 14.163 1.00 36.58 6 ARG D N 1
ATOM 5335 C CA . ARG D 1 14 ? -33.818 -7.490 13.712 1.00 39.54 6 ARG D CA 1
ATOM 5336 C C . ARG D 1 14 ? -34.662 -7.071 12.460 1.00 36.45 6 ARG D C 1
ATOM 5337 O O . ARG D 1 14 ? -34.763 -7.836 11.529 1.00 37.89 6 ARG D O 1
ATOM 5345 N N . PRO D 1 15 ? -35.294 -5.881 12.469 1.00 34.57 7 PRO D N 1
ATOM 5346 C CA . PRO D 1 15 ? -36.155 -5.472 11.344 1.00 32.83 7 PRO D CA 1
ATOM 5347 C C . PRO D 1 15 ? -35.369 -5.232 10.065 1.00 30.93 7 PRO D C 1
ATOM 5348 O O . PRO D 1 15 ? -34.211 -4.820 10.118 1.00 31.75 7 PRO D O 1
ATOM 5352 N N . LEU D 1 16 ? -36.010 -5.460 8.929 1.00 29.02 8 LEU D N 1
ATOM 5353 C CA . LEU D 1 16 ? -35.425 -5.104 7.643 1.00 29.02 8 LEU D CA 1
ATOM 5354 C C . LEU D 1 16 ? -36.438 -4.351 6.808 1.00 26.90 8 LEU D C 1
ATOM 5355 O O . LEU D 1 16 ? -37.512 -4.851 6.540 1.00 25.40 8 LEU D O 1
ATOM 5360 N N . VAL D 1 17 ? -36.071 -3.148 6.384 1.00 25.87 9 VAL D N 1
ATOM 5361 C CA . VAL D 1 17 ? -36.853 -2.384 5.443 1.00 25.97 9 VAL D CA 1
ATOM 5362 C C . VAL D 1 17 ? -36.143 -2.454 4.089 1.00 25.65 9 VAL D C 1
ATOM 5363 O O . VAL D 1 17 ? -35.047 -1.902 3.909 1.00 25.72 9 VAL D O 1
ATOM 5367 N N . ALA D 1 18 ? -36.765 -3.139 3.145 1.00 25.52 10 ALA D N 1
ATOM 5368 C CA . ALA D 1 18 ? -36.198 -3.309 1.815 1.00 26.62 10 ALA D CA 1
ATOM 5369 C C . ALA D 1 18 ? -37.024 -2.525 0.838 1.00 26.42 10 ALA D C 1
ATOM 5370 O O . ALA D 1 18 ? -38.255 -2.547 0.890 1.00 27.55 10 ALA D O 1
ATOM 5372 N N . GLY D 1 19 ? -36.351 -1.845 -0.068 1.00 25.59 11 GLY D N 1
ATOM 5373 C CA . GLY D 1 19 ? -37.034 -1.089 -1.100 1.00 25.30 11 GLY D CA 1
ATOM 5374 C C . GLY D 1 19 ? -36.910 -1.814 -2.422 1.00 23.04 11 GLY D C 1
ATOM 5375 O O . GLY D 1 19 ? -35.841 -2.266 -2.782 1.00 26.49 11 GLY D O 1
ATOM 5376 N N . ASN D 1 20 ? -38.021 -1.953 -3.111 1.00 21.34 12 ASN D N 1
ATOM 5377 C CA . ASN D 1 20 ? -38.054 -2.506 -4.442 1.00 21.44 12 ASN D CA 1
ATOM 5378 C C . ASN D 1 20 ? -38.335 -1.367 -5.470 1.00 21.17 12 ASN D C 1
ATOM 5379 O O . ASN D 1 20 ? -39.473 -0.874 -5.625 1.00 20.45 12 ASN D O 1
ATOM 5384 N N . TRP D 1 21 ? -37.302 -0.916 -6.149 1.00 20.60 13 TRP D N 1
ATOM 5385 C CA . TRP D 1 21 ? -37.505 0.179 -7.117 1.00 20.79 13 TRP D CA 1
ATOM 5386 C C . TRP D 1 21 ? -38.250 -0.247 -8.377 1.00 20.56 13 TRP D C 1
ATOM 5387 O O . TRP D 1 21 ? -38.756 0.604 -9.151 1.00 21.41 13 TRP D O 1
ATOM 5398 N N . LYS D 1 22 ? -38.391 -1.546 -8.538 1.00 18.14 14 LYS D N 1
ATOM 5399 C CA . LYS D 1 22 ? -38.915 -2.134 -9.730 1.00 18.92 14 LYS D CA 1
ATOM 5400 C C . LYS D 1 22 ? -38.240 -1.475 -10.953 1.00 18.12 14 LYS D C 1
ATOM 5401 O O . LYS D 1 22 ? -37.034 -1.266 -10.912 1.00 17.76 14 LYS D O 1
ATOM 5407 N N . MET D 1 23 ? -38.974 -1.164 -12.010 1.00 18.00 15 MET D N 1
ATOM 5408 C CA . MET D 1 23 ? -38.335 -0.701 -13.242 1.00 18.39 15 MET D CA 1
ATOM 5409 C C . MET D 1 23 ? -38.429 0.847 -13.175 1.00 19.92 15 MET D C 1
ATOM 5410 O O . MET D 1 23 ? -39.224 1.470 -13.910 1.00 20.77 15 MET D O 1
ATOM 5415 N N . ASN D 1 24 ? -37.645 1.417 -12.245 1.00 19.65 16 ASN D N 1
ATOM 5416 C CA . ASN D 1 24 ? -37.436 2.855 -12.065 1.00 20.02 16 ASN D CA 1
ATOM 5417 C C . ASN D 1 24 ? -36.020 3.066 -11.549 1.00 20.74 16 ASN D C 1
ATOM 5418 O O . ASN D 1 24 ? -35.514 2.264 -10.780 1.00 22.64 16 ASN D O 1
ATOM 5423 N N . GLY D 1 25 ? -35.374 4.137 -11.953 1.00 21.94 17 GLY D N 1
ATOM 5424 C CA . GLY D 1 25 ? -34.030 4.458 -11.437 1.00 23.14 17 GLY D CA 1
ATOM 5425 C C . GLY D 1 25 ? -32.959 4.417 -12.498 1.00 24.07 17 GLY D C 1
ATOM 5426 O O . GLY D 1 25 ? -32.755 3.400 -13.171 1.00 24.66 17 GLY D O 1
ATOM 5427 N N . LYS D 1 26 ? -32.278 5.541 -12.664 1.00 25.69 18 LYS D N 1
ATOM 5428 C CA . LYS D 1 26 ? -31.110 5.641 -13.519 1.00 27.22 18 LYS D CA 1
ATOM 5429 C C . LYS D 1 26 ? -30.077 6.454 -12.762 1.00 28.30 18 LYS D C 1
ATOM 5430 O O . LYS D 1 26 ? -30.226 6.627 -11.533 1.00 26.80 18 LYS D O 1
ATOM 5436 N N . GLY D 1 27 ? -29.022 6.901 -13.461 1.00 28.93 19 GLY D N 1
ATOM 5437 C CA . GLY D 1 27 ? -27.983 7.742 -12.840 1.00 32.14 19 GLY D CA 1
ATOM 5438 C C . GLY D 1 27 ? -28.483 8.845 -11.888 1.00 32.53 19 GLY D C 1
ATOM 5439 O O . GLY D 1 27 ? -27.999 8.974 -10.767 1.00 30.80 19 GLY D O 1
ATOM 5440 N N . GLU D 1 28 ? -29.485 9.608 -12.336 1.00 35.59 20 GLU D N 1
ATOM 5441 C CA . GLU D 1 28 ? -30.100 10.685 -11.557 1.00 37.14 20 GLU D CA 1
ATOM 5442 C C . GLU D 1 28 ? -30.670 10.234 -10.185 1.00 36.37 20 GLU D C 1
ATOM 5443 O O . GLU D 1 28 ? -30.772 11.031 -9.257 1.00 36.29 20 GLU D O 1
ATOM 5445 N N . SER D 1 29 ? -31.054 8.973 -10.064 1.00 32.08 21 SER D N 1
ATOM 5446 C CA . SER D 1 29 ? -31.740 8.517 -8.870 1.00 32.40 21 SER D CA 1
ATOM 5447 C C . SER D 1 29 ? -30.784 8.259 -7.752 1.00 30.93 21 SER D C 1
ATOM 5448 O O . SER D 1 29 ? -31.197 8.232 -6.605 1.00 32.38 21 SER D O 1
ATOM 5451 N N . LEU D 1 30 ? -29.508 8.087 -8.071 1.00 32.31 22 LEU D N 1
ATOM 5452 C CA . LEU D 1 30 ? -28.474 7.819 -7.040 1.00 32.93 22 LEU D CA 1
ATOM 5453 C C . LEU D 1 30 ? -28.488 8.787 -5.847 1.00 32.79 22 LEU D C 1
ATOM 5454 O O . LEU D 1 30 ? -28.168 8.366 -4.725 1.00 33.51 22 LEU D O 1
ATOM 5459 N N . THR D 1 31 ? -28.918 10.027 -6.070 1.00 32.79 23 THR D N 1
ATOM 5460 C CA . THR D 1 31 ? -29.066 10.978 -4.982 1.00 36.65 23 THR D CA 1
ATOM 5461 C C . THR D 1 31 ? -30.004 10.455 -3.929 1.00 36.29 23 THR D C 1
ATOM 5462 O O . THR D 1 31 ? -29.732 10.605 -2.739 1.00 38.30 23 THR D O 1
ATOM 5466 N N . GLU D 1 32 ? -31.097 9.823 -4.353 1.00 35.69 24 GLU D N 1
ATOM 5467 C CA . GLU D 1 32 ? -32.036 9.230 -3.407 1.00 34.65 24 GLU D CA 1
ATOM 5468 C C . GLU D 1 32 ? -31.323 8.182 -2.535 1.00 33.10 24 GLU D C 1
ATOM 5469 O O . GLU D 1 32 ? -31.437 8.172 -1.315 1.00 29.92 24 GLU D O 1
ATOM 5475 N N . LEU D 1 33 ? -30.546 7.328 -3.161 1.00 32.90 25 LEU D N 1
ATOM 5476 C CA . LEU D 1 33 ? -29.756 6.359 -2.424 1.00 33.89 25 LEU D CA 1
ATOM 5477 C C . LEU D 1 33 ? -28.834 7.039 -1.411 1.00 33.40 25 LEU D C 1
ATOM 5478 O O . LEU D 1 33 ? -28.766 6.602 -0.265 1.00 33.38 25 LEU D O 1
ATOM 5483 N N . ARG D 1 34 ? -28.128 8.091 -1.813 1.00 32.76 26 ARG D N 1
ATOM 5484 C CA . ARG D 1 34 ? -27.245 8.768 -0.853 1.00 35.57 26 ARG D CA 1
ATOM 5485 C C . ARG D 1 34 ? -28.050 9.300 0.321 1.00 35.15 26 ARG D C 1
ATOM 5486 O O . ARG D 1 34 ? -27.664 9.088 1.456 1.00 34.87 26 ARG D O 1
ATOM 5494 N N . ALA D 1 35 ? -29.202 9.921 0.049 1.00 34.62 27 ALA D N 1
ATOM 5495 C CA . ALA D 1 35 ? -30.041 10.496 1.114 1.00 32.98 27 ALA D CA 1
ATOM 5496 C C . ALA D 1 35 ? -30.572 9.419 2.055 1.00 33.99 27 ALA D C 1
ATOM 5497 O O . ALA D 1 35 ? -30.646 9.627 3.257 1.00 35.52 27 ALA D O 1
ATOM 5499 N N . ILE D 1 36 ? -30.933 8.260 1.517 1.00 32.51 28 ILE D N 1
ATOM 5500 C CA . ILE D 1 36 ? -31.290 7.150 2.366 1.00 32.75 28 ILE D CA 1
ATOM 5501 C C . ILE D 1 36 ? -30.088 6.738 3.243 1.00 33.83 28 ILE D C 1
ATOM 5502 O O . ILE D 1 36 ? -30.233 6.507 4.430 1.00 33.41 28 ILE D O 1
ATOM 5507 N N . ALA D 1 37 ? -28.904 6.648 2.666 1.00 33.99 29 ALA D N 1
ATOM 5508 C CA . ALA D 1 37 ? -27.714 6.342 3.456 1.00 36.13 29 ALA D CA 1
ATOM 5509 C C . ALA D 1 37 ? -27.544 7.343 4.620 1.00 36.84 29 ALA D C 1
ATOM 5510 O O . ALA D 1 37 ? -27.279 6.948 5.767 1.00 35.31 29 ALA D O 1
ATOM 5512 N N . ALA D 1 38 ? -27.689 8.627 4.279 1.00 36.44 30 ALA D N 1
ATOM 5513 C CA . ALA D 1 38 ? -27.527 9.731 5.205 1.00 37.96 30 ALA D CA 1
ATOM 5514 C C . ALA D 1 38 ? -28.537 9.639 6.343 1.00 39.00 30 ALA D C 1
ATOM 5515 O O . ALA D 1 38 ? -28.159 9.709 7.509 1.00 37.21 30 ALA D O 1
ATOM 5517 N N . GLY D 1 39 ? -29.811 9.430 5.995 1.00 37.28 31 GLY D N 1
ATOM 5518 C CA . GLY D 1 39 ? -30.864 9.276 6.987 1.00 36.55 31 GLY D CA 1
ATOM 5519 C C . GLY D 1 39 ? -30.689 8.129 7.965 1.00 37.13 31 GLY D C 1
ATOM 5520 O O . GLY D 1 39 ? -31.169 8.197 9.095 1.00 37.73 31 GLY D O 1
ATOM 5521 N N . LEU D 1 40 ? -30.015 7.069 7.531 1.00 37.53 32 LEU D N 1
ATOM 5522 C CA . LEU D 1 40 ? -29.764 5.904 8.362 1.00 38.46 32 LEU D CA 1
ATOM 5523 C C . LEU D 1 40 ? -28.313 5.914 8.878 1.00 43.99 32 LEU D C 1
ATOM 5524 O O . LEU D 1 40 ? -27.840 4.932 9.461 1.00 45.73 32 LEU D O 1
ATOM 5529 N N . SER D 1 41 ? -27.628 7.042 8.677 1.00 47.51 33 SER D N 1
ATOM 5530 C CA . SER D 1 41 ? -26.276 7.244 9.191 1.00 51.04 33 SER D CA 1
ATOM 5531 C C . SER D 1 41 ? -26.233 7.231 10.725 1.00 50.39 33 SER D C 1
ATOM 5532 O O . SER D 1 41 ? -25.179 6.962 11.266 1.00 51.20 33 SER D O 1
ATOM 5534 N N . SER D 1 42 ? -27.361 7.495 11.398 1.00 51.01 34 SER D N 1
ATOM 5535 C CA . SER D 1 42 ? -27.421 7.657 12.867 1.00 52.83 34 SER D CA 1
ATOM 5536 C C . SER D 1 42 ? -27.990 6.477 13.690 1.00 53.21 34 SER D C 1
ATOM 5537 O O . SER D 1 42 ? -27.863 5.316 13.298 1.00 52.10 34 SER D O 1
ATOM 5539 N N . ASP D 1 43 ? -28.583 6.783 14.855 1.00 51.51 35 ASP D N 1
ATOM 5540 C CA . ASP D 1 43 ? -29.140 5.758 15.757 1.00 51.27 35 ASP D CA 1
ATOM 5541 C C . ASP D 1 43 ? -30.243 4.933 15.090 1.00 50.50 35 ASP D C 1
ATOM 5542 O O . ASP D 1 43 ? -30.403 3.735 15.378 1.00 50.82 35 ASP D O 1
ATOM 5544 N N . LEU D 1 44 ? -31.019 5.573 14.218 1.00 48.84 36 LEU D N 1
ATOM 5545 C CA . LEU D 1 44 ? -32.127 4.881 13.548 1.00 49.95 36 LEU D CA 1
ATOM 5546 C C . LEU D 1 44 ? -31.528 3.717 12.802 1.00 48.16 36 LEU D C 1
ATOM 5547 O O . LEU D 1 44 ? -31.877 2.581 13.063 1.00 50.42 36 LEU D O 1
ATOM 5552 N N . GLY D 1 45 ? -30.559 4.011 11.940 1.00 51.07 37 GLY D N 1
ATOM 5553 C CA . GLY D 1 45 ? -29.947 3.021 11.060 1.00 51.22 37 GLY D CA 1
ATOM 5554 C C . GLY D 1 45 ? -29.205 1.917 11.769 1.00 54.32 37 GLY D C 1
ATOM 5555 O O . GLY D 1 45 ? -29.034 0.829 11.223 1.00 59.57 37 GLY D O 1
ATOM 5556 N N . ARG D 1 46 ? -28.767 2.189 12.996 1.00 56.63 38 ARG D N 1
ATOM 5557 C CA . ARG D 1 46 ? -28.119 1.179 13.814 1.00 53.94 38 ARG D CA 1
ATOM 5558 C C . ARG D 1 46 ? -29.127 0.142 14.321 1.00 49.83 38 ARG D C 1
ATOM 5559 O O . ARG D 1 46 ? -28.735 -0.968 14.654 1.00 44.81 38 ARG D O 1
ATOM 5567 N N . LYS D 1 47 ? -30.411 0.518 14.345 1.00 47.52 39 LYS D N 1
ATOM 5568 C CA . LYS D 1 47 ? -31.514 -0.318 14.833 1.00 46.16 39 LYS D CA 1
ATOM 5569 C C . LYS D 1 47 ? -32.131 -1.274 13.774 1.00 47.03 39 LYS D C 1
ATOM 5570 O O . LYS D 1 47 ? -32.758 -2.294 14.122 1.00 47.32 39 LYS D O 1
ATOM 5572 N N . LEU D 1 48 ? -31.977 -0.960 12.491 1.00 42.36 40 LEU D N 1
ATOM 5573 C CA . LEU D 1 48 ? -32.582 -1.804 11.433 1.00 40.02 40 LEU D CA 1
ATOM 5574 C C . LEU D 1 48 ? -31.627 -2.004 10.288 1.00 36.64 40 LEU D C 1
ATOM 5575 O O . LEU D 1 48 ? -30.677 -1.239 10.113 1.00 34.44 40 LEU D O 1
ATOM 5580 N N . ASP D 1 49 ? -31.895 -3.029 9.492 1.00 34.58 41 ASP D N 1
ATOM 5581 C CA . ASP D 1 49 ? -31.183 -3.203 8.229 1.00 32.44 41 ASP D CA 1
ATOM 5582 C C . ASP D 1 49 ? -32.043 -2.620 7.126 1.00 29.96 41 ASP D C 1
ATOM 5583 O O . ASP D 1 49 ? -33.268 -2.563 7.227 1.00 31.23 41 ASP D O 1
ATOM 5588 N N . ALA D 1 50 ? -31.406 -2.184 6.059 1.00 28.26 42 ALA D N 1
ATOM 5589 C CA . ALA D 1 50 ? -32.114 -1.637 4.945 1.00 25.68 42 ALA D CA 1
ATOM 5590 C C . ALA D 1 50 ? -31.379 -2.017 3.670 1.00 24.96 42 ALA D C 1
ATOM 5591 O O . ALA D 1 50 ? -30.169 -1.926 3.596 1.00 22.85 42 ALA D O 1
ATOM 5593 N N . VAL D 1 51 ? -32.151 -2.413 2.667 1.00 24.07 43 VAL D N 1
ATOM 5594 C CA . VAL D 1 51 ? -31.613 -2.888 1.384 1.00 24.01 43 VAL D CA 1
ATOM 5595 C C . VAL D 1 51 ? -32.459 -2.255 0.336 1.00 23.43 43 VAL D C 1
ATOM 5596 O O . VAL D 1 51 ? -33.684 -2.200 0.499 1.00 23.13 43 VAL D O 1
ATOM 5600 N N . ILE D 1 52 ? -31.843 -1.728 -0.708 1.00 23.17 44 ILE D N 1
ATOM 5601 C CA . ILE D 1 52 ? -32.597 -1.123 -1.796 1.00 22.70 44 ILE D CA 1
ATOM 5602 C C . ILE D 1 52 ? -32.316 -1.969 -3.037 1.00 22.62 44 ILE D C 1
ATOM 5603 O O . ILE D 1 52 ? -31.165 -2.176 -3.413 1.00 21.73 44 ILE D O 1
ATOM 5608 N N . CYS D 1 53 ? -33.362 -2.440 -3.695 1.00 22.42 45 CYS D N 1
ATOM 5609 C CA . CYS D 1 53 ? -33.176 -3.289 -4.871 1.00 21.33 45 CYS D CA 1
ATOM 5610 C C . CYS D 1 53 ? -33.424 -2.445 -6.118 1.00 20.56 45 CYS D C 1
ATOM 5611 O O . CYS D 1 53 ? -34.555 -2.006 -6.395 1.00 20.05 45 CYS D O 1
ATOM 5614 N N . VAL D 1 54 ? -32.378 -2.258 -6.896 1.00 19.42 46 VAL D N 1
ATOM 5615 C CA . VAL D 1 54 ? -32.379 -1.328 -7.976 1.00 19.96 46 VAL D CA 1
ATOM 5616 C C . VAL D 1 54 ? -32.292 -2.091 -9.283 1.00 19.66 46 VAL D C 1
ATOM 5617 O O . VAL D 1 54 ? -31.982 -3.256 -9.286 1.00 19.83 46 VAL D O 1
ATOM 5621 N N . PRO D 1 55 ? -32.580 -1.419 -10.398 1.00 19.94 47 PRO D N 1
ATOM 5622 C CA . PRO D 1 55 ? -32.428 -2.132 -11.631 1.00 19.82 47 PRO D CA 1
ATOM 5623 C C . PRO D 1 55 ? -31.001 -2.578 -11.833 1.00 19.80 47 PRO D C 1
ATOM 5624 O O . PRO D 1 55 ? -30.039 -1.874 -11.417 1.00 20.11 47 PRO D O 1
ATOM 5628 N N . ALA D 1 56 ? -30.848 -3.685 -12.545 1.00 20.12 48 ALA D N 1
ATOM 5629 C CA . ALA D 1 56 ? -29.523 -4.254 -12.821 1.00 20.79 48 ALA D CA 1
ATOM 5630 C C . ALA D 1 56 ? -28.573 -3.285 -13.549 1.00 20.81 48 ALA D C 1
ATOM 5631 O O . ALA D 1 56 ? -27.358 -3.369 -13.428 1.00 21.42 48 ALA D O 1
ATOM 5633 N N . THR D 1 57 ? -29.142 -2.352 -14.292 1.00 20.39 49 THR D N 1
ATOM 5634 C CA . THR D 1 57 ? -28.332 -1.416 -15.013 1.00 22.15 49 THR D CA 1
ATOM 5635 C C . THR D 1 57 ? -27.675 -0.412 -14.074 1.00 23.24 49 THR D C 1
ATOM 5636 O O . THR D 1 57 ? -26.639 0.166 -14.421 1.00 23.75 49 THR D O 1
ATOM 5640 N N . LEU D 1 58 ? -28.275 -0.201 -12.899 1.00 22.14 50 LEU D N 1
ATOM 5641 C CA . LEU D 1 58 ? -27.808 0.801 -11.956 1.00 23.10 50 LEU D CA 1
ATOM 5642 C C . LEU D 1 58 ? -26.917 0.230 -10.835 1.00 25.34 50 LEU D C 1
ATOM 5643 O O . LEU D 1 58 ? -26.296 1.002 -10.074 1.00 24.70 50 LEU D O 1
ATOM 5648 N N . LEU D 1 59 ? -26.867 -1.099 -10.731 1.00 25.59 51 LEU D N 1
ATOM 5649 C CA . LEU D 1 59 ? -26.322 -1.761 -9.528 1.00 26.43 51 LEU D CA 1
ATOM 5650 C C . LEU D 1 59 ? -24.877 -1.396 -9.241 1.00 25.89 51 LEU D C 1
ATOM 5651 O O . LEU D 1 59 ? -24.547 -1.070 -8.088 1.00 23.71 51 LEU D O 1
ATOM 5656 N N . SER D 1 60 ? -23.989 -1.445 -10.248 1.00 24.37 52 SER D N 1
ATOM 5657 C CA . SER D 1 60 ? -22.582 -1.163 -9.923 1.00 25.79 52 SER D CA 1
ATOM 5658 C C . SER D 1 60 ? -22.470 0.284 -9.475 1.00 26.50 52 SER D C 1
ATOM 5659 O O . SER D 1 60 ? -21.842 0.557 -8.472 1.00 28.51 52 SER D O 1
ATOM 5662 N N . ARG D 1 61 ? -23.149 1.201 -10.163 1.00 26.78 53 ARG D N 1
ATOM 5663 C CA . ARG D 1 61 ? -23.023 2.610 -9.816 1.00 28.38 53 ARG D CA 1
ATOM 5664 C C . ARG D 1 61 ? -23.530 2.867 -8.394 1.00 29.49 53 ARG D C 1
ATOM 5665 O O . ARG D 1 61 ? -22.912 3.592 -7.635 1.00 29.12 53 ARG D O 1
ATOM 5673 N N . ALA D 1 62 ? -24.632 2.216 -8.048 1.00 28.61 54 ALA D N 1
ATOM 5674 C CA . ALA D 1 62 ? -25.201 2.277 -6.731 1.00 28.26 54 ALA D CA 1
ATOM 5675 C C . ALA D 1 62 ? -24.258 1.701 -5.670 1.00 29.26 54 ALA D C 1
ATOM 5676 O O . ALA D 1 62 ? -24.142 2.256 -4.568 1.00 30.72 54 ALA D O 1
ATOM 5678 N N . ALA D 1 63 ? -23.614 0.589 -5.990 1.00 28.82 55 ALA D N 1
ATOM 5679 C CA . ALA D 1 63 ? -22.607 -0.013 -5.104 1.00 31.89 55 ALA D CA 1
ATOM 5680 C C . ALA D 1 63 ? -21.454 0.943 -4.792 1.00 35.25 55 ALA D C 1
ATOM 5681 O O . ALA D 1 63 ? -20.968 0.993 -3.646 1.00 35.88 55 ALA D O 1
ATOM 5683 N N . GLU D 1 64 ? -21.038 1.712 -5.796 1.00 36.20 56 GLU D N 1
ATOM 5684 C CA . GLU D 1 64 ? -20.026 2.768 -5.584 1.00 39.96 56 GLU D CA 1
ATOM 5685 C C . GLU D 1 64 ? -20.542 3.861 -4.665 1.00 40.09 56 GLU D C 1
ATOM 5686 O O . GLU D 1 64 ? -19.872 4.244 -3.727 1.00 40.11 56 GLU D O 1
ATOM 5692 N N . THR D 1 65 ? -21.727 4.366 -4.956 1.00 41.51 57 THR D N 1
ATOM 5693 C CA . THR D 1 65 ? -22.345 5.401 -4.149 1.00 44.47 57 THR D CA 1
ATOM 5694 C C . THR D 1 65 ? -22.503 4.994 -2.694 1.00 43.32 57 THR D C 1
ATOM 5695 O O . THR D 1 65 ? -22.295 5.796 -1.785 1.00 42.28 57 THR D O 1
ATOM 5699 N N . LEU D 1 66 ? -22.891 3.746 -2.475 1.00 41.48 58 LEU D N 1
ATOM 5700 C CA . LEU D 1 66 ? -23.103 3.251 -1.122 1.00 38.11 58 LEU D CA 1
ATOM 5701 C C . LEU D 1 66 ? -21.828 2.711 -0.443 1.00 37.27 58 LEU D C 1
ATOM 5702 O O . LEU D 1 66 ? -21.912 2.272 0.682 1.00 34.64 58 LEU D O 1
ATOM 5707 N N . GLU D 1 67 ? -20.671 2.746 -1.100 1.00 37.61 59 GLU D N 1
ATOM 5708 C CA . GLU D 1 67 ? -19.419 2.221 -0.510 1.00 41.21 59 GLU D CA 1
ATOM 5709 C C . GLU D 1 67 ? -19.219 2.794 0.905 1.00 43.38 59 GLU D C 1
ATOM 5710 O O . GLU D 1 67 ? -19.254 3.998 1.085 1.00 42.61 59 GLU D O 1
ATOM 5712 N N . GLY D 1 68 ? -19.096 1.914 1.897 1.00 46.22 60 GLY D N 1
ATOM 5713 C CA . GLY D 1 68 ? -18.952 2.315 3.300 1.00 51.89 60 GLY D CA 1
ATOM 5714 C C . GLY D 1 68 ? -20.212 2.798 4.019 1.00 51.79 60 GLY D C 1
ATOM 5715 O O . GLY D 1 68 ? -20.115 3.435 5.069 1.00 55.59 60 GLY D O 1
ATOM 5716 N N . GLU D 1 69 ? -21.390 2.517 3.474 1.00 49.11 61 GLU D N 1
ATOM 5717 C CA . GLU D 1 69 ? -22.639 2.848 4.174 1.00 50.60 61 GLU D CA 1
ATOM 5718 C C . GLU D 1 69 ? -23.294 1.560 4.709 1.00 48.80 61 GLU D C 1
ATOM 5719 O O . GLU D 1 69 ? -22.918 0.465 4.315 1.00 50.10 61 GLU D O 1
ATOM 5725 N N . THR D 1 70 ? -24.256 1.704 5.614 1.00 46.59 62 THR D N 1
ATOM 5726 C CA . THR D 1 70 ? -25.003 0.560 6.165 1.00 47.40 62 THR D CA 1
ATOM 5727 C C . THR D 1 70 ? -25.966 -0.065 5.135 1.00 42.94 62 THR D C 1
ATOM 5728 O O . THR D 1 70 ? -26.268 -1.258 5.193 1.00 45.87 62 THR D O 1
ATOM 5730 N N . VAL D 1 71 ? -26.435 0.749 4.198 1.00 38.28 63 VAL D N 1
ATOM 5731 C CA . VAL D 1 71 ? -27.490 0.336 3.249 1.00 37.53 63 VAL D CA 1
ATOM 5732 C C . VAL D 1 71 ? -27.022 -0.758 2.284 1.00 36.40 63 VAL D C 1
ATOM 5733 O O . VAL D 1 71 ? -26.043 -0.592 1.587 1.00 33.33 63 VAL D O 1
ATOM 5737 N N . GLY D 1 72 ? -27.724 -1.887 2.278 1.00 34.58 64 GLY D N 1
ATOM 5738 C CA . GLY D 1 72 ? -27.443 -2.991 1.343 1.00 33.25 64 GLY D CA 1
ATOM 5739 C C . GLY D 1 72 ? -28.111 -2.788 -0.022 1.00 29.69 64 GLY D C 1
ATOM 5740 O O . GLY D 1 72 ? -29.045 -1.997 -0.156 1.00 29.35 64 GLY D O 1
ATOM 5741 N N . LEU D 1 73 ? -27.596 -3.472 -1.036 1.00 28.58 65 LEU D N 1
ATOM 5742 C CA . LEU D 1 73 ? -28.162 -3.417 -2.392 1.00 27.30 65 LEU D CA 1
ATOM 5743 C C . LEU D 1 73 ? -28.720 -4.750 -2.852 1.00 25.30 65 LEU D C 1
ATOM 5744 O O . LEU D 1 73 ? -28.106 -5.782 -2.649 1.00 25.79 65 LEU D O 1
ATOM 5749 N N . GLY D 1 74 ? -29.879 -4.719 -3.494 1.00 22.47 66 GLY D N 1
ATOM 5750 C CA . GLY D 1 74 ? -30.435 -5.929 -4.086 1.00 23.16 66 GLY D CA 1
ATOM 5751 C C . GLY D 1 74 ? -30.555 -5.812 -5.589 1.00 22.26 66 GLY D C 1
ATOM 5752 O O . GLY D 1 74 ? -30.577 -4.704 -6.154 1.00 23.82 66 GLY D O 1
ATOM 5753 N N . GLY D 1 75 ? -30.598 -6.955 -6.235 1.00 21.06 67 GLY D N 1
ATOM 5754 C CA . GLY D 1 75 ? -31.203 -7.070 -7.551 1.00 20.94 67 GLY D CA 1
ATOM 5755 C C . GLY D 1 75 ? -32.676 -7.460 -7.423 1.00 20.32 67 GLY D C 1
ATOM 5756 O O . GLY D 1 75 ? -33.184 -7.794 -6.341 1.00 21.49 67 GLY D O 1
ATOM 5757 N N . GLN D 1 76 ? -33.377 -7.402 -8.532 1.00 19.65 68 GLN D N 1
ATOM 5758 C CA . GLN D 1 76 ? -34.807 -7.655 -8.557 1.00 19.09 68 GLN D CA 1
ATOM 5759 C C . GLN D 1 76 ? -35.160 -8.985 -9.204 1.00 19.23 68 GLN D C 1
ATOM 5760 O O . GLN D 1 76 ? -36.342 -9.376 -9.286 1.00 18.73 68 GLN D O 1
ATOM 5766 N N . ASP D 1 77 ? -34.123 -9.680 -9.666 1.00 20.46 69 ASP D N 1
ATOM 5767 C CA . ASP D 1 77 ? -34.255 -11.017 -10.259 1.00 21.81 69 ASP D CA 1
ATOM 5768 C C . ASP D 1 77 ? -32.854 -11.540 -10.620 1.00 21.30 69 ASP D C 1
ATOM 5769 O O . ASP D 1 77 ? -31.895 -10.766 -10.695 1.00 21.41 69 ASP D O 1
ATOM 5774 N N . ALA D 1 78 ? -32.743 -12.850 -10.769 1.00 20.78 70 ALA D N 1
ATOM 5775 C CA . ALA D 1 78 ? -31.532 -13.454 -11.260 1.00 22.68 70 ALA D CA 1
ATOM 5776 C C . ALA D 1 78 ? -31.854 -14.822 -11.801 1.00 23.55 70 ALA D C 1
ATOM 5777 O O . ALA D 1 78 ? -32.889 -15.437 -11.471 1.00 24.26 70 ALA D O 1
ATOM 5779 N N . HIS D 1 79 ? -30.947 -15.322 -12.614 1.00 24.03 71 HIS D N 1
ATOM 5780 C CA . HIS D 1 79 ? -31.137 -16.589 -13.297 1.00 23.41 71 HIS D CA 1
ATOM 5781 C C . HIS D 1 79 ? -30.767 -17.725 -12.338 1.00 23.45 71 HIS D C 1
ATOM 5782 O O . HIS D 1 79 ? -30.288 -17.477 -11.233 1.00 23.98 71 HIS D O 1
ATOM 5789 N N . PHE D 1 80 ? -31.019 -18.969 -12.758 1.00 24.76 72 PHE D N 1
ATOM 5790 C CA . PHE D 1 80 ? -30.621 -20.181 -12.004 1.00 23.69 72 PHE D CA 1
ATOM 5791 C C . PHE D 1 80 ? -29.252 -20.733 -12.377 1.00 24.64 72 PHE D C 1
ATOM 5792 O O . PHE D 1 80 ? -28.729 -21.552 -11.639 1.00 25.37 72 PHE D O 1
ATOM 5800 N N . LYS D 1 81 ? -28.657 -20.261 -13.483 1.00 23.05 73 LYS D N 1
ATOM 5801 C CA . LYS D 1 81 ? -27.308 -20.632 -13.874 1.00 23.75 73 LYS D CA 1
ATOM 5802 C C . LYS D 1 81 ? -26.324 -19.482 -13.642 1.00 25.36 73 LYS D C 1
ATOM 5803 O O . LYS D 1 81 ? -26.689 -18.292 -13.657 1.00 23.33 73 LYS D O 1
ATOM 5809 N N . THR D 1 82 ? -25.065 -19.880 -13.454 1.00 24.66 74 THR D N 1
ATOM 5810 C CA . THR D 1 82 ? -23.924 -19.009 -13.328 1.00 26.04 74 THR D CA 1
ATOM 5811 C C . THR D 1 82 ? -23.609 -18.203 -14.585 1.00 24.21 74 THR D C 1
ATOM 5812 O O . THR D 1 82 ? -23.132 -17.079 -14.488 1.00 24.99 74 THR D O 1
ATOM 5816 N N . SER D 1 83 ? -23.802 -18.816 -15.748 1.00 23.32 75 SER D N 1
ATOM 5817 C CA . SER D 1 83 ? -23.483 -18.205 -17.048 1.00 22.20 75 SER D CA 1
ATOM 5818 C C . SER D 1 83 ? -24.084 -19.127 -18.105 1.00 22.77 75 SER D C 1
ATOM 5819 O O . SER D 1 83 ? -24.555 -20.183 -17.767 1.00 23.27 75 SER D O 1
ATOM 5822 N N . GLY D 1 84 ? -24.102 -18.701 -19.369 1.00 22.63 76 GLY D N 1
ATOM 5823 C CA . GLY D 1 84 ? -24.643 -19.494 -20.422 1.00 22.57 76 GLY D CA 1
ATOM 5824 C C . GLY D 1 84 ? -25.322 -18.691 -21.530 1.00 22.21 76 GLY D C 1
ATOM 5825 O O . GLY D 1 84 ? -25.396 -17.426 -21.518 1.00 20.71 76 GLY D O 1
ATOM 5826 N N . ALA D 1 85 ? -25.860 -19.453 -22.469 1.00 22.20 77 ALA D N 1
ATOM 5827 C CA . ALA D 1 85 ? -26.488 -18.910 -23.669 1.00 21.86 77 ALA D CA 1
ATOM 5828 C C . ALA D 1 85 ? -27.915 -18.444 -23.320 1.00 20.95 77 ALA D C 1
ATOM 5829 O O . ALA D 1 85 ? -28.907 -19.008 -23.712 1.00 21.68 77 ALA D O 1
ATOM 5831 N N . HIS D 1 86 ? -28.011 -17.391 -22.541 1.00 21.05 78 HIS D N 1
ATOM 5832 C CA . HIS D 1 86 ? -29.312 -16.904 -22.085 1.00 20.53 78 HIS D CA 1
ATOM 5833 C C . HIS D 1 86 ? -29.416 -15.409 -22.279 1.00 19.42 78 HIS D C 1
ATOM 5834 O O . HIS D 1 86 ? -29.368 -14.676 -21.341 1.00 17.69 78 HIS D O 1
ATOM 5841 N N . THR D 1 87 ? -29.564 -15.010 -23.541 1.00 19.65 79 THR D N 1
ATOM 5842 C CA . THR D 1 87 ? -29.547 -13.597 -23.950 1.00 19.48 79 THR D CA 1
ATOM 5843 C C . THR D 1 87 ? -30.526 -12.781 -23.098 1.00 19.50 79 THR D C 1
ATOM 5844 O O . THR D 1 87 ? -31.659 -13.163 -22.946 1.00 19.47 79 THR D O 1
ATOM 5848 N N . GLY D 1 88 ? -30.068 -11.684 -22.522 1.00 19.01 80 GLY D N 1
ATOM 5849 C CA . GLY D 1 88 ? -30.904 -10.785 -21.735 1.00 20.38 80 GLY D CA 1
ATOM 5850 C C . GLY D 1 88 ? -31.087 -11.162 -20.278 1.00 21.53 80 GLY D C 1
ATOM 5851 O O . GLY D 1 88 ? -31.731 -10.435 -19.549 1.00 22.69 80 GLY D O 1
ATOM 5852 N N . ASP D 1 89 ? -30.552 -12.303 -19.855 1.00 22.14 81 ASP D N 1
ATOM 5853 C CA . ASP D 1 89 ? -30.712 -12.774 -18.469 1.00 21.47 81 ASP D CA 1
ATOM 5854 C C . ASP D 1 89 ? -29.408 -12.504 -17.696 1.00 22.49 81 ASP D C 1
ATOM 5855 O O . ASP D 1 89 ? -28.307 -12.508 -18.292 1.00 21.03 81 ASP D O 1
ATOM 5860 N N . ILE D 1 90 ? -29.536 -12.306 -16.381 1.00 22.21 82 ILE D N 1
ATOM 5861 C CA . ILE D 1 90 ? -28.433 -11.860 -15.507 1.00 23.05 82 ILE D CA 1
ATOM 5862 C C . ILE D 1 90 ? -28.187 -12.937 -14.492 1.00 23.04 82 ILE D C 1
ATOM 5863 O O . ILE D 1 90 ? -29.137 -13.353 -13.828 1.00 22.14 82 ILE D O 1
ATOM 5868 N N . SER D 1 91 ? -26.928 -13.357 -14.297 1.00 22.63 83 SER D N 1
ATOM 5869 C CA . SER D 1 91 ? -26.692 -14.391 -13.313 1.00 22.57 83 SER D CA 1
ATOM 5870 C C . SER D 1 91 ? -26.585 -13.797 -11.909 1.00 22.58 83 SER D C 1
ATOM 5871 O O . SER D 1 91 ? -26.139 -12.670 -11.733 1.00 22.97 83 SER D O 1
ATOM 5874 N N . PRO D 1 92 ? -26.906 -14.581 -10.890 1.00 22.51 84 PRO D N 1
ATOM 5875 C CA . PRO D 1 92 ? -26.719 -14.020 -9.529 1.00 22.41 84 PRO D CA 1
ATOM 5876 C C . PRO D 1 92 ? -25.261 -13.663 -9.222 1.00 24.46 84 PRO D C 1
ATOM 5877 O O . PRO D 1 92 ? -24.996 -12.838 -8.301 1.00 23.94 84 PRO D O 1
ATOM 5881 N N . GLU D 1 93 ? -24.331 -14.242 -9.988 1.00 23.91 85 GLU D N 1
ATOM 5882 C CA . GLU D 1 93 ? -22.922 -13.937 -9.784 1.00 27.00 85 GLU D CA 1
ATOM 5883 C C . GLU D 1 93 ? -22.641 -12.577 -10.312 1.00 25.24 85 GLU D C 1
ATOM 5884 O O . GLU D 1 93 ? -21.851 -11.838 -9.743 1.00 24.78 85 GLU D O 1
ATOM 5890 N N . MET D 1 94 ? -23.309 -12.237 -11.387 1.00 23.71 86 MET D N 1
ATOM 5891 C CA . MET D 1 94 ? -23.193 -10.904 -11.913 1.00 23.67 86 MET D CA 1
ATOM 5892 C C . MET D 1 94 ? -23.712 -9.889 -10.880 1.00 23.50 86 MET D C 1
ATOM 5893 O O . MET D 1 94 ? -23.109 -8.834 -10.636 1.00 25.25 86 MET D O 1
ATOM 5898 N N . LEU D 1 95 ? -24.827 -10.189 -10.254 1.00 23.29 87 LEU D N 1
ATOM 5899 C CA . LEU D 1 95 ? -25.359 -9.284 -9.267 1.00 22.63 87 LEU D CA 1
ATOM 5900 C C . LEU D 1 95 ? -24.352 -9.145 -8.121 1.00 23.63 87 LEU D C 1
ATOM 5901 O O . LEU D 1 95 ? -24.029 -8.046 -7.694 1.00 22.72 87 LEU D O 1
ATOM 5906 N N . LYS D 1 96 ? -23.891 -10.276 -7.622 1.00 24.46 88 LYS D N 1
ATOM 5907 C CA . LYS D 1 96 ? -22.891 -10.275 -6.606 1.00 26.16 88 LYS D CA 1
ATOM 5908 C C . LYS D 1 96 ? -21.672 -9.432 -6.983 1.00 26.49 88 LYS D C 1
ATOM 5909 O O . LYS D 1 96 ? -21.263 -8.574 -6.223 1.00 26.31 88 LYS D O 1
ATOM 5915 N N . GLU D 1 97 ? -21.073 -9.692 -8.137 1.00 26.61 89 GLU D N 1
ATOM 5916 C CA . GLU D 1 97 ? -19.830 -9.040 -8.489 1.00 28.04 89 GLU D CA 1
ATOM 5917 C C . GLU D 1 97 ? -20.059 -7.539 -8.702 1.00 27.85 89 GLU D C 1
ATOM 5918 O O . GLU D 1 97 ? -19.126 -6.754 -8.523 1.00 27.03 89 GLU D O 1
ATOM 5924 N N . ALA D 1 98 ? -21.281 -7.137 -9.078 1.00 26.07 90 ALA D N 1
ATOM 5925 C CA . ALA D 1 98 ? -21.614 -5.721 -9.239 1.00 26.02 90 ALA D CA 1
ATOM 5926 C C . ALA D 1 98 ? -21.897 -5.019 -7.929 1.00 27.41 90 ALA D C 1
ATOM 5927 O O . ALA D 1 98 ? -22.015 -3.786 -7.917 1.00 28.49 90 ALA D O 1
ATOM 5929 N N . GLY D 1 99 ? -22.060 -5.769 -6.842 1.00 27.33 91 GLY D N 1
ATOM 5930 C CA . GLY D 1 99 ? -22.190 -5.145 -5.526 1.00 29.15 91 GLY D CA 1
ATOM 5931 C C . GLY D 1 99 ? -23.412 -5.512 -4.713 1.00 28.95 91 GLY D C 1
ATOM 5932 O O . GLY D 1 99 ? -23.512 -5.084 -3.564 1.00 27.58 91 GLY D O 1
ATOM 5933 N N . ALA D 1 100 ? -24.316 -6.333 -5.281 1.00 27.36 92 ALA D N 1
ATOM 5934 C CA . ALA D 1 100 ? -25.520 -6.789 -4.564 1.00 26.15 92 ALA D CA 1
ATOM 5935 C C . ALA D 1 100 ? -25.249 -7.741 -3.391 1.00 25.95 92 ALA D C 1
ATOM 5936 O O . ALA D 1 100 ? -24.340 -8.562 -3.441 1.00 26.29 92 ALA D O 1
ATOM 5938 N N . THR D 1 101 ? -26.024 -7.600 -2.319 1.00 24.47 93 THR D N 1
ATOM 5939 C CA . THR D 1 101 ? -25.986 -8.569 -1.203 1.00 24.94 93 THR D CA 1
ATOM 5940 C C . THR D 1 101 ? -27.256 -9.425 -1.174 1.00 23.55 93 THR D C 1
ATOM 5941 O O . THR D 1 101 ? -27.316 -10.459 -0.504 1.00 22.27 93 THR D O 1
ATOM 5945 N N . HIS D 1 102 ? -28.276 -8.965 -1.893 1.00 21.99 94 HIS D N 1
ATOM 5946 C CA . HIS D 1 102 ? -29.587 -9.565 -1.857 1.00 22.31 94 HIS D CA 1
ATOM 5947 C C . HIS D 1 102 ? -30.130 -9.635 -3.273 1.00 22.23 94 HIS D C 1
ATOM 5948 O O . HIS D 1 102 ? -29.711 -8.844 -4.119 1.00 20.61 94 HIS D O 1
ATOM 5955 N N . VAL D 1 103 ? -31.107 -10.523 -3.496 1.00 21.42 95 VAL D N 1
ATOM 5956 C CA . VAL D 1 103 ? -31.918 -10.493 -4.713 1.00 22.01 95 VAL D CA 1
ATOM 5957 C C . VAL D 1 103 ? -33.359 -10.889 -4.418 1.00 21.70 95 VAL D C 1
ATOM 5958 O O . VAL D 1 103 ? -33.605 -11.877 -3.700 1.00 21.26 95 VAL D O 1
ATOM 5962 N N . ILE D 1 104 ? -34.299 -10.103 -4.963 1.00 20.05 96 ILE D N 1
ATOM 5963 C CA . ILE D 1 104 ? -35.714 -10.440 -4.964 1.00 19.61 96 ILE D CA 1
ATOM 5964 C C . ILE D 1 104 ? -35.957 -11.589 -5.957 1.00 20.64 96 ILE D C 1
ATOM 5965 O O . ILE D 1 104 ? -35.582 -11.507 -7.141 1.00 20.23 96 ILE D O 1
ATOM 5970 N N . LEU D 1 105 ? -36.622 -12.633 -5.477 1.00 19.48 97 LEU D N 1
ATOM 5971 C CA . LEU D 1 105 ? -37.004 -13.730 -6.321 1.00 20.43 97 LEU D CA 1
ATOM 5972 C C . LEU D 1 105 ? -38.507 -14.066 -6.193 1.00 18.98 97 LEU D C 1
ATOM 5973 O O . LEU D 1 105 ? -39.149 -14.021 -5.121 1.00 18.52 97 LEU D O 1
ATOM 5978 N N . GLY D 1 106 ? -39.087 -14.402 -7.302 1.00 18.77 98 GLY D N 1
ATOM 5979 C CA . GLY D 1 106 ? -40.516 -14.724 -7.283 1.00 19.69 98 GLY D CA 1
ATOM 5980 C C . GLY D 1 106 ? -41.496 -13.584 -7.057 1.00 18.59 98 GLY D C 1
ATOM 5981 O O . GLY D 1 106 ? -42.648 -13.834 -6.657 1.00 20.50 98 GLY D O 1
ATOM 5982 N N . HIS D 1 107 ? -41.087 -12.338 -7.288 1.00 18.55 99 HIS D N 1
ATOM 5983 C CA . HIS D 1 107 ? -42.021 -11.205 -7.215 1.00 18.34 99 HIS D CA 1
ATOM 5984 C C . HIS D 1 107 ? -43.253 -11.513 -8.028 1.00 18.32 99 HIS D C 1
ATOM 5985 O O . HIS D 1 107 ? -43.123 -12.066 -9.132 1.00 17.97 99 HIS D O 1
ATOM 5992 N N . SER D 1 108 ? -44.437 -11.106 -7.541 1.00 18.41 100 SER D N 1
ATOM 5993 C CA . SER D 1 108 ? -45.712 -11.388 -8.266 1.00 20.22 100 SER D CA 1
ATOM 5994 C C . SER D 1 108 ? -45.649 -10.964 -9.678 1.00 19.61 100 SER D C 1
ATOM 5995 O O . SER D 1 108 ? -46.239 -11.597 -10.540 1.00 20.55 100 SER D O 1
ATOM 5998 N N . GLU D 1 109 ? -44.972 -9.852 -9.933 1.00 20.47 101 GLU D N 1
ATOM 5999 C CA . GLU D 1 109 ? -44.892 -9.306 -11.311 1.00 21.49 101 GLU D CA 1
ATOM 6000 C C . GLU D 1 109 ? -44.168 -10.300 -12.225 1.00 20.24 101 GLU D C 1
ATOM 6001 O O . GLU D 1 109 ? -44.468 -10.377 -13.410 1.00 20.77 101 GLU D O 1
ATOM 6007 N N . ARG D 1 110 ? -43.215 -11.063 -11.688 1.00 18.72 102 ARG D N 1
ATOM 6008 C CA . ARG D 1 110 ? -42.529 -12.048 -12.525 1.00 18.10 102 ARG D CA 1
ATOM 6009 C C . ARG D 1 110 ? -43.293 -13.393 -12.549 1.00 17.88 102 ARG D C 1
ATOM 6010 O O . ARG D 1 110 ? -43.441 -14.005 -13.640 1.00 16.27 102 ARG D O 1
ATOM 6018 N N . ARG D 1 111 ? -43.803 -13.857 -11.404 1.00 16.90 103 ARG D N 1
ATOM 6019 C CA . ARG D 1 111 ? -44.715 -15.016 -11.460 1.00 19.35 103 ARG D CA 1
ATOM 6020 C C . ARG D 1 111 ? -45.876 -14.837 -12.439 1.00 21.17 103 ARG D C 1
ATOM 6021 O O . ARG D 1 111 ? -46.267 -15.763 -13.115 1.00 23.77 103 ARG D O 1
ATOM 6029 N N . THR D 1 112 ? -46.466 -13.648 -12.468 1.00 21.88 104 THR D N 1
ATOM 6030 C CA . THR D 1 112 ? -47.600 -13.389 -13.340 1.00 23.90 104 THR D CA 1
ATOM 6031 C C . THR D 1 112 ? -47.128 -13.080 -14.787 1.00 24.53 104 THR D C 1
ATOM 6032 O O . THR D 1 112 ? -47.403 -13.845 -15.714 1.00 27.42 104 THR D O 1
ATOM 6036 N N . ASP D 1 113 ? -46.380 -12.001 -15.005 1.00 24.66 105 ASP D N 1
ATOM 6037 C CA . ASP D 1 113 ? -46.089 -11.584 -16.447 1.00 25.16 105 ASP D CA 1
ATOM 6038 C C . ASP D 1 113 ? -44.982 -12.397 -17.092 1.00 23.58 105 ASP D C 1
ATOM 6039 O O . ASP D 1 113 ? -44.823 -12.422 -18.322 1.00 22.68 105 ASP D O 1
ATOM 6044 N N . HIS D 1 114 ? -44.166 -13.033 -16.268 1.00 23.74 106 HIS D N 1
ATOM 6045 C CA . HIS D 1 114 ? -43.071 -13.819 -16.802 1.00 24.94 106 HIS D CA 1
ATOM 6046 C C . HIS D 1 114 ? -43.264 -15.303 -16.541 1.00 25.37 106 HIS D C 1
ATOM 6047 O O . HIS D 1 114 ? -42.392 -16.114 -16.906 1.00 25.19 106 HIS D O 1
ATOM 6054 N N . HIS D 1 115 ? -44.413 -15.653 -15.953 1.00 26.27 107 HIS D N 1
ATOM 6055 C CA . HIS D 1 115 ? -44.837 -17.044 -15.786 1.00 27.89 107 HIS D CA 1
ATOM 6056 C C . HIS D 1 115 ? -43.855 -17.856 -14.945 1.00 25.44 107 HIS D C 1
ATOM 6057 O O . HIS D 1 115 ? -43.683 -19.035 -15.187 1.00 25.52 107 HIS D O 1
ATOM 6064 N N . GLU D 1 116 ? -43.195 -17.232 -13.974 1.00 22.91 108 GLU D N 1
ATOM 6065 C CA . GLU D 1 116 ? -42.167 -17.954 -13.248 1.00 21.81 108 GLU D CA 1
ATOM 6066 C C . GLU D 1 116 ? -42.842 -18.901 -12.293 1.00 22.45 108 GLU D C 1
ATOM 6067 O O . GLU D 1 116 ? -43.756 -18.507 -11.542 1.00 20.87 108 GLU D O 1
ATOM 6073 N N . SER D 1 117 ? -42.367 -20.150 -12.324 1.00 22.42 109 SER D N 1
ATOM 6074 C CA . SER D 1 117 ? -42.973 -21.199 -11.564 1.00 24.18 109 SER D CA 1
ATOM 6075 C C . SER D 1 117 ? -42.287 -21.313 -10.199 1.00 23.39 109 SER D C 1
ATOM 6076 O O . SER D 1 117 ? -41.189 -20.787 -9.989 1.00 22.81 109 SER D O 1
ATOM 6079 N N . ASN D 1 118 ? -42.934 -22.009 -9.281 1.00 24.40 110 ASN D N 1
ATOM 6080 C CA . ASN D 1 118 ? -42.352 -22.275 -7.988 1.00 26.07 110 ASN D CA 1
ATOM 6081 C C . ASN D 1 118 ? -41.043 -22.998 -8.147 1.00 27.03 110 ASN D C 1
ATOM 6082 O O . ASN D 1 118 ? -40.055 -22.623 -7.494 1.00 27.33 110 ASN D O 1
ATOM 6087 N N . LYS D 1 119 ? -41.023 -24.022 -9.016 1.00 27.22 111 LYS D N 1
ATOM 6088 C CA . LYS D 1 119 ? -39.767 -24.754 -9.320 1.00 26.33 111 LYS D CA 1
ATOM 6089 C C . LYS D 1 119 ? -38.639 -23.843 -9.770 1.00 24.70 111 LYS D C 1
ATOM 6090 O O . LYS D 1 119 ? -37.496 -24.046 -9.379 1.00 24.30 111 LYS D O 1
ATOM 6092 N N . LEU D 1 120 ? -38.934 -22.865 -10.625 1.00 24.03 112 LEU D N 1
ATOM 6093 C CA . LEU D 1 120 ? -37.881 -21.920 -11.099 1.00 22.79 112 LEU D CA 1
ATOM 6094 C C . LEU D 1 120 ? -37.315 -21.035 -9.981 1.00 21.44 112 LEU D C 1
ATOM 6095 O O . LEU D 1 120 ? -36.094 -20.829 -9.830 1.00 20.63 112 LEU D O 1
ATOM 6100 N N . ILE D 1 121 ? -38.225 -20.528 -9.174 1.00 21.40 113 ILE D N 1
ATOM 6101 C CA . ILE D 1 121 ? -37.871 -19.710 -8.047 1.00 22.96 113 ILE D CA 1
ATOM 6102 C C . ILE D 1 121 ? -37.030 -20.491 -7.062 1.00 23.12 113 ILE D C 1
ATOM 6103 O O . ILE D 1 121 ? -36.093 -19.945 -6.486 1.00 24.48 113 ILE D O 1
ATOM 6108 N N . CYS D 1 122 ? -37.357 -21.763 -6.857 1.00 24.64 114 CYS D N 1
ATOM 6109 C CA . CYS D 1 122 ? -36.532 -22.649 -6.043 1.00 26.02 114 CYS D CA 1
ATOM 6110 C C . CYS D 1 122 ? -35.099 -22.790 -6.603 1.00 25.70 114 CYS D C 1
ATOM 6111 O O . CYS D 1 122 ? -34.124 -22.633 -5.881 1.00 25.47 114 CYS D O 1
ATOM 6114 N N . ALA D 1 123 ? -34.981 -23.068 -7.891 1.00 24.65 115 ALA D N 1
ATOM 6115 C CA . ALA D 1 123 ? -33.690 -23.152 -8.540 1.00 24.01 115 ALA D CA 1
ATOM 6116 C C . ALA D 1 123 ? -32.952 -21.797 -8.489 1.00 24.34 115 ALA D C 1
ATOM 6117 O O . ALA D 1 123 ? -31.740 -21.726 -8.247 1.00 24.24 115 ALA D O 1
ATOM 6119 N N . LYS D 1 124 ? -33.666 -20.705 -8.749 1.00 23.35 116 LYS D N 1
ATOM 6120 C CA . LYS D 1 124 ? -33.043 -19.371 -8.574 1.00 22.16 116 LYS D CA 1
ATOM 6121 C C . LYS D 1 124 ? -32.597 -19.160 -7.139 1.00 21.82 116 LYS D C 1
ATOM 6122 O O . LYS D 1 124 ? -31.529 -18.607 -6.901 1.00 21.96 116 LYS D O 1
ATOM 6128 N N . THR D 1 125 ? -33.375 -19.634 -6.172 1.00 23.02 117 THR D N 1
ATOM 6129 C CA . THR D 1 125 ? -33.012 -19.423 -4.763 1.00 23.09 117 THR D CA 1
ATOM 6130 C C . THR D 1 125 ? -31.682 -20.130 -4.354 1.00 25.33 117 THR D C 1
ATOM 6131 O O . THR D 1 125 ? -30.776 -19.481 -3.732 1.00 24.49 117 THR D O 1
ATOM 6135 N N . GLU D 1 126 ? -31.522 -21.394 -4.751 1.00 27.04 118 GLU D N 1
ATOM 6136 C CA . GLU D 1 126 ? -30.255 -22.126 -4.543 1.00 30.49 118 GLU D CA 1
ATOM 6137 C C . GLU D 1 126 ? -29.080 -21.413 -5.218 1.00 28.36 118 GLU D C 1
ATOM 6138 O O . GLU D 1 126 ? -27.996 -21.289 -4.640 1.00 28.97 118 GLU D O 1
ATOM 6144 N N . ALA D 1 127 ? -29.278 -20.992 -6.458 1.00 25.74 119 ALA D N 1
ATOM 6145 C CA . ALA D 1 127 ? -28.212 -20.335 -7.229 1.00 25.96 119 ALA D CA 1
ATOM 6146 C C . ALA D 1 127 ? -27.811 -18.999 -6.595 1.00 26.66 119 ALA D C 1
ATOM 6147 O O . ALA D 1 127 ? -26.637 -18.628 -6.604 1.00 27.08 119 ALA D O 1
ATOM 6149 N N . ALA D 1 128 ? -28.799 -18.280 -6.047 1.00 25.13 120 ALA D N 1
ATOM 6150 C CA . ALA D 1 128 ? -28.547 -17.061 -5.328 1.00 24.36 120 ALA D CA 1
ATOM 6151 C C . ALA D 1 128 ? -27.680 -17.340 -4.101 1.00 24.57 120 ALA D C 1
ATOM 6152 O O . ALA D 1 128 ? -26.650 -16.670 -3.890 1.00 22.20 120 ALA D O 1
ATOM 6154 N N . TRP D 1 129 ? -28.073 -18.334 -3.313 1.00 24.96 121 TRP D N 1
ATOM 6155 C CA . TRP D 1 129 ? -27.270 -18.695 -2.134 1.00 26.77 121 TRP D CA 1
ATOM 6156 C C . TRP D 1 129 ? -25.866 -19.093 -2.573 1.00 26.42 121 TRP D C 1
ATOM 6157 O O . TRP D 1 129 ? -24.915 -18.666 -1.998 1.00 25.74 121 TRP D O 1
ATOM 6168 N N . ALA D 1 130 ? -25.748 -19.871 -3.640 1.00 27.54 122 ALA D N 1
ATOM 6169 C CA . ALA D 1 130 ? -24.445 -20.272 -4.116 1.00 28.20 122 ALA D CA 1
ATOM 6170 C C . ALA D 1 130 ? -23.565 -19.066 -4.528 1.00 28.53 122 ALA D C 1
ATOM 6171 O O . ALA D 1 130 ? -22.334 -19.138 -4.430 1.00 29.77 122 ALA D O 1
ATOM 6173 N N . ALA D 1 131 ? -24.168 -18.003 -5.057 1.00 26.03 123 ALA D N 1
ATOM 6174 C CA . ALA D 1 131 ? -23.429 -16.792 -5.413 1.00 25.97 123 ALA D CA 1
ATOM 6175 C C . ALA D 1 131 ? -23.135 -15.834 -4.246 1.00 26.70 123 ALA D C 1
ATOM 6176 O O . ALA D 1 131 ? -22.442 -14.855 -4.434 1.00 28.25 123 ALA D O 1
ATOM 6178 N N . GLY D 1 132 ? -23.629 -16.141 -3.053 1.00 27.29 124 GLY D N 1
ATOM 6179 C CA . GLY D 1 132 ? -23.377 -15.352 -1.846 1.00 28.05 124 GLY D CA 1
ATOM 6180 C C . GLY D 1 132 ? -24.456 -14.320 -1.586 1.00 27.57 124 GLY D C 1
ATOM 6181 O O . GLY D 1 132 ? -24.183 -13.277 -0.983 1.00 28.48 124 GLY D O 1
ATOM 6182 N N . LEU D 1 133 ? -25.674 -14.558 -2.086 1.00 25.59 125 LEU D N 1
ATOM 6183 C CA . LEU D 1 133 ? -26.698 -13.576 -1.938 1.00 24.56 125 LEU D CA 1
ATOM 6184 C C . LEU D 1 133 ? -27.757 -14.088 -1.027 1.00 24.39 125 LEU D C 1
ATOM 6185 O O . LEU D 1 133 ? -28.089 -15.275 -1.055 1.00 24.38 125 LEU D O 1
ATOM 6190 N N . VAL D 1 134 ? -28.343 -13.169 -0.268 1.00 25.36 126 VAL D N 1
ATOM 6191 C CA . VAL D 1 134 ? -29.589 -13.432 0.456 1.00 24.14 126 VAL D CA 1
ATOM 6192 C C . VAL D 1 134 ? -30.777 -13.323 -0.507 1.00 24.02 126 VAL D C 1
ATOM 6193 O O . VAL D 1 134 ? -30.916 -12.322 -1.222 1.00 22.84 126 VAL D O 1
ATOM 6197 N N . ALA D 1 135 ? -31.618 -14.361 -0.537 1.00 23.81 127 ALA D N 1
ATOM 6198 C CA . ALA D 1 135 ? -32.829 -14.394 -1.366 1.00 22.57 127 ALA D CA 1
ATOM 6199 C C . ALA D 1 135 ? -34.003 -13.786 -0.616 1.00 22.48 127 ALA D C 1
ATOM 6200 O O . ALA D 1 135 ? -34.280 -14.166 0.547 1.00 23.64 127 ALA D O 1
ATOM 6202 N N . ILE D 1 136 ? -34.640 -12.800 -1.238 1.00 19.96 128 ILE D N 1
ATOM 6203 C CA . ILE D 1 136 ? -35.878 -12.231 -0.746 1.00 20.31 128 ILE D CA 1
ATOM 6204 C C . ILE D 1 136 ? -36.916 -12.889 -1.621 1.00 20.11 128 ILE D C 1
ATOM 6205 O O . ILE D 1 136 ? -37.057 -12.482 -2.760 1.00 20.13 128 ILE D O 1
ATOM 6210 N N . VAL D 1 137 ? -37.578 -13.935 -1.105 1.00 19.33 129 VAL D N 1
ATOM 6211 C CA . VAL D 1 137 ? -38.504 -14.761 -1.885 1.00 19.77 129 VAL D CA 1
ATOM 6212 C C . VAL D 1 137 ? -39.931 -14.328 -1.579 1.00 19.27 129 VAL D C 1
ATOM 6213 O O . VAL D 1 137 ? -40.356 -14.242 -0.397 1.00 20.74 129 VAL D O 1
ATOM 6217 N N . CYS D 1 138 ? -40.635 -13.954 -2.623 1.00 18.47 130 CYS D N 1
ATOM 6218 C CA . CYS D 1 138 ? -41.984 -13.443 -2.513 1.00 18.54 130 CYS D CA 1
ATOM 6219 C C . CYS D 1 138 ? -43.006 -14.527 -2.809 1.00 18.38 130 CYS D C 1
ATOM 6220 O O . CYS D 1 138 ? -42.813 -15.408 -3.695 1.00 17.35 130 CYS D O 1
ATOM 6223 N N . VAL D 1 139 ? -44.105 -14.420 -2.070 1.00 19.01 131 VAL D N 1
ATOM 6224 C CA . VAL D 1 139 ? -45.283 -15.274 -2.189 1.00 19.49 131 VAL D CA 1
ATOM 6225 C C . VAL D 1 139 ? -46.493 -14.358 -2.101 1.00 21.28 131 VAL D C 1
ATOM 6226 O O . VAL D 1 139 ? -46.381 -13.232 -1.654 1.00 22.93 131 VAL D O 1
ATOM 6230 N N . GLY D 1 140 ? -47.636 -14.809 -2.581 1.00 23.32 132 GLY D N 1
ATOM 6231 C CA . GLY D 1 140 ? -48.829 -14.020 -2.494 1.00 24.97 132 GLY D CA 1
ATOM 6232 C C . GLY D 1 140 ? -49.940 -14.554 -3.350 1.00 24.68 132 GLY D C 1
ATOM 6233 O O . GLY D 1 140 ? -49.678 -15.020 -4.460 1.00 23.77 132 GLY D O 1
ATOM 6234 N N . GLU D 1 141 ? -51.177 -14.385 -2.888 1.00 26.33 133 GLU D N 1
ATOM 6235 C CA . GLU D 1 141 ? -52.349 -14.888 -3.644 1.00 29.20 133 GLU D CA 1
ATOM 6236 C C . GLU D 1 141 ? -53.079 -13.811 -4.406 1.00 29.32 133 GLU D C 1
ATOM 6237 O O . GLU D 1 141 ? -53.030 -12.632 -4.025 1.00 29.18 133 GLU D O 1
ATOM 6243 N N . THR D 1 142 ? -53.709 -14.215 -5.509 1.00 28.28 134 THR D N 1
ATOM 6244 C CA . THR D 1 142 ? -54.486 -13.310 -6.367 1.00 30.77 134 THR D CA 1
ATOM 6245 C C . THR D 1 142 ? -55.883 -13.063 -5.820 1.00 32.11 134 THR D C 1
ATOM 6246 O O . THR D 1 142 ? -56.325 -13.737 -4.913 1.00 31.78 134 THR D O 1
ATOM 6250 N N . ALA D 1 143 ? -56.589 -12.112 -6.416 1.00 34.31 135 ALA D N 1
ATOM 6251 C CA . ALA D 1 143 ? -57.979 -11.852 -6.047 1.00 37.08 135 ALA D CA 1
ATOM 6252 C C . ALA D 1 143 ? -58.828 -13.093 -6.198 1.00 36.03 135 ALA D C 1
ATOM 6253 O O . ALA D 1 143 ? -59.569 -13.425 -5.316 1.00 38.54 135 ALA D O 1
ATOM 6255 N N . SER D 1 144 ? -58.746 -13.793 -7.305 1.00 37.61 136 SER D N 1
ATOM 6256 C CA . SER D 1 144 ? -59.637 -14.952 -7.442 1.00 41.79 136 SER D CA 1
ATOM 6257 C C . SER D 1 144 ? -59.245 -16.091 -6.475 1.00 43.17 136 SER D C 1
ATOM 6258 O O . SER D 1 144 ? -60.112 -16.734 -5.899 1.00 44.12 136 SER D O 1
ATOM 6261 N N . GLU D 1 145 ? -57.952 -16.317 -6.256 1.00 42.85 137 GLU D N 1
ATOM 6262 C CA . GLU D 1 145 ? -57.525 -17.322 -5.265 1.00 40.32 137 GLU D CA 1
ATOM 6263 C C . GLU D 1 145 ? -58.061 -16.987 -3.877 1.00 44.51 137 GLU D C 1
ATOM 6264 O O . GLU D 1 145 ? -58.412 -17.874 -3.100 1.00 47.77 137 GLU D O 1
ATOM 6270 N N . ARG D 1 146 ? -58.118 -15.704 -3.567 1.00 46.00 138 ARG D N 1
ATOM 6271 C CA . ARG D 1 146 ? -58.703 -15.257 -2.336 1.00 48.92 138 ARG D CA 1
ATOM 6272 C C . ARG D 1 146 ? -60.237 -15.349 -2.350 1.00 52.99 138 ARG D C 1
ATOM 6273 O O . ARG D 1 146 ? -60.839 -15.882 -1.413 1.00 56.20 138 ARG D O 1
ATOM 6281 N N . LYS D 1 147 ? -60.873 -14.824 -3.392 1.00 55.73 139 LYS D N 1
ATOM 6282 C CA . LYS D 1 147 ? -62.338 -14.862 -3.490 1.00 53.65 139 LYS D CA 1
ATOM 6283 C C . LYS D 1 147 ? -62.825 -16.311 -3.433 1.00 55.78 139 LYS D C 1
ATOM 6284 O O . LYS D 1 147 ? -63.868 -16.600 -2.852 1.00 56.24 139 LYS D O 1
ATOM 6286 N N . ALA D 1 148 ? -62.050 -17.218 -4.024 1.00 53.69 140 ALA D N 1
ATOM 6287 C CA . ALA D 1 148 ? -62.314 -18.653 -3.965 1.00 53.33 140 ALA D CA 1
ATOM 6288 C C . ALA D 1 148 ? -61.922 -19.319 -2.637 1.00 54.27 140 ALA D C 1
ATOM 6289 O O . ALA D 1 148 ? -62.030 -20.546 -2.511 1.00 58.35 140 ALA D O 1
ATOM 6291 N N . GLU D 1 149 ? -61.452 -18.542 -1.658 1.00 51.06 141 GLU D N 1
ATOM 6292 C CA . GLU D 1 149 ? -61.117 -19.095 -0.352 1.00 50.92 141 GLU D CA 1
ATOM 6293 C C . GLU D 1 149 ? -59.996 -20.141 -0.428 1.00 49.26 141 GLU D C 1
ATOM 6294 O O . GLU D 1 149 ? -60.005 -21.138 0.286 1.00 49.87 141 GLU D O 1
ATOM 6296 N N . ARG D 1 150 ? -59.020 -19.919 -1.297 1.00 48.21 142 ARG D N 1
ATOM 6297 C CA . ARG D 1 150 ? -57.852 -20.787 -1.352 1.00 43.69 142 ARG D CA 1
ATOM 6298 C C . ARG D 1 150 ? -56.582 -20.009 -0.934 1.00 41.80 142 ARG D C 1
ATOM 6299 O O . ARG D 1 150 ? -55.468 -20.424 -1.236 1.00 41.40 142 ARG D O 1
ATOM 6301 N N . ALA D 1 151 ? -56.735 -18.896 -0.221 1.00 38.18 143 ALA D N 1
ATOM 6302 C CA . ALA D 1 151 ? -55.571 -18.034 0.050 1.00 39.85 143 ALA D CA 1
ATOM 6303 C C . ALA D 1 151 ? -54.416 -18.778 0.714 1.00 39.36 143 ALA D C 1
ATOM 6304 O O . ALA D 1 151 ? -53.256 -18.636 0.317 1.00 37.18 143 ALA D O 1
ATOM 6306 N N . LEU D 1 152 ? -54.744 -19.557 1.739 1.00 38.80 144 LEU D N 1
ATOM 6307 C CA . LEU D 1 152 ? -53.744 -20.248 2.535 1.00 36.31 144 LEU D CA 1
ATOM 6308 C C . LEU D 1 152 ? -53.153 -21.450 1.827 1.00 35.91 144 LEU D C 1
ATOM 6309 O O . LEU D 1 152 ? -51.968 -21.723 1.957 1.00 36.11 144 LEU D O 1
ATOM 6314 N N . ASP D 1 153 ? -53.984 -22.195 1.106 1.00 38.39 145 ASP D N 1
ATOM 6315 C CA . ASP D 1 153 ? -53.519 -23.250 0.208 1.00 37.30 145 ASP D CA 1
ATOM 6316 C C . ASP D 1 153 ? -52.396 -22.721 -0.710 1.00 34.54 145 ASP D C 1
ATOM 6317 O O . ASP D 1 153 ? -51.302 -23.266 -0.733 1.00 33.41 145 ASP D O 1
ATOM 6322 N N . VAL D 1 154 ? -52.703 -21.650 -1.437 1.00 30.75 146 VAL D N 1
ATOM 6323 C CA . VAL D 1 154 ? -51.781 -20.999 -2.373 1.00 29.01 146 VAL D CA 1
ATOM 6324 C C . VAL D 1 154 ? -50.499 -20.474 -1.695 1.00 27.21 146 VAL D C 1
ATOM 6325 O O . VAL D 1 154 ? -49.408 -20.784 -2.129 1.00 24.66 146 VAL D O 1
ATOM 6329 N N . ILE D 1 155 ? -50.623 -19.716 -0.606 1.00 27.84 147 ILE D N 1
ATOM 6330 C CA . ILE D 1 155 ? -49.427 -19.230 0.102 1.00 27.51 147 ILE D CA 1
ATOM 6331 C C . ILE D 1 155 ? -48.564 -20.421 0.523 1.00 27.18 147 ILE D C 1
ATOM 6332 O O . ILE D 1 155 ? -47.324 -20.431 0.329 1.00 27.59 147 ILE D O 1
ATOM 6337 N N . GLY D 1 156 ? -49.233 -21.452 1.043 1.00 26.88 148 GLY D N 1
ATOM 6338 C CA . GLY D 1 156 ? -48.579 -22.691 1.521 1.00 26.50 148 GLY D CA 1
ATOM 6339 C C . GLY D 1 156 ? -47.850 -23.428 0.427 1.00 24.87 148 GLY D C 1
ATOM 6340 O O . GLY D 1 156 ? -46.678 -23.824 0.570 1.00 24.73 148 GLY D O 1
ATOM 6341 N N . ASP D 1 157 ? -48.534 -23.591 -0.685 1.00 26.09 149 ASP D N 1
ATOM 6342 C CA . ASP D 1 157 ? -47.919 -24.218 -1.880 1.00 27.05 149 ASP D CA 1
ATOM 6343 C C . ASP D 1 157 ? -46.718 -23.408 -2.409 1.00 25.26 149 ASP D C 1
ATOM 6344 O O . ASP D 1 157 ? -45.673 -23.948 -2.742 1.00 26.08 149 ASP D O 1
ATOM 6349 N N . GLN D 1 158 ? -46.855 -22.102 -2.455 1.00 25.92 150 GLN D N 1
ATOM 6350 C CA . GLN D 1 158 ? -45.760 -21.251 -2.945 1.00 25.40 150 GLN D CA 1
ATOM 6351 C C . GLN D 1 158 ? -44.553 -21.397 -2.031 1.00 23.73 150 GLN D C 1
ATOM 6352 O O . GLN D 1 158 ? -43.433 -21.584 -2.499 1.00 23.37 150 GLN D O 1
ATOM 6358 N N . LEU D 1 159 ? -44.790 -21.346 -0.730 1.00 23.88 151 LEU D N 1
ATOM 6359 C CA . LEU D 1 159 ? -43.715 -21.466 0.246 1.00 24.06 151 LEU D CA 1
ATOM 6360 C C . LEU D 1 159 ? -43.022 -22.817 0.211 1.00 25.62 151 LEU D C 1
ATOM 6361 O O . LEU D 1 159 ? -41.791 -22.901 0.265 1.00 26.61 151 LEU D O 1
ATOM 6366 N N . SER D 1 160 ? -43.785 -23.892 0.090 1.00 26.45 152 SER D N 1
ATOM 6367 C CA . SER D 1 160 ? -43.155 -25.203 0.089 1.00 28.39 152 SER D CA 1
ATOM 6368 C C . SER D 1 160 ? -42.502 -25.491 -1.304 1.00 28.08 152 SER D C 1
ATOM 6369 O O . SER D 1 160 ? -41.453 -26.104 -1.381 1.00 29.39 152 SER D O 1
ATOM 6372 N N . GLY D 1 161 ? -43.050 -24.973 -2.387 1.00 28.10 153 GLY D N 1
ATOM 6373 C CA . GLY D 1 161 ? -42.407 -25.180 -3.728 1.00 26.80 153 GLY D CA 1
ATOM 6374 C C . GLY D 1 161 ? -41.259 -24.214 -4.093 1.00 27.34 153 GLY D C 1
ATOM 6375 O O . GLY D 1 161 ? -40.359 -24.587 -4.874 1.00 25.56 153 GLY D O 1
ATOM 6376 N N . SER D 1 162 ? -41.309 -22.970 -3.587 1.00 27.04 154 SER D N 1
ATOM 6377 C CA . SER D 1 162 ? -40.298 -21.933 -3.911 1.00 26.06 154 SER D CA 1
ATOM 6378 C C . SER D 1 162 ? -39.043 -22.012 -3.061 1.00 27.36 154 SER D C 1
ATOM 6379 O O . SER D 1 162 ? -37.988 -21.520 -3.467 1.00 27.73 154 SER D O 1
ATOM 6382 N N . LEU D 1 163 ? -39.142 -22.622 -1.883 1.00 27.31 155 LEU D N 1
ATOM 6383 C CA . LEU D 1 163 ? -38.032 -22.668 -0.973 1.00 28.16 155 LEU D CA 1
ATOM 6384 C C . LEU D 1 163 ? -37.343 -23.995 -1.007 1.00 29.26 155 LEU D C 1
ATOM 6385 O O . LEU D 1 163 ? -37.982 -25.020 -0.809 1.00 30.12 155 LEU D O 1
ATOM 6390 N N . PRO D 1 164 ? -36.019 -23.977 -1.236 1.00 30.15 156 PRO D N 1
ATOM 6391 C CA . PRO D 1 164 ? -35.213 -25.192 -1.239 1.00 31.47 156 PRO D CA 1
ATOM 6392 C C . PRO D 1 164 ? -35.012 -25.704 0.185 1.00 34.20 156 PRO D C 1
ATOM 6393 O O . PRO D 1 164 ? -35.274 -24.973 1.160 1.00 36.81 156 PRO D O 1
ATOM 6397 N N . ASP D 1 165 ? -34.547 -26.936 0.324 1.00 32.86 157 ASP D N 1
ATOM 6398 C CA . ASP D 1 165 ? -34.393 -27.511 1.661 1.00 34.92 157 ASP D CA 1
ATOM 6399 C C . ASP D 1 165 ? -33.436 -26.715 2.543 1.00 32.83 157 ASP D C 1
ATOM 6400 O O . ASP D 1 165 ? -33.635 -26.625 3.761 1.00 32.59 157 ASP D O 1
ATOM 6405 N N . GLY D 1 166 ? -32.410 -26.125 1.938 1.00 32.25 158 GLY D N 1
ATOM 6406 C CA . GLY D 1 166 ? -31.324 -25.438 2.694 1.00 32.44 158 GLY D CA 1
ATOM 6407 C C . GLY D 1 166 ? -31.573 -24.034 3.224 1.00 31.98 158 GLY D C 1
ATOM 6408 O O . GLY D 1 166 ? -30.626 -23.320 3.516 1.00 32.83 158 GLY D O 1
ATOM 6409 N N . VAL D 1 167 ? -32.832 -23.649 3.422 1.00 32.55 159 VAL D N 1
ATOM 6410 C CA . VAL D 1 167 ? -33.153 -22.355 4.022 1.00 33.85 159 VAL D CA 1
ATOM 6411 C C . VAL D 1 167 ? -32.554 -22.150 5.423 1.00 35.38 159 VAL D C 1
ATOM 6412 O O . VAL D 1 167 ? -32.643 -23.035 6.280 1.00 40.06 159 VAL D O 1
ATOM 6416 N N . THR D 1 168 ? -31.952 -20.978 5.648 1.00 34.99 160 THR D N 1
ATOM 6417 C CA . THR D 1 168 ? -31.563 -20.513 6.981 1.00 36.94 160 THR D CA 1
ATOM 6418 C C . THR D 1 168 ? -32.063 -19.108 7.162 1.00 35.93 160 THR D C 1
ATOM 6419 O O . THR D 1 168 ? -32.329 -18.406 6.183 1.00 34.53 160 THR D O 1
ATOM 6423 N N . ALA D 1 169 ? -32.152 -18.684 8.413 1.00 34.86 161 ALA D N 1
ATOM 6424 C CA . ALA D 1 169 ? -32.525 -17.320 8.726 1.00 34.76 161 ALA D CA 1
ATOM 6425 C C . ALA D 1 169 ? -31.563 -16.304 8.090 1.00 34.20 161 ALA D C 1
ATOM 6426 O O . ALA D 1 169 ? -31.902 -15.126 7.934 1.00 31.51 161 ALA D O 1
ATOM 6428 N N . GLU D 1 170 ? -30.364 -16.753 7.734 1.00 33.54 162 GLU D N 1
ATOM 6429 C CA . GLU D 1 170 ? -29.349 -15.867 7.225 1.00 33.77 162 GLU D CA 1
ATOM 6430 C C . GLU D 1 170 ? -29.385 -15.776 5.680 1.00 31.54 162 GLU D C 1
ATOM 6431 O O . GLU D 1 170 ? -29.033 -14.733 5.129 1.00 30.31 162 GLU D O 1
ATOM 6437 N N . ASN D 1 171 ? -29.797 -16.849 4.993 1.00 29.77 163 ASN D N 1
ATOM 6438 C CA . ASN D 1 171 ? -29.751 -16.891 3.518 1.00 29.09 163 ASN D CA 1
ATOM 6439 C C . ASN D 1 171 ? -31.093 -16.631 2.801 1.00 27.48 163 ASN D C 1
ATOM 6440 O O . ASN D 1 171 ? -31.125 -16.570 1.558 1.00 27.84 163 ASN D O 1
ATOM 6445 N N . THR D 1 172 ? -32.175 -16.475 3.566 1.00 26.24 164 THR D N 1
ATOM 6446 C CA . THR D 1 172 ? -33.508 -16.311 3.012 1.00 25.39 164 THR D CA 1
ATOM 6447 C C . THR D 1 172 ? -34.345 -15.341 3.828 1.00 25.61 164 THR D C 1
ATOM 6448 O O . THR D 1 172 ? -34.320 -15.358 5.079 1.00 25.26 164 THR D O 1
ATOM 6452 N N . ILE D 1 173 ? -35.058 -14.487 3.107 1.00 24.11 165 ILE D N 1
ATOM 6453 C CA . ILE D 1 173 ? -36.075 -13.631 3.637 1.00 23.64 165 ILE D CA 1
ATOM 6454 C C . ILE D 1 173 ? -37.356 -13.905 2.827 1.00 23.58 165 ILE D C 1
ATOM 6455 O O . ILE D 1 173 ? -37.269 -14.129 1.632 1.00 22.48 165 ILE D O 1
ATOM 6460 N N . ILE D 1 174 ? -38.518 -13.902 3.472 1.00 23.33 166 ILE D N 1
ATOM 6461 C CA . ILE D 1 174 ? -39.806 -14.069 2.775 1.00 24.72 166 ILE D CA 1
ATOM 6462 C C . ILE D 1 174 ? -40.567 -12.758 2.758 1.00 25.13 166 ILE D C 1
ATOM 6463 O O . ILE D 1 174 ? -40.602 -12.065 3.773 1.00 27.39 166 ILE D O 1
ATOM 6468 N N . ALA D 1 175 ? -41.130 -12.388 1.608 1.00 24.08 167 ALA D N 1
ATOM 6469 C CA . ALA D 1 175 ? -42.044 -11.258 1.531 1.00 23.19 167 ALA D CA 1
ATOM 6470 C C . ALA D 1 175 ? -43.401 -11.738 1.075 1.00 23.72 167 ALA D C 1
ATOM 6471 O O . ALA D 1 175 ? -43.509 -12.479 0.093 1.00 24.80 167 ALA D O 1
ATOM 6473 N N . TYR D 1 176 ? -44.429 -11.326 1.803 1.00 23.08 168 TYR D N 1
ATOM 6474 C CA . TYR D 1 176 ? -45.802 -11.618 1.478 1.00 24.39 168 TYR D CA 1
ATOM 6475 C C . TYR D 1 176 ? -46.385 -10.459 0.707 1.00 24.97 168 TYR D C 1
ATOM 6476 O O . TYR D 1 176 ? -46.351 -9.314 1.176 1.00 25.14 168 TYR D O 1
ATOM 6485 N N . GLU D 1 177 ? -46.934 -10.766 -0.471 1.00 26.81 169 GLU D N 1
ATOM 6486 C CA . GLU D 1 177 ? -47.546 -9.777 -1.353 1.00 28.27 169 GLU D CA 1
ATOM 6487 C C . GLU D 1 177 ? -49.020 -10.059 -1.470 1.00 30.58 169 GLU D C 1
ATOM 6488 O O . GLU D 1 177 ? -49.415 -11.056 -2.094 1.00 32.37 169 GLU D O 1
ATOM 6494 N N . PRO D 1 178 ? -49.863 -9.196 -0.923 1.00 31.34 170 PRO D N 1
ATOM 6495 C CA . PRO D 1 178 ? -51.277 -9.463 -1.190 1.00 33.82 170 PRO D CA 1
ATOM 6496 C C . PRO D 1 178 ? -51.635 -9.012 -2.613 1.00 32.75 170 PRO D C 1
ATOM 6497 O O . PRO D 1 178 ? -52.205 -7.957 -2.819 1.00 29.82 170 PRO D O 1
ATOM 6501 N N . VAL D 1 179 ? -51.306 -9.850 -3.582 1.00 33.85 171 VAL D N 1
ATOM 6502 C CA . VAL D 1 179 ? -51.561 -9.545 -4.985 1.00 34.49 171 VAL D CA 1
ATOM 6503 C C . VAL D 1 179 ? -53.052 -9.266 -5.154 1.00 35.34 171 VAL D C 1
ATOM 6504 O O . VAL D 1 179 ? -53.445 -8.371 -5.874 1.00 35.23 171 VAL D O 1
ATOM 6508 N N . TRP D 1 180 ? -53.876 -10.004 -4.423 1.00 37.49 172 TRP D N 1
ATOM 6509 C CA . TRP D 1 180 ? -55.324 -9.809 -4.469 1.00 41.17 172 TRP D CA 1
ATOM 6510 C C . TRP D 1 180 ? -55.781 -8.364 -4.354 1.00 43.31 172 TRP D C 1
ATOM 6511 O O . TRP D 1 180 ? -56.710 -7.978 -5.027 1.00 44.30 172 TRP D O 1
ATOM 6522 N N . ALA D 1 181 ? -55.132 -7.569 -3.514 1.00 46.43 173 ALA D N 1
ATOM 6523 C CA . ALA D 1 181 ? -55.506 -6.165 -3.365 1.00 50.21 173 ALA D CA 1
ATOM 6524 C C . ALA D 1 181 ? -55.014 -5.238 -4.512 1.00 50.79 173 ALA D C 1
ATOM 6525 O O . ALA D 1 181 ? -55.396 -4.075 -4.539 1.00 50.00 173 ALA D O 1
ATOM 6527 N N . ILE D 1 182 ? -54.214 -5.736 -5.458 1.00 50.74 174 ILE D N 1
ATOM 6528 C CA . ILE D 1 182 ? -53.603 -4.868 -6.499 1.00 50.91 174 ILE D CA 1
ATOM 6529 C C . ILE D 1 182 ? -54.619 -3.971 -7.209 1.00 51.37 174 ILE D C 1
ATOM 6530 O O . ILE D 1 182 ? -55.491 -4.462 -7.914 1.00 52.17 174 ILE D O 1
ATOM 6532 N N . LEU D 1 186 ? -58.944 -2.439 -3.308 1.00 52.71 178 LEU D N 1
ATOM 6533 C CA . LEU D 1 186 ? -58.914 -2.961 -1.948 1.00 53.46 178 LEU D CA 1
ATOM 6534 C C . LEU D 1 186 ? -57.598 -2.553 -1.237 1.00 55.63 178 LEU D C 1
ATOM 6535 O O . LEU D 1 186 ? -56.541 -2.493 -1.859 1.00 56.77 178 LEU D O 1
ATOM 6537 N N . THR D 1 187 ? -57.673 -2.213 0.049 1.00 55.37 179 THR D N 1
ATOM 6538 C CA . THR D 1 187 ? -56.481 -2.149 0.897 1.00 52.40 179 THR D CA 1
ATOM 6539 C C . THR D 1 187 ? -56.626 -3.264 1.917 1.00 48.25 179 THR D C 1
ATOM 6540 O O . THR D 1 187 ? -57.689 -3.385 2.514 1.00 44.91 179 THR D O 1
ATOM 6544 N N . PRO D 1 188 ? -55.572 -4.086 2.122 1.00 43.23 180 PRO D N 1
ATOM 6545 C CA . PRO D 1 188 ? -55.705 -5.102 3.164 1.00 39.17 180 PRO D CA 1
ATOM 6546 C C . PRO D 1 188 ? -55.823 -4.515 4.559 1.00 38.20 180 PRO D C 1
ATOM 6547 O O . PRO D 1 188 ? -55.362 -3.415 4.810 1.00 37.11 180 PRO D O 1
ATOM 6551 N N . THR D 1 189 ? -56.518 -5.231 5.432 1.00 38.49 181 THR D N 1
ATOM 6552 C CA . THR D 1 189 ? -56.595 -4.847 6.834 1.00 40.25 181 THR D CA 1
ATOM 6553 C C . THR D 1 189 ? -55.430 -5.424 7.619 1.00 37.57 181 THR D C 1
ATOM 6554 O O . THR D 1 189 ? -54.764 -6.373 7.198 1.00 37.25 181 THR D O 1
ATOM 6558 N N . VAL D 1 190 ? -55.225 -4.837 8.784 1.00 37.86 182 VAL D N 1
ATOM 6559 C CA . VAL D 1 190 ? -54.319 -5.351 9.782 1.00 38.04 182 VAL D CA 1
ATOM 6560 C C . VAL D 1 190 ? -54.632 -6.815 9.986 1.00 36.23 182 VAL D C 1
ATOM 6561 O O . VAL D 1 190 ? -53.747 -7.642 10.061 1.00 33.72 182 VAL D O 1
ATOM 6565 N N . GLN D 1 191 ? -55.914 -7.126 10.054 1.00 39.53 183 GLN D N 1
ATOM 6566 C CA . GLN D 1 191 ? -56.378 -8.491 10.256 1.00 41.30 183 GLN D CA 1
ATOM 6567 C C . GLN D 1 191 ? -55.890 -9.408 9.148 1.00 37.56 183 GLN D C 1
ATOM 6568 O O . GLN D 1 191 ? -55.423 -10.522 9.402 1.00 33.62 183 GLN D O 1
ATOM 6574 N N . ASP D 1 192 ? -56.053 -8.946 7.911 1.00 35.04 184 ASP D N 1
ATOM 6575 C CA . ASP D 1 192 ? -55.561 -9.674 6.741 1.00 33.42 184 ASP D CA 1
ATOM 6576 C C . ASP D 1 192 ? -54.092 -9.972 6.903 1.00 30.52 184 ASP D C 1
ATOM 6577 O O . ASP D 1 192 ? -53.674 -11.094 6.694 1.00 32.64 184 ASP D O 1
ATOM 6582 N N . VAL D 1 193 ? -53.303 -8.944 7.240 1.00 30.65 185 VAL D N 1
ATOM 6583 C CA . VAL D 1 193 ? -51.832 -9.050 7.253 1.00 29.75 185 VAL D CA 1
ATOM 6584 C C . VAL D 1 193 ? -51.412 -10.017 8.346 1.00 31.10 185 VAL D C 1
ATOM 6585 O O . VAL D 1 193 ? -50.614 -10.940 8.139 1.00 30.42 185 VAL D O 1
ATOM 6589 N N . ARG D 1 194 ? -52.028 -9.820 9.501 1.00 31.98 186 ARG D N 1
ATOM 6590 C CA . ARG D 1 194 ? -51.831 -10.647 10.680 1.00 32.50 186 ARG D CA 1
ATOM 6591 C C . ARG D 1 194 ? -52.014 -12.162 10.417 1.00 32.61 186 ARG D C 1
ATOM 6592 O O . ARG D 1 194 ? -51.166 -12.981 10.773 1.00 29.77 186 ARG D O 1
ATOM 6600 N N . ALA D 1 195 ? -53.114 -12.514 9.753 1.00 33.61 187 ALA D N 1
ATOM 6601 C CA . ALA D 1 195 ? -53.441 -13.898 9.438 1.00 34.86 187 ALA D CA 1
ATOM 6602 C C . ALA D 1 195 ? -52.530 -14.494 8.350 1.00 35.19 187 ALA D C 1
ATOM 6603 O O . ALA D 1 195 ? -52.204 -15.674 8.408 1.00 33.57 187 ALA D O 1
ATOM 6605 N N . ALA D 1 196 ? -52.092 -13.683 7.385 1.00 33.52 188 ALA D N 1
ATOM 6606 C CA . ALA D 1 196 ? -51.163 -14.197 6.379 1.00 31.27 188 ALA D CA 1
ATOM 6607 C C . ALA D 1 196 ? -49.802 -14.451 6.995 1.00 28.71 188 ALA D C 1
ATOM 6608 O O . ALA D 1 196 ? -49.166 -15.456 6.737 1.00 27.93 188 ALA D O 1
ATOM 6610 N N . HIS D 1 197 ? -49.345 -13.543 7.827 1.00 29.51 189 HIS D N 1
ATOM 6611 C CA . HIS D 1 197 ? -48.041 -13.726 8.443 1.00 27.81 189 HIS D CA 1
ATOM 6612 C C . HIS D 1 197 ? -47.982 -14.790 9.541 1.00 28.25 189 HIS D C 1
ATOM 6613 O O . HIS D 1 197 ? -46.955 -15.490 9.708 1.00 25.97 189 HIS D O 1
ATOM 6620 N N . ALA D 1 198 ? -49.053 -14.925 10.323 1.00 29.16 190 ALA D N 1
ATOM 6621 C CA . ALA D 1 198 ? -49.103 -16.034 11.309 1.00 30.06 190 ALA D CA 1
ATOM 6622 C C . ALA D 1 198 ? -49.046 -17.372 10.556 1.00 31.49 190 ALA D C 1
ATOM 6623 O O . ALA D 1 198 ? -48.336 -18.326 10.956 1.00 31.32 190 ALA D O 1
ATOM 6625 N N . PHE D 1 199 ? -49.779 -17.447 9.443 1.00 32.85 191 PHE D N 1
ATOM 6626 C CA . PHE D 1 199 ? -49.775 -18.682 8.622 1.00 32.53 191 PHE D CA 1
ATOM 6627 C C . PHE D 1 199 ? -48.376 -18.982 8.077 1.00 31.22 191 PHE D C 1
ATOM 6628 O O . PHE D 1 199 ? -47.887 -20.118 8.163 1.00 29.92 191 PHE D O 1
ATOM 6636 N N . MET D 1 200 ? -47.719 -17.962 7.526 1.00 29.87 192 MET D N 1
ATOM 6637 C CA . MET D 1 200 ? -46.335 -18.144 7.055 1.00 29.35 192 MET D CA 1
ATOM 6638 C C . MET D 1 200 ? -45.426 -18.633 8.158 1.00 29.00 192 MET D C 1
ATOM 6639 O O . MET D 1 200 ? -44.636 -19.576 7.969 1.00 26.69 192 MET D O 1
ATOM 6644 N N . ARG D 1 201 ? -45.506 -17.981 9.316 1.00 30.60 193 ARG D N 1
ATOM 6645 C CA . ARG D 1 201 ? -44.661 -18.378 10.424 1.00 32.52 193 ARG D CA 1
ATOM 6646 C C . ARG D 1 201 ? -44.928 -19.860 10.769 1.00 32.93 193 ARG D C 1
ATOM 6647 O O . ARG D 1 201 ? -43.991 -20.619 10.925 1.00 35.17 193 ARG D O 1
ATOM 6655 N N . GLU D 1 202 ? -46.185 -20.273 10.867 1.00 36.38 194 GLU D N 1
ATOM 6656 C CA . GLU D 1 202 ? -46.468 -21.657 11.295 1.00 39.33 194 GLU D CA 1
ATOM 6657 C C . GLU D 1 202 ? -46.002 -22.606 10.180 1.00 36.83 194 GLU D C 1
ATOM 6658 O O . GLU D 1 202 ? -45.306 -23.615 10.454 1.00 33.63 194 GLU D O 1
ATOM 6664 N N . GLN D 1 203 ? -46.306 -22.279 8.915 1.00 34.19 195 GLN D N 1
ATOM 6665 C CA . GLN D 1 203 ? -45.746 -23.100 7.799 1.00 33.83 195 GLN D CA 1
ATOM 6666 C C . GLN D 1 203 ? -44.244 -23.261 7.864 1.00 32.12 195 GLN D C 1
ATOM 6667 O O . GLN D 1 203 ? -43.731 -24.341 7.644 1.00 35.52 195 GLN D O 1
ATOM 6673 N N . LEU D 1 204 ? -43.516 -22.194 8.154 1.00 31.17 196 LEU D N 1
ATOM 6674 C CA . LEU D 1 204 ? -42.065 -22.271 8.078 1.00 29.55 196 LEU D CA 1
ATOM 6675 C C . LEU D 1 204 ? -41.470 -23.026 9.254 1.00 33.02 196 LEU D C 1
ATOM 6676 O O . LEU D 1 204 ? -40.503 -23.779 9.091 1.00 33.37 196 LEU D O 1
ATOM 6681 N N . ILE D 1 205 ? -42.039 -22.816 10.449 1.00 35.95 197 ILE D N 1
ATOM 6682 C CA . ILE D 1 205 ? -41.649 -23.610 11.623 1.00 35.33 197 ILE D CA 1
ATOM 6683 C C . ILE D 1 205 ? -41.901 -25.113 11.365 1.00 36.34 197 ILE D C 1
ATOM 6684 O O . ILE D 1 205 ? -40.972 -25.887 11.492 1.00 37.19 197 ILE D O 1
ATOM 6689 N N . GLU D 1 206 ? -43.100 -25.509 10.919 1.00 36.51 198 GLU D N 1
ATOM 6690 C CA . GLU D 1 206 ? -43.389 -26.927 10.621 1.00 37.72 198 GLU D CA 1
ATOM 6691 C C . GLU D 1 206 ? -42.287 -27.565 9.771 1.00 40.00 198 GLU D C 1
ATOM 6692 O O . GLU D 1 206 ? -41.780 -28.650 10.110 1.00 37.95 198 GLU D O 1
ATOM 6694 N N . ARG D 1 207 ? -41.901 -26.884 8.687 1.00 36.15 199 ARG D N 1
ATOM 6695 C CA . ARG D 1 207 ? -40.891 -27.411 7.777 1.00 35.24 199 ARG D CA 1
ATOM 6696 C C . ARG D 1 207 ? -39.458 -27.208 8.272 1.00 34.71 199 ARG D C 1
ATOM 6697 O O . ARG D 1 207 ? -38.640 -28.113 8.200 1.00 34.71 199 ARG D O 1
ATOM 6705 N N . PHE D 1 208 ? -39.125 -26.031 8.770 1.00 34.13 200 PHE D N 1
ATOM 6706 C CA . PHE D 1 208 ? -37.714 -25.741 9.045 1.00 35.78 200 PHE D CA 1
ATOM 6707 C C . PHE D 1 208 ? -37.347 -25.714 10.536 1.00 39.06 200 PHE D C 1
ATOM 6708 O O . PHE D 1 208 ? -36.193 -25.451 10.874 1.00 39.45 200 PHE D O 1
ATOM 6716 N N . GLY D 1 209 ? -38.329 -25.979 11.398 1.00 41.60 201 GLY D N 1
ATOM 6717 C CA . GLY D 1 209 ? -38.155 -25.935 12.851 1.00 44.08 201 GLY D CA 1
ATOM 6718 C C . GLY D 1 209 ? -37.616 -24.621 13.358 1.00 46.55 201 GLY D C 1
ATOM 6719 O O . GLY D 1 209 ? -38.088 -23.529 12.991 1.00 46.04 201 GLY D O 1
ATOM 6720 N N . ALA D 1 210 ? -36.605 -24.736 14.204 1.00 50.69 202 ALA D N 1
ATOM 6721 C CA . ALA D 1 210 ? -36.076 -23.614 14.951 1.00 53.55 202 ALA D CA 1
ATOM 6722 C C . ALA D 1 210 ? -35.900 -22.386 14.087 1.00 52.17 202 ALA D C 1
ATOM 6723 O O . ALA D 1 210 ? -36.455 -21.336 14.379 1.00 51.04 202 ALA D O 1
ATOM 6725 N N . LYS D 1 211 ? -35.099 -22.527 13.038 1.00 49.70 203 LYS D N 1
ATOM 6726 C CA . LYS D 1 211 ? -34.754 -21.393 12.196 1.00 50.69 203 LYS D CA 1
ATOM 6727 C C . LYS D 1 211 ? -35.982 -20.732 11.519 1.00 47.59 203 LYS D C 1
ATOM 6728 O O . LYS D 1 211 ? -35.963 -19.543 11.239 1.00 47.83 203 LYS D O 1
ATOM 6734 N N . GLY D 1 212 ? -37.053 -21.493 11.320 1.00 44.95 204 GLY D N 1
ATOM 6735 C CA . GLY D 1 212 ? -38.306 -20.957 10.832 1.00 43.82 204 GLY D CA 1
ATOM 6736 C C . GLY D 1 212 ? -38.784 -19.806 11.686 1.00 41.77 204 GLY D C 1
ATOM 6737 O O . GLY D 1 212 ? -39.328 -18.838 11.184 1.00 41.07 204 GLY D O 1
ATOM 6738 N N . ALA D 1 213 ? -38.565 -19.904 12.988 1.00 38.65 205 ALA D N 1
ATOM 6739 C CA . ALA D 1 213 ? -38.960 -18.842 13.889 1.00 39.61 205 ALA D CA 1
ATOM 6740 C C . ALA D 1 213 ? -38.087 -17.614 13.699 1.00 37.61 205 ALA D C 1
ATOM 6741 O O . ALA D 1 213 ? -38.505 -16.517 14.053 1.00 34.17 205 ALA D O 1
ATOM 6743 N N . HIS D 1 214 ? -36.884 -17.792 13.146 1.00 35.43 206 HIS D N 1
ATOM 6744 C CA . HIS D 1 214 ? -35.970 -16.653 12.927 1.00 37.95 206 HIS D CA 1
ATOM 6745 C C . HIS D 1 214 ? -35.981 -15.992 11.518 1.00 35.58 206 HIS D C 1
ATOM 6746 O O . HIS D 1 214 ? -35.367 -14.938 11.328 1.00 35.98 206 HIS D O 1
ATOM 6753 N N . LEU D 1 215 ? -36.660 -16.610 10.557 1.00 33.18 207 LEU D N 1
ATOM 6754 C CA . LEU D 1 215 ? -36.755 -16.048 9.215 1.00 34.02 207 LEU D CA 1
ATOM 6755 C C . LEU D 1 215 ? -37.497 -14.755 9.227 1.00 31.28 207 LEU D C 1
ATOM 6756 O O . LEU D 1 215 ? -38.619 -14.709 9.718 1.00 31.27 207 LEU D O 1
ATOM 6761 N N . ARG D 1 216 ? -36.925 -13.715 8.637 1.00 29.73 208 ARG D N 1
ATOM 6762 C CA . ARG D 1 216 ? -37.701 -12.476 8.491 1.00 29.19 208 ARG D CA 1
ATOM 6763 C C . ARG D 1 216 ? -38.835 -12.591 7.471 1.00 28.08 208 ARG D C 1
ATOM 6764 O O . ARG D 1 216 ? -38.652 -12.958 6.298 1.00 28.99 208 ARG D O 1
ATOM 6772 N N . LEU D 1 217 ? -40.017 -12.224 7.923 1.00 27.62 209 LEU D N 1
ATOM 6773 C CA . LEU D 1 217 ? -41.195 -12.161 7.073 1.00 26.02 209 LEU D CA 1
ATOM 6774 C C . LEU D 1 217 ? -41.514 -10.695 6.865 1.00 24.91 209 LEU D C 1
ATOM 6775 O O . LEU D 1 217 ? -41.876 -10.005 7.797 1.00 24.50 209 LEU D O 1
ATOM 6780 N N . LEU D 1 218 ? -41.385 -10.208 5.641 1.00 22.47 210 LEU D N 1
ATOM 6781 C CA . LEU D 1 218 ? -41.662 -8.821 5.347 1.00 22.04 210 LEU D CA 1
ATOM 6782 C C . LEU D 1 218 ? -43.064 -8.717 4.777 1.00 22.80 210 LEU D C 1
ATOM 6783 O O . LEU D 1 218 ? -43.475 -9.554 3.954 1.00 23.65 210 LEU D O 1
ATOM 6788 N N . TYR D 1 219 ? -43.769 -7.642 5.116 1.00 22.91 211 TYR D N 1
ATOM 6789 C CA . TYR D 1 219 ? -45.023 -7.355 4.472 1.00 21.55 211 TYR D CA 1
ATOM 6790 C C . TYR D 1 219 ? -44.764 -6.596 3.162 1.00 22.05 211 TYR D C 1
ATOM 6791 O O . TYR D 1 219 ? -44.099 -5.577 3.167 1.00 22.55 211 TYR D O 1
ATOM 6800 N N . GLY D 1 220 ? -45.303 -7.096 2.058 1.00 22.30 212 GLY D N 1
ATOM 6801 C CA . GLY D 1 220 ? -45.002 -6.576 0.742 1.00 23.81 212 GLY D CA 1
ATOM 6802 C C . GLY D 1 220 ? -46.208 -6.005 0.030 1.00 24.81 212 GLY D C 1
ATOM 6803 O O . GLY D 1 220 ? -46.183 -5.860 -1.177 1.00 24.96 212 GLY D O 1
ATOM 6804 N N . GLY D 1 221 ? -47.246 -5.660 0.778 1.00 24.96 213 GLY D N 1
ATOM 6805 C CA . GLY D 1 221 ? -48.393 -4.939 0.243 1.00 26.80 213 GLY D CA 1
ATOM 6806 C C . GLY D 1 221 ? -48.032 -3.468 0.129 1.00 28.82 213 GLY D C 1
ATOM 6807 O O . GLY D 1 221 ? -46.871 -3.134 0.101 1.00 31.79 213 GLY D O 1
ATOM 6808 N N . SER D 1 222 ? -49.023 -2.588 0.033 1.00 32.02 214 SER D N 1
ATOM 6809 C CA . SER D 1 222 ? -48.778 -1.161 -0.103 1.00 33.60 214 SER D CA 1
ATOM 6810 C C . SER D 1 222 ? -48.318 -0.541 1.212 1.00 32.07 214 SER D C 1
ATOM 6811 O O . SER D 1 222 ? -49.099 -0.397 2.143 1.00 33.23 214 SER D O 1
ATOM 6813 N N . VAL D 1 223 ? -47.049 -0.149 1.276 1.00 31.44 215 VAL D N 1
ATOM 6814 C CA . VAL D 1 223 ? -46.489 0.422 2.492 1.00 31.37 215 VAL D CA 1
ATOM 6815 C C . VAL D 1 223 ? -46.059 1.836 2.201 1.00 32.22 215 VAL D C 1
ATOM 6816 O O . VAL D 1 223 ? -45.321 2.103 1.241 1.00 29.52 215 VAL D O 1
ATOM 6820 N N . LYS D 1 224 ? -46.516 2.727 3.065 1.00 32.18 216 LYS D N 1
ATOM 6821 C CA . LYS D 1 224 ? -46.342 4.162 2.944 1.00 34.59 216 LYS D CA 1
ATOM 6822 C C . LYS D 1 224 ? -46.059 4.699 4.329 1.00 31.92 216 LYS D C 1
ATOM 6823 O O . LYS D 1 224 ? -46.472 4.072 5.309 1.00 34.81 216 LYS D O 1
ATOM 6829 N N . PRO D 1 225 ? -45.466 5.899 4.428 1.00 32.30 217 PRO D N 1
ATOM 6830 C CA . PRO D 1 225 ? -45.318 6.572 5.733 1.00 32.78 217 PRO D CA 1
ATOM 6831 C C . PRO D 1 225 ? -46.619 6.552 6.573 1.00 31.87 217 PRO D C 1
ATOM 6832 O O . PRO D 1 225 ? -46.585 6.153 7.682 1.00 31.34 217 PRO D O 1
ATOM 6836 N N . SER D 1 226 ? -47.762 6.861 5.992 1.00 32.87 218 SER D N 1
ATOM 6837 C CA . SER D 1 226 ? -49.012 6.892 6.750 1.00 34.99 218 SER D CA 1
ATOM 6838 C C . SER D 1 226 ? -49.549 5.564 7.303 1.00 34.72 218 SER D C 1
ATOM 6839 O O . SER D 1 226 ? -50.348 5.588 8.224 1.00 37.93 218 SER D O 1
ATOM 6842 N N . ASN D 1 227 ? -49.172 4.425 6.748 1.00 32.11 219 ASN D N 1
ATOM 6843 C CA . ASN D 1 227 ? -49.670 3.158 7.251 1.00 30.36 219 ASN D CA 1
ATOM 6844 C C . ASN D 1 227 ? -48.627 2.233 7.815 1.00 29.83 219 ASN D C 1
ATOM 6845 O O . ASN D 1 227 ? -48.952 1.111 8.237 1.00 32.00 219 ASN D O 1
ATOM 6850 N N . ALA D 1 228 ? -47.384 2.681 7.836 1.00 30.18 220 ALA D N 1
ATOM 6851 C CA . ALA D 1 228 ? -46.284 1.818 8.218 1.00 30.81 220 ALA D CA 1
ATOM 6852 C C . ALA D 1 228 ? -46.381 1.422 9.684 1.00 30.82 220 ALA D C 1
ATOM 6853 O O . ALA D 1 228 ? -46.207 0.266 9.995 1.00 31.87 220 ALA D O 1
ATOM 6855 N N . ALA D 1 229 ? -46.648 2.369 10.572 1.00 31.17 221 ALA D N 1
ATOM 6856 C CA . ALA D 1 229 ? -46.750 2.038 12.011 1.00 31.91 221 ALA D CA 1
ATOM 6857 C C . ALA D 1 229 ? -47.764 0.903 12.246 1.00 30.05 221 ALA D C 1
ATOM 6858 O O . ALA D 1 229 ? -47.457 -0.056 12.931 1.00 30.69 221 ALA D O 1
ATOM 6860 N N . GLU D 1 230 ? -48.956 1.000 11.661 1.00 31.03 222 GLU D N 1
ATOM 6861 C CA . GLU D 1 230 ? -49.991 0.003 11.921 1.00 32.59 222 GLU D CA 1
ATOM 6862 C C . GLU D 1 230 ? -49.569 -1.346 11.300 1.00 33.86 222 GLU D C 1
ATOM 6863 O O . GLU D 1 230 ? -49.563 -2.388 11.977 1.00 30.77 222 GLU D O 1
ATOM 6869 N N . LEU D 1 231 ? -49.158 -1.331 10.025 1.00 31.07 223 LEU D N 1
ATOM 6870 C CA . LEU D 1 231 ? -48.824 -2.578 9.369 1.00 30.59 223 LEU D CA 1
ATOM 6871 C C . LEU D 1 231 ? -47.601 -3.279 9.938 1.00 30.20 223 LEU D C 1
ATOM 6872 O O . LEU D 1 231 ? -47.620 -4.507 10.111 1.00 33.04 223 LEU D O 1
ATOM 6877 N N . LEU D 1 232 ? -46.545 -2.520 10.234 1.00 30.89 224 LEU D N 1
ATOM 6878 C CA . LEU D 1 232 ? -45.291 -3.092 10.759 1.00 31.05 224 LEU D CA 1
ATOM 6879 C C . LEU D 1 232 ? -45.307 -3.441 12.246 1.00 32.32 224 LEU D C 1
ATOM 6880 O O . LEU D 1 232 ? -44.331 -3.999 12.773 1.00 30.44 224 LEU D O 1
ATOM 6885 N N . GLY D 1 233 ? -46.387 -3.080 12.936 1.00 33.30 225 GLY D N 1
ATOM 6886 C CA . GLY D 1 233 ? -46.536 -3.415 14.366 1.00 33.52 225 GLY D CA 1
ATOM 6887 C C . GLY D 1 233 ? -47.258 -4.746 14.533 1.00 32.80 225 GLY D C 1
ATOM 6888 O O . GLY D 1 233 ? -47.512 -5.178 15.652 1.00 33.97 225 GLY D O 1
ATOM 6889 N N . VAL D 1 234 ? -47.599 -5.376 13.413 1.00 30.31 226 VAL D N 1
ATOM 6890 C CA . VAL D 1 234 ? -48.311 -6.630 13.404 1.00 29.77 226 VAL D CA 1
ATOM 6891 C C . VAL D 1 234 ? -47.341 -7.745 13.719 1.00 29.61 226 VAL D C 1
ATOM 6892 O O . VAL D 1 234 ? -46.203 -7.757 13.241 1.00 26.24 226 VAL D O 1
ATOM 6896 N N . ALA D 1 235 ? -47.798 -8.665 14.566 1.00 30.58 227 ALA D N 1
ATOM 6897 C CA . ALA D 1 235 ? -47.032 -9.848 14.934 1.00 31.86 227 ALA D CA 1
ATOM 6898 C C . ALA D 1 235 ? -46.655 -10.635 13.713 1.00 30.79 227 ALA D C 1
ATOM 6899 O O . ALA D 1 235 ? -47.483 -10.812 12.816 1.00 29.04 227 ALA D O 1
ATOM 6901 N N . ASP D 1 236 ? -45.426 -11.131 13.721 1.00 29.37 228 ASP D N 1
ATOM 6902 C CA . ASP D 1 236 ? -44.849 -11.865 12.602 1.00 29.76 228 ASP D CA 1
ATOM 6903 C C . ASP D 1 236 ? -44.668 -11.068 11.290 1.00 28.98 228 ASP D C 1
ATOM 6904 O O . ASP D 1 236 ? -44.465 -11.668 10.224 1.00 27.66 228 ASP D O 1
ATOM 6909 N N . VAL D 1 237 ? -44.686 -9.733 11.385 1.00 28.01 229 VAL D N 1
ATOM 6910 C CA . VAL D 1 237 ? -44.120 -8.877 10.360 1.00 27.48 229 VAL D CA 1
ATOM 6911 C C . VAL D 1 237 ? -42.790 -8.327 10.856 1.00 28.53 229 VAL D C 1
ATOM 6912 O O . VAL D 1 237 ? -42.735 -7.578 11.831 1.00 28.08 229 VAL D O 1
ATOM 6916 N N . ASP D 1 238 ? -41.728 -8.632 10.131 1.00 27.75 230 ASP D N 1
ATOM 6917 C CA . ASP D 1 238 ? -40.382 -8.252 10.525 1.00 27.76 230 ASP D CA 1
ATOM 6918 C C . ASP D 1 238 ? -39.786 -7.132 9.710 1.00 26.48 230 ASP D C 1
ATOM 6919 O O . ASP D 1 238 ? -38.579 -6.896 9.774 1.00 29.35 230 ASP D O 1
ATOM 6924 N N . GLY D 1 239 ? -40.633 -6.421 8.993 1.00 23.70 231 GLY D N 1
ATOM 6925 C CA . GLY D 1 239 ? -40.210 -5.364 8.081 1.00 23.06 231 GLY D CA 1
ATOM 6926 C C . GLY D 1 239 ? -41.109 -5.305 6.870 1.00 22.61 231 GLY D C 1
ATOM 6927 O O . GLY D 1 239 ? -42.214 -5.867 6.879 1.00 24.33 231 GLY D O 1
ATOM 6928 N N . ALA D 1 240 ? -40.619 -4.667 5.813 1.00 22.10 232 ALA D N 1
ATOM 6929 C CA . ALA D 1 240 ? -41.418 -4.353 4.659 1.00 22.41 232 ALA D CA 1
ATOM 6930 C C . ALA D 1 240 ? -40.601 -4.510 3.367 1.00 21.60 232 ALA D C 1
ATOM 6931 O O . ALA D 1 240 ? -39.389 -4.396 3.343 1.00 22.44 232 ALA D O 1
ATOM 6933 N N . LEU D 1 241 ? -41.290 -4.807 2.309 1.00 21.02 233 LEU D N 1
ATOM 6934 C CA . LEU D 1 241 ? -40.700 -4.699 0.975 1.00 21.21 233 LEU D CA 1
ATOM 6935 C C . LEU D 1 241 ? -41.511 -3.617 0.391 1.00 21.03 233 LEU D C 1
ATOM 6936 O O . LEU D 1 241 ? -42.641 -3.835 0.053 1.00 20.47 233 LEU D O 1
ATOM 6941 N N . VAL D 1 242 ? -40.937 -2.425 0.398 1.00 23.02 234 VAL D N 1
ATOM 6942 C CA . VAL D 1 242 ? -41.605 -1.184 0.028 1.00 22.85 234 VAL D CA 1
ATOM 6943 C C . VAL D 1 242 ? -41.508 -0.999 -1.487 1.00 24.21 234 VAL D C 1
ATOM 6944 O O . VAL D 1 242 ? -40.446 -1.148 -2.096 1.00 25.21 234 VAL D O 1
ATOM 6948 N N . GLY D 1 243 ? -42.631 -0.681 -2.115 1.00 24.47 235 GLY D N 1
ATOM 6949 C CA . GLY D 1 243 ? -42.627 -0.363 -3.558 1.00 24.46 235 GLY D CA 1
ATOM 6950 C C . GLY D 1 243 ? -42.361 1.098 -3.806 1.00 24.49 235 GLY D C 1
ATOM 6951 O O . GLY D 1 243 ? -41.245 1.567 -3.628 1.00 24.32 235 GLY D O 1
ATOM 6952 N N . GLY D 1 244 ? -43.396 1.817 -4.223 1.00 25.09 236 GLY D N 1
ATOM 6953 C CA . GLY D 1 244 ? -43.256 3.197 -4.682 1.00 25.86 236 GLY D CA 1
ATOM 6954 C C . GLY D 1 244 ? -42.687 4.140 -3.653 1.00 26.06 236 GLY D C 1
ATOM 6955 O O . GLY D 1 244 ? -41.956 5.083 -3.981 1.00 25.41 236 GLY D O 1
ATOM 6956 N N . ALA D 1 245 ? -43.007 3.883 -2.393 1.00 25.47 237 ALA D N 1
ATOM 6957 C CA . ALA D 1 245 ? -42.549 4.758 -1.356 1.00 27.58 237 ALA D CA 1
ATOM 6958 C C . ALA D 1 245 ? -41.042 4.615 -1.120 1.00 28.18 237 ALA D C 1
ATOM 6959 O O . ALA D 1 245 ? -40.501 5.260 -0.208 1.00 31.84 237 ALA D O 1
ATOM 6961 N N . SER D 1 246 ? -40.348 3.763 -1.878 1.00 24.63 238 SER D N 1
ATOM 6962 C CA . SER D 1 246 ? -38.907 3.636 -1.650 1.00 23.86 238 SER D CA 1
ATOM 6963 C C . SER D 1 246 ? -38.090 4.404 -2.674 1.00 23.36 238 SER D C 1
ATOM 6964 O O . SER D 1 246 ? -36.880 4.453 -2.603 1.00 22.38 238 SER D O 1
ATOM 6967 N N . LEU D 1 247 ? -38.780 4.971 -3.638 1.00 24.72 239 LEU D N 1
ATOM 6968 C CA . LEU D 1 247 ? -38.161 5.766 -4.691 1.00 26.42 239 LEU D CA 1
ATOM 6969 C C . LEU D 1 247 ? -37.675 7.124 -4.207 1.00 28.50 239 LEU D C 1
ATOM 6970 O O . LEU D 1 247 ? -36.792 7.709 -4.834 1.00 29.47 239 LEU D O 1
ATOM 6975 N N . LYS D 1 248 ? -38.254 7.629 -3.111 1.00 26.99 240 LYS D N 1
ATOM 6976 C CA . LYS D 1 248 ? -37.873 8.910 -2.602 1.00 28.76 240 LYS D CA 1
ATOM 6977 C C . LYS D 1 248 ? -37.414 8.695 -1.161 1.00 27.98 240 LYS D C 1
ATOM 6978 O O . LYS D 1 248 ? -38.096 8.054 -0.369 1.00 24.87 240 LYS D O 1
ATOM 6980 N N . ALA D 1 249 ? -36.230 9.209 -0.872 1.00 28.40 241 ALA D N 1
ATOM 6981 C CA . ALA D 1 249 ? -35.566 9.019 0.395 1.00 30.75 241 ALA D CA 1
ATOM 6982 C C . ALA D 1 249 ? -36.444 9.462 1.549 1.00 31.50 241 ALA D C 1
ATOM 6983 O O . ALA D 1 249 ? -36.510 8.766 2.562 1.00 33.55 241 ALA D O 1
ATOM 6985 N N . ALA D 1 250 ? -37.138 10.591 1.394 1.00 32.25 242 ALA D N 1
ATOM 6986 C CA . ALA D 1 250 ? -38.056 11.081 2.455 1.00 34.04 242 ALA D CA 1
ATOM 6987 C C . ALA D 1 250 ? -39.150 10.068 2.831 1.00 32.75 242 ALA D C 1
ATOM 6988 O O . ALA D 1 250 ? -39.429 9.842 4.024 1.00 29.83 242 ALA D O 1
ATOM 6990 N N . ASP D 1 251 ? -39.757 9.431 1.832 1.00 31.92 243 ASP D N 1
ATOM 6991 C CA . ASP D 1 251 ? -40.802 8.424 2.141 1.00 32.57 243 ASP D CA 1
ATOM 6992 C C . ASP D 1 251 ? -40.197 7.209 2.837 1.00 29.79 243 ASP D C 1
ATOM 6993 O O . ASP D 1 251 ? -40.658 6.793 3.893 1.00 32.07 243 ASP D O 1
ATOM 6998 N N . PHE D 1 252 ? -39.136 6.684 2.252 1.00 26.21 244 PHE D N 1
ATOM 6999 C CA . PHE D 1 252 ? -38.470 5.494 2.747 1.00 25.48 244 PHE D CA 1
ATOM 7000 C C . PHE D 1 252 ? -37.995 5.649 4.189 1.00 26.82 244 PHE D C 1
ATOM 7001 O O . PHE D 1 252 ? -38.236 4.766 5.050 1.00 26.36 244 PHE D O 1
ATOM 7009 N N . LEU D 1 253 ? -37.328 6.764 4.431 1.00 27.06 245 LEU D N 1
ATOM 7010 C CA . LEU D 1 253 ? -36.859 7.143 5.765 1.00 28.81 245 LEU D CA 1
ATOM 7011 C C . LEU D 1 253 ? -38.013 7.294 6.742 1.00 28.43 245 LEU D C 1
ATOM 7012 O O . LEU D 1 253 ? -37.933 6.837 7.873 1.00 27.15 245 LEU D O 1
ATOM 7017 N N . ALA D 1 254 ? -39.117 7.881 6.311 1.00 29.77 246 ALA D N 1
ATOM 7018 C CA . ALA D 1 254 ? -40.283 7.972 7.240 1.00 30.15 246 ALA D CA 1
ATOM 7019 C C . ALA D 1 254 ? -40.881 6.613 7.553 1.00 29.55 246 ALA D C 1
ATOM 7020 O O . ALA D 1 254 ? -41.376 6.385 8.654 1.00 31.39 246 ALA D O 1
ATOM 7022 N N . ILE D 1 255 ? -40.828 5.683 6.608 1.00 27.66 247 ILE D N 1
ATOM 7023 C CA . ILE D 1 255 ? -41.213 4.314 6.924 1.00 26.91 247 ILE D CA 1
ATOM 7024 C C . ILE D 1 255 ? -40.247 3.731 7.945 1.00 27.53 247 ILE D C 1
ATOM 7025 O O . ILE D 1 255 ? -40.689 3.108 8.937 1.00 25.87 247 ILE D O 1
ATOM 7030 N N . CYS D 1 256 ? -38.939 3.927 7.733 1.00 28.09 248 CYS D N 1
ATOM 7031 C CA . CYS D 1 256 ? -37.951 3.418 8.699 1.00 30.72 248 CYS D CA 1
ATOM 7032 C C . CYS D 1 256 ? -38.174 3.998 10.118 1.00 34.50 248 CYS D C 1
ATOM 7033 O O . CYS D 1 256 ? -37.864 3.357 11.127 1.00 35.16 248 CYS D O 1
ATOM 7036 N N . GLU D 1 257 ? -38.729 5.206 10.181 1.00 38.16 249 GLU D N 1
ATOM 7037 C CA . GLU D 1 257 ? -38.890 5.951 11.421 1.00 41.82 249 GLU D CA 1
ATOM 7038 C C . GLU D 1 257 ? -39.704 5.172 12.423 1.00 41.65 249 GLU D C 1
ATOM 7039 O O . GLU D 1 257 ? -39.462 5.291 13.614 1.00 43.99 249 GLU D O 1
ATOM 7045 N N . THR D 1 258 ? -40.641 4.360 11.928 1.00 39.85 250 THR D N 1
ATOM 7046 C CA . THR D 1 258 ? -41.358 3.322 12.698 1.00 39.25 250 THR D CA 1
ATOM 7047 C C . THR D 1 258 ? -40.547 2.622 13.798 1.00 41.23 250 THR D C 1
ATOM 7048 O O . THR D 1 258 ? -41.067 2.352 14.895 1.00 43.58 250 THR D O 1
ATOM 7052 N N . TYR D 1 259 ? -39.299 2.278 13.500 1.00 40.69 251 TYR D N 1
ATOM 7053 C CA . TYR D 1 259 ? -38.478 1.536 14.445 1.00 41.95 251 TYR D CA 1
ATOM 7054 C C . TYR D 1 259 ? -37.656 2.431 15.381 1.00 48.65 251 TYR D C 1
ATOM 7055 O O . TYR D 1 259 ? -36.767 1.932 16.092 1.00 48.87 251 TYR D O 1
ATOM 7064 N N . ARG D 1 260 ? -37.959 3.736 15.386 1.00 49.88 252 ARG D N 1
ATOM 7065 C CA . ARG D 1 260 ? -37.366 4.679 16.331 1.00 53.18 252 ARG D CA 1
ATOM 7066 C C . ARG D 1 260 ? -37.389 4.151 17.767 1.00 52.07 252 ARG D C 1
ATOM 7067 O O . ARG D 1 260 ? -36.356 4.141 18.430 1.00 52.08 252 ARG D O 1
ATOM 7075 N N . ASN D 1 261 ? -38.565 3.726 18.226 1.00 51.90 253 ASN D N 1
ATOM 7076 C CA . ASN D 1 261 ? -38.788 3.255 19.599 1.00 55.36 253 ASN D CA 1
ATOM 7077 C C . ASN D 1 261 ? -38.911 4.436 20.569 1.00 58.54 253 ASN D C 1
ATOM 7078 O O . ASN D 1 261 ? -39.647 5.398 20.307 1.00 59.43 253 ASN D O 1
#

B-factor: mean 30.46, std 9.54, range [15.81, 77.52]